Protein AF-0000000080138639 (afdb_homodimer)

Solvent-accessible surface area (backbone atoms only — not comparable to full-atom values): 71473 Å² total; per-residue (Å²): 138,84,79,77,78,77,78,75,84,76,71,66,63,47,59,53,81,50,90,61,84,82,64,56,48,60,51,66,54,68,81,83,66,81,61,46,74,46,64,49,88,37,49,46,82,72,47,60,50,40,78,54,94,81,24,36,28,26,38,25,37,40,54,46,75,50,102,84,46,82,44,76,43,71,27,27,33,40,36,36,64,83,63,53,74,92,48,45,62,59,43,50,53,50,45,39,56,50,51,63,67,49,60,88,50,80,27,42,58,56,72,65,30,39,31,57,56,59,83,21,52,25,43,34,24,61,58,58,90,46,23,51,34,53,54,24,69,70,32,57,66,23,36,47,60,65,70,56,49,37,53,38,47,38,37,40,35,50,22,51,45,56,35,46,76,71,73,44,58,41,50,49,46,40,44,71,34,26,29,27,46,98,82,70,42,43,22,34,58,53,85,14,63,44,60,60,48,57,93,55,78,66,94,48,88,73,37,62,88,65,50,44,52,75,67,26,47,32,58,27,52,80,43,20,35,67,54,10,35,43,51,74,39,40,38,33,22,7,48,36,38,31,50,39,17,40,57,58,31,45,58,46,73,61,55,39,46,72,67,51,46,45,43,37,39,56,73,65,56,52,61,78,77,76,63,83,88,59,54,64,56,43,47,45,49,42,56,18,21,51,38,80,57,51,66,29,21,42,52,55,70,56,46,37,51,27,33,53,61,44,48,52,48,55,71,40,86,72,61,69,63,74,79,78,70,67,68,71,65,61,74,62,75,66,68,82,62,67,53,32,48,54,62,69,68,81,82,52,82,65,38,36,32,23,46,54,85,52,92,77,46,84,71,62,80,65,81,80,40,81,52,28,33,27,75,43,72,51,83,52,62,84,83,79,26,44,30,27,31,41,32,87,94,44,90,65,62,41,79,40,52,60,71,51,41,40,57,45,51,95,88,40,39,62,67,39,34,30,26,46,71,75,72,56,95,73,35,51,48,38,21,19,28,68,40,66,42,94,87,34,42,30,32,30,16,27,32,52,29,48,45,60,46,74,52,44,54,86,49,45,42,85,39,83,77,84,55,74,65,42,35,34,32,68,35,87,87,56,88,74,64,96,43,76,71,66,62,40,97,86,69,43,73,44,55,28,32,31,71,41,72,43,68,7,39,30,29,33,27,40,51,56,28,51,77,62,56,85,88,60,76,64,73,35,54,39,54,67,76,48,42,41,77,59,54,78,87,69,48,75,58,74,64,49,47,49,52,49,47,29,36,64,31,46,58,40,51,57,46,48,47,46,47,44,47,48,46,44,50,54,48,47,57,54,58,62,60,61,66,65,68,70,67,87,71,74,94,75,79,84,89,80,88,80,87,79,92,78,88,87,85,91,83,85,86,80,81,84,65,85,76,77,86,86,83,74,93,75,87,84,87,82,79,88,82,83,134,138,83,79,76,79,75,79,74,84,78,68,66,65,49,60,54,84,53,90,59,85,84,61,58,49,61,52,65,53,67,80,84,62,82,57,45,74,46,62,49,86,37,50,45,81,74,46,59,50,39,77,54,95,80,23,36,29,26,39,26,38,39,53,46,76,50,101,84,46,82,45,77,42,70,26,28,33,40,37,36,64,83,63,53,74,92,46,45,60,58,43,50,53,51,46,38,56,51,50,63,68,51,60,88,51,80,27,41,59,54,72,64,31,39,31,57,55,59,84,21,52,25,44,34,25,61,58,58,90,48,22,51,34,54,55,24,70,71,32,58,67,23,36,47,57,65,69,56,51,36,53,38,47,38,37,40,35,50,22,50,46,55,36,46,76,71,71,45,57,42,50,50,46,38,44,70,34,25,27,26,48,98,83,70,43,43,21,36,58,53,86,15,64,43,59,60,47,58,93,54,76,66,93,47,88,73,38,60,88,64,52,44,52,76,66,28,46,33,57,26,53,80,43,19,35,66,54,10,34,44,51,72,38,40,39,32,24,7,49,35,36,31,50,39,17,40,58,57,30,46,59,45,72,61,55,39,46,72,67,52,45,46,43,38,39,55,71,66,56,51,62,77,78,78,62,84,89,57,54,66,57,44,47,50,48,42,57,19,22,51,38,80,57,49,67,27,19,42,53,53,69,55,46,36,51,27,32,53,58,45,49,53,48,58,73,41,87,70,63,71,64,74,82,77,71,63,69,72,62,59,76,59,74,65,62,78,64,64,50,33,47,53,62,69,67,79,84,52,81,67,38,36,30,23,46,54,83,53,92,78,45,84,70,63,81,64,82,81,39,81,53,28,33,28,76,42,70,52,83,51,60,84,83,79,25,42,30,26,30,40,32,86,94,43,89,66,62,41,80,41,52,60,71,52,41,39,58,45,52,97,87,38,39,64,67,38,34,30,24,46,71,74,71,56,93,74,35,50,46,38,21,20,29,67,39,68,43,94,87,35,41,30,32,30,15,27,32,52,28,48,44,59,46,73,51,44,54,87,49,46,40,84,39,86,76,84,58,73,66,43,35,33,31,67,34,87,87,57,88,74,65,95,43,76,73,65,61,39,97,85,71,43,74,44,54,30,30,30,70,42,72,43,68,7,39,31,29,32,28,39,51,56,28,51,77,61,56,86,86,60,76,66,73,34,54,40,53,64,77,48,41,41,77,59,53,79,86,69,48,74,58,74,64,50,47,49,54,48,47,28,36,62,31,46,56,41,50,58,46,48,48,46,48,46,48,50,47,46,49,54,51,51,55,54,62,66,63,64,70,69,68,67,74,86,69,73,93,82,82,79,91,77,90,82,90,84,87,90,82,85,88,86,89,85,83,85,75,84,62,80,74,75,86,68,85,68,91,62,86,80,82,89,71,89,60,87,124

Radius of gyration: 42.16 Å; Cα contacts (8 Å, |Δi|>4): 2071; chains: 2; bounding box: 138×128×152 Å

InterPro domains:
  IPR000719 Protein kinase domain [PS50011] (43-314)
  IPR001245 Serine-threonine/tyrosine-protein kinase, catalytic domain [PF07714] (43-305)
  IPR011009 Protein kinase-like domain superfamily [SSF56112] (43-305)
  IPR053293 Outer Chloroplast Membrane Kinase [PTHR47209] (6-623)

Nearest PDB structures (foldseek):
  8vb5-assembly1_A  TM=8.206E-01  e=5.921E-14  Homo sapiens
  4rwl-assembly2_B  TM=7.709E-01  e=2.929E-14  Homo sapiens
  4f65-assembly1_B  TM=7.169E-01  e=2.116E-14  Homo sapiens
  6c1o-assembly2_B  TM=7.723E-01  e=9.371E-13  Homo sapiens
  7jxu-assembly2_B  TM=6.831E-01  e=1.102E-12  Homo sapiens

Structure (mmCIF, N/CA/C/O backbone):
data_AF-0000000080138639-model_v1
#
loop_
_entity.id
_entity.type
_entity.pdbx_description
1 polymer 'Protein kinase domain-containing protein'
#
loop_
_atom_site.group_PDB
_atom_site.id
_atom_site.type_symbol
_atom_site.label_atom_id
_atom_site.label_alt_id
_atom_site.label_comp_id
_atom_site.label_asym_id
_atom_site.label_entity_id
_atom_site.label_seq_id
_atom_site.pdbx_PDB_ins_code
_atom_site.Cartn_x
_atom_site.Cartn_y
_atom_site.Cartn_z
_atom_site.occupancy
_atom_site.B_iso_or_equiv
_atom_site.auth_seq_id
_atom_site.auth_comp_id
_atom_site.auth_asym_id
_atom_site.auth_atom_id
_atom_site.pdbx_PDB_model_num
ATOM 1 N N . MET A 1 1 ? -28.016 -59.75 22.438 1 24.59 1 MET A N 1
ATOM 2 C CA . MET A 1 1 ? -27.531 -58.562 23.125 1 24.59 1 MET A CA 1
ATOM 3 C C . MET A 1 1 ? -27.547 -57.344 22.188 1 24.59 1 MET A C 1
ATOM 5 O O . MET A 1 1 ? -26.859 -57.375 21.156 1 24.59 1 MET A O 1
ATOM 9 N N . THR A 1 2 ? -28.641 -56.531 22.031 1 24.92 2 THR A N 1
ATOM 10 C CA . THR A 1 2 ? -29.328 -55.656 21.109 1 24.92 2 THR A CA 1
ATOM 11 C C . THR A 1 2 ? -28.641 -54.281 21.047 1 24.92 2 THR A C 1
ATOM 13 O O . THR A 1 2 ? -28.578 -53.562 22.047 1 24.92 2 THR A O 1
ATOM 16 N N . GLY A 1 3 ? -27.422 -54.188 20.453 1 25.19 3 GLY A N 1
ATOM 17 C CA . GLY A 1 3 ? -26.469 -53.094 20.406 1 25.19 3 GLY A CA 1
ATOM 18 C C . GLY A 1 3 ? -27.078 -51.781 19.984 1 25.19 3 GLY A C 1
ATOM 19 O O . GLY A 1 3 ? -27.547 -51.656 18.844 1 25.19 3 GLY A O 1
ATOM 20 N N . ARG A 1 4 ? -27.734 -51 20.938 1 26.47 4 ARG A N 1
ATOM 21 C CA . ARG A 1 4 ? -28.578 -49.812 20.734 1 26.47 4 ARG A CA 1
ATOM 22 C C . ARG A 1 4 ? -27.812 -48.719 20.031 1 26.47 4 ARG A C 1
ATOM 24 O O . ARG A 1 4 ? -26.703 -48.344 20.438 1 26.47 4 ARG A O 1
ATOM 31 N N . VAL A 1 5 ? -28.047 -48.438 18.734 1 27.09 5 VAL A N 1
ATOM 32 C CA . VAL A 1 5 ? -27.609 -47.469 17.734 1 27.09 5 VAL A CA 1
ATOM 33 C C . VAL A 1 5 ? -27.812 -46.062 18.281 1 27.09 5 VAL A C 1
ATOM 35 O O . VAL A 1 5 ? -28.938 -45.656 18.609 1 27.09 5 VAL A O 1
ATOM 38 N N . SER A 1 6 ? -26.875 -45.562 19.172 1 27.84 6 SER A N 1
ATOM 39 C CA . SER A 1 6 ? -27.016 -44.281 19.812 1 27.84 6 SER A CA 1
ATOM 40 C C . SER A 1 6 ? -27.453 -43.219 18.812 1 27.84 6 SER A C 1
ATOM 42 O O . SER A 1 6 ? -27.031 -43.219 17.656 1 27.84 6 SER A O 1
ATOM 44 N N . PRO A 1 7 ? -28.578 -42.438 19.109 1 27.72 7 PRO A N 1
ATOM 45 C CA . PRO A 1 7 ? -29.281 -41.438 18.266 1 27.72 7 PRO A CA 1
ATOM 46 C C . PRO A 1 7 ? -28.344 -40.375 17.734 1 27.72 7 PRO A C 1
ATOM 48 O O . PRO A 1 7 ? -27.297 -40.094 18.312 1 27.72 7 PRO A O 1
ATOM 51 N N . SER A 1 8 ? -28.391 -40.094 16.406 1 29.53 8 SER A N 1
ATOM 52 C CA . SER A 1 8 ? -27.719 -39.156 15.523 1 29.53 8 SER A CA 1
ATOM 53 C C . SER A 1 8 ? -27.812 -37.75 16.047 1 29.53 8 SER A C 1
ATOM 55 O O . SER A 1 8 ? -28.891 -37.281 16.469 1 29.53 8 SER A O 1
ATOM 57 N N . PRO A 1 9 ? -26.734 -37.219 16.672 1 30.34 9 PRO A N 1
ATOM 58 C CA . PRO A 1 9 ? -26.828 -35.875 17.297 1 30.34 9 PRO A CA 1
ATOM 59 C C . PRO A 1 9 ? -27.641 -34.906 16.453 1 30.34 9 PRO A C 1
ATOM 61 O O . PRO A 1 9 ? -27.703 -35.031 15.234 1 30.34 9 PRO A O 1
ATOM 64 N N . SER A 1 10 ? -28.719 -34.281 17 1 29.09 10 SER A N 1
ATOM 65 C CA . SER A 1 10 ? -29.781 -33.406 16.516 1 29.09 10 SER A CA 1
ATOM 66 C C . SER A 1 10 ? -29.219 -32.188 15.781 1 29.09 10 SER A C 1
ATOM 68 O O . SER A 1 10 ? -28.156 -31.672 16.141 1 29.09 10 SER A O 1
ATOM 70 N N . ALA A 1 11 ? -29.703 -31.891 14.562 1 31.09 11 ALA A N 1
ATOM 71 C CA . ALA A 1 11 ? -29.594 -30.75 13.656 1 31.09 11 ALA A CA 1
ATOM 72 C C . ALA A 1 11 ? -29.859 -29.438 14.398 1 31.09 11 ALA A C 1
ATOM 74 O O . ALA A 1 11 ? -30.875 -29.297 15.07 1 31.09 11 ALA A O 1
ATOM 75 N N . PHE A 1 12 ? -28.859 -28.812 15.055 1 27.84 12 PHE A N 1
ATOM 76 C CA . PHE A 1 12 ? -29.172 -27.547 15.703 1 27.84 12 PHE A CA 1
ATOM 77 C C . PHE A 1 12 ? -29.641 -26.516 14.68 1 27.84 12 PHE A C 1
ATOM 79 O O . PHE A 1 12 ? -29 -26.344 13.633 1 27.84 12 PHE A O 1
ATOM 86 N N . GLU A 1 13 ? -30.922 -26.172 14.523 1 28.83 13 GLU A N 1
ATOM 87 C CA . GLU A 1 13 ? -31.641 -25.156 13.742 1 28.83 13 GLU A CA 1
ATOM 88 C C . GLU A 1 13 ? -31.281 -23.75 14.195 1 28.83 13 GLU A C 1
ATOM 90 O O . GLU A 1 13 ? -31.328 -23.453 15.383 1 28.83 13 GLU A O 1
ATOM 95 N N . PHE A 1 14 ? -30.188 -23.203 13.625 1 30.97 14 PHE A N 1
ATOM 96 C CA . PHE A 1 14 ? -30.016 -21.828 14.078 1 30.97 14 PHE A CA 1
ATOM 97 C C . PHE A 1 14 ? -30.891 -20.875 13.281 1 30.97 14 PHE A C 1
ATOM 99 O O . PHE A 1 14 ? -31.188 -21.125 12.109 1 30.97 14 PHE A O 1
ATOM 106 N N . GLU A 1 15 ? -31.812 -20.156 13.922 1 33.03 15 GLU A N 1
ATOM 107 C CA . GLU A 1 15 ? -32.688 -19.094 13.422 1 33.03 15 GLU A CA 1
ATOM 108 C C . GLU A 1 15 ? -31.906 -17.781 13.266 1 33.03 15 GLU A C 1
ATOM 110 O O . GLU A 1 15 ? -31.266 -17.312 14.211 1 33.03 15 GLU A O 1
ATOM 115 N N . LEU A 1 16 ? -31.438 -17.453 12.094 1 31.02 16 LEU A N 1
ATOM 116 C CA . LEU A 1 16 ? -30.844 -16.141 11.82 1 31.02 16 LEU A CA 1
ATOM 117 C C . LEU A 1 16 ? -31.906 -15.047 11.891 1 31.02 16 LEU A C 1
ATOM 119 O O . LEU A 1 16 ? -32.938 -15.125 11.203 1 31.02 16 LEU A O 1
ATOM 123 N N . PHE A 1 17 ? -32 -14.359 12.961 1 33.31 17 PHE A N 1
ATOM 124 C CA . PHE A 1 17 ? -32.875 -13.219 13.219 1 33.31 17 PHE A CA 1
ATOM 125 C C . PHE A 1 17 ? -32.531 -12.062 12.297 1 33.31 17 PHE A C 1
ATOM 127 O O . PHE A 1 17 ? -31.453 -11.469 12.398 1 33.31 17 PHE A O 1
ATOM 134 N N . GLU A 1 18 ? -33 -12.164 11.008 1 30 18 GLU A N 1
ATOM 135 C CA . GLU A 1 18 ? -33.031 -10.898 10.281 1 30 18 GLU A CA 1
ATOM 136 C C . GLU A 1 18 ? -34.125 -9.969 10.828 1 30 18 GLU A C 1
ATOM 138 O O . GLU A 1 18 ? -35.156 -10.43 11.312 1 30 18 GLU A O 1
ATOM 143 N N . GLY A 1 19 ? -34.094 -8.664 10.922 1 33.56 19 GLY A N 1
ATOM 144 C CA . GLY A 1 19 ? -34.906 -7.566 11.43 1 33.56 19 GLY A CA 1
ATOM 145 C C . GLY A 1 19 ? -36.344 -7.965 11.688 1 33.56 19 GLY A C 1
ATOM 146 O O . GLY A 1 19 ? -36.969 -7.438 12.602 1 33.56 19 GLY A O 1
ATOM 147 N N . ASP A 1 20 ? -37.062 -8.43 10.586 1 34.5 20 ASP A N 1
ATOM 148 C CA . ASP A 1 20 ? -38.469 -8.695 10.844 1 34.5 20 ASP A CA 1
ATOM 149 C C . ASP A 1 20 ? -38.625 -9.945 11.711 1 34.5 20 ASP A C 1
ATOM 151 O O . ASP A 1 20 ? -38.062 -10.992 11.406 1 34.5 20 ASP A O 1
ATOM 155 N N . PRO A 1 21 ? -39.062 -9.82 13.102 1 35.31 21 PRO A N 1
ATOM 156 C CA . PRO A 1 21 ? -39.281 -10.898 14.07 1 35.31 21 PRO A CA 1
ATOM 157 C C . PRO A 1 21 ? -39.844 -12.164 13.438 1 35.31 21 PRO A C 1
ATOM 159 O O . PRO A 1 21 ? -39.688 -13.258 13.977 1 35.31 21 PRO A O 1
ATOM 162 N N . ASP A 1 22 ? -40.906 -12.125 12.578 1 37.03 22 ASP A N 1
ATOM 163 C CA . ASP A 1 22 ? -41.75 -13.211 12.148 1 37.03 22 ASP A CA 1
ATOM 164 C C . ASP A 1 22 ? -41.031 -14.148 11.172 1 37.03 22 ASP A C 1
ATOM 166 O O . ASP A 1 22 ? -41.562 -15.211 10.828 1 37.03 22 ASP A O 1
ATOM 170 N N . HIS A 1 23 ? -40.312 -13.719 10.312 1 35.38 23 HIS A N 1
ATOM 171 C CA . HIS A 1 23 ? -39.781 -14.656 9.336 1 35.38 23 HIS A CA 1
ATOM 172 C C . HIS A 1 23 ? -38.406 -15.195 9.766 1 35.38 23 HIS A C 1
ATOM 174 O O . HIS A 1 23 ? -37.375 -14.586 9.477 1 35.38 23 HIS A O 1
ATOM 180 N N . LEU A 1 24 ? -38.406 -15.969 10.859 1 33.31 24 LEU A N 1
ATOM 181 C CA . LEU A 1 24 ? -37.281 -16.734 11.367 1 33.31 24 LEU A CA 1
ATOM 182 C C . LEU A 1 24 ? -36.75 -17.703 10.312 1 33.31 24 LEU A C 1
ATOM 184 O O . LEU A 1 24 ? -37.5 -18.516 9.797 1 33.31 24 LEU A O 1
ATOM 188 N N . ARG A 1 25 ? -36.031 -17.281 9.336 1 33.34 25 ARG A N 1
ATOM 189 C CA . ARG A 1 25 ? -35.562 -18.359 8.477 1 33.34 25 ARG A CA 1
ATOM 190 C C . ARG A 1 25 ? -34.625 -19.312 9.234 1 33.34 25 ARG A C 1
ATOM 192 O O . ARG A 1 25 ? -33.688 -18.859 9.883 1 33.34 25 ARG A O 1
ATOM 199 N N . THR A 1 26 ? -35.062 -20.469 9.57 1 30.56 26 THR A N 1
ATOM 200 C CA . THR A 1 26 ? -34.312 -21.609 10.102 1 30.56 26 THR A CA 1
ATOM 201 C C . THR A 1 26 ? -33.219 -22.047 9.133 1 30.56 26 THR A C 1
ATOM 203 O O . THR A 1 26 ? -33.531 -22.422 7.988 1 30.56 26 THR A O 1
ATOM 206 N N . VAL A 1 27 ? -32.125 -21.406 9.047 1 31.97 27 VAL A N 1
ATOM 207 C CA . VAL A 1 27 ? -31.078 -22.016 8.227 1 31.97 27 VAL A CA 1
ATOM 208 C C . VAL A 1 27 ? -30.672 -23.375 8.82 1 31.97 27 VAL A C 1
ATOM 210 O O . VAL A 1 27 ? -30.281 -23.453 9.992 1 31.97 27 VAL A O 1
ATOM 213 N N . VAL A 1 28 ? -31.281 -24.406 8.438 1 29.27 28 VAL A N 1
ATOM 214 C CA . VAL A 1 28 ? -30.984 -25.797 8.75 1 29.27 28 VAL A CA 1
ATOM 215 C C . VAL A 1 28 ? -29.547 -26.125 8.352 1 29.27 28 VAL A C 1
ATOM 217 O O . VAL A 1 28 ? -29.188 -26.031 7.172 1 29.27 28 VAL A O 1
ATOM 220 N N . ALA A 1 29 ? -28.547 -25.875 9.164 1 32.81 29 ALA A N 1
ATOM 221 C CA . ALA A 1 29 ? -27.25 -26.5 8.906 1 32.81 29 ALA A CA 1
ATOM 222 C C . ALA A 1 29 ? -27.406 -28.016 8.781 1 32.81 29 ALA A C 1
ATOM 224 O O . ALA A 1 29 ? -27.797 -28.688 9.734 1 32.81 29 ALA A O 1
ATOM 225 N N . THR A 1 30 ? -27.734 -28.5 7.723 1 31.73 30 THR A N 1
ATOM 226 C CA . THR A 1 30 ? -27.625 -29.938 7.48 1 31.73 30 THR A CA 1
ATOM 227 C C . THR A 1 30 ? -26.312 -30.484 8.055 1 31.73 30 THR A C 1
ATOM 229 O O . THR A 1 30 ? -25.328 -29.75 8.141 1 31.73 30 THR A O 1
ATOM 232 N N . SER A 1 31 ? -26.219 -31.672 8.719 1 33.78 31 SER A N 1
ATOM 233 C CA . SER A 1 31 ? -25.266 -32.531 9.414 1 33.78 31 SER A CA 1
ATOM 234 C C . SER A 1 31 ? -23.969 -32.656 8.617 1 33.78 31 SER A C 1
ATOM 236 O O . SER A 1 31 ? -22.953 -33.094 9.148 1 33.78 31 SER A O 1
ATOM 238 N N . ASN A 1 32 ? -23.984 -32.875 7.297 1 36.97 32 ASN A N 1
ATOM 239 C CA . ASN A 1 32 ? -22.844 -33.5 6.648 1 36.97 32 ASN A CA 1
ATOM 240 C C . ASN A 1 32 ? -21.609 -32.594 6.645 1 36.97 32 ASN A C 1
ATOM 242 O O . ASN A 1 32 ? -20.656 -32.812 5.898 1 36.97 32 ASN A O 1
ATOM 246 N N . LYS A 1 33 ? -21.719 -31.328 6.77 1 44.72 33 LYS A N 1
ATOM 247 C CA . LYS A 1 33 ? -20.641 -30.391 6.445 1 44.72 33 LYS A CA 1
ATOM 248 C C . LYS A 1 33 ? -19.578 -30.375 7.531 1 44.72 33 LYS A C 1
ATOM 250 O O . LYS A 1 33 ? -19.875 -30.094 8.695 1 44.72 33 LYS A O 1
ATOM 255 N N . THR A 1 34 ? -18.406 -31.094 7.453 1 55.47 34 THR A N 1
ATOM 256 C CA . THR A 1 34 ? -17.203 -31.328 8.234 1 55.47 34 THR A CA 1
ATOM 257 C C . THR A 1 34 ? -16.656 -30.016 8.797 1 55.47 34 THR A C 1
ATOM 259 O O . THR A 1 34 ? -15.633 -30 9.492 1 55.47 34 THR A O 1
ATOM 262 N N . ILE A 1 35 ? -16.984 -28.859 8.438 1 62.44 35 ILE A N 1
ATOM 263 C CA . ILE A 1 35 ? -16.25 -27.766 9.055 1 62.44 35 ILE A CA 1
ATOM 264 C C . ILE A 1 35 ? -16.656 -27.625 10.516 1 62.44 35 ILE A C 1
ATOM 266 O O . ILE A 1 35 ? -17.844 -27.453 10.82 1 62.44 35 ILE A O 1
ATOM 270 N N . PRO A 1 36 ? -15.727 -27.844 11.492 1 79.94 36 PRO A N 1
ATOM 271 C CA . PRO A 1 36 ? -16.109 -27.641 12.891 1 79.94 36 PRO A CA 1
ATOM 272 C C . PRO A 1 36 ? -16.484 -26.188 13.188 1 79.94 36 PRO A C 1
ATOM 274 O O . PRO A 1 36 ? -15.711 -25.266 12.898 1 79.94 36 PRO A O 1
ATOM 277 N N . TRP A 1 37 ? -17.719 -25.891 13.297 1 88.88 37 TRP A N 1
ATOM 278 C CA . TRP A 1 37 ? -18.219 -24.609 13.773 1 88.88 37 TRP A CA 1
ATOM 279 C C . TRP A 1 37 ? -17.875 -24.406 15.25 1 88.88 37 TRP A C 1
ATOM 281 O O . TRP A 1 37 ? -18.094 -25.297 16.062 1 88.88 37 TRP A O 1
ATOM 291 N N . ILE A 1 38 ? -17.297 -23.219 15.516 1 92.69 38 ILE A N 1
ATOM 292 C CA . ILE A 1 38 ? -16.938 -22.875 16.891 1 92.69 38 ILE A CA 1
ATOM 293 C C . ILE A 1 38 ? -17.844 -21.75 17.391 1 92.69 38 ILE A C 1
ATOM 295 O O . ILE A 1 38 ? -17.969 -20.719 16.75 1 92.69 38 ILE A O 1
ATOM 299 N N . ASP A 1 39 ? -18.469 -21.938 18.5 1 92.88 39 ASP A N 1
ATOM 300 C CA . ASP A 1 39 ? -19.328 -20.938 19.109 1 92.88 39 ASP A CA 1
ATOM 301 C C . ASP A 1 39 ? -18.531 -19.688 19.516 1 92.88 39 ASP A C 1
ATOM 303 O O . ASP A 1 39 ? -17.578 -19.781 20.281 1 92.88 39 ASP A O 1
ATOM 307 N N . PRO A 1 40 ? -18.969 -18.578 18.953 1 92.38 40 PRO A N 1
ATOM 308 C CA . PRO A 1 40 ? -18.25 -17.344 19.297 1 92.38 40 PRO A CA 1
ATOM 309 C C . PRO A 1 40 ? -18.234 -17.078 20.797 1 92.38 40 PRO A C 1
ATOM 311 O O . PRO A 1 40 ? -17.281 -16.453 21.297 1 92.38 40 PRO A O 1
ATOM 314 N N . ALA A 1 41 ? -19.172 -17.516 21.531 1 91 41 ALA A N 1
ATOM 315 C CA . ALA A 1 41 ? -19.266 -17.281 22.969 1 91 41 ALA A CA 1
ATOM 316 C C . ALA A 1 41 ? -18.141 -18.016 23.703 1 91 41 ALA A C 1
ATOM 318 O O . ALA A 1 41 ? -17.781 -17.641 24.828 1 91 41 ALA A O 1
ATOM 319 N N . SER A 1 42 ? -17.625 -19.031 23.062 1 92.5 42 SER A N 1
ATOM 320 C CA . SER A 1 42 ? -16.547 -19.812 23.672 1 92.5 42 SER A CA 1
ATOM 321 C C . SER A 1 42 ? -15.188 -19.188 23.391 1 92.5 42 SER A C 1
ATOM 323 O O . SER A 1 42 ? -14.164 -19.688 23.859 1 92.5 42 SER A O 1
ATOM 325 N N . LEU A 1 43 ? -15.172 -18.078 22.625 1 93.69 43 LEU A N 1
ATOM 326 C CA . LEU A 1 43 ? -13.938 -17.422 22.234 1 93.69 43 LEU A CA 1
ATOM 327 C C . LEU A 1 43 ? -13.812 -16.062 22.906 1 93.69 43 LEU A C 1
ATOM 329 O O . LEU A 1 43 ? -14.773 -15.297 22.969 1 93.69 43 LEU A O 1
ATOM 333 N N . LYS A 1 44 ? -12.617 -15.836 23.5 1 91.44 44 LYS A N 1
ATOM 334 C CA . LYS A 1 44 ? -12.328 -14.523 24.078 1 91.44 44 LYS A CA 1
ATOM 335 C C . LYS A 1 44 ? -11.102 -13.891 23.422 1 91.44 44 LYS A C 1
ATOM 337 O O . LYS A 1 44 ? -9.984 -14.391 23.578 1 91.44 44 LYS A O 1
ATOM 342 N N . LEU A 1 45 ? -11.312 -12.789 22.766 1 88.94 45 LEU A N 1
ATOM 343 C CA . LEU A 1 45 ? -10.211 -12.086 22.109 1 88.94 45 LEU A CA 1
ATOM 344 C C . LEU A 1 45 ? -9.336 -11.367 23.141 1 88.94 45 LEU A C 1
ATOM 346 O O . LEU A 1 45 ? -9.844 -10.766 24.078 1 88.94 45 LEU A O 1
ATOM 350 N N . LYS A 1 46 ? -8.031 -11.492 22.969 1 83.94 46 LYS A N 1
ATOM 351 C CA . LYS A 1 46 ? -7.078 -10.828 23.859 1 83.94 46 LYS A CA 1
ATOM 352 C C . LYS A 1 46 ? -6.355 -9.695 23.141 1 83.94 46 LYS A C 1
ATOM 354 O O . LYS A 1 46 ? -6.855 -8.57 23.078 1 83.94 46 LYS A O 1
ATOM 359 N N . HIS A 1 47 ? -5.195 -10.07 22.406 1 79.44 47 HIS A N 1
ATOM 360 C CA . HIS A 1 47 ? -4.391 -9.07 21.719 1 79.44 47 HIS A CA 1
ATOM 361 C C . HIS A 1 47 ? -4.375 -9.305 20.219 1 79.44 47 HIS A C 1
ATOM 363 O O . HIS A 1 47 ? -4.352 -10.453 19.766 1 79.44 47 HIS A O 1
ATOM 369 N N . ARG A 1 48 ? -4.422 -8.156 19.578 1 85.5 48 ARG A N 1
ATOM 370 C CA . ARG A 1 48 ? -4.203 -8.266 18.141 1 85.5 48 ARG A CA 1
ATOM 371 C C . ARG A 1 48 ? -2.727 -8.484 17.812 1 85.5 48 ARG A C 1
ATOM 373 O O . ARG A 1 48 ? -1.87 -7.723 18.281 1 85.5 48 ARG A O 1
ATOM 380 N N . ILE A 1 49 ? -2.359 -9.445 17.109 1 84.75 49 ILE A N 1
ATOM 381 C CA . ILE A 1 49 ? -0.959 -9.789 16.875 1 84.75 49 ILE A CA 1
ATOM 382 C C . ILE A 1 49 ? -0.619 -9.625 15.398 1 84.75 49 ILE A C 1
ATOM 384 O O . ILE A 1 49 ? 0.521 -9.859 14.992 1 84.75 49 ILE A O 1
ATOM 388 N N . GLY A 1 50 ? -1.547 -9.32 14.633 1 84.56 50 GLY A N 1
ATOM 389 C CA . GLY A 1 50 ? -1.296 -9.086 13.219 1 84.56 50 GLY A CA 1
ATOM 390 C C . GLY A 1 50 ? -2.387 -8.273 12.547 1 84.56 50 GLY A C 1
ATOM 391 O O . GLY A 1 50 ? -3.553 -8.344 12.945 1 84.56 50 GLY A O 1
ATOM 392 N N . ARG A 1 51 ? -1.901 -7.5 11.617 1 81.94 51 ARG A N 1
ATOM 393 C CA . ARG A 1 51 ? -2.828 -6.727 10.805 1 81.94 51 ARG A CA 1
ATOM 394 C C . ARG A 1 51 ? -2.422 -6.758 9.336 1 81.94 51 ARG A C 1
ATOM 396 O O . ARG A 1 51 ? -1.232 -6.707 9.008 1 81.94 51 ARG A O 1
ATOM 403 N N . GLY A 1 52 ? -3.486 -6.875 8.484 1 80.19 52 GLY A N 1
ATOM 404 C CA . GLY A 1 52 ? -3.199 -6.875 7.059 1 80.19 52 GLY A CA 1
ATOM 405 C C . GLY A 1 52 ? -4.449 -6.859 6.199 1 80.19 52 GLY A C 1
ATOM 406 O O . GLY A 1 52 ? -5.566 -6.898 6.719 1 80.19 52 GLY A O 1
ATOM 407 N N . PRO A 1 53 ? -4.242 -6.809 4.945 1 81.12 53 PRO A N 1
ATOM 408 C CA . PRO A 1 53 ? -5.375 -6.727 4.016 1 81.12 53 PRO A CA 1
ATOM 409 C C . PRO A 1 53 ? -6.238 -7.984 4.031 1 81.12 53 PRO A C 1
ATOM 411 O O . PRO A 1 53 ? -7.395 -7.945 3.594 1 81.12 53 PRO A O 1
ATOM 414 N N . PHE A 1 54 ? -5.707 -9.062 4.5 1 89.25 54 PHE A N 1
ATOM 415 C CA . PHE A 1 54 ? -6.473 -10.305 4.492 1 89.25 54 PHE A CA 1
ATOM 416 C C . PHE A 1 54 ? -7.09 -10.57 5.859 1 89.25 54 PHE A C 1
ATOM 418 O O . PHE A 1 54 ? -7.578 -11.672 6.121 1 89.25 54 PHE A O 1
ATOM 425 N N . GLY A 1 55 ? -6.969 -9.594 6.695 1 88.12 55 GLY A N 1
ATOM 426 C CA . GLY A 1 55 ? -7.625 -9.688 7.988 1 88.12 55 GLY A CA 1
ATOM 427 C C . GLY A 1 55 ? -6.688 -9.438 9.156 1 88.12 55 GLY A C 1
ATOM 428 O O . GLY A 1 55 ? -5.473 -9.367 8.977 1 88.12 55 GLY A O 1
ATOM 429 N N . ASP A 1 56 ? -7.297 -9.312 10.312 1 88.44 56 ASP A N 1
ATOM 430 C CA . ASP A 1 56 ? -6.547 -9.133 11.555 1 88.44 56 ASP A CA 1
ATOM 431 C C . ASP A 1 56 ? -6.402 -10.453 12.305 1 88.44 56 ASP A C 1
ATOM 433 O O . ASP A 1 56 ? -7.312 -11.281 12.297 1 88.44 56 ASP A O 1
ATOM 437 N N . VAL A 1 57 ? -5.281 -10.648 12.852 1 92.25 57 VAL A N 1
ATOM 438 C CA . VAL A 1 57 ? -5.043 -11.867 13.625 1 92.25 57 VAL A CA 1
ATOM 439 C C . VAL A 1 57 ? -4.988 -11.523 15.109 1 92.25 57 VAL A C 1
ATOM 441 O O . VAL A 1 57 ? -4.266 -10.617 15.523 1 92.25 57 VAL A O 1
ATOM 444 N N . TRP A 1 58 ? -5.781 -12.258 15.898 1 90.94 58 TRP A N 1
ATOM 445 C CA . TRP A 1 58 ? -5.887 -12.023 17.328 1 90.94 58 TRP A CA 1
ATOM 446 C C . TRP A 1 58 ? -5.422 -13.25 18.125 1 90.94 58 TRP A C 1
ATOM 448 O O . TRP A 1 58 ? -5.715 -14.383 17.75 1 90.94 58 TRP A O 1
ATOM 458 N N . LEU A 1 59 ? -4.625 -12.945 19.141 1 90.44 59 LEU A N 1
ATOM 459 C CA . LEU A 1 59 ? -4.488 -13.945 20.203 1 90.44 59 LEU A CA 1
ATOM 460 C C . LEU A 1 59 ? -5.773 -14.055 21.016 1 90.44 59 LEU A C 1
ATOM 462 O O . LEU A 1 59 ? -6.371 -13.047 21.391 1 90.44 59 LEU A O 1
ATOM 466 N N . ALA A 1 60 ? -6.262 -15.273 21.141 1 93.25 60 ALA A N 1
ATOM 467 C CA . ALA A 1 60 ? -7.52 -15.5 21.844 1 93.25 60 ALA A CA 1
ATOM 468 C C . ALA A 1 60 ? -7.453 -16.781 22.688 1 93.25 60 ALA A C 1
ATOM 470 O O . ALA A 1 60 ? -6.48 -17.531 22.609 1 93.25 60 ALA A O 1
ATOM 471 N N . THR A 1 61 ? -8.453 -16.922 23.562 1 93.62 61 THR A N 1
ATOM 472 C CA . THR A 1 61 ? -8.625 -18.156 24.328 1 93.62 61 THR A CA 1
ATOM 473 C C . THR A 1 61 ? -9.914 -18.859 23.938 1 93.62 61 THR A C 1
ATOM 475 O O . THR A 1 61 ? -10.938 -18.219 23.719 1 93.62 61 THR A O 1
ATOM 478 N N . HIS A 1 62 ? -9.781 -20.094 23.703 1 92.81 62 HIS A N 1
ATOM 479 C CA . HIS A 1 62 ? -10.93 -20.953 23.422 1 92.81 62 HIS A CA 1
ATOM 480 C C . HIS A 1 62 ? -11.289 -21.797 24.641 1 92.81 62 HIS A C 1
ATOM 482 O O . HIS A 1 62 ? -10.477 -22.594 25.109 1 92.81 62 HIS A O 1
ATOM 488 N N . HIS A 1 63 ? -12.508 -21.531 25.156 1 89.81 63 HIS A N 1
ATOM 489 C CA . HIS A 1 63 ? -13.008 -22.281 26.297 1 89.81 63 HIS A CA 1
ATOM 490 C C . HIS A 1 63 ? -13.727 -23.547 25.844 1 89.81 63 HIS A C 1
ATOM 492 O O . HIS A 1 63 ? -14.688 -23.484 25.094 1 89.81 63 HIS A O 1
ATOM 498 N N . ARG A 1 64 ? -13.242 -24.766 26.219 1 79.94 64 ARG A N 1
ATOM 499 C CA . ARG A 1 64 ? -13.898 -26.031 25.938 1 79.94 64 ARG A CA 1
ATOM 500 C C . ARG A 1 64 ? -14.398 -26.703 27.219 1 79.94 64 ARG A C 1
ATOM 502 O O . ARG A 1 64 ? -13.609 -26.969 28.125 1 79.94 64 ARG A O 1
ATOM 509 N N . SER A 1 65 ? -15.727 -26.547 27.375 1 71.5 65 SER A N 1
ATOM 510 C CA . SER A 1 65 ? -16.312 -27.172 28.547 1 71.5 65 SER A CA 1
ATOM 511 C C . SER A 1 65 ? -16.781 -28.594 28.25 1 71.5 65 SER A C 1
ATOM 513 O O . SER A 1 65 ? -17.547 -28.812 27.312 1 71.5 65 SER A O 1
ATOM 51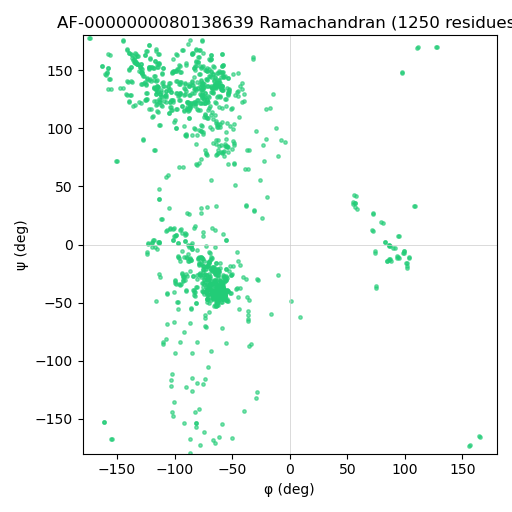5 N N . THR A 1 66 ? -15.992 -29.453 28.516 1 62.91 66 THR A N 1
ATOM 516 C CA . THR A 1 66 ? -16.5 -30.828 28.516 1 62.91 66 THR A CA 1
ATOM 517 C C . THR A 1 66 ? -17.016 -31.203 29.906 1 62.91 66 THR A C 1
ATOM 519 O O . THR A 1 66 ? -16.828 -30.453 30.859 1 62.91 66 THR A O 1
ATOM 522 N N . ASP A 1 67 ? -17.953 -32.156 30.062 1 59.34 67 ASP A N 1
ATOM 523 C CA . ASP A 1 67 ? -18.531 -32.625 31.328 1 59.34 67 ASP A CA 1
ATOM 524 C C . ASP A 1 67 ? -17.469 -32.688 32.406 1 59.34 67 ASP A C 1
ATOM 526 O O . ASP A 1 67 ? -17.766 -32.5 33.594 1 59.34 67 ASP A O 1
ATOM 530 N N . ASP A 1 68 ? -16.312 -32.906 32.125 1 56.78 68 ASP A N 1
ATOM 531 C CA . ASP A 1 68 ? -15.336 -33.25 33.156 1 56.78 68 ASP A CA 1
ATOM 532 C C . ASP A 1 68 ? -14.289 -32.125 33.312 1 56.78 68 ASP A C 1
ATOM 534 O O . ASP A 1 68 ? -13.555 -32.094 34.281 1 56.78 68 ASP A O 1
ATOM 538 N N . TYR A 1 69 ? -14.016 -31.359 32.281 1 61.5 69 TYR A N 1
ATOM 539 C CA . TYR A 1 69 ? -12.938 -30.391 32.469 1 61.5 69 TYR A CA 1
ATOM 540 C C . TYR A 1 69 ? -13.211 -29.109 31.719 1 61.5 69 TYR A C 1
ATOM 542 O O . TYR A 1 69 ? -13.875 -29.125 30.672 1 61.5 69 TYR A O 1
ATOM 550 N N . ASP A 1 70 ? -12.977 -27.922 32.438 1 68.62 70 ASP A N 1
ATOM 551 C CA . ASP A 1 70 ? -12.922 -26.594 31.844 1 68.62 70 ASP A CA 1
ATOM 552 C C . ASP A 1 70 ? -11.5 -26.234 31.406 1 68.62 70 ASP A C 1
ATOM 554 O O . ASP A 1 70 ? -10.602 -26.125 32.25 1 68.62 70 ASP A O 1
ATOM 558 N N . GLN A 1 71 ? -11.227 -26.5 30.109 1 77.44 71 GLN A N 1
ATOM 559 C CA . GLN A 1 71 ? -9.875 -26.188 29.672 1 77.44 71 GLN A CA 1
ATOM 560 C C . GLN A 1 71 ? -9.867 -24.953 28.766 1 77.44 71 GLN A C 1
ATOM 562 O O . GLN A 1 71 ? -10.766 -24.781 27.938 1 77.44 71 GLN A O 1
ATOM 567 N N . TYR A 1 72 ? -8.953 -24.094 29.109 1 81 72 TYR A N 1
ATOM 568 C CA . TYR A 1 72 ? -8.688 -22.922 28.281 1 81 72 TYR A CA 1
ATOM 569 C C . TYR A 1 72 ? -7.406 -23.109 27.469 1 81 72 TYR A C 1
ATOM 571 O O . TYR A 1 72 ? -6.371 -23.5 28.016 1 81 72 TYR A O 1
ATOM 579 N N . HIS A 1 73 ? -7.59 -23.094 26.156 1 89.19 73 HIS A N 1
ATOM 580 C CA . HIS A 1 73 ? -6.41 -23.172 25.297 1 89.19 73 HIS A CA 1
ATOM 581 C C . HIS A 1 73 ? -6.262 -21.906 24.438 1 89.19 73 HIS A C 1
ATOM 583 O O . HIS A 1 73 ? -7.258 -21.312 24.031 1 89.19 73 HIS A O 1
ATOM 589 N N . GLU A 1 74 ? -4.941 -21.5 24.203 1 90.88 74 GLU A N 1
ATOM 590 C CA . GLU A 1 74 ? -4.668 -20.328 23.359 1 90.88 74 GLU A CA 1
ATOM 591 C C . GLU A 1 74 ? -4.836 -20.672 21.875 1 90.88 74 GLU A C 1
ATOM 593 O O . GLU A 1 74 ? -4.438 -21.75 21.438 1 90.88 74 GLU A O 1
ATOM 598 N N . VAL A 1 75 ? -5.535 -19.812 21.188 1 95.06 75 VAL A N 1
ATOM 599 C CA . VAL A 1 75 ? -5.742 -19.969 19.766 1 95.06 75 VAL A CA 1
ATOM 600 C C . VAL A 1 75 ? -5.461 -18.656 19.047 1 95.06 75 VAL A C 1
ATOM 602 O O . VAL A 1 75 ? -5.363 -17.609 19.688 1 95.06 75 VAL A O 1
ATOM 605 N N . ALA A 1 76 ? -5.117 -18.688 17.797 1 95.19 76 ALA A N 1
ATOM 606 C CA . ALA A 1 76 ? -5.059 -17.516 16.922 1 95.19 76 ALA A CA 1
ATOM 607 C C . ALA A 1 76 ? -6.324 -17.406 16.078 1 95.19 76 ALA A C 1
ATOM 609 O O . ALA A 1 76 ? -6.805 -18.406 15.531 1 95.19 76 ALA A O 1
ATOM 610 N N . ILE A 1 77 ? -6.902 -16.234 16.078 1 95.56 77 ILE A N 1
ATOM 611 C CA . ILE A 1 77 ? -8.117 -16 15.305 1 95.56 77 ILE A CA 1
ATOM 612 C C . ILE A 1 77 ? -7.844 -15 14.195 1 95.56 77 ILE A C 1
ATOM 614 O O . ILE A 1 77 ? -7.488 -13.844 14.461 1 95.56 77 ILE A O 1
ATOM 618 N N . LYS A 1 78 ? -7.926 -15.414 12.93 1 94.25 78 LYS A N 1
ATOM 619 C CA . LYS A 1 78 ? -7.875 -14.492 11.797 1 94.25 78 LYS A CA 1
ATOM 620 C C . LYS A 1 78 ? -9.266 -13.969 11.453 1 94.25 78 LYS A C 1
ATOM 622 O O . LYS A 1 78 ? -10.117 -14.711 10.969 1 94.25 78 LYS A O 1
ATOM 627 N N . MET A 1 79 ? -9.469 -12.734 11.75 1 92.75 79 MET A N 1
ATOM 628 C CA . MET A 1 79 ? -10.734 -12.07 11.445 1 92.75 79 MET A CA 1
ATOM 629 C C . MET A 1 79 ? -10.703 -11.453 10.055 1 92.75 79 MET A C 1
ATOM 631 O O . MET A 1 79 ? -9.961 -10.508 9.805 1 92.75 79 MET A O 1
ATOM 635 N N . LEU A 1 80 ? -11.57 -11.93 9.156 1 90.62 80 LEU A N 1
ATOM 636 C CA . LEU A 1 80 ? -11.555 -11.492 7.762 1 90.62 80 LEU A CA 1
ATOM 637 C C . LEU A 1 80 ? -12.297 -10.172 7.602 1 90.62 80 LEU A C 1
ATOM 639 O O . LEU A 1 80 ? -13.125 -9.812 8.438 1 90.62 80 LEU A O 1
ATOM 643 N N . PRO A 1 81 ? -11.898 -9.43 6.566 1 83.94 81 PRO A N 1
ATOM 644 C CA . PRO A 1 81 ? -12.688 -8.227 6.266 1 83.94 81 PRO A CA 1
ATOM 645 C C . PRO A 1 81 ? -14.156 -8.547 5.977 1 83.94 81 PRO A C 1
ATOM 647 O O . PRO A 1 81 ? -14.5 -9.695 5.688 1 83.94 81 PRO A O 1
ATOM 650 N N . PRO A 1 82 ? -14.945 -7.539 6.023 1 80.81 82 PRO A N 1
ATOM 651 C CA . PRO A 1 82 ? -16.375 -7.762 5.82 1 80.81 82 PRO A CA 1
ATOM 652 C C . PRO A 1 82 ? -16.703 -8.289 4.426 1 80.81 82 PRO A C 1
ATOM 654 O O . PRO A 1 82 ? -16.109 -7.84 3.438 1 80.81 82 PRO A O 1
ATOM 657 N N . ILE A 1 83 ? -17.516 -9.234 4.426 1 83.56 83 ILE A N 1
ATOM 658 C CA . ILE A 1 83 ? -18.062 -9.812 3.203 1 83.56 83 ILE A CA 1
ATOM 659 C C . ILE A 1 83 ? -19.562 -9.555 3.131 1 83.56 83 ILE A C 1
ATOM 661 O O . ILE A 1 83 ? -20.266 -9.641 4.145 1 83.56 83 ILE A O 1
ATOM 665 N N . LYS A 1 84 ? -19.984 -9.156 1.932 1 82.69 84 LYS A N 1
ATOM 666 C CA . LYS A 1 84 ? -21.422 -8.938 1.765 1 82.69 84 LYS A CA 1
ATOM 667 C C . LYS A 1 84 ? -22.219 -10.172 2.178 1 82.69 84 LYS A C 1
ATOM 669 O O . LYS A 1 84 ? -21.812 -11.297 1.903 1 82.69 84 LYS A O 1
ATOM 674 N N . GLU A 1 85 ? -23.297 -9.938 2.75 1 81 85 GLU A N 1
ATOM 675 C CA . GLU A 1 85 ? -24.125 -11 3.328 1 81 85 GLU A CA 1
ATOM 676 C C . GLU A 1 85 ? -24.5 -12.039 2.279 1 81 85 GLU A C 1
ATOM 678 O O . GLU A 1 85 ? -24.484 -13.242 2.559 1 81 85 GLU A O 1
ATOM 683 N N . ASP A 1 86 ? -24.781 -11.547 1.03 1 84.75 86 ASP A N 1
ATOM 684 C CA . ASP A 1 86 ? -25.234 -12.438 -0.032 1 84.75 86 ASP A CA 1
ATOM 685 C C . ASP A 1 86 ? -24.109 -13.391 -0.464 1 84.75 86 ASP A C 1
ATOM 687 O O . ASP A 1 86 ? -24.375 -14.414 -1.099 1 84.75 86 ASP A O 1
ATOM 691 N N . HIS A 1 87 ? -22.938 -13.078 0.022 1 88.31 87 HIS A N 1
ATOM 692 C CA . HIS A 1 87 ? -21.812 -13.875 -0.461 1 88.31 87 HIS A CA 1
ATOM 693 C C . HIS A 1 87 ? -21.125 -14.609 0.686 1 88.31 87 HIS A C 1
ATOM 695 O O . HIS A 1 87 ? -20.109 -15.273 0.48 1 88.31 87 HIS A O 1
ATOM 701 N N . THR A 1 88 ? -21.609 -14.469 1.841 1 87.44 88 THR A N 1
ATOM 702 C CA . THR A 1 88 ? -21.047 -15.117 3.016 1 87.44 88 THR A CA 1
ATOM 703 C C . THR A 1 88 ? -21.094 -16.641 2.871 1 87.44 88 THR A C 1
ATOM 705 O O . THR A 1 88 ? -20.109 -17.328 3.17 1 87.44 88 THR A O 1
ATOM 708 N N . GLN A 1 89 ? -22.188 -17.125 2.338 1 87.62 89 GLN A N 1
ATOM 709 C CA . GLN A 1 89 ? -22.359 -18.578 2.193 1 87.62 89 GLN A CA 1
ATOM 710 C C . GLN A 1 89 ? -21.391 -19.125 1.146 1 87.62 89 GLN A C 1
ATOM 712 O O . GLN A 1 89 ? -20.859 -20.234 1.31 1 87.62 89 GLN A O 1
ATOM 717 N N . VAL A 1 90 ? -21.25 -18.375 0.142 1 89.19 90 VAL A N 1
ATOM 718 C CA . VAL A 1 90 ? -20.328 -18.797 -0.903 1 89.19 90 VAL A CA 1
ATOM 719 C C . VAL A 1 90 ? -18.922 -18.953 -0.323 1 89.19 90 VAL A C 1
ATOM 721 O O . VAL A 1 90 ? -18.234 -19.938 -0.611 1 89.19 90 VAL A O 1
ATOM 724 N N . PHE A 1 91 ? -18.531 -18.047 0.466 1 89.56 91 PHE A N 1
ATOM 725 C CA . PHE A 1 91 ? -17.219 -18.109 1.101 1 89.56 91 PHE A CA 1
ATOM 726 C C . PHE A 1 91 ? -17.109 -19.312 2.031 1 89.56 91 PHE A C 1
ATOM 728 O O . PHE A 1 91 ? -16.094 -20 2.041 1 89.56 91 PHE A O 1
ATOM 735 N N . LEU A 1 92 ? -18.125 -19.531 2.789 1 89.25 92 LEU A N 1
ATOM 736 C CA . LEU A 1 92 ? -18.125 -20.625 3.752 1 89.25 92 LEU A CA 1
ATOM 737 C C . LEU A 1 92 ? -18.031 -21.969 3.041 1 89.25 92 LEU A C 1
ATOM 739 O O . LEU A 1 92 ? -17.344 -22.875 3.514 1 89.25 92 LEU A O 1
ATOM 743 N N . ASP A 1 93 ? -18.703 -22.062 1.938 1 90.38 93 ASP A N 1
ATOM 744 C CA . ASP A 1 93 ? -18.625 -23.297 1.148 1 90.38 93 ASP A CA 1
ATOM 745 C C . ASP A 1 93 ? -17.219 -23.531 0.618 1 90.38 93 ASP A C 1
ATOM 747 O O . ASP A 1 93 ? -16.703 -24.656 0.661 1 90.38 93 ASP A O 1
ATOM 751 N N . LYS A 1 94 ? -16.656 -22.484 0.128 1 89.62 94 LYS A N 1
ATOM 752 C CA . LYS A 1 94 ? -15.289 -22.578 -0.362 1 89.62 94 LYS A CA 1
ATOM 753 C C . LYS A 1 94 ? -14.328 -22.953 0.762 1 89.62 94 LYS A C 1
ATOM 755 O O . LYS A 1 94 ? -13.43 -23.781 0.566 1 89.62 94 LYS A O 1
ATOM 760 N N . PHE A 1 95 ? -14.547 -22.328 1.844 1 88.56 95 PHE A N 1
ATOM 761 C CA . PHE A 1 95 ? -13.68 -22.609 2.984 1 88.56 95 PHE A CA 1
ATOM 762 C C . PHE A 1 95 ? -13.836 -24.062 3.439 1 88.56 95 PHE A C 1
ATOM 764 O O . PHE A 1 95 ? -12.859 -24.719 3.816 1 88.56 95 PHE A O 1
ATOM 771 N N . ASP A 1 96 ? -14.992 -24.516 3.441 1 89.69 96 ASP A N 1
ATOM 772 C CA . ASP A 1 96 ? -15.258 -25.891 3.84 1 89.69 96 ASP A CA 1
ATOM 773 C C . ASP A 1 96 ? -14.469 -26.875 2.975 1 89.69 96 ASP A C 1
ATOM 775 O O . ASP A 1 96 ? -13.867 -27.812 3.486 1 89.69 96 ASP A O 1
ATOM 779 N N . LYS A 1 97 ? -14.523 -26.609 1.758 1 89.19 97 LYS A N 1
ATOM 780 C CA . LYS A 1 97 ? -13.773 -27.469 0.833 1 89.19 97 LYS A CA 1
ATOM 781 C C . LYS A 1 97 ? -12.273 -27.375 1.098 1 89.19 97 LYS A C 1
ATOM 783 O O . LYS A 1 97 ? -11.586 -28.391 1.123 1 89.19 97 LYS A O 1
ATOM 788 N N . LEU A 1 98 ? -11.836 -26.203 1.293 1 88.62 98 LEU A N 1
ATOM 789 C CA . LEU A 1 98 ? -10.414 -25.984 1.568 1 88.62 98 LEU A CA 1
ATOM 790 C C . LEU A 1 98 ? -10.016 -26.656 2.877 1 88.62 98 LEU A C 1
ATOM 792 O O . LEU A 1 98 ? -8.992 -27.359 2.936 1 88.62 98 LEU A O 1
ATOM 796 N N . PHE A 1 99 ? -10.805 -26.469 3.906 1 87.38 99 PHE A N 1
ATOM 797 C CA . PHE A 1 99 ? -10.531 -27.016 5.23 1 87.38 99 PHE A CA 1
ATOM 798 C C . PHE A 1 99 ? -10.438 -28.547 5.184 1 87.38 99 PHE A C 1
ATOM 800 O O . PHE A 1 99 ? -9.523 -29.125 5.762 1 87.38 99 PHE A O 1
ATOM 807 N N . SER A 1 100 ? -11.312 -29.094 4.535 1 88.62 100 SER A N 1
ATOM 808 C CA . SER A 1 100 ? -11.344 -30.547 4.438 1 88.62 100 SER A CA 1
ATOM 809 C C . SER A 1 100 ? -10.078 -31.078 3.768 1 88.62 100 SER A C 1
ATOM 811 O O . SER A 1 100 ? -9.562 -32.125 4.156 1 88.62 100 SER A O 1
ATOM 813 N N . LYS A 1 101 ? -9.641 -30.328 2.875 1 89.69 101 LYS A N 1
ATOM 814 C CA . LYS A 1 101 ? -8.461 -30.766 2.129 1 89.69 101 LYS A CA 1
ATOM 815 C C . LYS A 1 101 ? -7.188 -30.547 2.945 1 89.69 101 LYS A C 1
ATOM 817 O O . LYS A 1 101 ? -6.184 -31.219 2.725 1 89.69 101 LYS A O 1
ATOM 822 N N . CYS A 1 102 ? -7.27 -29.625 3.855 1 89.31 102 CYS A N 1
ATOM 823 C CA . CYS A 1 102 ? -6.086 -29.266 4.633 1 89.31 102 CYS A CA 1
ATOM 824 C C . CYS A 1 102 ? -5.949 -30.172 5.855 1 89.31 102 CYS A C 1
ATOM 826 O O . CYS A 1 102 ? -4.883 -30.234 6.469 1 89.31 102 CYS A O 1
ATOM 828 N N . LEU A 1 103 ? -6.969 -30.906 6.156 1 86.44 103 LEU A N 1
ATOM 829 C CA . LEU A 1 103 ? -6.945 -31.766 7.34 1 86.44 103 LEU A CA 1
ATOM 830 C C . LEU A 1 103 ? -5.859 -32.812 7.223 1 86.44 103 LEU A C 1
ATOM 832 O O . LEU A 1 103 ? -5.762 -33.5 6.199 1 86.44 103 LEU A O 1
ATOM 836 N N . GLY A 1 104 ? -5.035 -32.906 8.195 1 85 104 GLY A N 1
ATOM 837 C CA . GLY A 1 104 ? -4.035 -33.938 8.25 1 85 104 GLY A CA 1
ATOM 838 C C . GLY A 1 104 ? -2.723 -33.562 7.594 1 85 104 GLY A C 1
ATOM 839 O O . GLY A 1 104 ? -1.746 -34.312 7.656 1 85 104 GLY A O 1
ATOM 840 N N . LEU A 1 105 ? -2.682 -32.406 7.02 1 91.5 105 LEU A N 1
ATOM 841 C CA . LEU A 1 105 ? -1.429 -31.984 6.414 1 91.5 105 LEU A CA 1
ATOM 842 C C . LEU A 1 105 ? -0.443 -31.516 7.48 1 91.5 105 LEU A C 1
ATOM 844 O O . LEU A 1 105 ? -0.838 -30.875 8.461 1 91.5 105 LEU A O 1
ATOM 848 N N . ASN A 1 106 ? 0.795 -31.844 7.285 1 90.75 106 ASN A N 1
ATOM 849 C CA . ASN A 1 106 ? 1.812 -31.547 8.289 1 90.75 106 ASN A CA 1
ATOM 850 C C . ASN A 1 106 ? 2.498 -30.219 8 1 90.75 106 ASN A C 1
ATOM 852 O O . ASN A 1 106 ? 3.061 -29.594 8.906 1 90.75 106 ASN A O 1
ATOM 856 N N . GLY A 1 107 ? 2.488 -29.828 6.793 1 94.12 107 GLY A N 1
ATOM 857 C CA . GLY A 1 107 ? 3.234 -28.641 6.422 1 94.12 107 GLY A CA 1
ATOM 858 C C . GLY A 1 107 ? 2.41 -27.359 6.512 1 94.12 107 GLY A C 1
ATOM 859 O O . GLY A 1 107 ? 2.877 -26.281 6.133 1 94.12 107 GLY A O 1
ATOM 860 N N . VAL A 1 108 ? 1.188 -27.438 7.078 1 94.62 108 VAL A N 1
ATOM 861 C CA . VAL A 1 108 ? 0.266 -26.312 7.18 1 94.62 108 VAL A CA 1
ATOM 862 C C . VAL A 1 108 ? -0.186 -26.156 8.633 1 94.62 108 VAL A C 1
ATOM 864 O O . VAL A 1 108 ? -0.257 -27.125 9.383 1 94.62 108 VAL A O 1
ATOM 867 N N . CYS A 1 109 ? -0.381 -24.891 9.016 1 94.19 109 CYS A N 1
ATOM 868 C CA . CYS A 1 109 ? -0.831 -24.641 10.375 1 94.19 109 CYS A CA 1
ATOM 869 C C . CYS A 1 109 ? -2.158 -25.344 10.648 1 94.19 109 CYS A C 1
ATOM 871 O O . CYS A 1 109 ? -2.957 -25.547 9.734 1 94.19 109 CYS A O 1
ATOM 873 N N . TRP A 1 110 ? -2.41 -25.656 11.867 1 91.75 110 TRP A N 1
ATOM 874 C CA . TRP A 1 110 ? -3.596 -26.422 12.258 1 91.75 110 TRP A CA 1
ATOM 875 C C . TRP A 1 110 ? -4.812 -25.5 12.375 1 91.75 110 TRP A C 1
ATOM 877 O O . TRP A 1 110 ? -4.793 -24.531 13.125 1 91.75 110 TRP A O 1
ATOM 887 N N . HIS A 1 111 ? -5.816 -25.844 11.602 1 91.31 111 HIS A N 1
ATOM 888 C CA . HIS A 1 111 ? -7.082 -25.125 11.672 1 91.31 111 HIS A CA 1
ATOM 889 C C . HIS A 1 111 ? -8.062 -25.844 12.609 1 91.31 111 HIS A C 1
ATOM 891 O O . HIS A 1 111 ? -8.266 -27.047 12.5 1 91.31 111 HIS A O 1
ATOM 897 N N . HIS A 1 112 ? -8.633 -25.062 13.508 1 91.06 112 HIS A N 1
ATOM 898 C CA . HIS A 1 112 ? -9.625 -25.625 14.422 1 91.06 112 HIS A CA 1
ATOM 899 C C . HIS A 1 112 ? -11.031 -25.516 13.852 1 91.06 112 HIS A C 1
ATOM 901 O O . HIS A 1 112 ? -11.867 -26.391 14.078 1 91.06 112 HIS A O 1
ATOM 907 N N . GLY A 1 113 ? -11.305 -24.438 13.234 1 91.31 113 GLY A N 1
ATOM 908 C CA . GLY A 1 113 ? -12.641 -24.25 12.695 1 91.31 113 GLY A CA 1
ATOM 909 C C . GLY A 1 113 ? -12.938 -22.812 12.328 1 91.31 113 GLY A C 1
ATOM 910 O O . GLY A 1 113 ? -12.016 -22.031 12.086 1 91.31 113 GLY A O 1
ATOM 911 N N . ILE A 1 114 ? -14.227 -22.516 12.125 1 93 114 ILE A N 1
ATOM 912 C CA . ILE A 1 114 ? -14.68 -21.203 11.711 1 93 114 ILE A CA 1
ATOM 913 C C . ILE A 1 114 ? -15.711 -20.672 12.703 1 93 114 ILE A C 1
ATOM 915 O O . ILE A 1 114 ? -16.406 -21.453 13.352 1 93 114 ILE A O 1
ATOM 919 N N . SER A 1 115 ? -15.641 -19.422 12.938 1 93.56 115 SER A N 1
ATOM 920 C CA . SER A 1 115 ? -16.625 -18.734 13.766 1 93.56 115 SER A CA 1
ATOM 921 C C . SER A 1 115 ? -17.031 -17.406 13.141 1 93.56 115 SER A C 1
ATOM 923 O O . SER A 1 115 ? -16.453 -16.984 12.141 1 93.56 115 SER A O 1
ATOM 925 N N . ILE A 1 116 ? -18.109 -16.859 13.562 1 90.88 116 ILE A N 1
ATOM 926 C CA . ILE A 1 116 ? -18.516 -15.508 13.18 1 90.88 116 ILE A CA 1
ATOM 927 C C . ILE A 1 116 ? -18.609 -14.625 14.422 1 90.88 116 ILE A C 1
ATOM 929 O O . ILE A 1 116 ? -19.406 -14.883 15.32 1 90.88 116 ILE A O 1
ATOM 933 N N . ILE A 1 117 ? -17.734 -13.727 14.516 1 90.44 117 ILE A N 1
ATOM 934 C CA . ILE A 1 117 ? -17.703 -12.781 15.625 1 90.44 117 ILE A CA 1
ATOM 935 C C . ILE A 1 117 ? -18.062 -11.391 15.133 1 90.44 117 ILE A C 1
ATOM 937 O O . ILE A 1 117 ? -17.406 -10.844 14.25 1 90.44 117 ILE A O 1
ATOM 941 N N . ASN A 1 118 ? -19.156 -10.797 15.664 1 83.38 118 ASN A N 1
ATOM 942 C CA . ASN A 1 118 ? -19.594 -9.453 15.297 1 83.38 118 ASN A CA 1
ATOM 943 C C . ASN A 1 118 ? -19.781 -9.32 13.789 1 83.38 118 ASN A C 1
ATOM 945 O O . ASN A 1 118 ? -19.344 -8.344 13.188 1 83.38 118 ASN A O 1
ATOM 949 N N . GLY A 1 119 ? -20.266 -10.383 13.148 1 83.31 119 GLY A N 1
ATOM 950 C CA . GLY A 1 119 ? -20.609 -10.352 11.734 1 83.31 119 GLY A CA 1
ATOM 951 C C . GLY A 1 119 ? -19.438 -10.641 10.828 1 83.31 119 GLY A C 1
ATOM 952 O O . GLY A 1 119 ? -19.578 -10.672 9.602 1 83.31 119 GLY A O 1
ATOM 953 N N . LYS A 1 120 ? -18.328 -10.852 11.43 1 89.69 120 LYS A N 1
ATOM 954 C CA . LYS A 1 120 ? -17.141 -11.125 10.625 1 89.69 120 LYS A CA 1
ATOM 955 C C . LYS A 1 120 ? -16.766 -12.602 10.688 1 89.69 120 LYS A C 1
ATOM 957 O O . LYS A 1 120 ? -16.844 -13.227 11.742 1 89.69 120 LYS A O 1
ATOM 962 N N . ILE A 1 121 ? -16.469 -13.109 9.547 1 91.69 121 ILE A N 1
ATOM 963 C CA . ILE A 1 121 ? -16 -14.492 9.492 1 91.69 121 ILE A CA 1
ATOM 964 C C . ILE A 1 121 ? -14.633 -14.609 10.148 1 91.69 121 ILE A C 1
ATOM 966 O O . ILE A 1 121 ? -13.734 -13.797 9.883 1 91.69 121 ILE A O 1
ATOM 970 N N . CYS A 1 122 ? -14.492 -15.578 11.016 1 94.56 122 CYS A N 1
ATOM 971 C CA . CYS A 1 122 ? -13.258 -15.789 11.773 1 94.56 122 CYS A CA 1
ATOM 972 C C . CYS A 1 122 ? -12.742 -17.203 11.594 1 94.56 122 CYS A C 1
ATOM 974 O O . CYS A 1 122 ? -13.477 -18.172 11.797 1 94.56 122 CYS A O 1
ATOM 976 N N . ILE A 1 123 ? -11.531 -17.312 11.172 1 94.31 123 ILE A N 1
ATOM 977 C CA . ILE A 1 123 ? -10.867 -18.594 11.102 1 94.31 123 ILE A CA 1
ATOM 978 C C . ILE A 1 123 ? -10.07 -18.844 12.391 1 94.31 123 ILE A C 1
ATOM 980 O O . ILE A 1 123 ? -9.172 -18.062 12.727 1 94.31 123 ILE A O 1
ATOM 984 N N . VAL A 1 124 ? -10.406 -19.891 13.117 1 95.31 124 VAL A N 1
ATOM 985 C CA . VAL A 1 124 ? -9.75 -20.219 14.375 1 95.31 124 VAL A CA 1
ATOM 986 C C . VAL A 1 124 ? -8.648 -21.25 14.117 1 95.31 124 VAL A C 1
ATOM 988 O O . VAL A 1 124 ? -8.906 -22.312 13.555 1 95.31 124 VAL A O 1
ATOM 991 N N . MET A 1 125 ? -7.426 -20.938 14.523 1 94.44 125 MET A N 1
ATOM 992 C CA . MET A 1 125 ? -6.285 -21.812 14.273 1 94.44 125 MET A CA 1
ATOM 993 C C . MET A 1 125 ? -5.434 -21.984 15.531 1 94.44 125 MET A C 1
ATOM 995 O O . MET A 1 125 ? -5.586 -21.234 16.484 1 94.44 125 MET A O 1
ATOM 999 N N . LYS A 1 126 ? -4.625 -22.953 15.508 1 93.81 126 LYS A N 1
ATOM 1000 C CA . LYS A 1 126 ? -3.65 -23.125 16.578 1 93.81 126 LYS A CA 1
ATOM 1001 C C . LYS A 1 126 ? -2.715 -21.922 16.656 1 93.81 126 LYS A C 1
ATOM 1003 O O . LYS A 1 126 ? -2.291 -21.391 15.641 1 93.81 126 LYS A O 1
ATOM 1008 N N . PHE A 1 127 ? -2.461 -21.562 17.922 1 92.94 127 PHE A N 1
ATOM 1009 C CA . PHE A 1 127 ? -1.519 -20.469 18.109 1 92.94 127 PHE A CA 1
ATOM 1010 C C . PHE A 1 127 ? -0.082 -20.984 18.062 1 92.94 127 PHE A C 1
ATOM 1012 O O . PHE A 1 127 ? 0.272 -21.922 18.781 1 92.94 127 PHE A O 1
ATOM 1019 N N . TYR A 1 128 ? 0.729 -20.438 17.156 1 92.06 128 TYR A N 1
ATOM 1020 C CA . TYR A 1 128 ? 2.168 -20.672 17.094 1 92.06 128 TYR A CA 1
ATOM 1021 C C . TYR A 1 128 ? 2.939 -19.453 17.609 1 92.06 128 TYR A C 1
ATOM 1023 O O . TYR A 1 128 ? 2.59 -18.312 17.297 1 92.06 128 TYR A O 1
ATOM 1031 N N . GLU A 1 129 ? 3.984 -19.688 18.359 1 86.5 129 GLU A N 1
ATOM 1032 C CA . GLU A 1 129 ? 4.73 -18.578 18.969 1 86.5 129 GLU A CA 1
ATOM 1033 C C . GLU A 1 129 ? 5.707 -17.969 17.969 1 86.5 129 GLU A C 1
ATOM 1035 O O . GLU A 1 129 ? 6.902 -18.266 17.984 1 86.5 129 GLU A O 1
ATOM 1040 N N . GLY A 1 130 ? 5.238 -17.328 17 1 87.56 130 GLY A N 1
ATOM 1041 C CA . GLY A 1 130 ? 6.066 -16.531 16.109 1 87.56 130 GLY A CA 1
ATOM 1042 C C . GLY A 1 130 ? 6.18 -17.109 14.711 1 87.56 130 GLY A C 1
ATOM 1043 O O . GLY A 1 130 ? 5.793 -18.266 14.484 1 87.56 130 GLY A O 1
ATOM 1044 N N . SER A 1 131 ? 6.711 -16.359 13.812 1 94.25 131 SER A N 1
ATOM 1045 C CA . SER A 1 131 ? 6.953 -16.703 12.414 1 94.25 131 SER A CA 1
ATOM 1046 C C . SER A 1 131 ? 8.422 -16.531 12.047 1 94.25 131 SER A C 1
ATOM 1048 O O . SER A 1 131 ? 9.211 -16.016 12.844 1 94.25 131 SER A O 1
ATOM 1050 N N . ILE A 1 132 ? 8.82 -17.078 10.883 1 96.81 132 ILE A N 1
ATOM 1051 C CA . ILE A 1 132 ? 10.164 -16.859 10.367 1 96.81 132 ILE A CA 1
ATOM 1052 C C . ILE A 1 132 ? 10.438 -15.367 10.258 1 96.81 132 ILE A C 1
ATOM 1054 O O . ILE A 1 132 ? 11.531 -14.898 10.578 1 96.81 132 ILE A O 1
ATOM 1058 N N . GLY A 1 133 ? 9.414 -14.617 9.812 1 93.5 133 GLY A N 1
ATOM 1059 C CA . GLY A 1 133 ? 9.562 -13.172 9.758 1 93.5 133 GLY A CA 1
ATOM 1060 C C . GLY A 1 133 ? 9.867 -12.547 11.102 1 93.5 133 GLY A C 1
ATOM 1061 O O . GLY A 1 133 ? 10.648 -11.602 11.195 1 93.5 133 GLY A O 1
ATOM 1062 N N . ASP A 1 134 ? 9.25 -13.031 12.148 1 89.94 134 ASP A N 1
ATOM 1063 C CA . ASP A 1 134 ? 9.523 -12.555 13.492 1 89.94 134 ASP A CA 1
ATOM 1064 C C . ASP A 1 134 ? 10.969 -12.844 13.898 1 89.94 134 ASP A C 1
ATOM 1066 O O . ASP A 1 134 ? 11.633 -12 14.508 1 89.94 134 ASP A O 1
ATOM 1070 N N . ARG A 1 135 ? 11.391 -14.023 13.602 1 91.25 135 ARG A N 1
ATOM 1071 C CA . ARG A 1 135 ? 12.773 -14.398 13.883 1 91.25 135 ARG A CA 1
ATOM 1072 C C . ARG A 1 135 ? 13.75 -13.477 13.156 1 91.25 135 ARG A C 1
ATOM 1074 O O . ARG A 1 135 ? 14.734 -13.016 13.734 1 91.25 135 ARG A O 1
ATOM 1081 N N . MET A 1 136 ? 13.508 -13.242 11.938 1 92.19 136 MET A N 1
ATOM 1082 C CA . MET A 1 136 ? 14.352 -12.367 11.125 1 92.19 136 MET A CA 1
ATOM 1083 C C . MET A 1 136 ? 14.43 -10.977 11.734 1 92.19 136 MET A C 1
ATOM 1085 O O . MET A 1 136 ? 15.508 -10.383 11.789 1 92.19 136 MET A O 1
ATOM 1089 N N . ALA A 1 137 ? 13.305 -10.484 12.172 1 83.56 137 ALA A N 1
ATOM 1090 C CA . ALA A 1 137 ? 13.219 -9.133 12.719 1 83.56 137 ALA A CA 1
ATOM 1091 C C . ALA A 1 137 ? 14.109 -8.984 13.953 1 83.56 137 ALA A C 1
ATOM 1093 O O . ALA A 1 137 ? 14.547 -7.883 14.281 1 83.56 137 ALA A O 1
ATOM 1094 N N . ARG A 1 138 ? 14.422 -10.086 14.625 1 82.06 138 ARG A N 1
ATOM 1095 C CA . ARG A 1 138 ? 15.203 -10.07 15.852 1 82.06 138 ARG A CA 1
ATOM 1096 C C . ARG A 1 138 ? 16.703 -10.18 15.555 1 82.06 138 ARG A C 1
ATOM 1098 O O . ARG A 1 138 ? 17.531 -9.93 16.422 1 82.06 138 ARG A O 1
ATOM 1105 N N . LEU A 1 139 ? 17 -10.492 14.359 1 84.44 139 LEU A N 1
ATOM 1106 C CA . LEU A 1 139 ? 18.391 -10.727 14.008 1 84.44 139 LEU A CA 1
ATOM 1107 C C . LEU A 1 139 ? 19.016 -9.477 13.391 1 84.44 139 LEU A C 1
ATOM 1109 O O . LEU A 1 139 ? 18.328 -8.664 12.789 1 84.44 139 LEU A O 1
ATOM 1113 N N . GLN A 1 140 ? 20.297 -9.398 13.602 1 80.12 140 GLN A N 1
ATOM 1114 C CA . GLN A 1 140 ? 21.031 -8.305 12.961 1 80.12 140 GLN A CA 1
ATOM 1115 C C . GLN A 1 140 ? 20.922 -8.391 11.445 1 80.12 140 GLN A C 1
ATOM 1117 O O . GLN A 1 140 ? 21.188 -9.438 10.852 1 80.12 140 GLN A O 1
ATOM 1122 N N . GLY A 1 141 ? 20.531 -7.324 10.859 1 81.75 141 GLY A N 1
ATOM 1123 C CA . GLY A 1 141 ? 20.406 -7.27 9.414 1 81.75 141 GLY A CA 1
ATOM 1124 C C . GLY A 1 141 ? 19.203 -8.031 8.891 1 81.75 141 GLY A C 1
ATOM 1125 O O . GLY A 1 141 ? 18.922 -8.031 7.688 1 81.75 141 GLY A O 1
ATOM 1126 N N . GLY A 1 142 ? 18.531 -8.75 9.781 1 87.06 142 GLY A N 1
ATOM 1127 C CA . GLY A 1 142 ? 17.312 -9.461 9.422 1 87.06 142 GLY A CA 1
ATOM 1128 C C . GLY A 1 142 ? 17.578 -10.68 8.562 1 87.06 142 GLY A C 1
ATOM 1129 O O . GLY A 1 142 ? 16.656 -11.18 7.898 1 87.06 142 GLY A O 1
ATOM 1130 N N . LYS A 1 143 ? 18.781 -11.133 8.391 1 91.44 143 LYS A N 1
ATOM 1131 C CA . LYS A 1 143 ? 19.094 -12.258 7.516 1 91.44 143 LYS A CA 1
ATOM 1132 C C . LYS A 1 143 ? 19.281 -13.547 8.312 1 91.44 143 LYS A C 1
ATOM 1134 O O . LYS A 1 143 ? 19.719 -13.508 9.469 1 91.44 143 LYS A O 1
ATOM 1139 N N . LEU A 1 144 ? 18.969 -14.648 7.723 1 95.5 144 LEU A N 1
ATOM 1140 C CA . LEU A 1 144 ? 19.125 -15.977 8.312 1 95.5 144 LEU A CA 1
ATOM 1141 C C . LEU A 1 144 ? 20.359 -16.672 7.75 1 95.5 144 LEU A C 1
ATOM 1143 O O . LEU A 1 144 ? 20.75 -16.422 6.609 1 95.5 144 LEU A O 1
ATOM 1147 N N . PRO A 1 145 ? 21 -17.516 8.609 1 93.88 145 PRO A N 1
ATOM 1148 C CA . PRO A 1 145 ? 22.047 -18.375 8.047 1 93.88 145 PRO A CA 1
ATOM 1149 C C . PRO A 1 145 ? 21.531 -19.266 6.93 1 93.88 145 PRO A C 1
ATOM 1151 O O . PRO A 1 145 ? 20.406 -19.766 7.004 1 93.88 145 PRO A O 1
ATOM 1154 N N . VAL A 1 146 ? 22.359 -19.516 5.949 1 94.31 146 VAL A N 1
ATOM 1155 C CA . VAL A 1 146 ? 21.984 -20.281 4.766 1 94.31 146 VAL A CA 1
ATOM 1156 C C . VAL A 1 146 ? 21.516 -21.672 5.176 1 94.31 146 VAL A C 1
ATOM 1158 O O . VAL A 1 146 ? 20.578 -22.219 4.582 1 94.31 146 VAL A O 1
ATOM 1161 N N . ALA A 1 147 ? 22.109 -22.219 6.184 1 94.31 147 ALA A N 1
ATOM 1162 C CA . ALA A 1 147 ? 21.719 -23.547 6.648 1 94.31 147 ALA A CA 1
ATOM 1163 C C . ALA A 1 147 ? 20.266 -23.562 7.102 1 94.31 147 ALA A C 1
ATOM 1165 O O . ALA A 1 147 ? 19.531 -24.5 6.793 1 94.31 147 ALA A O 1
ATOM 1166 N N . ASP A 1 148 ? 19.875 -22.547 7.836 1 95.94 148 ASP A N 1
ATOM 1167 C CA . ASP A 1 148 ? 18.5 -22.438 8.281 1 95.94 148 ASP A CA 1
ATOM 1168 C C . ASP A 1 148 ? 17.547 -22.219 7.098 1 95.94 148 ASP A C 1
ATOM 1170 O O . ASP A 1 148 ? 16.453 -22.781 7.062 1 95.94 148 ASP A O 1
ATOM 1174 N N . VAL A 1 149 ? 18 -21.406 6.141 1 97.31 149 VAL A N 1
ATOM 1175 C CA . VAL A 1 149 ? 17.188 -21.109 4.969 1 97.31 149 VAL A CA 1
ATOM 1176 C C . VAL A 1 149 ? 16.922 -22.391 4.184 1 97.31 149 VAL A C 1
ATOM 1178 O O . VAL A 1 149 ? 15.82 -22.625 3.695 1 97.31 149 VAL A O 1
ATOM 1181 N N . LEU A 1 150 ? 17.984 -23.25 4.043 1 97.06 150 LEU A N 1
ATOM 1182 C CA . LEU A 1 150 ? 17.828 -24.516 3.332 1 97.06 150 LEU A CA 1
ATOM 1183 C C . LEU A 1 150 ? 16.859 -25.422 4.055 1 97.06 150 LEU A C 1
ATOM 1185 O O . LEU A 1 150 ? 15.969 -26.016 3.428 1 97.06 150 LEU A O 1
ATOM 1189 N N . ARG A 1 151 ? 16.953 -25.5 5.355 1 97.31 151 ARG A N 1
ATOM 1190 C CA . ARG A 1 151 ? 16.047 -26.344 6.137 1 97.31 151 ARG A CA 1
ATOM 1191 C C . ARG A 1 151 ? 14.617 -25.859 6.031 1 97.31 151 ARG A C 1
ATOM 1193 O O . ARG A 1 151 ? 13.711 -26.625 5.703 1 97.31 151 ARG A O 1
ATOM 1200 N N . TYR A 1 152 ? 14.398 -24.562 6.309 1 98.25 152 TYR A N 1
ATOM 1201 C CA . TYR A 1 152 ? 13.062 -23.969 6.195 1 98.25 152 TYR A CA 1
ATOM 1202 C C . TYR A 1 152 ? 12.523 -24.109 4.781 1 98.25 152 TYR A C 1
ATOM 1204 O O . TYR A 1 152 ? 11.336 -24.391 4.586 1 98.25 152 TYR A O 1
ATOM 1212 N N . GLY A 1 153 ? 13.438 -23.859 3.777 1 98.19 153 GLY A N 1
ATOM 1213 C CA . GLY A 1 153 ? 13.023 -23.969 2.387 1 98.19 153 GLY A CA 1
ATOM 1214 C C . GLY A 1 153 ? 12.461 -25.328 2.043 1 98.19 153 GLY A C 1
ATOM 1215 O O . GLY A 1 153 ? 11.453 -25.438 1.343 1 98.19 153 GLY A O 1
ATOM 1216 N N . ILE A 1 154 ? 13.109 -26.375 2.492 1 98.06 154 ILE A N 1
ATOM 1217 C CA . ILE A 1 154 ? 12.656 -27.734 2.258 1 98.06 154 ILE A CA 1
ATOM 1218 C C . ILE A 1 154 ? 11.289 -27.953 2.906 1 98.06 154 ILE A C 1
ATOM 1220 O O . ILE A 1 154 ? 10.375 -28.469 2.273 1 98.06 154 ILE A O 1
ATOM 1224 N N . GLU A 1 155 ? 11.172 -27.547 4.121 1 98.19 155 GLU A N 1
ATOM 1225 C CA . GLU A 1 155 ? 9.922 -27.734 4.867 1 98.19 155 GLU A CA 1
ATOM 1226 C C . GLU A 1 155 ? 8.773 -26.969 4.207 1 98.19 155 GLU A C 1
ATOM 1228 O O . GLU A 1 155 ? 7.68 -27.516 4.051 1 98.19 155 GLU A O 1
ATOM 1233 N N . LEU A 1 156 ? 8.992 -25.766 3.801 1 98.25 156 LEU A N 1
ATOM 1234 C CA . LEU A 1 156 ? 7.977 -24.938 3.158 1 98.25 156 LEU A CA 1
ATOM 1235 C C . LEU A 1 156 ? 7.598 -25.5 1.795 1 98.25 156 LEU A C 1
ATOM 1237 O O . LEU A 1 156 ? 6.414 -25.547 1.443 1 98.25 156 LEU A O 1
ATOM 1241 N N . ALA A 1 157 ? 8.617 -25.875 0.993 1 98 157 ALA A N 1
ATOM 1242 C CA . ALA A 1 157 ? 8.344 -26.484 -0.311 1 98 157 ALA A CA 1
ATOM 1243 C C . ALA A 1 157 ? 7.496 -27.734 -0.17 1 98 157 ALA A C 1
ATOM 1245 O O . ALA A 1 157 ? 6.598 -27.984 -0.982 1 98 157 ALA A O 1
ATOM 1246 N N . HIS A 1 158 ? 7.777 -28.5 0.845 1 97.06 158 HIS A N 1
ATOM 1247 C CA . HIS A 1 158 ? 6.973 -29.688 1.112 1 97.06 158 HIS A CA 1
ATOM 1248 C C . HIS A 1 158 ? 5.523 -29.312 1.417 1 97.06 158 HIS A C 1
ATOM 1250 O O . HIS A 1 158 ? 4.594 -29.953 0.921 1 97.06 158 HIS A O 1
ATOM 1256 N N . GLY A 1 159 ? 5.371 -28.344 2.285 1 96.81 159 GLY A N 1
ATOM 1257 C CA . GLY A 1 159 ? 4.031 -27.859 2.576 1 96.81 159 GLY A CA 1
ATOM 1258 C C . GLY A 1 159 ? 3.287 -27.391 1.346 1 96.81 159 GLY A C 1
ATOM 1259 O O . GLY A 1 159 ? 2.107 -27.703 1.164 1 96.81 159 GLY A O 1
ATOM 1260 N N . ILE A 1 160 ? 3.941 -26.641 0.481 1 97.69 160 ILE A N 1
ATOM 1261 C CA . ILE A 1 160 ? 3.344 -26.125 -0.749 1 97.69 160 ILE A CA 1
ATOM 1262 C C . ILE A 1 160 ? 2.969 -27.297 -1.661 1 97.69 160 ILE A C 1
ATOM 1264 O O . ILE A 1 160 ? 1.883 -27.312 -2.248 1 97.69 160 ILE A O 1
ATOM 1268 N N . GLN A 1 161 ? 3.877 -28.234 -1.76 1 96.44 161 GLN A N 1
ATOM 1269 C CA . GLN A 1 161 ? 3.619 -29.422 -2.578 1 96.44 161 GLN A CA 1
ATOM 1270 C C . GLN A 1 161 ? 2.367 -30.156 -2.105 1 96.44 161 GLN A C 1
ATOM 1272 O O . GLN A 1 161 ? 1.566 -30.609 -2.92 1 96.44 161 GLN A O 1
ATOM 1277 N N . GLU A 1 162 ? 2.201 -30.281 -0.81 1 95.31 162 GLU A N 1
ATOM 1278 C CA . GLU A 1 162 ? 1.021 -30.938 -0.247 1 95.31 162 GLU A CA 1
ATOM 1279 C C . GLU A 1 162 ? -0.255 -30.203 -0.649 1 95.31 162 GLU A C 1
ATOM 1281 O O . GLU A 1 162 ? -1.241 -30.828 -1.043 1 95.31 162 GLU A O 1
ATOM 1286 N N . LEU A 1 163 ? -0.225 -28.953 -0.566 1 95.5 163 LEU A N 1
ATOM 1287 C CA . LEU A 1 163 ? -1.392 -28.156 -0.938 1 95.5 163 LEU A CA 1
ATOM 1288 C C . LEU A 1 163 ? -1.665 -28.266 -2.436 1 95.5 163 LEU A C 1
ATOM 1290 O O . LEU A 1 163 ? -2.814 -28.438 -2.852 1 95.5 163 LEU A O 1
ATOM 1294 N N . HIS A 1 164 ? -0.598 -28.141 -3.219 1 94.44 164 HIS A N 1
ATOM 1295 C CA . HIS A 1 164 ? -0.738 -28.266 -4.664 1 94.44 164 HIS A CA 1
ATOM 1296 C C . HIS A 1 164 ? -1.356 -29.609 -5.043 1 94.44 164 HIS A C 1
ATOM 1298 O O . HIS A 1 164 ? -2.168 -29.688 -5.969 1 94.44 164 HIS A O 1
ATOM 1304 N N . SER A 1 165 ? -0.949 -30.641 -4.34 1 92.81 165 SER A N 1
ATOM 1305 C CA . SER A 1 165 ? -1.468 -31.969 -4.625 1 92.81 165 SER A CA 1
ATOM 1306 C C . SER A 1 165 ? -2.973 -32.031 -4.387 1 92.81 165 SER A C 1
ATOM 1308 O O . SER A 1 165 ? -3.65 -32.938 -4.918 1 92.81 165 SER A O 1
ATOM 1310 N N . LYS A 1 166 ? -3.459 -31.109 -3.596 1 91.62 166 LYS A N 1
ATOM 1311 C CA . LYS A 1 166 ? -4.891 -31.031 -3.318 1 91.62 166 LYS A CA 1
ATOM 1312 C C . LYS A 1 166 ? -5.562 -29.953 -4.16 1 91.62 166 LYS A C 1
ATOM 1314 O O . LYS A 1 166 ? -6.727 -29.625 -3.936 1 91.62 166 LYS A O 1
ATOM 1319 N N . GLY A 1 167 ? -4.797 -29.391 -5.078 1 90.88 167 GLY A N 1
ATOM 1320 C CA . GLY A 1 167 ? -5.336 -28.375 -5.977 1 90.88 167 GLY A CA 1
ATOM 1321 C C . GLY A 1 167 ? -5.441 -27.016 -5.344 1 90.88 167 GLY A C 1
ATOM 1322 O O . GLY A 1 167 ? -6.188 -26.156 -5.824 1 90.88 167 GLY A O 1
ATOM 1323 N N . ILE A 1 168 ? -4.742 -26.75 -4.273 1 93.69 168 ILE A N 1
ATOM 1324 C CA . ILE A 1 168 ? -4.844 -25.484 -3.551 1 93.69 168 ILE A CA 1
ATOM 1325 C C . ILE A 1 168 ? -3.631 -24.609 -3.859 1 93.69 168 ILE A C 1
ATOM 1327 O O . ILE A 1 168 ? -2.488 -25.031 -3.682 1 93.69 168 ILE A O 1
ATOM 1331 N N . LEU A 1 169 ? -3.885 -23.391 -4.375 1 95.12 169 LEU A N 1
ATOM 1332 C CA . LEU A 1 169 ? -2.855 -22.375 -4.516 1 95.12 169 LEU A CA 1
ATOM 1333 C C . LEU A 1 169 ? -2.693 -21.578 -3.223 1 95.12 169 LEU A C 1
ATOM 1335 O O . LEU A 1 169 ? -3.682 -21.172 -2.613 1 95.12 169 LEU A O 1
ATOM 1339 N N . VAL A 1 170 ? -1.501 -21.297 -2.809 1 96.19 170 VAL A N 1
ATOM 1340 C CA . VAL A 1 170 ? -1.247 -20.594 -1.557 1 96.19 170 VAL A CA 1
ATOM 1341 C C . VAL A 1 170 ? -1.322 -19.078 -1.787 1 96.19 170 VAL A C 1
ATOM 1343 O O . VAL A 1 170 ? -2.053 -18.375 -1.089 1 96.19 170 VAL A O 1
ATOM 1346 N N . LEU A 1 171 ? -0.544 -18.422 -2.768 1 96.06 171 LEU A N 1
ATOM 1347 C CA . LEU A 1 171 ? -0.555 -17.078 -3.326 1 96.06 171 LEU A CA 1
ATO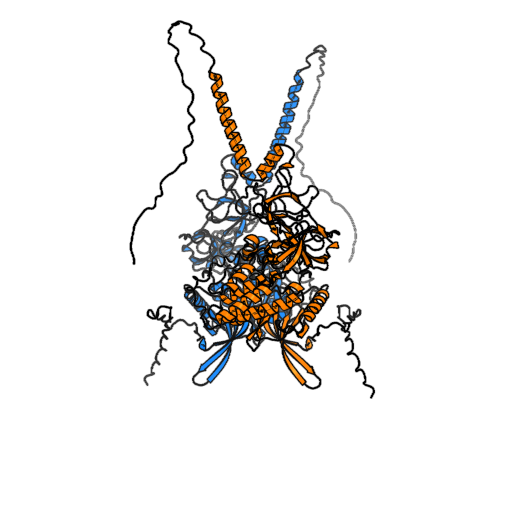M 1348 C C . LEU A 1 171 ? 0.028 -16.078 -2.336 1 96.06 171 LEU A C 1
ATOM 1350 O O . LEU A 1 171 ? 0.555 -15.031 -2.736 1 96.06 171 LEU A O 1
ATOM 1354 N N . ASN A 1 172 ? -0.138 -16.109 -1.073 1 96.38 172 ASN A N 1
ATOM 1355 C CA . ASN A 1 172 ? 0.355 -15.133 -0.102 1 96.38 172 ASN A CA 1
ATOM 1356 C C . ASN A 1 172 ? 1.54 -15.688 0.687 1 96.38 172 ASN A C 1
ATOM 1358 O O . ASN A 1 172 ? 1.535 -15.664 1.919 1 96.38 172 ASN A O 1
ATOM 1362 N N . LEU A 1 173 ? 2.547 -16.016 -0.088 1 97.62 173 LEU A N 1
ATOM 1363 C CA . LEU A 1 173 ? 3.77 -16.547 0.509 1 97.62 173 LEU A CA 1
ATOM 1364 C C . LEU A 1 173 ? 4.707 -15.414 0.915 1 97.62 173 LEU A C 1
ATOM 1366 O O . LEU A 1 173 ? 5.094 -14.594 0.08 1 97.62 173 LEU A O 1
ATOM 1370 N N . LYS A 1 174 ? 5.047 -15.359 2.188 1 96.75 174 LYS A N 1
ATOM 1371 C CA . LYS A 1 174 ? 5.992 -14.414 2.762 1 96.75 174 LYS A CA 1
ATOM 1372 C C . LYS A 1 174 ? 6.473 -14.875 4.133 1 96.75 174 LYS A C 1
ATOM 1374 O O . LYS A 1 174 ? 5.773 -15.617 4.824 1 96.75 174 LYS A O 1
ATOM 1379 N N . PRO A 1 175 ? 7.656 -14.461 4.535 1 97 175 PRO A N 1
ATOM 1380 C CA . PRO A 1 175 ? 8.25 -14.961 5.777 1 97 175 PRO A CA 1
ATOM 1381 C C . PRO A 1 175 ? 7.336 -14.773 6.988 1 97 175 PRO A C 1
ATOM 1383 O O . PRO A 1 175 ? 7.301 -15.625 7.879 1 97 175 PRO A O 1
ATOM 1386 N N . TYR A 1 176 ? 6.473 -13.75 6.98 1 93.5 176 TYR A N 1
ATOM 1387 C CA . TYR A 1 176 ? 5.605 -13.492 8.125 1 93.5 176 TYR A CA 1
ATOM 1388 C C . TYR A 1 176 ? 4.414 -14.438 8.133 1 93.5 176 TYR A C 1
ATOM 1390 O O . TYR A 1 176 ? 3.688 -14.523 9.125 1 93.5 176 TYR A O 1
ATOM 1398 N N . ASN A 1 177 ? 4.215 -15.148 7.066 1 95.94 177 ASN A N 1
ATOM 1399 C CA . ASN A 1 177 ? 3.172 -16.172 6.996 1 95.94 177 ASN A CA 1
ATOM 1400 C C . ASN A 1 177 ? 3.746 -17.562 7.172 1 95.94 177 ASN A C 1
ATOM 1402 O O . ASN A 1 177 ? 3.037 -18.562 6.996 1 95.94 177 ASN A O 1
ATOM 1406 N N . PHE A 1 178 ? 5.023 -17.641 7.438 1 98 178 PHE A N 1
ATOM 1407 C CA . PHE A 1 178 ? 5.672 -18.906 7.746 1 98 178 PHE A CA 1
ATOM 1408 C C . PHE A 1 178 ? 5.84 -19.078 9.25 1 98 178 PHE A C 1
ATOM 1410 O O . PHE A 1 178 ? 6.797 -18.562 9.836 1 98 178 PHE A O 1
ATOM 1417 N N . LEU A 1 179 ? 4.969 -19.828 9.836 1 97 179 LEU A N 1
ATOM 1418 C CA . LEU A 1 179 ? 4.945 -20 11.289 1 97 179 LEU A CA 1
ATOM 1419 C C . LEU A 1 179 ? 6.008 -21 11.734 1 97 179 LEU A C 1
ATOM 1421 O O . LEU A 1 179 ? 6.5 -21.797 10.93 1 97 179 LEU A O 1
ATOM 1425 N N . LEU A 1 180 ? 6.375 -20.875 12.977 1 96.31 180 LEU A N 1
ATOM 1426 C CA . LEU A 1 180 ? 7.375 -21.781 13.547 1 96.31 180 LEU A CA 1
ATOM 1427 C C . LEU A 1 180 ? 6.766 -22.625 14.656 1 96.31 180 LEU A C 1
ATOM 1429 O O . LEU A 1 180 ? 6.105 -22.109 15.555 1 96.31 180 LEU A O 1
ATOM 1433 N N . SER A 1 181 ? 6.996 -23.922 14.539 1 94.75 181 SER A N 1
ATOM 1434 C CA . SER A 1 181 ? 6.578 -24.828 15.609 1 94.75 181 SER A CA 1
ATOM 1435 C C . SER A 1 181 ? 7.527 -24.75 16.797 1 94.75 181 SER A C 1
ATOM 1437 O O . SER A 1 181 ? 8.547 -24.062 16.734 1 94.75 181 SER A O 1
ATOM 1439 N N . GLU A 1 182 ? 7.172 -25.469 17.875 1 91.81 182 GLU A N 1
ATOM 1440 C CA . GLU A 1 182 ? 7.996 -25.516 19.078 1 91.81 182 GLU A CA 1
ATOM 1441 C C . GLU A 1 182 ? 9.352 -26.156 18.781 1 91.81 182 GLU A C 1
ATOM 1443 O O . GLU A 1 182 ? 10.336 -25.891 19.469 1 91.81 182 GLU A O 1
ATOM 1448 N N . HIS A 1 183 ? 9.438 -26.938 17.781 1 93.38 183 HIS A N 1
ATOM 1449 C CA . HIS A 1 183 ? 10.672 -27.609 17.422 1 93.38 183 HIS A CA 1
ATOM 1450 C C . HIS A 1 183 ? 11.375 -26.906 16.266 1 93.38 183 HIS A C 1
ATOM 1452 O O . HIS A 1 183 ? 12.148 -27.516 15.531 1 93.38 183 HIS A O 1
ATOM 1458 N N . ASP A 1 184 ? 10.992 -25.703 15.93 1 95.19 184 ASP A N 1
ATOM 1459 C CA . ASP A 1 184 ? 11.625 -24.828 14.945 1 95.19 184 ASP A CA 1
ATOM 1460 C C . ASP A 1 184 ? 11.375 -25.328 13.523 1 95.19 184 ASP A C 1
ATOM 1462 O O . ASP A 1 184 ? 12.234 -25.188 12.648 1 95.19 184 ASP A O 1
ATOM 1466 N N . GLN A 1 185 ? 10.289 -26.016 13.391 1 96.5 185 GLN A N 1
ATOM 1467 C CA . GLN A 1 185 ? 9.852 -26.406 12.062 1 96.5 185 GLN A CA 1
ATOM 1468 C C . GLN A 1 185 ? 8.992 -25.328 11.414 1 96.5 185 GLN A C 1
ATOM 1470 O O . GLN A 1 185 ? 8.125 -24.75 12.07 1 96.5 185 GLN A O 1
ATOM 1475 N N . ALA A 1 186 ? 9.258 -25.062 10.109 1 97.94 186 ALA A N 1
ATOM 1476 C CA . ALA A 1 186 ? 8.484 -24.047 9.383 1 97.94 186 ALA A CA 1
ATOM 1477 C C . ALA A 1 186 ? 7.176 -24.641 8.867 1 97.94 186 ALA A C 1
ATOM 1479 O O . ALA A 1 186 ? 7.148 -25.75 8.344 1 97.94 186 ALA A O 1
ATOM 1480 N N . LEU A 1 187 ? 6.105 -23.922 9.062 1 97.44 187 LEU A N 1
ATOM 1481 C CA . LEU A 1 187 ? 4.773 -24.281 8.594 1 97.44 187 LEU A CA 1
ATOM 1482 C C . LEU A 1 187 ? 4.141 -23.125 7.82 1 97.44 187 LEU A C 1
ATOM 1484 O O . LEU A 1 187 ? 4.387 -21.953 8.125 1 97.44 187 LEU A O 1
ATOM 1488 N N . LEU A 1 188 ? 3.309 -23.516 6.828 1 97.56 188 LEU A N 1
ATOM 1489 C CA . LEU A 1 188 ? 2.547 -22.484 6.129 1 97.56 188 LEU A CA 1
ATOM 1490 C C . LEU A 1 188 ? 1.417 -21.953 7.004 1 97.56 188 LEU A C 1
ATOM 1492 O O . LEU A 1 188 ? 0.553 -22.719 7.441 1 97.56 188 LEU A O 1
ATOM 1496 N N . GLY A 1 189 ? 1.432 -20.641 7.262 1 95.31 189 GLY A N 1
ATOM 1497 C CA . GLY A 1 189 ? 0.418 -20.031 8.109 1 95.31 189 GLY A CA 1
ATOM 1498 C C . GLY A 1 189 ? -0.799 -19.547 7.336 1 95.31 189 GLY A C 1
ATOM 1499 O O . GLY A 1 189 ? -1.887 -19.422 7.898 1 95.31 189 GLY A O 1
ATOM 1500 N N . ASP A 1 190 ? -0.668 -19.25 6.125 1 91 190 ASP A N 1
ATOM 1501 C CA . ASP A 1 190 ? -1.748 -18.906 5.207 1 91 190 ASP A CA 1
ATOM 1502 C C . ASP A 1 190 ? -1.91 -19.969 4.121 1 91 190 ASP A C 1
ATOM 1504 O O . ASP A 1 190 ? -0.969 -20.25 3.379 1 91 190 ASP A O 1
ATOM 1508 N N . CYS A 1 191 ? -3.109 -20.547 4.02 1 89.25 191 CYS A N 1
ATOM 1509 C CA . CYS A 1 191 ? -3.283 -21.672 3.115 1 89.25 191 CYS A CA 1
ATOM 1510 C C . CYS A 1 191 ? -4.211 -21.312 1.963 1 89.25 191 CYS A C 1
ATOM 1512 O O . CYS A 1 191 ? -5.074 -22.109 1.582 1 89.25 191 CYS A O 1
ATOM 1514 N N . GLY A 1 192 ? -4.078 -20.109 1.46 1 90.19 192 GLY A N 1
ATOM 1515 C CA . GLY A 1 192 ? -4.812 -19.828 0.242 1 90.19 192 GLY A CA 1
ATOM 1516 C C . GLY A 1 192 ? -5.98 -18.875 0.465 1 90.19 192 GLY A C 1
ATOM 1517 O O . GLY A 1 192 ? -7.012 -18.984 -0.205 1 90.19 192 GLY A O 1
ATOM 1518 N N . ILE A 1 193 ? -5.879 -17.969 1.352 1 88.62 193 ILE A N 1
ATOM 1519 C CA . ILE A 1 193 ? -6.957 -17.047 1.664 1 88.62 193 ILE A CA 1
ATOM 1520 C C . ILE A 1 193 ? -7.25 -16.172 0.447 1 88.62 193 ILE A C 1
ATOM 1522 O O . ILE A 1 193 ? -8.414 -15.938 0.108 1 88.62 193 ILE A O 1
ATOM 1526 N N . PRO A 1 194 ? -6.223 -15.719 -0.233 1 90.62 194 PRO A N 1
ATOM 1527 C CA . PRO A 1 194 ? -6.523 -14.922 -1.427 1 90.62 194 PRO A CA 1
ATOM 1528 C C . PRO A 1 194 ? -7.348 -15.695 -2.455 1 90.62 194 PRO A C 1
ATOM 1530 O O . PRO A 1 194 ? -8.203 -15.109 -3.123 1 90.62 194 PRO A O 1
ATOM 1533 N N . LEU A 1 195 ? -7.047 -16.984 -2.582 1 89.81 195 LEU A N 1
ATOM 1534 C CA . LEU A 1 195 ? -7.785 -17.828 -3.523 1 89.81 195 LEU A CA 1
ATOM 1535 C C . LEU A 1 195 ? -9.258 -17.922 -3.131 1 89.81 195 LEU A C 1
ATOM 1537 O O . LEU A 1 195 ? -10.141 -17.906 -3.994 1 89.81 195 LEU A O 1
ATOM 1541 N N . LEU A 1 196 ? -9.555 -17.969 -1.837 1 88.5 196 LEU A N 1
ATOM 1542 C CA . LEU A 1 196 ? -10.922 -18.047 -1.328 1 88.5 196 LEU A CA 1
ATOM 1543 C C . LEU A 1 196 ? -11.711 -16.797 -1.678 1 88.5 196 LEU A C 1
ATOM 1545 O O . LEU A 1 196 ? -12.93 -16.844 -1.84 1 88.5 196 LEU A O 1
ATOM 1549 N N . GLN A 1 197 ? -11 -15.773 -1.847 1 86.69 197 GLN A N 1
ATOM 1550 C CA . GLN A 1 197 ? -11.664 -14.492 -2.074 1 86.69 197 GLN A CA 1
ATOM 1551 C C . GLN A 1 197 ? -11.945 -14.273 -3.559 1 86.69 197 GLN A C 1
ATOM 1553 O O . GLN A 1 197 ? -12.727 -13.398 -3.928 1 86.69 197 GLN A O 1
ATOM 1558 N N . LEU A 1 198 ? -11.32 -15.078 -4.367 1 86.38 198 LEU A N 1
ATOM 1559 C CA . LEU A 1 198 ? -11.555 -14.961 -5.801 1 86.38 198 LEU A CA 1
ATOM 1560 C C . LEU A 1 198 ? -13.023 -15.211 -6.129 1 86.38 198 LEU A C 1
ATOM 1562 O O . LEU A 1 198 ? -13.633 -16.156 -5.613 1 86.38 198 LEU A O 1
ATOM 1566 N N . GLY A 1 199 ? -13.578 -14.414 -6.969 1 81.5 199 GLY A N 1
ATOM 1567 C CA . GLY A 1 199 ? -14.961 -14.57 -7.395 1 81.5 199 GLY A CA 1
ATOM 1568 C C . GLY A 1 199 ? -15.945 -13.922 -6.445 1 81.5 199 GLY A C 1
ATOM 1569 O O . GLY A 1 199 ? -17.141 -13.852 -6.738 1 81.5 199 GLY A O 1
ATOM 1570 N N . ILE A 1 200 ? -15.5 -13.57 -5.277 1 85.69 200 ILE A N 1
ATOM 1571 C CA . ILE A 1 200 ? -16.359 -12.844 -4.344 1 85.69 200 ILE A CA 1
ATOM 1572 C C . ILE A 1 200 ? -16.281 -11.352 -4.633 1 85.69 200 ILE A C 1
ATOM 1574 O O . ILE A 1 200 ? -15.195 -10.758 -4.578 1 85.69 200 ILE A O 1
ATOM 1578 N N . PRO A 1 201 ? -17.391 -10.82 -4.961 1 81.81 201 PRO A N 1
ATOM 1579 C CA . PRO A 1 201 ? -17.375 -9.391 -5.277 1 81.81 201 PRO A CA 1
ATOM 1580 C C . PRO A 1 201 ? -16.938 -8.531 -4.09 1 81.81 201 PRO A C 1
ATOM 1582 O O . PRO A 1 201 ? -17.266 -8.836 -2.945 1 81.81 201 PRO A O 1
ATOM 1585 N N . LEU A 1 202 ? -16.219 -7.578 -4.426 1 80.31 202 LEU A N 1
ATOM 1586 C CA . LEU A 1 202 ? -15.828 -6.602 -3.412 1 80.31 202 LEU A CA 1
ATOM 1587 C C . LEU A 1 202 ? -17.016 -5.734 -3.008 1 80.31 202 LEU A C 1
ATOM 1589 O O . LEU A 1 202 ? -17.953 -5.543 -3.795 1 80.31 202 LEU A O 1
ATOM 1593 N N . PRO A 1 203 ? -17.016 -5.277 -1.75 1 74.94 203 PRO A N 1
ATOM 1594 C CA . PRO A 1 203 ? -18.141 -4.453 -1.295 1 74.94 203 PRO A CA 1
ATOM 1595 C C . PRO A 1 203 ? -18.359 -3.215 -2.16 1 74.94 203 PRO A C 1
ATOM 1597 O O . PRO A 1 203 ? -19.484 -2.754 -2.318 1 74.94 203 PRO A O 1
ATOM 1600 N N . ARG A 1 204 ? -17.188 -2.648 -2.766 1 77.69 204 ARG A N 1
ATOM 1601 C CA . ARG A 1 204 ? -17.266 -1.487 -3.645 1 77.69 204 ARG A CA 1
ATOM 1602 C C . ARG A 1 204 ? -16.438 -1.689 -4.902 1 77.69 204 ARG A C 1
ATOM 1604 O O . ARG A 1 204 ? -15.43 -2.4 -4.871 1 77.69 204 ARG A O 1
ATOM 1611 N N . SER A 1 205 ? -16.844 -0.944 -5.945 1 71.69 205 SER A N 1
ATOM 1612 C CA . SER A 1 205 ? -16.203 -1.116 -7.246 1 71.69 205 SER A CA 1
ATOM 1613 C C . SER A 1 205 ? -14.82 -0.48 -7.27 1 71.69 205 SER A C 1
ATOM 1615 O O . SER A 1 205 ? -13.984 -0.838 -8.102 1 71.69 205 SER A O 1
ATOM 1617 N N . ASP A 1 206 ? -14.578 0.43 -6.41 1 72.69 206 ASP A N 1
ATOM 1618 C CA . ASP A 1 206 ? -13.305 1.145 -6.445 1 72.69 206 ASP A CA 1
ATOM 1619 C C . ASP A 1 206 ? -12.266 0.459 -5.562 1 72.69 206 ASP A C 1
ATOM 1621 O O . ASP A 1 206 ? -11.125 0.917 -5.469 1 72.69 206 ASP A O 1
ATOM 1625 N N . MET A 1 207 ? -12.711 -0.667 -5.004 1 78.69 207 MET A N 1
ATOM 1626 C CA . MET A 1 207 ? -11.773 -1.437 -4.188 1 78.69 207 MET A CA 1
ATOM 1627 C C . MET A 1 207 ? -10.898 -2.332 -5.059 1 78.69 207 MET A C 1
ATOM 1629 O O . MET A 1 207 ? -11.305 -2.721 -6.156 1 78.69 207 MET A O 1
ATOM 1633 N N . VAL A 1 208 ? -9.742 -2.59 -4.559 1 76.31 208 VAL A N 1
ATOM 1634 C CA . VAL A 1 208 ? -8.797 -3.396 -5.324 1 76.31 208 VAL A CA 1
ATOM 1635 C C . VAL A 1 208 ? -8.75 -4.812 -4.758 1 76.31 208 VAL A C 1
ATOM 1637 O O . VAL A 1 208 ? -8.727 -5.004 -3.541 1 76.31 208 VAL A O 1
ATOM 1640 N N . LEU A 1 209 ? -8.867 -5.73 -5.715 1 78.19 209 LEU A N 1
ATOM 1641 C CA . LEU A 1 209 ? -8.672 -7.125 -5.344 1 78.19 209 LEU A CA 1
ATOM 1642 C C . LEU A 1 209 ? -7.191 -7.422 -5.121 1 78.19 209 LEU A C 1
ATOM 1644 O O . LEU A 1 209 ? -6.355 -7.105 -5.969 1 78.19 209 LEU A O 1
ATOM 1648 N N . ARG A 1 210 ? -6.895 -7.934 -3.986 1 83.12 210 ARG A N 1
ATOM 1649 C CA . ARG A 1 210 ? -5.52 -8.297 -3.654 1 83.12 210 ARG A CA 1
ATOM 1650 C C . ARG A 1 210 ? -5.348 -9.812 -3.633 1 83.12 210 ARG A C 1
ATOM 1652 O O . ARG A 1 210 ? -6.152 -10.531 -3.033 1 83.12 210 ARG A O 1
ATOM 1659 N N . LEU A 1 211 ? -4.348 -10.266 -4.383 1 91.94 211 LEU A N 1
ATOM 1660 C CA . LEU A 1 211 ? -4.117 -11.711 -4.434 1 91.94 211 LEU A CA 1
ATOM 1661 C C . LEU A 1 211 ? -2.807 -12.07 -3.744 1 91.94 211 LEU A C 1
ATOM 1663 O O . LEU A 1 211 ? -2.193 -13.094 -4.07 1 91.94 211 LEU A O 1
ATOM 1667 N N . GLY A 1 212 ? -2.328 -11.281 -2.91 1 94.44 212 GLY A N 1
ATOM 1668 C CA . GLY A 1 212 ? -1.113 -11.469 -2.133 1 94.44 212 GLY A CA 1
ATOM 1669 C C . GLY A 1 212 ? -0.497 -10.164 -1.663 1 94.44 212 GLY A C 1
ATOM 1670 O O . GLY A 1 212 ? -1.145 -9.117 -1.705 1 94.44 212 GLY A O 1
ATOM 1671 N N . THR A 1 213 ? 0.647 -10.266 -1.102 1 94.38 213 THR A N 1
ATOM 1672 C CA . THR A 1 213 ? 1.425 -9.086 -0.732 1 94.38 213 THR A CA 1
ATOM 1673 C C . THR A 1 213 ? 2.293 -8.625 -1.899 1 94.38 213 THR A C 1
ATOM 1675 O O . THR A 1 213 ? 3.076 -9.406 -2.445 1 94.38 213 THR A O 1
ATOM 1678 N N . PRO A 1 214 ? 2.27 -7.426 -2.281 1 93.75 214 PRO A N 1
ATOM 1679 C CA . PRO A 1 214 ? 2.852 -6.934 -3.531 1 93.75 214 PRO A CA 1
ATOM 1680 C C . PRO A 1 214 ? 4.32 -7.32 -3.691 1 93.75 214 PRO A C 1
ATOM 1682 O O . PRO A 1 214 ? 4.734 -7.754 -4.77 1 93.75 214 PRO A O 1
ATOM 1685 N N . ASN A 1 215 ? 5.098 -7.281 -2.678 1 96.19 215 ASN A N 1
ATOM 1686 C CA . ASN A 1 215 ? 6.531 -7.559 -2.754 1 96.19 215 ASN A CA 1
ATOM 1687 C C . ASN A 1 215 ? 6.801 -9 -3.178 1 96.19 215 ASN A C 1
ATOM 1689 O O . ASN A 1 215 ? 7.906 -9.32 -3.619 1 96.19 215 ASN A O 1
ATOM 1693 N N . TYR A 1 216 ? 5.773 -9.82 -3.088 1 97.69 216 TYR A N 1
ATOM 1694 C CA . TYR A 1 216 ? 5.988 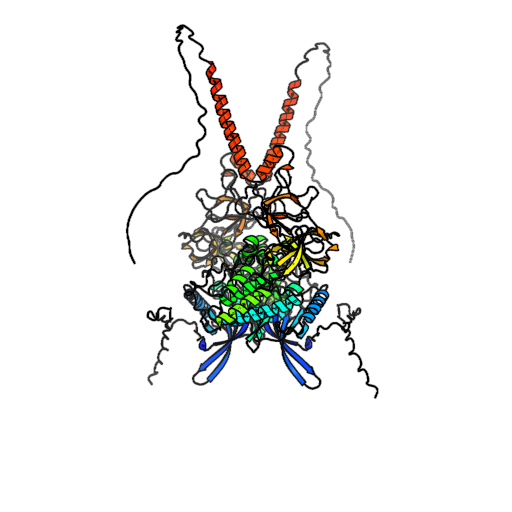-11.25 -3.301 1 97.69 216 TYR A CA 1
ATOM 1695 C C . TYR A 1 216 ? 5.102 -11.773 -4.426 1 97.69 216 TYR A C 1
ATOM 1697 O O . TYR A 1 216 ? 5.129 -12.961 -4.742 1 97.69 216 TYR A O 1
ATOM 1705 N N . MET A 1 217 ? 4.332 -10.906 -5.012 1 97.06 217 MET A N 1
ATOM 1706 C CA . MET A 1 217 ? 3.357 -11.336 -6.012 1 97.06 217 MET A CA 1
ATOM 1707 C C . MET A 1 217 ? 4.027 -11.562 -7.363 1 97.06 217 MET A C 1
ATOM 1709 O O . MET A 1 217 ? 4.844 -10.75 -7.801 1 97.06 217 MET A O 1
ATOM 1713 N N . ALA A 1 218 ? 3.662 -12.656 -7.938 1 97.56 218 ALA A N 1
ATOM 1714 C CA . ALA A 1 218 ? 4.09 -12.945 -9.305 1 97.56 218 ALA A CA 1
ATOM 1715 C C . ALA A 1 218 ? 3.414 -12.008 -10.305 1 97.56 218 ALA A C 1
ATOM 1717 O O . ALA A 1 218 ? 2.346 -11.461 -10.023 1 97.56 218 ALA A O 1
ATOM 1718 N N . PRO A 1 219 ? 4.031 -11.859 -11.523 1 96.44 219 PRO A N 1
ATOM 1719 C CA . PRO A 1 219 ? 3.463 -10.961 -12.523 1 96.44 219 PRO A CA 1
ATOM 1720 C C . PRO A 1 219 ? 2 -11.273 -12.836 1 96.44 219 PRO A C 1
ATOM 1722 O O . PRO A 1 219 ? 1.182 -10.352 -12.945 1 96.44 219 PRO A O 1
ATOM 1725 N N . GLU A 1 220 ? 1.619 -12.492 -12.906 1 96.56 220 GLU A N 1
ATOM 1726 C CA . GLU A 1 220 ? 0.269 -12.867 -13.312 1 96.56 220 GLU A CA 1
ATOM 1727 C C . GLU A 1 220 ? -0.732 -12.648 -12.188 1 96.56 220 GLU A C 1
ATOM 1729 O O . GLU A 1 220 ? -1.944 -12.672 -12.406 1 96.56 220 GLU A O 1
ATOM 1734 N N . GLN A 1 221 ? -0.282 -12.375 -10.961 1 95.88 221 GLN A N 1
ATOM 1735 C CA . GLN A 1 221 ? -1.175 -12.125 -9.836 1 95.88 221 GLN A CA 1
ATOM 1736 C C . GLN A 1 221 ? -1.739 -10.703 -9.883 1 95.88 221 GLN A C 1
ATOM 1738 O O . GLN A 1 221 ? -2.736 -10.406 -9.227 1 95.88 221 GLN A O 1
ATOM 1743 N N . TRP A 1 222 ? -1.172 -9.68 -10.461 1 92.81 222 TRP A N 1
ATOM 1744 C CA . TRP A 1 222 ? -1.57 -8.273 -10.469 1 92.81 222 TRP A CA 1
ATOM 1745 C C . TRP A 1 222 ? -2.834 -8.062 -11.297 1 92.81 222 TRP A C 1
ATOM 1747 O O . TRP A 1 222 ? -3.725 -7.309 -10.898 1 92.81 222 TRP A O 1
ATOM 1757 N N . GLN A 1 223 ? -3.152 -8.672 -12.336 1 89 223 GLN A N 1
ATOM 1758 C CA . GLN A 1 223 ? -4.301 -8.68 -13.227 1 89 223 GLN A CA 1
ATOM 1759 C C . GLN A 1 223 ? -4.484 -10.047 -13.883 1 89 223 GLN A C 1
ATOM 1761 O O . GLN A 1 223 ? -4.359 -10.18 -15.102 1 89 223 GLN A O 1
ATOM 1766 N N . PRO A 1 224 ? -4.91 -10.852 -13 1 92.75 224 PRO A N 1
ATOM 1767 C CA . PRO A 1 224 ? -4.891 -12.234 -13.492 1 92.75 224 PRO A CA 1
ATOM 1768 C C . PRO A 1 224 ? -5.855 -12.453 -14.656 1 92.75 224 PRO A C 1
ATOM 1770 O O . PRO A 1 224 ? -5.637 -13.352 -15.477 1 92.75 224 PRO A O 1
ATOM 1773 N N . GLU A 1 225 ? -6.906 -11.672 -14.812 1 91.44 225 GLU A N 1
ATOM 1774 C CA . GLU A 1 225 ? -7.855 -11.844 -15.906 1 91.44 225 GLU A CA 1
ATOM 1775 C C . GLU A 1 225 ? -7.254 -11.391 -17.234 1 91.44 225 GLU A C 1
ATOM 1777 O O . GLU A 1 225 ? -7.73 -11.781 -18.297 1 91.44 225 GLU A O 1
ATOM 1782 N N . VAL A 1 226 ? -6.266 -10.594 -17.125 1 92.06 226 VAL A N 1
ATOM 1783 C CA . VAL A 1 226 ? -5.652 -10.039 -18.328 1 92.06 226 VAL A CA 1
ATOM 1784 C C . VAL A 1 226 ? -4.301 -10.703 -18.578 1 92.06 226 VAL A C 1
ATOM 1786 O O . VAL A 1 226 ? -3.982 -11.086 -19.703 1 92.06 226 VAL A O 1
ATOM 1789 N N . ARG A 1 227 ? -3.578 -10.867 -17.469 1 89.88 227 ARG A N 1
ATOM 1790 C CA . ARG A 1 227 ? -2.195 -11.305 -17.625 1 89.88 227 ARG A CA 1
ATOM 1791 C C . ARG A 1 227 ? -1.994 -12.703 -17.062 1 89.88 227 ARG A C 1
ATOM 1793 O O . ARG A 1 227 ? -0.881 -13.234 -17.094 1 89.88 227 ARG A O 1
ATOM 1800 N N . GLY A 1 228 ? -3.014 -13.18 -16.641 1 90.5 228 GLY A N 1
ATOM 1801 C CA . GLY A 1 228 ? -2.922 -14.5 -16.031 1 90.5 228 GLY A CA 1
ATOM 1802 C C . GLY A 1 228 ? -2.916 -15.625 -17.047 1 90.5 228 GLY A C 1
ATOM 1803 O O . GLY A 1 228 ? -2.418 -15.461 -18.156 1 90.5 228 GLY A O 1
ATOM 1804 N N . PRO A 1 229 ? -3.404 -16.75 -16.5 1 95.19 229 PRO A N 1
ATOM 1805 C CA . PRO A 1 229 ? -4.043 -17.031 -15.203 1 95.19 229 PRO A CA 1
ATOM 1806 C C . PRO A 1 229 ? -3.033 -17.266 -14.086 1 95.19 229 PRO A C 1
ATOM 1808 O O . PRO A 1 229 ? -1.854 -17.5 -14.352 1 95.19 229 PRO A O 1
ATOM 1811 N N . ILE A 1 230 ? -3.535 -17.203 -12.836 1 96.12 230 ILE A N 1
ATOM 1812 C CA . ILE A 1 230 ? -2.703 -17.672 -11.734 1 96.12 230 ILE A CA 1
ATOM 1813 C C . ILE A 1 230 ? -2.613 -19.188 -11.766 1 96.12 230 ILE A C 1
ATOM 1815 O O . ILE A 1 230 ? -3.568 -19.875 -12.156 1 96.12 230 ILE A O 1
ATOM 1819 N N . SER A 1 231 ? -1.462 -19.719 -11.445 1 94.31 231 SER A N 1
ATOM 1820 C CA . SER A 1 231 ? -1.176 -21.141 -11.492 1 94.31 231 SER A CA 1
ATOM 1821 C C . SER A 1 231 ? -0.231 -21.547 -10.367 1 94.31 231 SER A C 1
ATOM 1823 O O . SER A 1 231 ? 0.2 -20.703 -9.57 1 94.31 231 SER A O 1
ATOM 1825 N N . PHE A 1 232 ? 0.02 -22.844 -10.266 1 95 232 PHE A N 1
ATOM 1826 C CA . PHE A 1 232 ? 0.885 -23.359 -9.219 1 95 232 PHE A CA 1
ATOM 1827 C C . PHE A 1 232 ? 2.248 -22.688 -9.25 1 95 232 PHE A C 1
ATOM 1829 O O . PHE A 1 232 ? 2.863 -22.469 -8.203 1 95 232 PHE A O 1
ATOM 1836 N N . GLU A 1 233 ? 2.631 -22.312 -10.422 1 95.25 233 GLU A N 1
ATOM 1837 C CA . GLU A 1 233 ? 3.938 -21.688 -10.594 1 95.25 233 GLU A CA 1
ATOM 1838 C C . GLU A 1 233 ? 3.955 -20.281 -10.008 1 95.25 233 GLU A C 1
ATOM 1840 O O . GLU A 1 233 ? 5.023 -19.703 -9.797 1 95.25 233 GLU A O 1
ATOM 1845 N N . SER A 1 234 ? 2.744 -19.688 -9.789 1 96.81 234 SER A N 1
ATOM 1846 C CA . SER A 1 234 ? 2.686 -18.406 -9.086 1 96.81 234 SER A CA 1
ATOM 1847 C C . SER A 1 234 ? 3.281 -18.531 -7.684 1 96.81 234 SER A C 1
ATOM 1849 O O . SER A 1 234 ? 3.936 -17.594 -7.207 1 96.81 234 SER A O 1
ATOM 1851 N N . ASP A 1 235 ? 3.064 -19.672 -7.066 1 97.75 235 ASP A N 1
ATOM 1852 C CA . ASP A 1 235 ? 3.609 -19.922 -5.738 1 97.75 235 ASP A CA 1
ATOM 1853 C C . ASP A 1 235 ? 5.129 -20.062 -5.781 1 97.75 235 ASP A C 1
ATOM 1855 O O . ASP A 1 235 ? 5.816 -19.734 -4.812 1 97.75 235 ASP A O 1
ATOM 1859 N N . SER A 1 236 ? 5.652 -20.547 -6.949 1 97.62 236 SER A N 1
ATOM 1860 C CA . SER A 1 236 ? 7.102 -20.656 -7.082 1 97.62 236 SER A CA 1
ATOM 1861 C C . SER A 1 236 ? 7.77 -19.281 -7 1 97.62 236 SER A C 1
ATOM 1863 O O . SER A 1 236 ? 8.836 -19.141 -6.402 1 97.62 236 SER A O 1
ATOM 1865 N N . TRP A 1 237 ? 7.133 -18.359 -7.605 1 97.75 237 TRP A N 1
ATOM 1866 C CA . TRP A 1 237 ? 7.637 -16.984 -7.539 1 97.75 237 TRP A CA 1
ATOM 1867 C C . TRP A 1 237 ? 7.637 -16.469 -6.102 1 97.75 237 TRP A C 1
ATOM 1869 O O . TRP A 1 237 ? 8.648 -15.969 -5.617 1 97.75 237 TRP A O 1
ATOM 1879 N N . GLY A 1 238 ? 6.496 -16.578 -5.414 1 98 238 GLY A N 1
ATOM 1880 C CA . GLY A 1 238 ? 6.398 -16.156 -4.027 1 98 238 GLY A CA 1
ATOM 1881 C C . GLY A 1 238 ? 7.398 -16.844 -3.119 1 98 238 GLY A C 1
ATOM 1882 O O . GLY A 1 238 ? 7.98 -16.203 -2.234 1 98 238 GLY A O 1
ATOM 1883 N N . PHE A 1 239 ? 7.582 -18.156 -3.344 1 98.38 239 PHE A N 1
ATOM 1884 C CA . PHE A 1 239 ? 8.586 -18.922 -2.613 1 98.38 239 PHE A CA 1
ATOM 1885 C C . PHE A 1 239 ? 9.977 -18.328 -2.83 1 98.38 239 PHE A C 1
ATOM 1887 O O . PHE A 1 239 ? 10.711 -18.094 -1.871 1 98.38 239 PHE A O 1
ATOM 1894 N N . GLY A 1 240 ? 10.273 -18.109 -4.078 1 98.5 240 GLY A N 1
ATOM 1895 C CA . GLY A 1 240 ? 11.562 -17.531 -4.402 1 98.5 240 GLY A CA 1
ATOM 1896 C C . GLY A 1 240 ? 11.797 -16.188 -3.732 1 98.5 240 GLY A C 1
ATOM 1897 O O . GLY A 1 240 ? 12.867 -15.945 -3.168 1 98.5 240 GLY A O 1
ATOM 1898 N N . CYS A 1 241 ? 10.805 -15.312 -3.799 1 98.5 241 CYS A N 1
ATOM 1899 C CA . CYS A 1 241 ? 10.898 -14.008 -3.164 1 98.5 241 CYS A CA 1
ATOM 1900 C C . CYS A 1 241 ? 11.141 -14.141 -1.665 1 98.5 241 CYS A C 1
ATOM 1902 O O . CYS A 1 241 ? 11.906 -13.375 -1.084 1 98.5 241 CYS A O 1
ATOM 1904 N N . SER A 1 242 ? 10.492 -15.062 -1.054 1 98.44 242 SER A N 1
ATOM 1905 C CA . SER A 1 242 ? 10.648 -15.297 0.377 1 98.44 242 SER A CA 1
ATOM 1906 C C . SER A 1 242 ? 12.07 -15.734 0.711 1 98.44 242 SER A C 1
ATOM 1908 O O . SER A 1 242 ? 12.648 -15.281 1.7 1 98.44 242 SER A O 1
ATOM 1910 N N . ILE A 1 243 ? 12.602 -16.609 -0.123 1 98.31 243 ILE A N 1
ATOM 1911 C CA . ILE A 1 243 ? 13.961 -17.094 0.094 1 98.31 243 ILE A CA 1
ATOM 1912 C C . ILE A 1 243 ? 14.953 -15.938 -0.048 1 98.31 243 ILE A C 1
ATOM 1914 O O . ILE A 1 243 ? 15.875 -15.805 0.756 1 98.31 243 ILE A O 1
ATOM 1918 N N . VAL A 1 244 ? 14.75 -15.133 -1.037 1 97.81 244 VAL A N 1
ATOM 1919 C CA . VAL A 1 244 ? 15.602 -13.961 -1.243 1 97.81 244 VAL A CA 1
ATOM 1920 C C . VAL A 1 244 ? 15.609 -13.102 0.016 1 97.81 244 VAL A C 1
ATOM 1922 O O . VAL A 1 244 ? 16.672 -12.672 0.472 1 97.81 244 VAL A O 1
ATOM 1925 N N . GLU A 1 245 ? 14.461 -12.836 0.551 1 97.38 245 GLU A N 1
ATOM 1926 C CA . GLU A 1 245 ? 14.367 -12.023 1.758 1 97.38 245 GLU A CA 1
ATOM 1927 C C . GLU A 1 245 ? 15.047 -12.703 2.941 1 97.38 245 GLU A C 1
ATOM 1929 O O . GLU A 1 245 ? 15.75 -12.062 3.719 1 97.38 245 GLU A O 1
ATOM 1934 N N . MET A 1 246 ? 14.867 -14.008 3.098 1 97.62 246 MET A N 1
ATOM 1935 C CA . MET A 1 246 ? 15.422 -14.75 4.227 1 97.62 246 MET A CA 1
ATOM 1936 C C . MET A 1 246 ? 16.953 -14.719 4.195 1 97.62 246 MET A C 1
ATOM 1938 O O . MET A 1 246 ? 17.594 -14.656 5.246 1 97.62 246 MET A O 1
ATOM 1942 N N . VAL A 1 247 ? 17.547 -14.766 3.021 1 96.5 247 VAL A N 1
ATOM 1943 C CA . VAL A 1 247 ? 19 -14.828 2.883 1 96.5 247 VAL A CA 1
ATOM 1944 C C . VAL A 1 247 ? 19.578 -13.414 2.965 1 96.5 247 VAL A C 1
ATOM 1946 O O . VAL A 1 247 ? 20.625 -13.203 3.576 1 96.5 247 VAL A O 1
ATOM 1949 N N . SER A 1 248 ? 18.922 -12.445 2.393 1 94.62 248 SER A N 1
ATOM 1950 C CA . SER A 1 248 ? 19.484 -11.102 2.289 1 94.62 248 SER A CA 1
ATOM 1951 C C . SER A 1 248 ? 19.062 -10.234 3.473 1 94.62 248 SER A C 1
ATOM 1953 O O . SER A 1 248 ? 19.703 -9.234 3.775 1 94.62 248 SER A O 1
ATOM 1955 N N . GLY A 1 249 ? 17.859 -10.609 4.023 1 92.19 249 GLY A N 1
ATOM 1956 C CA . GLY A 1 249 ? 17.281 -9.789 5.082 1 92.19 249 GLY A CA 1
ATOM 1957 C C . GLY A 1 249 ? 16.438 -8.641 4.559 1 92.19 249 GLY A C 1
ATOM 1958 O O . GLY A 1 249 ? 15.859 -7.883 5.34 1 92.19 249 GLY A O 1
ATOM 1959 N N . VAL A 1 250 ? 16.391 -8.547 3.262 1 89.88 250 VAL A N 1
ATOM 1960 C CA . VAL A 1 250 ? 15.703 -7.418 2.65 1 89.88 250 VAL A CA 1
ATOM 1961 C C . VAL A 1 250 ? 14.625 -7.926 1.694 1 89.88 250 VAL A C 1
ATOM 1963 O O . VAL A 1 250 ? 14.883 -8.805 0.867 1 89.88 250 VAL A O 1
ATOM 1966 N N . GLN A 1 251 ? 13.406 -7.379 1.838 1 92.5 251 GLN A N 1
ATOM 1967 C CA . GLN A 1 251 ? 12.32 -7.734 0.933 1 92.5 251 GLN A CA 1
ATOM 1968 C C . GLN A 1 251 ? 12.641 -7.324 -0.502 1 92.5 251 GLN A C 1
ATOM 1970 O O . GLN A 1 251 ? 13.273 -6.289 -0.731 1 92.5 251 GLN A O 1
ATOM 1975 N N . PRO A 1 252 ? 12.133 -8.133 -1.478 1 95.38 252 PRO A N 1
ATOM 1976 C CA . PRO A 1 252 ? 12.219 -7.645 -2.855 1 95.38 252 PRO A CA 1
ATOM 1977 C C . PRO A 1 252 ? 11.484 -6.32 -3.057 1 95.38 252 PRO A C 1
ATOM 1979 O O . PRO A 1 252 ? 10.406 -6.113 -2.486 1 95.38 252 PRO A O 1
ATOM 1982 N N . TRP A 1 253 ? 12.141 -5.375 -3.797 1 94.31 253 TRP A N 1
ATOM 1983 C CA . TRP A 1 253 ? 11.594 -4.059 -4.113 1 94.31 253 TRP A CA 1
ATOM 1984 C C . TRP A 1 253 ? 11.219 -3.307 -2.84 1 94.31 253 TRP A C 1
ATOM 1986 O O . TRP A 1 253 ? 10.188 -2.633 -2.791 1 94.31 253 TRP A O 1
ATOM 1996 N N . TYR A 1 254 ? 12.016 -3.5 -1.81 1 89.19 254 TYR A N 1
ATOM 1997 C CA . TYR A 1 254 ? 11.797 -2.854 -0.521 1 89.19 254 TYR A CA 1
ATOM 1998 C C . TYR A 1 254 ? 11.68 -1.342 -0.682 1 89.19 254 TYR A C 1
ATOM 2000 O O . TYR A 1 254 ? 12.5 -0.72 -1.36 1 89.19 254 TYR A O 1
ATOM 2008 N N . GLY A 1 255 ? 10.641 -0.821 -0.064 1 84.31 255 GLY A N 1
ATOM 2009 C CA . GLY A 1 255 ? 10.5 0.626 -0.013 1 84.31 255 GLY A CA 1
ATOM 2010 C C . GLY A 1 255 ? 9.789 1.2 -1.222 1 84.31 255 GLY A C 1
ATOM 2011 O O . GLY A 1 255 ? 9.422 2.377 -1.231 1 84.31 255 GLY A O 1
ATOM 2012 N N . LYS A 1 256 ? 9.586 0.448 -2.314 1 88.75 256 LYS A N 1
ATOM 2013 C CA . LYS A 1 256 ? 8.875 0.921 -3.496 1 88.75 256 LYS A CA 1
ATOM 2014 C C . LYS A 1 256 ? 7.375 1 -3.236 1 88.75 256 LYS A C 1
ATOM 2016 O O . LYS A 1 256 ? 6.848 0.28 -2.387 1 88.75 256 LYS A O 1
ATOM 2021 N N . SER A 1 257 ? 6.766 1.94 -3.936 1 86 257 SER A N 1
ATOM 2022 C CA . SER A 1 257 ? 5.309 1.98 -3.902 1 86 257 SER A CA 1
ATOM 2023 C C . SER A 1 257 ? 4.703 0.773 -4.613 1 86 257 SER A C 1
ATOM 2025 O O . SER A 1 257 ? 5.387 0.093 -5.379 1 86 257 SER A O 1
ATOM 2027 N N . VAL A 1 258 ? 3.461 0.47 -4.316 1 89 258 VAL A N 1
ATOM 2028 C CA . VAL A 1 258 ? 2.771 -0.635 -4.973 1 89 258 VAL A CA 1
ATOM 2029 C C . VAL A 1 258 ? 2.799 -0.434 -6.484 1 89 258 VAL A C 1
ATOM 2031 O O . VAL A 1 258 ? 3.064 -1.374 -7.238 1 89 258 VAL A O 1
ATOM 2034 N N . GLU A 1 259 ? 2.562 0.758 -6.969 1 87.62 259 GLU A N 1
ATOM 2035 C CA . GLU A 1 259 ? 2.633 1.067 -8.391 1 87.62 259 GLU A CA 1
ATOM 2036 C C . GLU A 1 259 ? 4.047 0.878 -8.93 1 87.62 259 GLU A C 1
ATOM 2038 O O . GLU A 1 259 ? 4.23 0.441 -10.07 1 87.62 259 GLU A O 1
ATOM 2043 N N . GLY A 1 260 ? 4.945 1.299 -8.109 1 90.12 260 GLY A N 1
ATOM 2044 C CA . GLY A 1 260 ? 6.332 1.101 -8.508 1 90.12 260 GLY A CA 1
ATOM 2045 C C . GLY A 1 260 ? 6.699 -0.36 -8.688 1 90.12 260 GLY A C 1
ATOM 2046 O O . GLY A 1 260 ? 7.414 -0.712 -9.625 1 90.12 260 GLY A O 1
ATOM 2047 N N . ILE A 1 261 ? 6.23 -1.185 -7.773 1 95 261 ILE A N 1
ATOM 2048 C CA . ILE A 1 261 ? 6.488 -2.617 -7.879 1 95 261 ILE A CA 1
ATOM 2049 C C . ILE A 1 261 ? 5.801 -3.172 -9.125 1 95 261 ILE A C 1
ATOM 2051 O O . ILE A 1 261 ? 6.398 -3.949 -9.875 1 95 261 ILE A O 1
ATOM 2055 N N . PHE A 1 262 ? 4.566 -2.773 -9.367 1 94 262 PHE A N 1
ATOM 2056 C CA . PHE A 1 262 ? 3.846 -3.168 -10.57 1 94 262 PHE A CA 1
ATOM 2057 C C . PHE A 1 262 ? 4.652 -2.824 -11.82 1 94 262 PHE A C 1
ATOM 2059 O O . PHE A 1 262 ? 4.812 -3.66 -12.711 1 94 262 PHE A O 1
ATOM 2066 N N . HIS A 1 263 ? 5.141 -1.615 -11.875 1 92.69 263 HIS A N 1
ATOM 2067 C CA . HIS A 1 263 ? 5.922 -1.176 -13.031 1 92.69 263 HIS A CA 1
ATOM 2068 C C . HIS A 1 263 ? 7.188 -2.014 -13.188 1 92.69 263 HIS A C 1
ATOM 2070 O O . HIS A 1 263 ? 7.531 -2.418 -14.305 1 92.69 263 HIS A O 1
ATOM 2076 N N . SER A 1 264 ? 7.809 -2.332 -12.102 1 95.19 264 SER A N 1
ATOM 2077 C CA . SER A 1 264 ? 9.062 -3.086 -12.141 1 95.19 264 SER A CA 1
ATOM 2078 C C . SER A 1 264 ? 8.812 -4.539 -12.531 1 95.19 264 SER A C 1
ATOM 2080 O O . SER A 1 264 ? 9.469 -5.062 -13.43 1 95.19 264 SER A O 1
ATOM 2082 N N . VAL A 1 265 ? 7.848 -5.145 -11.914 1 96.56 265 VAL A N 1
ATOM 2083 C CA . VAL A 1 265 ? 7.641 -6.586 -12.039 1 96.56 265 VAL A CA 1
ATOM 2084 C C . VAL A 1 265 ? 6.855 -6.883 -13.312 1 96.56 265 VAL A C 1
ATOM 2086 O O . VAL A 1 265 ? 7.188 -7.816 -14.047 1 96.56 265 VAL A O 1
ATOM 2089 N N . VAL A 1 266 ? 5.859 -6.121 -13.648 1 94.38 266 VAL A N 1
ATOM 2090 C CA . VAL A 1 266 ? 4.918 -6.457 -14.711 1 94.38 266 VAL A CA 1
ATOM 2091 C C . VAL A 1 266 ? 5.328 -5.758 -16 1 94.38 266 VAL A C 1
ATOM 2093 O O . VAL A 1 266 ? 5.426 -6.398 -17.062 1 94.38 266 VAL A O 1
ATOM 2096 N N . ILE A 1 267 ? 5.57 -4.5 -15.867 1 91.38 267 ILE A N 1
ATOM 2097 C CA . ILE A 1 267 ? 5.812 -3.727 -17.078 1 91.38 267 ILE A CA 1
ATOM 2098 C C . ILE A 1 267 ? 7.262 -3.916 -17.531 1 91.38 267 ILE A C 1
ATOM 2100 O O . ILE A 1 267 ? 7.516 -4.344 -18.656 1 91.38 267 ILE A O 1
ATOM 2104 N N . LYS A 1 268 ? 8.211 -3.748 -16.641 1 93.62 268 LYS A N 1
ATOM 2105 C CA . LYS A 1 268 ? 9.625 -3.857 -16.984 1 93.62 268 LYS A CA 1
ATOM 2106 C C . LYS A 1 268 ? 10.102 -5.305 -16.906 1 93.62 268 LYS A C 1
ATOM 2108 O O . LYS A 1 268 ? 11.188 -5.633 -17.375 1 93.62 268 LYS A O 1
ATOM 2113 N N . GLN A 1 269 ? 9.312 -6.152 -16.312 1 95.56 269 GLN A N 1
ATOM 2114 C CA . GLN A 1 269 ? 9.617 -7.57 -16.141 1 95.56 269 GLN A CA 1
ATOM 2115 C C . GLN A 1 269 ? 10.953 -7.77 -15.43 1 95.56 269 GLN A C 1
ATOM 2117 O O . GLN A 1 269 ? 11.773 -8.586 -15.852 1 95.56 269 GLN A O 1
ATOM 2122 N N . GLU A 1 270 ? 11.094 -6.934 -14.414 1 96.06 270 GLU A N 1
ATOM 2123 C CA . GLU A 1 270 ? 12.297 -7.008 -13.586 1 96.06 270 GLU A CA 1
ATOM 2124 C C . GLU A 1 270 ? 12.242 -8.219 -12.656 1 96.06 270 GLU A C 1
ATOM 2126 O O . GLU A 1 270 ? 11.195 -8.531 -12.094 1 96.06 270 GLU A O 1
ATOM 2131 N N . LYS A 1 271 ? 13.406 -8.906 -12.516 1 96.25 271 LYS A N 1
ATOM 2132 C CA . LYS A 1 271 ? 13.539 -10.023 -11.594 1 96.25 271 LYS A CA 1
ATOM 2133 C C . LYS A 1 271 ? 14.203 -9.586 -10.289 1 96.25 271 LYS A C 1
ATOM 2135 O O . LYS A 1 271 ? 14.984 -8.633 -10.281 1 96.25 271 LYS A O 1
ATOM 2140 N N . PRO A 1 272 ? 13.859 -10.227 -9.18 1 95.62 272 PRO A N 1
ATOM 2141 C CA . PRO A 1 272 ? 14.578 -9.93 -7.941 1 95.62 272 PRO A CA 1
ATOM 2142 C C . PRO A 1 272 ? 16.078 -10.234 -8.031 1 95.62 272 PRO A C 1
ATOM 2144 O O . PRO A 1 272 ? 16.469 -11.18 -8.719 1 95.62 272 PRO A O 1
ATOM 2147 N N . HIS A 1 273 ? 16.828 -9.469 -7.312 1 92.5 273 HIS A N 1
ATOM 2148 C CA . HIS A 1 273 ? 18.25 -9.727 -7.23 1 92.5 273 HIS A CA 1
ATOM 2149 C C . HIS A 1 273 ? 18.547 -10.906 -6.316 1 92.5 273 HIS A C 1
ATOM 2151 O O . HIS A 1 273 ? 18.062 -10.961 -5.184 1 92.5 273 HIS A O 1
ATOM 2157 N N . LEU A 1 274 ? 19.312 -11.82 -6.793 1 94.81 274 LEU A N 1
ATOM 2158 C CA . LEU A 1 274 ? 19.672 -12.969 -5.973 1 94.81 274 LEU A CA 1
ATOM 2159 C C . LEU A 1 274 ? 20.875 -12.641 -5.086 1 94.81 274 LEU A C 1
ATOM 2161 O O . LEU A 1 274 ? 21.844 -12.047 -5.547 1 94.81 274 LEU A O 1
ATOM 2165 N N . PRO A 1 275 ? 20.719 -12.945 -3.83 1 93.06 275 PRO A N 1
ATOM 2166 C CA . PRO A 1 275 ? 21.859 -12.711 -2.93 1 93.06 275 PRO A CA 1
ATOM 2167 C C . PRO A 1 275 ? 23.031 -13.641 -3.209 1 93.06 275 PRO A C 1
ATOM 2169 O O . PRO A 1 275 ? 22.859 -14.703 -3.811 1 93.06 275 PRO A O 1
ATOM 2172 N N . ASP A 1 276 ? 24.172 -13.258 -2.682 1 87.25 276 ASP A N 1
ATOM 2173 C CA . ASP A 1 276 ? 25.375 -14.07 -2.828 1 87.25 276 ASP A CA 1
ATOM 2174 C C . ASP A 1 276 ? 25.391 -15.203 -1.804 1 87.25 276 ASP A C 1
ATOM 2176 O O . ASP A 1 276 ? 24.672 -15.156 -0.805 1 87.25 276 ASP A O 1
ATOM 2180 N N . GLY A 1 277 ? 26.125 -16.25 -2.1 1 84.38 277 GLY A N 1
ATOM 2181 C CA . GLY A 1 277 ? 26.391 -17.281 -1.105 1 84.38 277 GLY A CA 1
ATOM 2182 C C . GLY A 1 277 ? 25.422 -18.438 -1.188 1 84.38 277 GLY A C 1
ATOM 2183 O O . GLY A 1 277 ? 25.469 -19.344 -0.353 1 84.38 277 GLY A O 1
ATOM 2184 N N . LEU A 1 278 ? 24.625 -18.453 -2.166 1 92.38 278 LEU A N 1
ATOM 2185 C CA . LEU A 1 278 ? 23.688 -19.578 -2.332 1 92.38 278 LEU A CA 1
ATOM 2186 C C . LEU A 1 278 ? 24.359 -20.734 -3.068 1 92.38 278 LEU A C 1
ATOM 2188 O O . LEU A 1 278 ? 25.141 -20.516 -4 1 92.38 278 LEU A O 1
ATOM 2192 N N . PRO A 1 279 ? 24.062 -21.953 -2.611 1 92.75 279 PRO A N 1
ATOM 2193 C CA . PRO A 1 279 ? 24.516 -23.078 -3.41 1 92.75 279 PRO A CA 1
ATOM 2194 C C . PRO A 1 279 ? 24.016 -23.031 -4.852 1 92.75 279 PRO A C 1
ATOM 2196 O O . PRO A 1 279 ? 22.891 -22.625 -5.105 1 92.75 279 PRO A O 1
ATOM 2199 N N . PRO A 1 280 ? 24.766 -23.453 -5.77 1 90.94 280 PRO A N 1
ATOM 2200 C CA . PRO A 1 280 ? 24.453 -23.312 -7.195 1 90.94 280 PRO A CA 1
ATOM 2201 C C . PRO A 1 280 ? 23.109 -23.922 -7.566 1 90.94 280 PRO A C 1
ATOM 2203 O O . PRO A 1 280 ? 22.328 -23.312 -8.305 1 90.94 280 PRO A O 1
ATOM 2206 N N . PRO A 1 281 ? 22.781 -25.188 -7.09 1 91.94 281 PRO A N 1
ATOM 2207 C CA . PRO A 1 281 ? 21.453 -25.719 -7.441 1 91.94 281 PRO A CA 1
ATOM 2208 C C . PRO A 1 281 ? 20.328 -24.812 -6.98 1 91.94 281 PRO A C 1
ATOM 2210 O O . PRO A 1 281 ? 19.312 -24.656 -7.684 1 91.94 281 PRO A O 1
ATOM 2213 N N . VAL A 1 282 ? 20.516 -24.188 -5.801 1 95.31 282 VAL A N 1
ATOM 2214 C CA . VAL A 1 282 ? 19.5 -23.297 -5.246 1 95.31 282 VAL A CA 1
ATOM 2215 C C . VAL A 1 282 ? 19.438 -22.016 -6.051 1 95.31 282 VAL A C 1
ATOM 2217 O O . VAL A 1 282 ? 18.359 -21.5 -6.363 1 95.31 282 VAL A O 1
ATOM 2220 N N . GLU A 1 283 ? 20.531 -21.5 -6.34 1 94.75 283 GLU A N 1
ATOM 2221 C CA . GLU A 1 283 ? 20.594 -20.281 -7.16 1 94.75 283 GLU A CA 1
ATOM 2222 C C . GLU A 1 283 ? 19.906 -20.5 -8.508 1 94.75 283 GLU A C 1
ATOM 2224 O O . GLU A 1 283 ? 19.156 -19.641 -8.961 1 94.75 283 GLU A O 1
ATOM 2229 N N . ASN A 1 284 ? 20.172 -21.625 -9.102 1 92.25 284 ASN A N 1
ATOM 2230 C CA . ASN A 1 284 ? 19.609 -21.938 -10.406 1 92.25 284 ASN A CA 1
ATOM 2231 C C . ASN A 1 284 ? 18.094 -22.047 -10.352 1 92.25 284 ASN A C 1
ATOM 2233 O O . ASN A 1 284 ? 17.406 -21.516 -11.219 1 92.25 284 ASN A O 1
ATOM 2237 N N . VAL A 1 285 ? 17.656 -22.75 -9.414 1 94.88 285 VAL A N 1
ATOM 2238 C CA . VAL A 1 285 ? 16.203 -22.938 -9.336 1 94.88 285 VAL A CA 1
ATOM 2239 C C . VAL A 1 285 ? 15.539 -21.609 -9.016 1 94.88 285 VAL A C 1
ATOM 2241 O O . VAL A 1 285 ? 14.445 -21.328 -9.508 1 94.88 285 VAL A O 1
ATOM 2244 N N . LEU A 1 286 ? 16.156 -20.75 -8.188 1 96.75 286 LEU A N 1
ATOM 2245 C CA . LEU A 1 286 ? 15.602 -19.438 -7.871 1 96.75 286 LEU A CA 1
ATOM 2246 C C . LEU A 1 286 ? 15.547 -18.547 -9.109 1 96.75 286 LEU A C 1
ATOM 2248 O O . LEU A 1 286 ? 14.57 -17.812 -9.312 1 96.75 286 LEU A O 1
ATOM 2252 N N . ARG A 1 287 ? 16.531 -18.609 -9.875 1 95.06 287 ARG A N 1
ATOM 2253 C CA . ARG A 1 287 ? 16.484 -17.891 -11.141 1 95.06 287 ARG A CA 1
ATOM 2254 C C . ARG A 1 287 ? 15.305 -18.328 -11.992 1 95.06 287 ARG A C 1
ATOM 2256 O O . ARG A 1 287 ? 14.641 -17.5 -12.617 1 95.06 287 ARG A O 1
ATOM 2263 N N . GLY A 1 288 ? 15.086 -19.625 -12.016 1 95.19 288 GLY A N 1
ATOM 2264 C CA . GLY A 1 288 ? 13.938 -20.172 -12.727 1 95.19 288 GLY A CA 1
ATOM 2265 C C . GLY A 1 288 ? 12.609 -19.688 -12.172 1 95.19 288 GLY A C 1
ATOM 2266 O O . GLY A 1 288 ? 11.68 -19.406 -12.93 1 95.19 288 GLY A O 1
ATOM 2267 N N . CYS A 1 289 ? 12.531 -19.531 -10.867 1 97.25 289 CYS A N 1
ATOM 2268 C CA . CYS A 1 289 ? 11.305 -19.109 -10.203 1 97.25 289 CYS A CA 1
ATOM 2269 C C . CYS A 1 289 ? 10.898 -17.719 -10.664 1 97.25 289 CYS A C 1
ATOM 2271 O O . CYS A 1 289 ? 9.719 -17.359 -10.602 1 97.25 289 CYS A O 1
ATOM 2273 N N . PHE A 1 290 ? 11.859 -16.969 -11.164 1 97.31 290 PHE A N 1
ATOM 2274 C CA . PHE A 1 290 ? 11.594 -15.547 -11.414 1 97.31 290 PHE A CA 1
ATOM 2275 C C . PHE A 1 290 ? 11.398 -15.297 -12.906 1 97.31 290 PHE A C 1
ATOM 2277 O O . PHE A 1 290 ? 11.422 -14.148 -13.352 1 97.31 290 PHE A O 1
ATOM 2284 N N . GLU A 1 291 ? 11.211 -16.375 -13.648 1 95.19 291 GLU A N 1
ATOM 2285 C CA . GLU A 1 291 ? 10.844 -16.172 -15.047 1 95.19 291 GLU A CA 1
ATOM 2286 C C . GLU A 1 291 ? 9.484 -15.492 -15.172 1 95.19 291 GLU A C 1
ATOM 2288 O O . GLU A 1 291 ? 8.555 -15.812 -14.43 1 95.19 291 GLU A O 1
ATOM 2293 N N . TYR A 1 292 ? 9.398 -14.523 -16.062 1 94.88 292 TYR A N 1
ATOM 2294 C CA . TYR A 1 292 ? 8.148 -13.797 -16.234 1 94.88 292 TYR A CA 1
ATOM 2295 C C . TYR A 1 292 ? 7.039 -14.734 -16.719 1 94.88 292 TYR A C 1
ATOM 2297 O O . TYR A 1 292 ? 5.922 -14.695 -16.188 1 94.88 292 TYR A O 1
ATOM 2305 N N . ASP A 1 293 ? 7.328 -15.484 -17.766 1 93 293 ASP A N 1
ATOM 2306 C CA . ASP A 1 293 ? 6.398 -16.516 -18.219 1 93 293 ASP A CA 1
ATOM 2307 C C . ASP A 1 293 ? 6.398 -17.719 -17.281 1 93 293 ASP A C 1
ATOM 2309 O O . ASP A 1 293 ? 7.355 -18.484 -17.266 1 93 293 ASP A O 1
ATOM 2313 N N . PHE A 1 294 ? 5.316 -17.938 -16.562 1 94.31 294 PHE A N 1
ATOM 2314 C CA . PHE A 1 294 ? 5.328 -18.922 -15.5 1 94.31 294 PHE A CA 1
ATOM 2315 C C . PHE A 1 294 ? 5.418 -20.328 -16.062 1 94.31 294 PHE A C 1
ATOM 2317 O O . PHE A 1 294 ? 5.719 -21.281 -15.336 1 94.31 294 PHE A O 1
ATOM 2324 N N . ARG A 1 295 ? 5.184 -20.516 -17.328 1 90 295 ARG A N 1
ATOM 2325 C CA . ARG A 1 295 ? 5.383 -21.828 -17.953 1 90 295 ARG A CA 1
ATOM 2326 C C . ARG A 1 295 ? 6.844 -22.25 -17.875 1 90 295 ARG A C 1
ATOM 2328 O O . ARG A 1 295 ? 7.145 -23.453 -17.875 1 90 295 ARG A O 1
ATOM 2335 N N . ASN A 1 296 ? 7.652 -21.266 -17.812 1 92.44 296 ASN A N 1
ATOM 2336 C CA . ASN A 1 296 ? 9.086 -21.531 -17.781 1 92.44 296 ASN A CA 1
ATOM 2337 C C . ASN A 1 296 ? 9.617 -21.578 -16.359 1 92.44 296 ASN A C 1
ATOM 2339 O O . ASN A 1 296 ? 10.836 -21.562 -16.141 1 92.44 296 ASN A O 1
ATOM 2343 N N . ARG A 1 297 ? 8.797 -21.656 -15.398 1 95.25 297 ARG A N 1
ATOM 2344 C CA . ARG A 1 297 ? 9.227 -21.734 -14 1 95.25 297 ARG A CA 1
ATOM 2345 C C . ARG A 1 297 ? 9.266 -23.188 -13.531 1 95.25 297 ARG A C 1
ATOM 2347 O O . ARG A 1 297 ? 8.523 -24.031 -14.039 1 95.25 297 ARG A O 1
ATOM 2354 N N . PRO A 1 298 ? 10.078 -23.453 -12.555 1 93.25 298 PRO A N 1
ATOM 2355 C CA . PRO A 1 298 ? 10.102 -24.812 -11.984 1 93.25 298 PRO A CA 1
ATOM 2356 C C . PRO A 1 298 ? 8.852 -25.109 -11.164 1 93.25 298 PRO A C 1
ATOM 2358 O O . PRO A 1 298 ? 8.211 -24.203 -10.633 1 93.25 298 PRO A O 1
ATOM 2361 N N . LEU A 1 299 ? 8.547 -26.375 -11.141 1 88.94 299 LEU A N 1
ATOM 2362 C CA . LEU A 1 299 ? 7.539 -26.828 -10.188 1 88.94 299 LEU A CA 1
ATOM 2363 C C . LEU A 1 299 ? 8.133 -26.969 -8.797 1 88.94 299 LEU A C 1
ATOM 2365 O O . LEU A 1 299 ? 9.359 -26.938 -8.625 1 88.94 299 LEU A O 1
ATOM 2369 N N . VAL A 1 300 ? 7.285 -27.109 -7.848 1 94.12 300 VAL A N 1
ATOM 2370 C CA . VAL A 1 300 ? 7.738 -27.172 -6.465 1 94.12 300 VAL A CA 1
ATOM 2371 C C . VAL A 1 300 ? 8.609 -28.406 -6.254 1 94.12 300 VAL A C 1
ATOM 2373 O O . VAL A 1 300 ? 9.555 -28.375 -5.461 1 94.12 300 VAL A O 1
ATOM 2376 N N . ALA A 1 301 ? 8.344 -29.484 -7 1 89.81 301 ALA A N 1
ATOM 2377 C CA . ALA A 1 301 ? 9.164 -30.688 -6.914 1 89.81 301 ALA A CA 1
ATOM 2378 C C . ALA A 1 301 ? 10.609 -30.391 -7.301 1 89.81 301 ALA A C 1
ATOM 2380 O O . ALA A 1 301 ? 11.547 -30.938 -6.707 1 89.81 301 ALA A O 1
ATOM 2381 N N . ASP A 1 302 ? 10.781 -29.594 -8.312 1 90.5 302 ASP A N 1
ATOM 2382 C CA . ASP A 1 302 ? 12.109 -29.172 -8.742 1 90.5 302 ASP A CA 1
ATOM 2383 C C . ASP A 1 302 ? 12.805 -28.359 -7.648 1 90.5 302 ASP A C 1
ATOM 2385 O O . ASP A 1 302 ? 14.008 -28.516 -7.426 1 90.5 302 ASP A O 1
ATOM 2389 N N . ILE A 1 303 ? 12.062 -27.547 -7.035 1 95.81 303 ILE A N 1
ATOM 2390 C CA . ILE A 1 303 ? 12.578 -26.719 -5.957 1 95.81 303 ILE A CA 1
ATOM 2391 C C . ILE A 1 303 ? 13.039 -27.609 -4.797 1 95.81 303 ILE A C 1
ATOM 2393 O O . ILE A 1 303 ? 14.156 -27.438 -4.289 1 95.81 303 ILE A O 1
ATOM 2397 N N . LEU A 1 304 ? 12.195 -28.516 -4.406 1 95 304 LEU A N 1
ATOM 2398 C CA . LEU A 1 304 ? 12.5 -29.438 -3.314 1 95 304 LEU A CA 1
ATOM 2399 C C . LEU A 1 304 ? 13.781 -30.203 -3.596 1 95 304 LEU A C 1
ATOM 2401 O O . LEU A 1 304 ? 14.633 -30.344 -2.713 1 95 304 LEU A O 1
ATOM 2405 N N . ASN A 1 305 ? 13.953 -30.672 -4.812 1 91.94 305 ASN A N 1
ATOM 2406 C CA . ASN A 1 305 ? 15.141 -31.422 -5.195 1 91.94 305 ASN A CA 1
ATOM 2407 C C . ASN A 1 305 ? 16.406 -30.562 -5.094 1 91.94 305 ASN A C 1
ATOM 2409 O O . ASN A 1 305 ? 17.438 -31.031 -4.598 1 91.94 305 ASN A O 1
ATOM 2413 N N . ALA A 1 306 ? 16.312 -29.359 -5.594 1 93.38 306 ALA A N 1
ATOM 2414 C CA . ALA A 1 306 ? 17.453 -28.453 -5.539 1 93.38 306 ALA A CA 1
ATOM 2415 C C . ALA A 1 306 ? 17.859 -28.156 -4.094 1 93.38 306 ALA A C 1
ATOM 2417 O O . ALA A 1 306 ? 19.031 -28.172 -3.754 1 93.38 306 ALA A O 1
ATOM 2418 N N . PHE A 1 307 ? 16.891 -27.953 -3.248 1 96.5 307 PHE A N 1
ATOM 2419 C CA . PHE A 1 307 ? 17.156 -27.609 -1.856 1 96.5 307 PHE A CA 1
ATOM 2420 C C . PHE A 1 307 ? 17.688 -28.828 -1.096 1 96.5 307 PHE A C 1
ATOM 2422 O O . PHE A 1 307 ? 18.641 -28.703 -0.315 1 96.5 307 PHE A O 1
ATOM 2429 N N . ARG A 1 308 ? 17.188 -29.984 -1.321 1 94 308 ARG A N 1
ATOM 2430 C CA . ARG A 1 308 ? 17.641 -31.203 -0.65 1 94 308 ARG A CA 1
ATOM 2431 C C . ARG A 1 308 ? 19.062 -31.547 -1.049 1 94 308 ARG A C 1
ATOM 2433 O O . ARG A 1 308 ? 19.875 -31.922 -0.199 1 94 308 ARG A O 1
ATOM 2440 N N . SER A 1 309 ? 19.344 -31.422 -2.32 1 91.25 309 SER A N 1
ATOM 2441 C CA . SER A 1 309 ? 20.688 -31.734 -2.803 1 91.25 309 SER A CA 1
ATOM 2442 C C . SER A 1 309 ? 21.719 -30.781 -2.215 1 91.25 309 SER A C 1
ATOM 2444 O O . SER A 1 309 ? 22.859 -31.188 -1.952 1 91.25 309 SER A O 1
ATOM 2446 N N . SER A 1 310 ? 21.312 -29.594 -1.961 1 91.94 310 SER A N 1
ATOM 2447 C CA . SER A 1 310 ? 22.203 -28.578 -1.437 1 91.94 310 SER A CA 1
ATOM 2448 C C . SER A 1 310 ? 22.391 -28.719 0.07 1 91.94 310 SER A C 1
ATOM 2450 O O . SER A 1 310 ? 23.453 -28.391 0.606 1 91.94 310 SER A O 1
ATOM 2452 N N . GLN A 1 311 ? 21.359 -29.094 0.762 1 89 311 GLN A N 1
ATOM 2453 C CA . GLN A 1 311 ? 21.469 -29.297 2.201 1 89 311 GLN A CA 1
ATOM 2454 C C . GLN A 1 311 ? 22.5 -30.375 2.523 1 89 311 GLN A C 1
ATOM 2456 O O . GLN A 1 311 ? 23.281 -30.234 3.465 1 89 311 GLN A O 1
ATOM 2461 N N . SER A 1 312 ? 22.625 -31.406 1.792 1 77.38 312 SER A N 1
ATOM 2462 C CA . SER A 1 312 ? 23.578 -32.5 1.96 1 77.38 312 SER A CA 1
ATOM 2463 C C . SER A 1 312 ? 25 -32.031 1.705 1 77.38 312 SER A C 1
ATOM 2465 O O . SER A 1 312 ? 25.938 -32.469 2.377 1 77.38 312 SER A O 1
ATOM 2467 N N . ALA A 1 313 ? 25.141 -31.125 0.802 1 69.88 313 ALA A N 1
ATOM 2468 C CA . ALA A 1 313 ? 26.453 -30.609 0.448 1 69.88 313 ALA A CA 1
ATOM 2469 C C . ALA A 1 313 ? 27 -29.703 1.548 1 69.88 313 ALA A C 1
ATOM 2471 O O . ALA A 1 313 ? 28.203 -29.703 1.82 1 69.88 313 ALA A O 1
ATOM 2472 N N . VAL A 1 314 ? 26.188 -28.906 2.125 1 67.69 314 VAL A N 1
ATOM 2473 C CA . VAL A 1 314 ? 26.594 -27.953 3.15 1 67.69 314 VAL A CA 1
ATOM 2474 C C . VAL A 1 314 ? 26.938 -28.703 4.441 1 67.69 314 VAL A C 1
ATOM 2476 O O . VAL A 1 314 ? 27.891 -28.359 5.133 1 67.69 314 VAL A O 1
ATOM 2479 N N . TYR A 1 315 ? 26.156 -29.625 4.914 1 57.47 315 TYR A N 1
ATOM 2480 C CA . TYR A 1 315 ? 26.422 -30.375 6.137 1 57.47 315 TYR A CA 1
ATOM 2481 C C . TYR A 1 315 ? 27.5 -31.422 5.914 1 57.47 315 TYR A C 1
ATOM 2483 O O . TYR A 1 315 ? 28.141 -31.891 6.867 1 57.47 315 TYR A O 1
ATOM 2491 N N . GLY A 1 316 ? 27.609 -32.031 4.738 1 50.16 316 GLY A N 1
ATOM 2492 C CA . GLY A 1 316 ? 28.703 -32.969 4.535 1 50.16 316 GLY A CA 1
ATOM 2493 C C . GLY A 1 316 ? 30.062 -32.344 4.738 1 50.16 316 GLY A C 1
ATOM 2494 O O . GLY A 1 316 ? 30.203 -31.125 4.762 1 50.16 316 GLY A O 1
ATOM 2495 N N . ASP A 1 317 ? 31.109 -33.094 5.23 1 43.28 317 ASP A N 1
ATOM 2496 C CA . ASP A 1 317 ? 32.469 -32.844 5.723 1 43.28 317 ASP A CA 1
ATOM 2497 C C . ASP A 1 317 ? 33.125 -31.719 4.914 1 43.28 317 ASP A C 1
ATOM 2499 O O . ASP A 1 317 ? 34.188 -31.203 5.305 1 43.28 317 ASP A O 1
ATOM 2503 N N . GLY A 1 318 ? 33.375 -31.719 3.535 1 37.31 318 GLY A N 1
ATOM 2504 C CA . GLY A 1 318 ? 34.219 -30.719 2.912 1 37.31 318 GLY A CA 1
ATOM 2505 C C . GLY A 1 318 ? 33.531 -29.344 2.83 1 37.31 318 GLY A C 1
ATOM 2506 O O . GLY A 1 318 ? 32.438 -29.219 2.271 1 37.31 318 GLY A O 1
ATOM 2507 N N . GLY A 1 319 ? 33.5 -28.516 3.846 1 38.28 319 GLY A N 1
ATOM 2508 C CA . GLY A 1 319 ? 33.094 -27.125 4.059 1 38.28 319 GLY A CA 1
ATOM 2509 C C . GLY A 1 319 ? 32.75 -26.406 2.773 1 38.28 319 GLY A C 1
ATOM 2510 O O . GLY A 1 319 ? 33.531 -26.406 1.821 1 38.28 319 GLY A O 1
ATOM 2511 N N . TRP A 1 320 ? 31.609 -26.391 2.289 1 39.56 320 TRP A N 1
ATOM 2512 C CA . TRP A 1 320 ? 31.391 -25.406 1.23 1 39.56 320 TRP A CA 1
ATOM 2513 C C . TRP A 1 320 ? 32.094 -24.109 1.542 1 39.56 320 TRP A C 1
ATOM 2515 O O . TRP A 1 320 ? 31.797 -23.438 2.529 1 39.56 320 TRP A O 1
ATOM 2525 N N . ILE A 1 321 ? 33.5 -24.078 1.596 1 34.91 321 ILE A N 1
ATOM 2526 C CA . ILE A 1 321 ? 34.25 -22.828 1.636 1 34.91 321 ILE A CA 1
ATOM 2527 C C . ILE A 1 321 ? 33.594 -21.812 0.685 1 34.91 321 ILE A C 1
ATOM 2529 O O . ILE A 1 321 ? 33.219 -22.156 -0.432 1 34.91 321 ILE A O 1
ATOM 2533 N N . GLY A 1 322 ? 33.312 -20.641 1.085 1 36.38 322 GLY A N 1
ATOM 2534 C CA . GLY A 1 322 ? 32.844 -19.484 0.332 1 36.38 322 GLY A CA 1
ATOM 2535 C C . GLY A 1 322 ? 33.312 -19.484 -1.11 1 36.38 322 GLY A C 1
ATOM 2536 O O . GLY A 1 322 ? 33.75 -20.516 -1.619 1 36.38 322 GLY A O 1
ATOM 2537 N N . LEU A 1 323 ? 33.969 -18.344 -1.575 1 36.06 323 LEU A N 1
ATOM 2538 C CA . LEU A 1 323 ? 34.375 -17.875 -2.896 1 36.06 323 LEU A CA 1
ATOM 2539 C C . LEU A 1 323 ? 35.406 -18.797 -3.512 1 36.06 323 LEU A C 1
ATOM 2541 O O . LEU A 1 323 ? 35.594 -18.828 -4.73 1 36.06 323 LEU A O 1
ATOM 2545 N N . ASP A 1 324 ? 36.438 -19.391 -2.76 1 31.84 324 ASP A N 1
ATOM 2546 C CA . ASP A 1 324 ? 37.688 -19.734 -3.432 1 31.84 324 ASP A CA 1
ATOM 2547 C C . ASP A 1 324 ? 37.531 -20.984 -4.285 1 31.84 324 ASP A C 1
ATOM 2549 O O . ASP A 1 324 ? 38.469 -21.375 -4.992 1 31.84 324 ASP A O 1
ATOM 2553 N N . ASP A 1 325 ? 36.906 -21.953 -3.928 1 31.91 325 ASP A N 1
ATOM 2554 C CA . ASP A 1 325 ? 36.906 -23.156 -4.75 1 31.91 325 ASP A CA 1
ATOM 2555 C C . ASP A 1 325 ? 35.969 -23 -5.953 1 31.91 325 ASP A C 1
ATOM 2557 O O . ASP A 1 325 ? 35.281 -23.938 -6.332 1 31.91 325 ASP A O 1
ATOM 2561 N N . ARG A 1 326 ? 35.781 -21.938 -6.461 1 32.59 326 ARG A N 1
ATOM 2562 C CA . ARG A 1 326 ? 35.125 -21.594 -7.734 1 32.59 326 ARG A CA 1
ATOM 2563 C C . ARG A 1 326 ? 35.875 -22.25 -8.898 1 32.59 326 ARG A C 1
ATOM 2565 O O . ARG A 1 326 ? 35.469 -22.109 -10.055 1 32.59 326 ARG A O 1
ATOM 2572 N N . ARG A 1 327 ? 37.156 -22.734 -8.68 1 29.11 327 ARG A N 1
ATOM 2573 C CA . ARG A 1 327 ? 37.875 -23.125 -9.883 1 29.11 327 ARG A CA 1
ATOM 2574 C C . ARG A 1 327 ? 37.312 -24.422 -10.453 1 29.11 327 ARG A C 1
ATOM 2576 O O . ARG A 1 327 ? 37.375 -24.641 -11.664 1 29.11 327 ARG A O 1
ATOM 2583 N N . LEU A 1 328 ? 37.594 -25.5 -9.695 1 27.5 328 LEU A N 1
ATOM 2584 C CA . LEU A 1 328 ? 37.469 -26.781 -10.398 1 27.5 328 LEU A CA 1
ATOM 2585 C C . LEU A 1 328 ? 36.031 -27.078 -10.758 1 27.5 328 LEU A C 1
ATOM 2587 O O . LEU A 1 328 ? 35.719 -28.125 -11.352 1 27.5 328 LEU A O 1
ATOM 2591 N N . THR A 1 329 ? 35.094 -26.656 -9.883 1 29.34 329 THR A N 1
ATOM 2592 C CA . THR A 1 329 ? 33.875 -27.266 -10.43 1 29.34 329 THR A CA 1
ATOM 2593 C C . THR A 1 329 ? 33.688 -26.859 -11.883 1 29.34 329 THR A C 1
ATOM 2595 O O . THR A 1 329 ? 33.688 -25.656 -12.203 1 29.34 329 THR A O 1
ATOM 2598 N N . GLU A 1 330 ? 34.25 -27.688 -12.812 1 27.94 330 GLU A N 1
ATOM 2599 C CA . GLU A 1 330 ? 33.938 -27.656 -14.234 1 27.94 330 GLU A CA 1
ATOM 2600 C C . GLU A 1 330 ? 32.594 -26.984 -14.484 1 27.94 330 GLU A C 1
ATOM 2602 O O . GLU A 1 330 ? 31.641 -27.156 -13.695 1 27.94 330 GLU A O 1
ATOM 2607 N N . LYS A 1 331 ? 32.719 -25.938 -15.156 1 31.03 331 LYS A N 1
ATOM 2608 C CA . LYS A 1 331 ? 31.531 -25.391 -15.836 1 31.03 331 LYS A CA 1
ATOM 2609 C C . LYS A 1 331 ? 30.562 -26.5 -16.25 1 31.03 331 LYS A C 1
ATOM 2611 O O . LYS A 1 331 ? 30.75 -27.141 -17.281 1 31.03 331 LYS A O 1
ATOM 2616 N N . THR A 1 332 ? 30.578 -27.656 -15.398 1 28.44 332 THR A N 1
ATOM 2617 C CA . THR A 1 332 ? 29.484 -28.422 -15.969 1 28.44 332 THR A CA 1
ATOM 2618 C C . THR A 1 332 ? 28.547 -27.531 -16.781 1 28.44 332 THR A C 1
ATOM 2620 O O . THR A 1 332 ? 28.062 -26.516 -16.266 1 28.44 332 THR A O 1
ATOM 2623 N N . ASN A 1 333 ? 28.781 -27.391 -17.969 1 28.23 333 ASN A N 1
ATOM 2624 C CA . ASN A 1 333 ? 27.781 -26.938 -18.938 1 28.23 333 ASN A CA 1
ATOM 2625 C C . ASN A 1 333 ? 26.359 -27.234 -18.469 1 28.23 333 ASN A C 1
ATOM 2627 O O . ASN A 1 333 ? 25.812 -28.297 -18.766 1 28.23 333 ASN A O 1
ATOM 2631 N N . ALA A 1 334 ? 26.266 -27.375 -17.203 1 33.09 334 ALA A N 1
ATOM 2632 C CA . ALA A 1 334 ? 24.891 -27.328 -16.703 1 33.09 334 ALA A CA 1
ATOM 2633 C C . ALA A 1 334 ? 23.969 -26.594 -17.688 1 33.09 334 ALA A C 1
ATOM 2635 O O . ALA A 1 334 ? 24.125 -25.391 -17.906 1 33.09 334 ALA A O 1
ATOM 2636 N N . SER A 1 335 ? 23.719 -27.188 -18.703 1 31.88 335 SER A N 1
ATOM 2637 C CA . SER A 1 335 ? 22.672 -26.859 -19.656 1 31.88 335 SER A CA 1
ATOM 2638 C C . SER A 1 335 ? 21.672 -25.875 -19.078 1 31.88 335 SER A C 1
ATOM 2640 O O . SER A 1 335 ? 21.438 -25.859 -17.859 1 31.88 335 SER A O 1
ATOM 2642 N N . SER A 1 336 ? 21.328 -24.812 -19.672 1 34.84 336 SER A N 1
ATOM 2643 C CA . SER A 1 336 ? 20.453 -23.641 -19.578 1 34.84 336 SER A CA 1
ATOM 2644 C C . SER A 1 336 ? 19.188 -23.969 -18.797 1 34.84 336 SER A C 1
ATOM 2646 O O . SER A 1 336 ? 18.516 -24.969 -19.062 1 34.84 336 SER A O 1
ATOM 2648 N N . TRP A 1 337 ? 18.938 -23.719 -17.453 1 41.53 337 TRP A N 1
ATOM 2649 C CA . TRP A 1 337 ? 17.969 -23.344 -16.422 1 41.53 337 TRP A CA 1
ATOM 2650 C C . TRP A 1 337 ? 16.594 -23.125 -17.031 1 41.53 337 TRP A C 1
ATOM 2652 O O . TRP A 1 337 ? 15.57 -23.359 -16.375 1 41.53 337 TRP A O 1
ATOM 2662 N N . THR A 1 338 ? 16.516 -22.328 -18.141 1 51.75 338 THR A N 1
ATOM 2663 C CA . THR A 1 338 ? 15.383 -21.609 -18.688 1 51.75 338 THR A CA 1
ATOM 2664 C C . THR A 1 338 ? 14.359 -22.578 -19.281 1 51.75 338 THR A C 1
ATOM 2666 O O . THR A 1 338 ? 13.234 -22.172 -19.594 1 51.75 338 THR A O 1
ATOM 2669 N N . ASP A 1 339 ? 14.758 -23.953 -19.328 1 67.81 339 ASP A N 1
ATOM 2670 C CA . ASP A 1 339 ? 13.648 -24.547 -20.078 1 67.81 339 ASP A CA 1
ATOM 2671 C C . ASP A 1 339 ? 12.844 -25.5 -19.203 1 67.81 339 ASP A C 1
ATOM 2673 O O . ASP A 1 339 ? 12.742 -26.688 -19.484 1 67.81 339 ASP A O 1
ATOM 2677 N N . TRP A 1 340 ? 12.477 -25.109 -18 1 82.75 340 TRP A N 1
ATOM 2678 C CA . TRP A 1 340 ? 11.664 -25.906 -17.078 1 82.75 340 TRP A CA 1
ATOM 2679 C C . TRP A 1 340 ? 10.398 -26.406 -17.766 1 82.75 340 TRP A C 1
ATOM 2681 O O . TRP A 1 340 ? 9.859 -27.453 -17.391 1 82.75 340 TRP A O 1
ATOM 2691 N N . LEU A 1 341 ? 10.008 -25.688 -18.719 1 83.12 341 LEU A N 1
ATOM 2692 C CA . LEU A 1 341 ? 8.812 -26.047 -19.469 1 83.12 341 LEU A CA 1
ATOM 2693 C C . LEU A 1 341 ? 8.945 -27.422 -20.094 1 83.12 341 LEU A C 1
ATOM 2695 O O . LEU A 1 341 ? 7.977 -28.188 -20.141 1 83.12 341 LEU A O 1
ATOM 2699 N N . LEU A 1 342 ? 10.141 -27.781 -20.469 1 77.44 342 LEU A N 1
ATOM 2700 C CA . LEU A 1 342 ? 10.391 -28.984 -21.266 1 77.44 342 LEU A CA 1
ATOM 2701 C C . LEU A 1 342 ? 10.266 -30.234 -20.406 1 77.44 342 LEU A C 1
ATOM 2703 O O . LEU A 1 342 ? 10.117 -31.344 -20.938 1 77.44 342 LEU A O 1
ATOM 2707 N N . TYR A 1 343 ? 10.227 -30.031 -19.125 1 77.56 343 TYR A N 1
ATOM 2708 C CA . TYR A 1 343 ? 10.273 -31.203 -18.266 1 77.56 343 TYR A CA 1
ATOM 2709 C C . TYR A 1 343 ? 9 -31.328 -17.438 1 77.56 343 TYR A C 1
ATOM 2711 O O . TYR A 1 343 ? 8.891 -32.219 -16.594 1 77.56 343 TYR A O 1
ATOM 2719 N N . LYS A 1 344 ? 8.141 -30.531 -17.656 1 84.56 344 LYS A N 1
ATOM 2720 C CA . LYS A 1 344 ? 6.926 -30.516 -16.844 1 84.56 344 LYS A CA 1
ATOM 2721 C C . LYS A 1 344 ? 6.039 -31.719 -17.156 1 84.56 344 LYS A C 1
ATOM 2723 O O . LYS A 1 344 ? 5.379 -32.25 -16.281 1 84.56 344 LYS A O 1
ATOM 2728 N N . ASP A 1 345 ? 6.062 -32.094 -18.453 1 84.94 345 ASP A N 1
ATOM 2729 C CA . ASP A 1 345 ? 5.262 -33.25 -18.844 1 84.94 345 ASP A CA 1
ATOM 2730 C C . ASP A 1 345 ? 6.078 -34.531 -18.766 1 84.94 345 ASP A C 1
ATOM 2732 O O . ASP A 1 345 ? 7.02 -34.719 -19.547 1 84.94 345 ASP A O 1
ATOM 2736 N N . GLN A 1 346 ? 5.707 -35.406 -17.922 1 84 346 GLN A N 1
ATOM 2737 C CA . GLN A 1 346 ? 6.426 -36.656 -17.766 1 84 346 GLN A CA 1
ATOM 2738 C C . GLN A 1 346 ? 6.02 -37.656 -18.844 1 84 346 GLN A C 1
ATOM 2740 O O . GLN A 1 346 ? 4.895 -38.156 -18.828 1 84 346 GLN A O 1
ATOM 2745 N N . LEU A 1 347 ? 6.973 -38 -19.656 1 90.25 347 LEU A N 1
ATOM 2746 C CA . LEU A 1 347 ? 6.727 -38.938 -20.734 1 90.25 347 LEU A CA 1
ATOM 2747 C C . LEU A 1 347 ? 6.715 -40.375 -20.219 1 90.25 347 LEU A C 1
ATOM 2749 O O . LEU A 1 347 ? 7.434 -40.719 -19.266 1 90.25 347 LEU A O 1
ATOM 2753 N N . GLN A 1 348 ? 5.906 -41.219 -20.812 1 91.31 348 GLN A N 1
ATOM 2754 C CA . GLN A 1 348 ? 5.785 -42.625 -20.453 1 91.31 348 GLN A CA 1
ATOM 2755 C C . GLN A 1 348 ? 5.824 -43.5 -21.703 1 91.31 348 GLN A C 1
ATOM 2757 O O . GLN A 1 348 ? 5.629 -43.031 -22.812 1 91.31 348 GLN A O 1
ATOM 2762 N N . MET A 1 349 ? 6.082 -44.719 -21.391 1 92.06 349 MET A N 1
ATOM 2763 C CA . MET A 1 349 ? 6.004 -45.719 -22.453 1 92.06 349 MET A CA 1
ATOM 2764 C C . MET A 1 349 ? 4.609 -45.75 -23.078 1 92.06 349 MET A C 1
ATOM 2766 O O . MET A 1 349 ? 3.607 -45.719 -22.359 1 92.06 349 MET A O 1
ATOM 2770 N N . GLY A 1 350 ? 4.648 -45.75 -24.391 1 93.25 350 GLY A N 1
ATOM 2771 C CA . GLY A 1 350 ? 3.367 -45.812 -25.078 1 93.25 350 GLY A CA 1
ATOM 2772 C C . GLY A 1 350 ? 2.818 -44.438 -25.453 1 93.25 350 GLY A C 1
ATOM 2773 O O . GLY A 1 350 ? 1.862 -44.344 -26.234 1 93.25 350 GLY A O 1
ATOM 2774 N N . ASP A 1 351 ? 3.418 -43.375 -24.953 1 95.06 351 ASP A N 1
ATOM 2775 C CA . ASP A 1 351 ? 2.973 -42.031 -25.297 1 95.06 351 ASP A CA 1
ATOM 2776 C C . ASP A 1 351 ? 3.221 -41.75 -26.766 1 95.06 351 ASP A C 1
ATOM 2778 O O . ASP A 1 351 ? 4.234 -42.156 -27.328 1 95.06 351 ASP A O 1
ATOM 2782 N N . MET A 1 352 ? 2.258 -41.062 -27.391 1 95.38 352 MET A N 1
ATOM 2783 C CA . MET A 1 352 ? 2.498 -40.469 -28.703 1 95.38 352 MET A CA 1
ATOM 2784 C C . MET A 1 352 ? 3.238 -39.125 -28.578 1 95.38 352 MET A C 1
ATOM 2786 O O . MET A 1 352 ? 2.916 -38.312 -27.719 1 95.38 352 MET A O 1
ATOM 2790 N N . VAL A 1 353 ? 4.258 -39 -29.406 1 94.5 353 VAL A N 1
ATOM 2791 C CA . VAL A 1 353 ? 5.055 -37.75 -29.312 1 94.5 353 VAL A CA 1
ATOM 2792 C C . VAL A 1 353 ? 5.281 -37.188 -30.719 1 94.5 353 VAL A C 1
ATOM 2794 O O . VAL A 1 353 ? 5.113 -37.906 -31.719 1 94.5 353 VAL A O 1
ATOM 2797 N N . ARG A 1 354 ? 5.527 -35.938 -30.781 1 92.56 354 ARG A N 1
ATOM 2798 C CA . ARG A 1 354 ? 5.98 -35.25 -31.984 1 92.56 354 ARG A CA 1
ATOM 2799 C C . ARG A 1 354 ? 7.102 -34.25 -31.656 1 92.56 354 ARG A C 1
ATOM 2801 O O . ARG A 1 354 ? 7.316 -33.938 -30.484 1 92.56 354 ARG A O 1
ATOM 2808 N N . SER A 1 355 ? 7.816 -33.906 -32.656 1 88.81 355 SER A N 1
ATOM 2809 C CA . SER A 1 355 ? 8.898 -32.969 -32.438 1 88.81 355 SER A CA 1
ATOM 2810 C C . SER A 1 355 ? 8.352 -31.594 -32.031 1 88.81 355 SER A C 1
ATOM 2812 O O . SER A 1 355 ? 7.332 -31.141 -32.562 1 88.81 355 SER A O 1
ATOM 2814 N N . ARG A 1 356 ? 8.992 -30.938 -31.031 1 85.06 356 ARG A N 1
ATOM 2815 C CA . ARG A 1 356 ? 8.602 -29.609 -30.609 1 85.06 356 ARG A CA 1
ATOM 2816 C C . ARG A 1 356 ? 8.883 -28.578 -31.703 1 85.06 356 ARG A C 1
ATOM 2818 O O . ARG A 1 356 ? 9.906 -28.641 -32.375 1 85.06 356 ARG A O 1
ATOM 2825 N N . LYS A 1 357 ? 7.875 -27.719 -31.922 1 65.44 357 LYS A N 1
ATOM 2826 C CA . LYS A 1 357 ? 8.055 -26.656 -32.906 1 65.44 357 LYS A CA 1
ATOM 2827 C C . LYS A 1 357 ? 9 -25.578 -32.406 1 65.44 357 LYS A C 1
ATOM 2829 O O . LYS A 1 357 ? 8.789 -25.031 -31.312 1 65.44 357 LYS A O 1
ATOM 2834 N N . THR A 1 358 ? 10.297 -25.75 -32.406 1 53.03 358 THR A N 1
ATOM 2835 C CA . THR A 1 358 ? 11.211 -24.734 -31.922 1 53.03 358 THR A CA 1
ATOM 2836 C C . THR A 1 358 ? 10.992 -23.406 -32.656 1 53.03 358 THR A C 1
ATOM 2838 O O . THR A 1 358 ? 10.602 -23.391 -33.812 1 53.03 358 THR A O 1
ATOM 2841 N N . GLN A 1 359 ? 10.75 -22.312 -31.953 1 47.81 359 GLN A N 1
ATOM 2842 C CA . GLN A 1 359 ? 10.695 -20.984 -32.531 1 47.81 359 GLN A CA 1
ATOM 2843 C C . GLN A 1 359 ? 11.734 -20.812 -33.656 1 47.81 359 GLN A C 1
ATOM 2845 O O . GLN A 1 359 ? 11.461 -20.219 -34.688 1 47.81 359 GLN A O 1
ATOM 2850 N N . ASN A 1 360 ? 13.07 -20.891 -33.281 1 39.41 360 ASN A N 1
ATOM 2851 C CA . ASN A 1 360 ? 14.188 -20.719 -34.188 1 39.41 360 ASN A CA 1
ATOM 2852 C C . ASN A 1 360 ? 14.5 -22 -34.938 1 39.41 360 ASN A C 1
ATOM 2854 O O . ASN A 1 360 ? 15.648 -22.234 -35.312 1 39.41 360 ASN A O 1
ATOM 2858 N N . SER A 1 361 ? 13.773 -22.875 -34.969 1 38.22 361 SER A N 1
ATOM 2859 C CA . SER A 1 361 ? 14.078 -24.203 -35.469 1 38.22 361 SER A CA 1
ATOM 2860 C C . SER A 1 361 ? 14.383 -24.172 -36.969 1 38.22 361 SER A C 1
ATOM 2862 O O . SER A 1 361 ? 14.398 -25.219 -37.625 1 38.22 361 SER A O 1
ATOM 2864 N N . TRP A 1 362 ? 14.57 -23.188 -37.531 1 36.03 362 TRP A N 1
ATOM 2865 C CA . TRP A 1 362 ? 15.031 -23.438 -38.906 1 36.03 362 TRP A CA 1
ATOM 2866 C C . TRP A 1 362 ? 16.219 -24.391 -38.906 1 36.03 362 TRP A C 1
ATOM 2868 O O . TRP A 1 362 ? 16.562 -24.953 -39.938 1 36.03 362 TRP A O 1
ATOM 2878 N N . LYS A 1 363 ? 17.188 -24.25 -37.969 1 37.09 363 LYS A N 1
ATOM 2879 C CA . LYS A 1 363 ? 18.469 -24.922 -38.219 1 37.09 363 LYS A CA 1
ATOM 2880 C C . LYS A 1 363 ? 18.484 -26.312 -37.562 1 37.09 363 LYS A C 1
ATOM 2882 O O . LYS A 1 363 ? 19.547 -26.938 -37.469 1 37.09 363 LYS A O 1
ATOM 2887 N N . SER A 1 364 ? 17.5 -26.688 -36.812 1 40.22 364 SER A N 1
ATOM 2888 C CA . SER A 1 364 ? 17.891 -27.922 -36.156 1 40.22 364 SER A CA 1
ATOM 2889 C C . SER A 1 364 ? 17.969 -29.078 -37.156 1 40.22 364 SER A C 1
ATOM 2891 O O . SER A 1 364 ? 17.094 -29.25 -38 1 40.22 364 SER A O 1
ATOM 2893 N N . GLU A 1 365 ? 19.016 -29.562 -37.281 1 42.19 365 GLU A N 1
ATOM 2894 C CA . GLU A 1 365 ? 19.5 -30.766 -37.938 1 42.19 365 GLU A CA 1
ATOM 2895 C C . GLU A 1 365 ? 18.703 -32 -37.5 1 42.19 365 GLU A C 1
ATOM 2897 O O . GLU A 1 365 ? 18.922 -33.094 -38 1 42.19 365 GLU A O 1
ATOM 2902 N N . ASN A 1 366 ? 18 -31.922 -36.375 1 50.34 366 ASN A N 1
ATOM 2903 C CA . ASN A 1 366 ? 17.406 -33.156 -35.938 1 50.34 366 ASN A CA 1
ATOM 2904 C C . ASN A 1 366 ? 16.156 -33.531 -36.75 1 50.34 366 ASN A C 1
ATOM 2906 O O . ASN A 1 366 ? 15.5 -32.625 -37.281 1 50.34 366 ASN A O 1
ATOM 2910 N N . MET A 1 367 ? 16.062 -34.781 -37.094 1 53.53 367 MET A N 1
ATOM 2911 C CA . MET A 1 367 ? 14.945 -35.344 -37.875 1 53.53 367 MET A CA 1
ATOM 2912 C C . MET A 1 367 ? 13.609 -34.938 -37.25 1 53.53 367 MET A C 1
ATOM 2914 O O . MET A 1 367 ? 13.406 -35.125 -36.031 1 53.53 367 MET A O 1
ATOM 2918 N N . ASP A 1 368 ? 12.766 -34.219 -37.875 1 70.69 368 ASP A N 1
ATOM 2919 C CA . ASP A 1 368 ? 11.414 -33.812 -37.5 1 70.69 368 ASP A CA 1
ATOM 2920 C C . ASP A 1 368 ? 10.5 -35.031 -37.344 1 70.69 368 ASP A C 1
ATOM 2922 O O . ASP A 1 368 ? 10.32 -35.781 -38.281 1 70.69 368 ASP A O 1
ATOM 2926 N N . ILE A 1 369 ? 10.234 -35.469 -36.125 1 83.31 369 ILE A N 1
ATOM 2927 C CA . ILE A 1 369 ? 9.258 -36.5 -35.844 1 83.31 369 ILE A CA 1
ATOM 2928 C C . ILE A 1 369 ? 7.848 -35.938 -35.938 1 83.31 369 ILE A C 1
ATOM 2930 O O . ILE A 1 369 ? 7.398 -35.25 -35 1 83.31 369 ILE A O 1
ATOM 2934 N N . PRO A 1 370 ? 7.156 -36.188 -37 1 84.19 370 PRO A N 1
ATOM 2935 C CA . PRO A 1 370 ? 5.781 -35.688 -37.031 1 84.19 370 PRO A CA 1
ATOM 2936 C C . PRO A 1 370 ? 4.871 -36.375 -36.031 1 84.19 370 PRO A C 1
ATOM 2938 O O . PRO A 1 370 ? 4.07 -35.688 -35.375 1 84.19 370 PRO A O 1
ATOM 2941 N N . GLU A 1 371 ? 5.098 -37.719 -35.969 1 90.5 371 GLU A N 1
ATOM 2942 C CA . GLU A 1 371 ? 4.355 -38.5 -35 1 90.5 371 GLU A CA 1
ATOM 2943 C C . GLU A 1 371 ? 5.09 -39.812 -34.688 1 90.5 371 GLU A C 1
ATOM 2945 O O . GLU A 1 371 ? 5.637 -40.469 -35.594 1 90.5 371 GLU A O 1
ATOM 2950 N N . GLY A 1 372 ? 5.188 -40.125 -33.438 1 93.69 372 GLY A N 1
ATOM 2951 C CA . GLY A 1 372 ? 5.832 -41.375 -33 1 93.69 372 GLY A CA 1
ATOM 2952 C C . GLY A 1 372 ? 5.371 -41.844 -31.656 1 93.69 372 GLY A C 1
ATOM 2953 O O . GLY A 1 372 ? 4.691 -41.125 -30.922 1 93.69 372 GLY A O 1
ATOM 2954 N N . THR A 1 373 ? 5.66 -43.094 -31.406 1 95.12 373 THR A N 1
ATOM 2955 C CA . THR A 1 373 ? 5.301 -43.688 -30.125 1 95.12 373 THR A CA 1
ATOM 2956 C C . THR A 1 373 ? 6.551 -44.062 -29.328 1 95.12 373 THR A C 1
ATOM 2958 O O . THR A 1 373 ? 7.492 -44.625 -29.891 1 95.12 373 THR A O 1
ATOM 2961 N N . ILE A 1 374 ? 6.504 -43.75 -28.125 1 94.12 374 ILE A N 1
ATOM 2962 C CA . ILE A 1 374 ? 7.641 -44.094 -27.266 1 94.12 374 ILE A CA 1
ATOM 2963 C C . ILE A 1 374 ? 7.645 -45.594 -27 1 94.12 374 ILE A C 1
ATOM 2965 O O . ILE A 1 374 ? 6.688 -46.125 -26.438 1 94.12 374 ILE A O 1
ATOM 2969 N N . VAL A 1 375 ? 8.797 -46.281 -27.266 1 94.19 375 VAL A N 1
ATOM 2970 C CA . VAL A 1 375 ? 8.859 -47.719 -27.125 1 94.19 375 VAL A CA 1
ATOM 2971 C C . VAL A 1 375 ? 9.992 -48.094 -26.172 1 94.19 375 VAL A C 1
ATOM 2973 O O . VAL A 1 375 ? 10.141 -49.25 -25.812 1 94.19 375 VAL A O 1
ATOM 2976 N N . GLY A 1 376 ? 10.773 -47.188 -25.797 1 91.31 376 GLY A N 1
ATOM 2977 C CA . GLY A 1 376 ? 11.852 -47.438 -24.844 1 91.31 376 GLY A CA 1
ATOM 2978 C C . GLY A 1 376 ? 12.281 -46.188 -24.109 1 91.31 376 GLY A C 1
ATOM 2979 O O . GLY A 1 376 ? 12.188 -45.062 -24.641 1 91.31 376 GLY A O 1
ATOM 2980 N N . MET A 1 377 ? 12.578 -46.344 -22.891 1 87.75 377 MET A N 1
ATOM 2981 C CA . MET A 1 377 ? 13.047 -45.219 -22.078 1 87.75 377 MET A CA 1
ATOM 2982 C C . MET A 1 377 ? 14.266 -45.625 -21.25 1 87.75 377 MET A C 1
ATOM 2984 O O . MET A 1 377 ? 14.297 -46.719 -20.672 1 87.75 377 MET A O 1
ATOM 2988 N N . ASP A 1 378 ? 15.391 -44.938 -21.469 1 76.38 378 ASP A N 1
ATOM 2989 C CA . ASP A 1 378 ? 16.578 -45.156 -20.641 1 76.38 378 ASP A CA 1
ATOM 2990 C C . ASP A 1 378 ? 16.406 -44.531 -19.25 1 76.38 378 ASP A C 1
ATOM 2992 O O . ASP A 1 378 ? 15.977 -43.406 -19.125 1 76.38 378 ASP A O 1
ATOM 2996 N N . ARG A 1 379 ? 16.281 -45.344 -18.297 1 61.53 379 ARG A N 1
ATOM 2997 C CA . ARG A 1 379 ? 16.016 -45.031 -16.891 1 61.53 379 ARG A CA 1
ATOM 2998 C C . ARG A 1 379 ? 17.047 -44.062 -16.328 1 61.53 379 ARG A C 1
ATOM 3000 O O . ARG A 1 379 ? 17.078 -43.812 -15.117 1 61.53 379 ARG A O 1
ATOM 3007 N N . GLY A 1 380 ? 17.984 -43.562 -17.125 1 53.34 380 GLY A N 1
ATOM 3008 C CA . GLY A 1 380 ? 18.875 -42.656 -16.406 1 53.34 380 GLY A CA 1
ATOM 3009 C C . GLY A 1 380 ? 18.156 -41.406 -15.891 1 53.34 380 GLY A C 1
ATOM 3010 O O . GLY A 1 380 ? 16.938 -41.375 -15.82 1 53.34 380 GLY A O 1
ATOM 3011 N N . THR A 1 381 ? 19 -40.5 -15.422 1 53.16 381 THR A N 1
ATOM 3012 C CA . THR A 1 381 ? 18.422 -39.281 -14.852 1 53.16 381 THR A CA 1
ATOM 3013 C C . THR A 1 381 ? 17.578 -38.562 -15.891 1 53.16 381 THR A C 1
ATOM 3015 O O . THR A 1 381 ? 17.906 -38.531 -17.078 1 53.16 381 THR A O 1
ATOM 3018 N N . GLU A 1 382 ? 16.344 -38.438 -15.648 1 53.81 382 GLU A N 1
ATOM 3019 C CA . GLU A 1 382 ? 15.273 -37.875 -16.453 1 53.81 382 GLU A CA 1
ATOM 3020 C C . GLU A 1 382 ? 15.797 -36.812 -17.406 1 53.81 382 GLU A C 1
ATOM 3022 O O . GLU A 1 382 ? 15.336 -36.688 -18.547 1 53.81 382 GLU A O 1
ATOM 3027 N N . ARG A 1 383 ? 16.875 -36.094 -17.016 1 59.09 383 ARG A N 1
ATOM 3028 C CA . ARG A 1 383 ? 17.281 -34.969 -17.844 1 59.09 383 ARG A CA 1
ATOM 3029 C C . ARG A 1 383 ? 18.328 -35.406 -18.875 1 59.09 383 ARG A C 1
ATOM 3031 O O . ARG A 1 383 ? 18.391 -34.812 -19.969 1 59.09 383 ARG A O 1
ATOM 3038 N N . ASP A 1 384 ? 19.109 -36.375 -18.547 1 61.97 384 ASP A N 1
ATOM 3039 C CA . ASP A 1 384 ? 20.188 -36.75 -19.469 1 61.97 384 ASP A CA 1
ATOM 3040 C C . ASP A 1 384 ? 19.859 -38.062 -20.172 1 61.97 384 ASP A C 1
ATOM 3042 O O . ASP A 1 384 ? 20.688 -38.594 -20.922 1 61.97 384 ASP A O 1
ATOM 3046 N N . GLY A 1 385 ? 18.688 -38.438 -20.047 1 75.69 385 GLY A N 1
ATOM 3047 C CA . GLY A 1 385 ? 18.344 -39.688 -20.656 1 75.69 385 GLY A CA 1
ATOM 3048 C C . GLY A 1 385 ? 17.781 -39.562 -22.062 1 75.69 385 GLY A C 1
ATOM 3049 O O . GLY A 1 385 ? 17.766 -38.469 -22.609 1 75.69 385 GLY A O 1
ATOM 3050 N N . PHE A 1 386 ? 17.719 -40.688 -22.703 1 86 386 PHE A N 1
ATOM 3051 C CA . PHE A 1 386 ? 17.141 -40.719 -24.047 1 86 386 PHE A CA 1
ATOM 3052 C C . PHE A 1 386 ? 15.891 -41.594 -24.062 1 86 386 PHE A C 1
ATOM 3054 O O . PHE A 1 386 ? 15.68 -42.438 -23.172 1 86 386 PHE A O 1
ATOM 3061 N N . ILE A 1 387 ? 15.102 -41.312 -25.047 1 89.38 387 ILE A N 1
ATOM 3062 C CA . ILE A 1 387 ? 13.922 -42.156 -25.297 1 89.38 387 ILE A CA 1
ATOM 3063 C C . ILE A 1 387 ? 13.977 -42.719 -26.703 1 89.38 387 ILE A C 1
ATOM 3065 O O . ILE A 1 387 ? 14.625 -42.156 -27.594 1 89.38 387 ILE A O 1
ATOM 3069 N N . LEU A 1 388 ? 13.383 -43.844 -26.844 1 92.06 388 LEU A N 1
ATOM 3070 C CA . LEU A 1 388 ? 13.25 -44.469 -28.156 1 92.06 388 LEU A CA 1
ATOM 3071 C C . LEU A 1 388 ? 11.852 -44.25 -28.719 1 92.06 388 LEU A C 1
ATOM 3073 O O . LEU A 1 388 ? 10.859 -44.594 -28.062 1 92.06 388 LEU A O 1
ATOM 3077 N N . VAL A 1 389 ? 11.844 -43.688 -29.891 1 93.56 389 VAL A N 1
ATOM 3078 C CA . VAL A 1 389 ? 10.562 -43.344 -30.516 1 93.56 389 VAL A CA 1
ATOM 3079 C C . VAL A 1 389 ? 10.406 -44.125 -31.828 1 93.56 389 VAL A C 1
ATOM 3081 O O . VAL A 1 389 ? 11.258 -44.062 -32.719 1 93.56 389 VAL A O 1
ATOM 3084 N N . ARG A 1 390 ? 9.336 -44.844 -31.891 1 95 390 ARG A N 1
ATOM 3085 C CA . ARG A 1 390 ? 9 -45.562 -33.125 1 95 390 ARG A CA 1
ATOM 3086 C C . ARG A 1 390 ? 8.195 -44.656 -34.062 1 95 390 ARG A C 1
ATOM 3088 O O . ARG A 1 390 ? 7.16 -44.094 -33.688 1 95 390 ARG A O 1
ATOM 3095 N N . VAL A 1 391 ? 8.789 -44.438 -35.156 1 92.06 391 VAL A N 1
ATOM 3096 C CA . VAL A 1 391 ? 8.141 -43.625 -36.156 1 92.06 391 VAL A CA 1
ATOM 3097 C C . VAL A 1 391 ? 7.691 -44.469 -37.344 1 92.06 391 VAL A C 1
ATOM 3099 O O . VAL A 1 391 ? 8.414 -45.375 -37.781 1 92.06 391 VAL A O 1
ATOM 3102 N N . HIS A 1 392 ? 6.531 -44.25 -37.812 1 87.25 392 HIS A N 1
ATOM 3103 C CA . HIS A 1 392 ? 6.043 -45 -38.969 1 87.25 392 HIS A CA 1
ATOM 3104 C C . HIS A 1 392 ? 6.953 -44.812 -40.156 1 87.25 392 HIS A C 1
ATOM 3106 O O . HIS A 1 392 ? 7.305 -43.688 -40.531 1 87.25 392 HIS A O 1
ATOM 3112 N N . GLY A 1 393 ? 7.316 -45.812 -40.812 1 81.69 393 GLY A N 1
ATOM 3113 C CA . GLY A 1 393 ? 8.133 -45.781 -42 1 81.69 393 GLY A CA 1
ATOM 3114 C C . GLY A 1 393 ? 9.617 -45.938 -41.719 1 81.69 393 GLY A C 1
ATOM 3115 O O . GLY A 1 393 ? 10.422 -46.062 -42.656 1 81.69 393 GLY A O 1
ATOM 3116 N N . ILE A 1 394 ? 9.898 -45.844 -40.5 1 83.56 394 ILE A N 1
ATOM 3117 C CA . ILE A 1 394 ? 11.289 -46.031 -40.094 1 83.56 394 ILE A CA 1
ATOM 3118 C C . ILE A 1 394 ? 11.438 -47.375 -39.375 1 83.56 394 ILE A C 1
ATOM 3120 O O . ILE A 1 394 ? 10.734 -47.625 -38.406 1 83.56 394 ILE A O 1
ATOM 3124 N N . HIS A 1 395 ? 12.258 -48.188 -39.844 1 85.5 395 HIS A N 1
ATOM 3125 C CA . HIS A 1 395 ? 12.383 -49.562 -39.344 1 85.5 395 HIS A CA 1
ATOM 3126 C C . HIS A 1 395 ? 12.859 -49.562 -37.906 1 85.5 395 HIS A C 1
ATOM 3128 O O . HIS A 1 395 ? 12.242 -50.219 -37.062 1 85.5 395 HIS A O 1
ATOM 3134 N N . ASP A 1 396 ? 13.992 -48.844 -37.625 1 89.88 396 ASP A N 1
ATOM 3135 C CA . ASP A 1 396 ? 14.523 -48.844 -36.25 1 89.88 396 ASP A CA 1
ATOM 3136 C C . ASP A 1 396 ? 14.031 -47.625 -35.469 1 89.88 396 ASP A C 1
ATOM 3138 O O . ASP A 1 396 ? 13.875 -46.562 -36.031 1 89.88 396 ASP A O 1
ATOM 3142 N N . PRO A 1 397 ? 13.719 -47.906 -34.25 1 91.44 397 PRO A N 1
ATOM 3143 C CA . PRO A 1 397 ? 13.312 -46.75 -33.438 1 91.44 397 PRO A CA 1
ATOM 3144 C C . PRO A 1 397 ? 14.398 -45.656 -33.344 1 91.44 397 PRO A C 1
ATOM 3146 O O . PRO A 1 397 ? 15.586 -46 -33.375 1 91.44 397 PRO A O 1
ATOM 3149 N N . LEU A 1 398 ? 13.914 -44.469 -33.25 1 90.88 398 LEU A N 1
ATOM 3150 C CA . LEU A 1 398 ? 14.812 -43.344 -33.188 1 90.88 398 LEU A CA 1
ATOM 3151 C C . LEU A 1 398 ? 15.148 -43 -31.734 1 90.88 398 LEU A C 1
ATOM 3153 O O . LEU A 1 398 ? 14.273 -42.969 -30.875 1 90.88 398 LEU A O 1
ATOM 3157 N N . ARG A 1 399 ? 16.375 -42.781 -31.469 1 89.12 399 ARG A N 1
ATOM 3158 C CA . ARG A 1 399 ? 16.828 -42.312 -30.172 1 89.12 399 ARG A CA 1
ATOM 3159 C C . ARG A 1 399 ? 16.812 -40.781 -30.109 1 89.12 399 ARG A C 1
ATOM 3161 O O . ARG A 1 399 ? 17.5 -40.125 -30.875 1 89.12 399 ARG A O 1
ATOM 3168 N N . VAL A 1 400 ? 15.953 -40.312 -29.25 1 87.56 400 VAL A N 1
ATOM 3169 C CA . VAL A 1 400 ? 15.812 -38.875 -29.172 1 87.56 400 VAL A CA 1
ATOM 3170 C C . VAL A 1 400 ? 15.852 -38.406 -27.703 1 87.56 400 VAL A C 1
ATOM 3172 O O . VAL A 1 400 ? 15.578 -39.219 -26.797 1 87.56 400 VAL A O 1
ATOM 3175 N N . LYS A 1 401 ? 16.234 -37.156 -27.516 1 83.62 401 LYS A N 1
ATOM 3176 C CA . LYS A 1 401 ? 16.156 -36.531 -26.188 1 83.62 401 LYS A CA 1
ATOM 3177 C C . LYS A 1 401 ? 14.711 -36.156 -25.859 1 83.62 401 LYS A C 1
ATOM 3179 O O . LYS A 1 401 ? 13.992 -35.625 -26.703 1 83.62 401 LYS A O 1
ATOM 3184 N N . PRO A 1 402 ? 14.344 -36.406 -24.656 1 84.94 402 PRO A N 1
ATOM 3185 C CA . PRO A 1 402 ? 12.977 -36.062 -24.25 1 84.94 402 PRO A CA 1
ATOM 3186 C C . PRO A 1 402 ? 12.648 -34.594 -24.438 1 84.94 402 PRO A C 1
ATOM 3188 O O . PRO A 1 402 ? 11.5 -34.219 -24.703 1 84.94 402 PRO A O 1
ATOM 3191 N N . SER A 1 403 ? 13.602 -33.656 -24.328 1 82.62 403 SER A N 1
ATOM 3192 C CA . SER A 1 403 ? 13.383 -32.219 -24.422 1 82.62 403 SER A CA 1
ATOM 3193 C C . SER A 1 403 ? 13.023 -31.812 -25.844 1 82.62 403 SER A C 1
ATOM 3195 O O . SER A 1 403 ? 12.508 -30.719 -26.078 1 82.62 403 SER A O 1
ATOM 3197 N N . THR A 1 404 ? 13.188 -32.625 -26.781 1 84.06 404 THR A N 1
ATOM 3198 C CA . THR A 1 404 ? 12.992 -32.25 -28.188 1 84.06 404 THR A CA 1
ATOM 3199 C C . THR A 1 404 ? 11.602 -32.656 -28.656 1 84.06 404 THR A C 1
ATOM 3201 O O . THR A 1 404 ? 11.188 -32.281 -29.766 1 84.06 404 THR A O 1
ATOM 3204 N N . VAL A 1 405 ? 10.953 -33.406 -27.844 1 88.56 405 VAL A N 1
ATOM 3205 C CA . VAL A 1 405 ? 9.633 -33.875 -28.266 1 88.56 405 VAL A CA 1
ATOM 3206 C C . VAL A 1 405 ? 8.578 -33.406 -27.25 1 88.56 405 VAL A C 1
ATOM 3208 O O . VAL A 1 405 ? 8.914 -33 -26.141 1 88.56 405 VAL A O 1
ATOM 3211 N N . GLU A 1 406 ? 7.359 -33.406 -27.734 1 92 406 GLU A N 1
ATOM 3212 C CA . GLU A 1 406 ? 6.211 -33.125 -26.875 1 92 406 GLU A CA 1
ATOM 3213 C C . GLU A 1 406 ? 5.145 -34.188 -27 1 92 406 GLU A C 1
ATOM 3215 O O . GLU A 1 406 ? 4.98 -34.812 -28.078 1 92 406 GLU A O 1
ATOM 3220 N N . ARG A 1 407 ? 4.465 -34.469 -25.984 1 94.38 407 ARG A N 1
ATOM 3221 C CA . ARG A 1 407 ? 3.434 -35.5 -25.953 1 94.38 407 ARG A CA 1
ATOM 3222 C C . ARG A 1 407 ? 2.158 -35 -26.641 1 94.38 407 ARG A C 1
ATOM 3224 O O . ARG A 1 407 ? 1.734 -33.875 -26.438 1 94.38 407 ARG A O 1
ATOM 3231 N N . VAL A 1 408 ? 1.603 -35.844 -27.422 1 94.31 408 VAL A N 1
ATOM 3232 C CA . VAL A 1 408 ? 0.348 -35.562 -28.094 1 94.31 408 VAL A CA 1
ATOM 3233 C C . VAL A 1 408 ? -0.759 -36.469 -27.562 1 94.31 408 VAL A C 1
ATOM 3235 O O . VAL A 1 408 ? -0.606 -37.688 -27.531 1 94.31 408 VAL A O 1
ATOM 3238 N N . THR A 1 409 ? -1.771 -35.906 -27.125 1 94.75 409 THR A N 1
ATOM 3239 C CA . THR A 1 409 ? -2.961 -36.594 -26.672 1 94.75 409 THR A CA 1
ATOM 3240 C C . THR A 1 409 ? -4.215 -36.031 -27.312 1 94.75 409 THR A C 1
ATOM 3242 O O . THR A 1 409 ? -4.496 -34.844 -27.188 1 94.75 409 THR A O 1
ATOM 3245 N N . CYS A 1 410 ? -4.996 -36.844 -28.016 1 94.25 410 CYS A N 1
ATOM 3246 C CA . CYS A 1 410 ? -6.211 -36.406 -28.703 1 94.25 410 CYS A CA 1
ATOM 3247 C C . CYS A 1 410 ? -5.906 -35.312 -29.703 1 94.25 410 CYS A C 1
ATOM 3249 O O . CYS A 1 410 ? -6.66 -34.344 -29.812 1 94.25 410 CYS A O 1
ATOM 3251 N N . GLY A 1 411 ? -4.691 -35.406 -30.234 1 91.69 411 GLY A N 1
ATOM 3252 C CA . GLY A 1 411 ? -4.305 -34.469 -31.266 1 91.69 411 GLY A CA 1
ATOM 3253 C C . GLY A 1 411 ? -3.818 -33.156 -30.719 1 91.69 411 GLY A C 1
ATOM 3254 O O . GLY A 1 411 ? -3.525 -32.219 -31.484 1 91.69 411 GLY A O 1
ATOM 3255 N N . LEU A 1 412 ? -3.766 -33.031 -29.422 1 94.5 412 LEU A N 1
ATOM 3256 C CA . LEU A 1 412 ? -3.373 -31.797 -28.781 1 94.5 412 LEU A CA 1
ATOM 3257 C C . LEU A 1 412 ? -2.111 -31.969 -27.953 1 94.5 412 LEU A C 1
ATOM 3259 O O . LEU A 1 412 ? -1.808 -33.094 -27.516 1 94.5 412 LEU A O 1
ATOM 3263 N N . ALA A 1 413 ? -1.355 -30.922 -27.797 1 92.88 413 ALA A N 1
ATOM 3264 C CA . ALA A 1 413 ? -0.174 -30.859 -26.938 1 92.88 413 ALA A CA 1
ATOM 3265 C C . ALA A 1 413 ? -0.116 -29.547 -26.156 1 92.88 413 ALA A C 1
ATOM 3267 O O . ALA A 1 413 ? -0.694 -28.547 -26.594 1 92.88 413 ALA A O 1
ATOM 3268 N N . ALA A 1 414 ? 0.519 -29.609 -25.031 1 92.94 414 ALA A N 1
ATOM 3269 C CA . ALA A 1 414 ? 0.704 -28.375 -24.25 1 92.94 414 ALA A CA 1
ATOM 3270 C C . ALA A 1 414 ? 1.318 -27.281 -25.109 1 92.94 414 ALA A C 1
ATOM 3272 O O . ALA A 1 414 ? 2.277 -27.516 -25.844 1 92.94 414 ALA A O 1
ATOM 3273 N N . GLY A 1 415 ? 0.737 -26.062 -25.031 1 91.88 415 GLY A N 1
ATOM 3274 C CA . GLY A 1 415 ? 1.224 -24.938 -25.812 1 91.88 415 GLY A CA 1
ATOM 3275 C C . GLY A 1 415 ? 0.372 -24.656 -27.031 1 91.88 415 GLY A C 1
ATOM 3276 O O . GLY A 1 415 ? 0.476 -23.578 -27.641 1 91.88 415 GLY A O 1
ATOM 3277 N N . ASP A 1 416 ? -0.446 -25.609 -27.391 1 93.88 416 ASP A N 1
ATOM 3278 C CA . ASP A 1 416 ? -1.302 -25.422 -28.562 1 93.88 416 ASP A CA 1
ATOM 3279 C C . ASP A 1 416 ? -2.311 -24.312 -28.344 1 93.88 416 ASP A C 1
ATOM 3281 O O . ASP A 1 416 ? -2.795 -24.109 -27.219 1 93.88 416 ASP A O 1
ATOM 3285 N N . TRP A 1 417 ? -2.58 -23.578 -29.422 1 96.56 417 TRP A N 1
ATOM 3286 C CA . TRP A 1 417 ? -3.699 -22.641 -29.422 1 96.56 417 TRP A CA 1
ATOM 3287 C C . TRP A 1 417 ? -5.023 -23.375 -29.625 1 96.56 417 TRP A C 1
ATOM 3289 O O . TRP A 1 417 ? -5.16 -24.172 -30.531 1 96.56 417 TRP A O 1
ATOM 3299 N N . VAL A 1 418 ? -5.941 -23.094 -28.766 1 97.5 418 VAL A N 1
ATOM 3300 C CA . VAL A 1 418 ? -7.203 -23.828 -28.828 1 97.5 418 VAL A CA 1
ATOM 3301 C C . VAL A 1 418 ? -8.367 -22.859 -28.703 1 97.5 418 VAL A C 1
ATOM 3303 O O . VAL A 1 418 ? -8.195 -21.719 -28.266 1 97.5 418 VAL A O 1
ATOM 3306 N N . ARG A 1 419 ? -9.516 -23.219 -29.172 1 97.38 419 ARG A N 1
ATOM 3307 C CA . ARG A 1 419 ? -10.766 -22.484 -29.109 1 97.38 419 ARG A CA 1
ATOM 3308 C C . ARG A 1 419 ? -11.883 -23.328 -28.5 1 97.38 419 ARG A C 1
ATOM 3310 O O . ARG A 1 419 ? -11.992 -24.531 -28.812 1 97.38 419 ARG A O 1
ATOM 3317 N N . LEU A 1 420 ? -12.633 -22.719 -27.703 1 96.56 420 LEU A N 1
ATOM 3318 C CA . LEU A 1 420 ? -13.789 -23.406 -27.141 1 96.56 420 LEU A CA 1
ATOM 3319 C C . LEU A 1 420 ? -14.867 -23.625 -28.203 1 96.56 420 LEU A C 1
ATOM 3321 O O . LEU A 1 420 ? -15.18 -22.703 -28.969 1 96.56 420 LEU A O 1
ATOM 3325 N N . LYS A 1 421 ? -15.43 -24.812 -28.203 1 94.94 421 LYS A N 1
ATOM 3326 C CA . LYS A 1 421 ? -16.5 -25.094 -29.141 1 94.94 421 LYS A CA 1
ATOM 3327 C C . LYS A 1 421 ? -17.781 -24.344 -28.781 1 94.94 421 LYS A C 1
ATOM 3329 O O . LYS A 1 421 ? -18.469 -23.828 -29.656 1 94.94 421 LYS A O 1
ATOM 3334 N N . VAL A 1 422 ? -18.016 -24.375 -27.516 1 91.81 422 VAL A N 1
ATOM 3335 C CA . VAL A 1 422 ? -19.156 -23.609 -27.016 1 91.81 422 VAL A CA 1
ATOM 3336 C C . VAL A 1 422 ? -18.656 -22.344 -26.328 1 91.81 422 VAL A C 1
ATOM 3338 O O . VAL A 1 422 ? -18.031 -22.406 -25.266 1 91.81 422 VAL A O 1
ATOM 3341 N N . GLU A 1 423 ? -19 -21.266 -26.984 1 86.38 423 GLU A N 1
ATOM 3342 C CA . GLU A 1 423 ? -18.438 -20 -26.5 1 86.38 423 GLU A CA 1
ATOM 3343 C C . GLU A 1 423 ? -19.344 -19.344 -25.469 1 86.38 423 GLU A C 1
ATOM 3345 O O . GLU A 1 423 ? -20.562 -19.469 -25.547 1 86.38 423 GLU A O 1
ATOM 3350 N N . ASP A 1 424 ? -18.609 -18.828 -24.422 1 80.94 424 ASP A N 1
ATOM 3351 C CA . ASP A 1 424 ? -19.297 -17.969 -23.453 1 80.94 424 ASP A CA 1
ATOM 3352 C C . ASP A 1 424 ? -18.75 -16.547 -23.484 1 80.94 424 ASP A C 1
ATOM 3354 O O . ASP A 1 424 ? -17.594 -16.328 -23.891 1 80.94 424 ASP A O 1
ATOM 3358 N N . LYS A 1 425 ? -19.547 -15.516 -23.359 1 79.94 425 LYS A N 1
ATOM 3359 C CA . LYS A 1 425 ? -19.172 -14.109 -23.531 1 79.94 425 LYS A CA 1
ATOM 3360 C C . LYS A 1 425 ? -18.391 -13.602 -22.328 1 79.94 425 LYS A C 1
ATOM 3362 O O . LYS A 1 425 ? -17.922 -12.461 -22.312 1 79.94 425 LYS A O 1
ATOM 3367 N N . LYS A 1 426 ? -18 -14.414 -21.5 1 85.56 426 LYS A N 1
ATOM 3368 C CA . LYS A 1 426 ? -17.375 -13.945 -20.266 1 85.56 426 LYS A CA 1
ATOM 3369 C C . LYS A 1 426 ? -15.852 -13.867 -20.438 1 85.56 426 LYS A C 1
ATOM 3371 O O . LYS A 1 426 ? -15.195 -13.062 -19.766 1 85.56 426 LYS A O 1
ATOM 3376 N N . HIS A 1 427 ? -15.352 -14.734 -21.25 1 92.19 427 HIS A N 1
ATOM 3377 C CA . HIS A 1 427 ? -13.914 -14.75 -21.5 1 92.19 427 HIS A CA 1
ATOM 3378 C C . HIS A 1 427 ? -13.625 -14.992 -22.984 1 92.19 427 HIS A C 1
ATOM 3380 O O . HIS A 1 427 ? -14.523 -15.328 -23.75 1 92.19 427 HIS A O 1
ATOM 3386 N N . SER A 1 428 ? -12.422 -14.734 -23.406 1 95.62 428 SER A N 1
ATOM 3387 C CA . SER A 1 428 ? -12.016 -15 -24.781 1 95.62 428 SER A CA 1
ATOM 3388 C C . SER A 1 428 ? -12.18 -16.484 -25.125 1 95.62 428 SER A C 1
ATOM 3390 O O . SER A 1 428 ? -11.891 -17.344 -24.297 1 95.62 428 SER A O 1
ATOM 3392 N N . PRO A 1 429 ? -12.68 -16.797 -26.234 1 96.25 429 PRO A N 1
ATOM 3393 C CA . PRO A 1 429 ? -12.844 -18.188 -26.641 1 96.25 429 PRO A CA 1
ATOM 3394 C C . PRO A 1 429 ? -11.531 -18.844 -27.062 1 96.25 429 PRO A C 1
ATOM 3396 O O . PRO A 1 429 ? -11.453 -20.078 -27.172 1 96.25 429 PRO A O 1
ATOM 3399 N N . VAL A 1 430 ? -10.594 -18.062 -27.359 1 97.12 430 VAL A N 1
ATOM 3400 C CA . VAL A 1 430 ? -9.305 -18.562 -27.812 1 97.12 430 VAL A CA 1
ATOM 3401 C C . VAL A 1 430 ? -8.273 -18.438 -26.703 1 97.12 430 VAL A C 1
ATOM 3403 O O . VAL A 1 430 ? -8.227 -17.438 -26 1 97.12 430 VAL A O 1
ATOM 3406 N N . GLY A 1 431 ? -7.516 -19.516 -26.484 1 97.19 431 GLY A N 1
ATOM 3407 C CA . GLY A 1 431 ? -6.492 -19.516 -25.438 1 97.19 431 GLY A CA 1
ATOM 3408 C C . GLY A 1 431 ? -5.371 -20.516 -25.719 1 97.19 431 GLY A C 1
ATOM 3409 O O . GLY A 1 431 ? -5.188 -20.953 -26.859 1 97.19 431 GLY A O 1
ATOM 3410 N N . ILE A 1 432 ? -4.586 -20.734 -24.703 1 96.81 432 ILE A N 1
ATOM 3411 C CA . ILE A 1 432 ? -3.428 -21.609 -24.828 1 96.81 432 ILE A CA 1
ATOM 3412 C C . ILE A 1 432 ? -3.6 -22.828 -23.922 1 96.81 432 ILE A C 1
ATOM 3414 O O . ILE A 1 432 ? -3.951 -22.688 -22.75 1 96.81 432 ILE A O 1
ATOM 3418 N N . LEU A 1 433 ? -3.328 -24 -24.438 1 96.62 433 LEU A N 1
ATOM 3419 C CA . LEU A 1 433 ? -3.4 -25.25 -23.688 1 96.62 433 LEU A CA 1
ATOM 3420 C C . LEU A 1 433 ? -2.184 -25.406 -22.781 1 96.62 433 LEU A C 1
ATOM 3422 O O . LEU A 1 433 ? -1.047 -25.422 -23.25 1 96.62 433 LEU A O 1
ATOM 3426 N N . HIS A 1 434 ? -2.475 -25.547 -21.484 1 95.31 434 HIS A N 1
ATOM 3427 C CA . HIS A 1 434 ? -1.371 -25.641 -20.547 1 95.31 434 HIS A CA 1
ATOM 3428 C C . HIS A 1 434 ? -1.05 -27.109 -20.234 1 95.31 434 HIS A C 1
ATOM 3430 O O . HIS A 1 434 ? 0.105 -27.453 -19.969 1 95.31 434 HIS A O 1
ATOM 3436 N N . SER A 1 435 ? -2.098 -27.906 -20.219 1 94.38 435 SER A N 1
ATOM 3437 C CA . SER A 1 435 ? -1.866 -29.328 -19.953 1 94.38 435 SER A CA 1
ATOM 3438 C C . SER A 1 435 ? -3.008 -30.172 -20.484 1 94.38 435 SER A C 1
ATOM 3440 O O . SER A 1 435 ? -4.137 -29.703 -20.625 1 94.38 435 SER A O 1
ATOM 3442 N N . ILE A 1 436 ? -2.639 -31.391 -20.812 1 95.19 436 ILE A N 1
ATOM 3443 C CA . ILE A 1 436 ? -3.604 -32.406 -21.234 1 95.19 436 ILE A CA 1
ATOM 3444 C C . ILE A 1 436 ? -3.234 -33.75 -20.625 1 95.19 436 ILE A C 1
ATOM 3446 O O . ILE A 1 436 ? -2.113 -34.25 -20.797 1 95.19 436 ILE A O 1
ATOM 3450 N N . GLN A 1 437 ? -4.145 -34.281 -19.922 1 95.06 437 GLN A N 1
ATOM 3451 C CA . GLN A 1 437 ? -3.93 -35.594 -19.312 1 95.06 437 GLN A CA 1
ATOM 3452 C C . GLN A 1 437 ? -4.254 -36.719 -20.281 1 95.06 437 GLN A C 1
ATOM 3454 O O . GLN A 1 437 ? -4.906 -36.5 -21.312 1 95.06 437 GLN A O 1
ATOM 3459 N N . ARG A 1 438 ? -3.791 -37.875 -19.922 1 94.88 438 ARG A N 1
ATOM 3460 C CA . ARG A 1 438 ? -3.957 -39.031 -20.812 1 94.88 438 ARG A CA 1
ATOM 3461 C C . ARG A 1 438 ? -5.43 -39.406 -20.938 1 94.88 438 ARG A C 1
ATOM 3463 O O . ARG A 1 438 ? -5.824 -40.031 -21.922 1 94.88 438 ARG A O 1
ATOM 3470 N N . ASN A 1 439 ? -6.234 -39 -19.984 1 94.75 439 ASN A N 1
ATOM 3471 C CA . ASN A 1 439 ? -7.664 -39.281 -20.047 1 94.75 439 ASN A CA 1
ATOM 3472 C C . ASN A 1 439 ? -8.406 -38.188 -20.812 1 94.75 439 ASN A C 1
ATOM 3474 O O . ASN A 1 439 ? -9.641 -38.188 -20.891 1 94.75 439 ASN A O 1
ATOM 3478 N N . GLY A 1 440 ? -7.684 -37.219 -21.25 1 95.06 440 GLY A N 1
ATOM 3479 C CA . GLY A 1 440 ? -8.297 -36.188 -22.062 1 95.06 440 GLY A CA 1
ATOM 3480 C C . GLY A 1 440 ? -8.641 -34.938 -21.297 1 95.06 440 GLY A C 1
ATOM 3481 O O . GLY A 1 440 ? -9.062 -33.938 -21.875 1 95.06 440 GLY A O 1
ATOM 3482 N N . SER A 1 441 ? -8.469 -34.938 -20.016 1 96.88 441 SER A N 1
ATOM 3483 C CA . SER A 1 441 ? -8.688 -33.75 -19.219 1 96.88 441 SER A CA 1
ATOM 3484 C C . SER A 1 441 ? -7.676 -32.656 -19.578 1 96.88 441 SER A C 1
ATOM 3486 O O . SER A 1 441 ? -6.492 -32.938 -19.766 1 96.88 441 SER A O 1
ATOM 3488 N N . VAL A 1 442 ? -8.219 -31.422 -19.672 1 97.25 442 VAL A N 1
ATOM 3489 C CA . VAL A 1 442 ? -7.34 -30.359 -20.141 1 97.25 442 VAL A CA 1
ATOM 3490 C C . VAL A 1 442 ? -7.414 -29.172 -19.188 1 97.25 442 VAL A C 1
ATOM 3492 O O . VAL A 1 442 ? -8.375 -29.047 -18.422 1 97.25 442 VAL A O 1
ATOM 3495 N N . ALA A 1 443 ? -6.395 -28.391 -19.156 1 96.44 443 ALA A N 1
ATOM 3496 C CA . ALA A 1 443 ? -6.336 -27.078 -18.531 1 96.44 443 ALA A CA 1
ATOM 3497 C C . ALA A 1 443 ? -5.906 -26.016 -19.531 1 96.44 443 ALA A C 1
ATOM 3499 O O . ALA A 1 443 ? -4.895 -26.172 -20.219 1 96.44 443 ALA A O 1
ATOM 3500 N N . VAL A 1 444 ? -6.711 -24.953 -19.672 1 97.38 444 VAL A N 1
ATOM 3501 C CA . VAL A 1 444 ? -6.473 -23.953 -20.703 1 97.38 444 VAL A CA 1
ATOM 3502 C C . VAL A 1 444 ? -6.477 -22.562 -20.078 1 97.38 444 VAL A C 1
ATOM 3504 O O . VAL A 1 444 ? -7.262 -22.281 -19.172 1 97.38 444 VAL A O 1
ATOM 3507 N N . GLY A 1 445 ? -5.523 -21.719 -20.516 1 97.19 445 GLY A N 1
ATOM 3508 C CA . GLY A 1 445 ? -5.551 -20.312 -20.141 1 97.19 445 GLY A CA 1
ATOM 3509 C C . GLY A 1 445 ? -6.348 -19.453 -21.109 1 97.19 445 GLY A C 1
ATOM 3510 O O . GLY A 1 445 ? -6.082 -19.453 -22.312 1 97.19 445 GLY A O 1
ATOM 3511 N N . PHE A 1 446 ? -7.371 -18.734 -20.609 1 97.19 446 PHE A N 1
ATOM 3512 C CA . PHE A 1 446 ? -8.18 -17.828 -21.406 1 97.19 446 PHE A CA 1
ATOM 3513 C C . PHE A 1 446 ? -8.141 -16.422 -20.828 1 97.19 446 PHE A C 1
ATOM 3515 O O . PHE A 1 446 ? -8.133 -16.25 -19.609 1 97.19 446 PHE A O 1
ATOM 3522 N N . ILE A 1 447 ? -8.109 -15.438 -21.75 1 96.88 447 ILE A N 1
ATOM 3523 C CA . ILE A 1 447 ? -8.289 -14.062 -21.297 1 96.88 447 ILE A CA 1
ATOM 3524 C C . ILE A 1 447 ? -9.641 -13.914 -20.609 1 96.88 447 ILE A C 1
ATOM 3526 O O . ILE A 1 447 ? -10.656 -14.391 -21.125 1 96.88 447 ILE A O 1
ATOM 3530 N N . GLY A 1 448 ? -9.633 -13.273 -19.469 1 94.19 448 GLY A N 1
ATOM 3531 C CA . GLY A 1 448 ? -10.875 -13.062 -18.75 1 94.19 448 GLY A CA 1
ATOM 3532 C C . GLY A 1 448 ? -11.047 -14 -17.562 1 94.19 448 GLY A C 1
ATOM 3533 O O . GLY A 1 448 ? -11.953 -13.82 -16.75 1 94.19 448 GLY A O 1
ATOM 3534 N N . MET A 1 449 ? -10.219 -14.984 -17.484 1 94 449 MET A N 1
ATOM 3535 C CA . MET A 1 449 ? -10.273 -15.922 -16.375 1 94 449 MET A CA 1
ATOM 3536 C C . MET A 1 449 ? -9.062 -15.758 -15.461 1 94 449 MET A C 1
ATOM 3538 O O . MET A 1 449 ? -7.93 -15.633 -15.945 1 94 449 MET A O 1
ATOM 3542 N N . GLU A 1 450 ? -9.32 -15.844 -14.188 1 93.62 450 GLU A N 1
ATOM 3543 C CA . GLU A 1 450 ? -8.242 -15.633 -13.227 1 93.62 450 GLU A CA 1
ATOM 3544 C C . GLU A 1 450 ? -7.441 -16.922 -13 1 93.62 450 GLU A C 1
ATOM 3546 O O . GLU A 1 450 ? -6.281 -16.859 -12.578 1 93.62 450 GLU A O 1
ATOM 3551 N N . THR A 1 451 ? -8.109 -18.047 -13.203 1 94.19 451 THR A N 1
ATOM 3552 C CA . THR A 1 451 ? -7.469 -19.344 -13.07 1 94.19 451 THR A CA 1
ATOM 3553 C C . THR A 1 451 ? -7.59 -20.141 -14.367 1 94.19 451 THR A C 1
ATOM 3555 O O . THR A 1 451 ? -8.273 -19.719 -15.305 1 94.19 451 THR A O 1
ATOM 3558 N N . LEU A 1 452 ? -6.91 -21.266 -14.445 1 95.69 452 LEU A N 1
ATOM 3559 C CA . LEU A 1 452 ? -6.977 -22.125 -15.625 1 95.69 452 LEU A CA 1
ATOM 3560 C C . LEU A 1 452 ? -8.367 -22.719 -15.789 1 95.69 452 LEU A C 1
ATOM 3562 O O . LEU A 1 452 ? -8.984 -23.141 -14.805 1 95.69 452 LEU A O 1
ATOM 3566 N N . TRP A 1 453 ? -8.875 -22.688 -17 1 95.56 453 TRP A N 1
ATOM 3567 C CA . TRP A 1 453 ? -10.117 -23.359 -17.344 1 95.56 453 TRP A CA 1
ATOM 3568 C C . TRP A 1 453 ? -9.906 -24.875 -17.406 1 95.56 453 TRP A C 1
ATOM 3570 O O . TRP A 1 453 ? -8.961 -25.344 -18.047 1 95.56 453 TRP A O 1
ATOM 3580 N N . ARG A 1 454 ? -10.719 -25.625 -16.766 1 95.38 454 ARG A N 1
ATOM 3581 C CA . ARG A 1 454 ? -10.609 -27.078 -16.781 1 95.38 454 ARG A CA 1
ATOM 3582 C C . ARG A 1 454 ? -11.781 -27.703 -17.516 1 95.38 454 ARG A C 1
ATOM 3584 O O . ARG A 1 454 ? -12.938 -27.312 -17.312 1 95.38 454 ARG A O 1
ATOM 3591 N N . GLY A 1 455 ? -11.453 -28.562 -18.422 1 96.31 455 GLY A N 1
ATOM 3592 C CA . GLY A 1 455 ? -12.453 -29.266 -19.219 1 96.31 455 GLY A CA 1
ATOM 3593 C C . GLY A 1 455 ? -11.906 -30.5 -19.875 1 96.31 455 GLY A C 1
ATOM 3594 O O . GLY A 1 455 ? -11.062 -31.203 -19.312 1 96.31 455 GLY A O 1
ATOM 3595 N N . HIS A 1 456 ? -12.516 -30.844 -20.984 1 97.56 456 HIS A N 1
ATOM 3596 C CA . HIS A 1 456 ? -12.109 -32.031 -21.734 1 97.56 456 HIS A CA 1
ATOM 3597 C C . HIS A 1 456 ? -11.688 -31.641 -23.156 1 97.56 456 HIS A C 1
ATOM 3599 O O . HIS A 1 456 ? -12.164 -30.656 -23.703 1 97.56 456 HIS A O 1
ATOM 3605 N N . SER A 1 457 ? -10.836 -32.469 -23.656 1 97.06 457 SER A N 1
ATOM 3606 C CA . SER A 1 457 ? -10.32 -32.188 -25 1 97.06 457 SER A CA 1
ATOM 3607 C C . SER A 1 457 ? -11.453 -32.094 -26.016 1 97.06 457 SER A C 1
ATOM 3609 O O . SER A 1 457 ? -11.344 -31.359 -27 1 97.06 457 SER A O 1
ATOM 3611 N N . SER A 1 458 ? -12.555 -32.75 -25.75 1 96.12 458 SER A N 1
ATOM 3612 C CA . SER A 1 458 ? -13.695 -32.719 -26.656 1 96.12 458 SER A CA 1
ATOM 3613 C C . SER A 1 458 ? -14.375 -31.359 -26.672 1 96.12 458 SER A C 1
ATOM 3615 O O . SER A 1 458 ? -15.148 -31.062 -27.578 1 96.12 458 SER A O 1
ATOM 3617 N N . ASP A 1 459 ? -14.094 -30.531 -25.703 1 96.81 459 ASP A N 1
ATOM 3618 C CA . ASP A 1 459 ? -14.695 -29.203 -25.609 1 96.81 459 ASP A CA 1
ATOM 3619 C C . ASP A 1 459 ? -13.922 -28.188 -26.453 1 96.81 459 ASP A C 1
ATOM 3621 O O . ASP A 1 459 ? -14.352 -27.047 -26.609 1 96.81 459 ASP A O 1
ATOM 3625 N N . LEU A 1 460 ? -12.828 -28.672 -27.031 1 97.12 460 LEU A N 1
ATOM 3626 C CA . LEU A 1 460 ? -11.891 -27.734 -27.641 1 97.12 460 LEU A CA 1
ATOM 3627 C C . LEU A 1 460 ? -11.688 -28.062 -29.109 1 97.12 460 LEU A C 1
ATOM 3629 O O . LEU A 1 460 ? -11.922 -29.203 -29.547 1 97.12 460 LEU A O 1
ATOM 3633 N N . GLN A 1 461 ? -11.367 -27.141 -29.891 1 95.62 461 GLN A N 1
ATOM 3634 C CA . GLN A 1 461 ? -10.852 -27.281 -31.25 1 95.62 461 GLN A CA 1
ATOM 3635 C C . GLN A 1 461 ? -9.57 -26.469 -31.438 1 95.62 461 GLN A C 1
ATOM 3637 O O . GLN A 1 461 ? -9.312 -25.516 -30.688 1 95.62 461 GLN A O 1
ATOM 3642 N N . MET A 1 462 ? -8.695 -26.906 -32.344 1 94.31 462 MET A N 1
ATOM 3643 C CA . MET A 1 462 ? -7.449 -26.203 -32.625 1 94.31 462 MET A CA 1
ATOM 3644 C C . MET A 1 462 ? -7.73 -24.812 -33.188 1 94.31 462 MET A C 1
ATOM 3646 O O . MET A 1 462 ? -8.633 -24.641 -34 1 94.31 462 MET A O 1
ATOM 3650 N N . ALA A 1 463 ? -7.008 -23.828 -32.75 1 94.81 463 ALA A N 1
ATOM 3651 C CA . ALA A 1 463 ? -7.133 -22.469 -33.219 1 94.81 463 ALA A CA 1
ATOM 3652 C C . ALA A 1 463 ? -5.879 -22.031 -33.969 1 94.81 463 ALA A C 1
ATOM 3654 O O . ALA A 1 463 ? -4.844 -22.688 -33.906 1 94.81 463 ALA A O 1
ATOM 3655 N N . GLU A 1 464 ? -6.059 -20.969 -34.688 1 91.06 464 GLU A N 1
ATOM 3656 C CA . GLU A 1 464 ? -4.898 -20.375 -35.344 1 91.06 464 GLU A CA 1
ATOM 3657 C C . GLU A 1 464 ? -3.863 -19.891 -34.344 1 91.06 464 GLU A C 1
ATOM 3659 O O . GLU A 1 464 ? -4.219 -19.312 -33.312 1 91.06 464 GLU A O 1
ATOM 3664 N N . SER A 1 465 ? -2.619 -20.203 -34.719 1 91.56 465 SER A N 1
ATOM 3665 C CA . SER A 1 465 ? -1.55 -19.828 -33.781 1 91.56 465 SER A CA 1
ATOM 3666 C C . SER A 1 465 ? -0.951 -18.484 -34.156 1 91.56 465 SER A C 1
ATOM 3668 O O . SER A 1 465 ? -1.005 -18.047 -35.312 1 91.56 465 SER A O 1
ATOM 3670 N N . TYR A 1 466 ? -0.518 -17.781 -33.188 1 92.5 466 TYR A N 1
ATOM 3671 C CA . TYR A 1 466 ? 0.213 -16.531 -33.375 1 92.5 466 TYR A CA 1
ATOM 3672 C C . TYR A 1 466 ? 1.678 -16.703 -32.969 1 92.5 466 TYR A C 1
ATOM 3674 O O . TYR A 1 466 ? 2.016 -17.562 -32.156 1 92.5 466 TYR A O 1
ATOM 3682 N N . CYS A 1 467 ? 2.529 -15.906 -33.594 1 88.25 467 CYS A N 1
ATOM 3683 C CA . CYS A 1 467 ? 3.951 -15.898 -33.281 1 88.25 467 CYS A CA 1
ATOM 3684 C C . CYS A 1 467 ? 4.449 -14.484 -33.031 1 88.25 467 CYS A C 1
ATOM 3686 O O . CYS A 1 467 ? 3.939 -13.531 -33.625 1 88.25 467 CYS A O 1
ATOM 3688 N N . VAL A 1 468 ? 5.395 -14.484 -32.188 1 89.94 468 VAL A N 1
ATOM 3689 C CA . VAL A 1 468 ? 6.016 -13.195 -31.922 1 89.94 468 VAL A CA 1
ATOM 3690 C C . VAL A 1 468 ? 6.613 -12.617 -33.188 1 89.94 468 VAL A C 1
ATOM 3692 O O . VAL A 1 468 ? 7.227 -13.344 -34 1 89.94 468 VAL A O 1
ATOM 3695 N N . GLY A 1 469 ? 6.398 -11.32 -33.406 1 87.06 469 GLY A N 1
ATOM 3696 C CA . GLY A 1 469 ? 6.938 -10.656 -34.594 1 87.06 469 GLY A CA 1
ATOM 3697 C C . GLY A 1 469 ? 5.902 -10.43 -35.688 1 87.06 469 GLY A C 1
ATOM 3698 O O . GLY A 1 469 ? 6.094 -9.594 -36.562 1 87.06 469 GLY A O 1
ATOM 3699 N N . GLN A 1 470 ? 4.848 -11.188 -35.594 1 88 470 GLN A N 1
ATOM 3700 C CA . GLN A 1 470 ? 3.781 -11.047 -36.594 1 88 470 GLN A CA 1
ATOM 3701 C C . GLN A 1 470 ? 3.068 -9.703 -36.438 1 88 470 GLN A C 1
ATOM 3703 O O . GLN A 1 470 ? 2.992 -9.148 -35.344 1 88 470 GLN A O 1
ATOM 3708 N N . PHE A 1 471 ? 2.584 -9.195 -37.562 1 89.56 471 PHE A N 1
ATOM 3709 C CA . PHE A 1 471 ? 1.8 -7.965 -37.562 1 89.56 471 PHE A CA 1
ATOM 3710 C C . PHE A 1 471 ? 0.308 -8.273 -37.531 1 89.56 471 PHE A C 1
ATOM 3712 O O . PHE A 1 471 ? -0.15 -9.219 -38.188 1 89.56 471 PHE A O 1
ATOM 3719 N N . LEU A 1 472 ? -0.354 -7.477 -36.719 1 91.88 472 LEU A N 1
ATOM 3720 C CA . LEU A 1 472 ? -1.769 -7.746 -36.5 1 91.88 472 LEU A CA 1
ATOM 3721 C C . LEU A 1 472 ? -2.602 -6.484 -36.688 1 91.88 472 LEU A C 1
ATOM 3723 O O . LEU A 1 472 ? -2.096 -5.371 -36.531 1 91.88 472 LEU A O 1
ATOM 3727 N N . ARG A 1 473 ? -3.809 -6.684 -37.062 1 89.75 473 ARG A N 1
ATOM 3728 C CA . ARG A 1 473 ? -4.844 -5.652 -37.031 1 89.75 473 ARG A CA 1
ATOM 3729 C C . ARG A 1 473 ? -6.145 -6.195 -36.438 1 89.75 473 ARG A C 1
ATOM 3731 O O . ARG A 1 473 ? -6.328 -7.41 -36.344 1 89.75 473 ARG A O 1
ATOM 3738 N N . ILE A 1 474 ? -6.945 -5.332 -36.031 1 93.81 474 ILE A N 1
ATOM 3739 C CA . ILE A 1 474 ? -8.258 -5.727 -35.531 1 93.81 474 ILE A CA 1
ATOM 3740 C C . ILE A 1 474 ? -9.117 -6.254 -36.656 1 93.81 474 ILE A C 1
ATOM 3742 O O . ILE A 1 474 ? -9.117 -5.688 -37.75 1 93.81 474 ILE A O 1
ATOM 3746 N N . LYS A 1 475 ? -9.766 -7.316 -36.406 1 91.19 475 LYS A N 1
ATOM 3747 C CA . LYS A 1 475 ? -10.672 -7.863 -37.406 1 91.19 475 LYS A CA 1
ATOM 3748 C C . LYS A 1 475 ? -11.742 -6.844 -37.781 1 91.19 475 LYS A C 1
ATOM 3750 O O . LYS A 1 475 ? -12.164 -6.035 -36.938 1 91.19 475 LYS A O 1
ATOM 3755 N N . GLU A 1 476 ? -12.289 -6.941 -38.938 1 85.44 476 GLU A N 1
ATOM 3756 C CA . GLU A 1 476 ? -13.258 -5.988 -39.469 1 85.44 476 GLU A CA 1
ATOM 3757 C C . GLU A 1 476 ? -14.594 -6.094 -38.75 1 85.44 476 GLU A C 1
ATOM 3759 O O . GLU A 1 476 ? -15.312 -5.102 -38.594 1 85.44 476 GLU A O 1
ATOM 3764 N N . ASN A 1 477 ? -14.836 -7.199 -38.312 1 88.56 477 ASN A N 1
ATOM 3765 C CA . ASN A 1 477 ? -16.141 -7.43 -37.688 1 88.56 477 ASN A CA 1
ATOM 3766 C C . ASN A 1 477 ? -16.125 -7.035 -36.219 1 88.56 477 ASN A C 1
ATOM 3768 O O . ASN A 1 477 ? -17.156 -7.145 -35.531 1 88.56 477 ASN A O 1
ATOM 3772 N N . VAL A 1 478 ? -14.992 -6.582 -35.781 1 90.56 478 VAL A N 1
ATOM 3773 C CA . VAL A 1 478 ? -14.891 -6.172 -34.375 1 90.56 478 VAL A CA 1
ATOM 3774 C C . VAL A 1 478 ? -15.055 -4.66 -34.25 1 90.56 478 VAL A C 1
ATOM 3776 O O . VAL A 1 478 ? -14.195 -3.9 -34.719 1 90.56 478 VAL A O 1
ATOM 3779 N N . PHE A 1 479 ? -16.125 -4.234 -33.562 1 86.31 479 PHE A N 1
ATOM 3780 C CA . PHE A 1 479 ? -16.406 -2.809 -33.438 1 86.31 479 PHE A CA 1
ATOM 3781 C C . PHE A 1 479 ? -15.914 -2.264 -32.094 1 86.31 479 PHE A C 1
ATOM 3783 O O . PHE A 1 479 ? -15.508 -1.103 -32 1 86.31 479 PHE A O 1
ATOM 3790 N N . SER A 1 480 ? -16 -3.119 -31.109 1 89.75 480 SER A N 1
ATOM 3791 C CA . SER A 1 480 ? -15.555 -2.73 -29.766 1 89.75 480 SER A CA 1
ATOM 3792 C C . SER A 1 480 ? -14.57 -3.752 -29.203 1 89.75 480 SER A C 1
ATOM 3794 O O . SER A 1 480 ? -14.969 -4.66 -28.469 1 89.75 480 SER A O 1
ATOM 3796 N N . PRO A 1 481 ? -13.383 -3.441 -29.516 1 91.31 481 PRO A N 1
ATOM 3797 C CA . PRO A 1 481 ? -12.383 -4.402 -29.031 1 91.31 481 PRO A CA 1
ATOM 3798 C C . PRO A 1 481 ? -12.281 -4.438 -27.516 1 91.31 481 PRO A C 1
ATOM 3800 O O . PRO A 1 481 ? -12.594 -3.443 -26.844 1 91.31 481 PRO A O 1
ATOM 3803 N N . ARG A 1 482 ? -11.852 -5.621 -26.984 1 92.81 482 ARG A N 1
ATOM 3804 C CA . ARG A 1 482 ? -11.688 -5.828 -25.547 1 92.81 482 ARG A CA 1
ATOM 3805 C C . ARG A 1 482 ? -10.672 -4.844 -24.969 1 92.81 482 ARG A C 1
ATOM 3807 O O . ARG A 1 482 ? -10.852 -4.355 -23.844 1 92.81 482 ARG A O 1
ATOM 3814 N N . PHE A 1 483 ? -9.641 -4.648 -25.734 1 93.81 483 PHE A N 1
ATOM 3815 C CA . PHE A 1 483 ? -8.586 -3.744 -25.297 1 93.81 483 PHE A CA 1
ATOM 3816 C C . PHE A 1 483 ? -8.516 -2.514 -26.203 1 93.81 483 PHE A C 1
ATOM 3818 O O . PHE A 1 483 ? -8.906 -2.57 -27.359 1 93.81 483 PHE A O 1
ATOM 3825 N N . GLU A 1 484 ? -7.953 -1.406 -25.594 1 89.19 484 GLU A N 1
ATOM 3826 C CA . GLU A 1 484 ? -7.762 -0.188 -26.375 1 89.19 484 GLU A CA 1
ATOM 3827 C C . GLU A 1 484 ? -6.785 -0.417 -27.531 1 89.19 484 GLU A C 1
ATOM 3829 O O . GLU A 1 484 ? -5.781 -1.113 -27.359 1 89.19 484 GLU A O 1
ATOM 3834 N N . TRP A 1 485 ? -7.168 0.191 -28.656 1 89.38 485 TRP A N 1
ATOM 3835 C CA . TRP A 1 485 ? -6.352 0.062 -29.859 1 89.38 485 TRP A CA 1
ATOM 3836 C C . TRP A 1 485 ? -6.246 1.396 -30.594 1 89.38 485 TRP A C 1
ATOM 3838 O O . TRP A 1 485 ? -7.254 2.08 -30.797 1 89.38 485 TRP A O 1
ATOM 3848 N N . PRO A 1 486 ? -5.102 1.764 -30.875 1 85.25 486 PRO A N 1
ATOM 3849 C CA . PRO A 1 486 ? -4.949 3.059 -31.547 1 85.25 486 PRO A CA 1
ATOM 3850 C C . PRO A 1 486 ? -5.547 3.074 -32.969 1 85.25 486 PRO A C 1
ATOM 3852 O O . PRO A 1 486 ? -5.57 2.043 -33.625 1 85.25 486 PRO A O 1
ATOM 3855 N N . LYS A 1 487 ? -6.043 4.301 -33.25 1 80.5 487 LYS A N 1
ATOM 3856 C CA . LYS A 1 487 ? -6.602 4.516 -34.594 1 80.5 487 LYS A CA 1
ATOM 3857 C C . LYS A 1 487 ? -5.723 5.461 -35.406 1 80.5 487 LYS A C 1
ATOM 3859 O O . LYS A 1 487 ? -5.074 6.352 -34.844 1 80.5 487 LYS A O 1
ATOM 3864 N N . LYS A 1 488 ? -5.727 5.176 -36.688 1 68.19 488 LYS A N 1
ATOM 3865 C CA . LYS A 1 488 ? -5.023 6.07 -37.594 1 68.19 488 LYS A CA 1
ATOM 3866 C C . LYS A 1 488 ? -5.852 7.32 -37.906 1 68.19 488 LYS A C 1
ATOM 3868 O O . LYS A 1 488 ? -7.023 7.395 -37.531 1 68.19 488 LYS A O 1
ATOM 3873 N N . THR A 1 489 ? -5.215 8.391 -38.406 1 57.94 489 THR A N 1
ATOM 3874 C CA . THR A 1 489 ? -5.852 9.664 -38.719 1 57.94 489 THR A CA 1
ATOM 3875 C C . THR A 1 489 ? -7.086 9.445 -39.594 1 57.94 489 THR A C 1
ATOM 3877 O O . THR A 1 489 ? -8.055 10.203 -39.531 1 57.94 489 THR A O 1
ATOM 3880 N N . GLY A 1 490 ? -7.254 8.438 -40.375 1 58.06 490 GLY A N 1
ATOM 3881 C CA . GLY A 1 490 ? -8.383 8.141 -41.219 1 58.06 490 GLY A CA 1
ATOM 3882 C C . GLY A 1 490 ? -9.438 7.285 -40.562 1 58.06 490 GLY A C 1
ATOM 3883 O O . GLY A 1 490 ? -10.422 6.895 -41.188 1 58.06 490 GLY A O 1
ATOM 3884 N N . GLY A 1 491 ? -9.305 7.074 -39.25 1 65.19 491 GLY A N 1
ATOM 3885 C CA . GLY A 1 491 ? -10.297 6.312 -38.531 1 65.19 491 GLY A CA 1
ATOM 3886 C C . GLY A 1 491 ? -10.031 4.82 -38.531 1 65.19 491 GLY A C 1
ATOM 3887 O O . GLY A 1 491 ? -10.727 4.059 -37.844 1 65.19 491 GLY A O 1
ATOM 3888 N N . GLU A 1 492 ? -9.156 4.441 -39.375 1 73.81 492 GLU A N 1
ATOM 3889 C CA . GLU A 1 492 ? -8.852 3.018 -39.469 1 73.81 492 GLU A CA 1
ATOM 3890 C C . GLU A 1 492 ? -7.957 2.582 -38.312 1 73.81 492 GLU A C 1
ATOM 3892 O O . GLU A 1 492 ? -7.191 3.387 -37.781 1 73.81 492 GLU A O 1
ATOM 3897 N N . TRP A 1 493 ? -8.133 1.268 -38 1 81.31 493 TRP A N 1
ATOM 3898 C CA . TRP A 1 493 ? -7.312 0.732 -36.906 1 81.31 493 TRP A CA 1
ATOM 3899 C C . TRP A 1 493 ? -5.844 0.672 -37.344 1 81.31 493 TRP A C 1
ATOM 3901 O O . TRP A 1 493 ? -5.523 0.324 -38.469 1 81.31 493 TRP A O 1
ATOM 3911 N N . ALA A 1 494 ? -4.926 0.916 -36.438 1 84.12 494 ALA A N 1
ATOM 3912 C CA . ALA A 1 494 ? -3.486 0.821 -36.656 1 84.12 494 ALA A CA 1
ATOM 3913 C C . ALA A 1 494 ? -3.029 -0.634 -36.688 1 84.12 494 ALA A C 1
ATOM 3915 O O . ALA A 1 494 ? -3.719 -1.517 -36.188 1 84.12 494 ALA A O 1
ATOM 3916 N N . THR A 1 495 ? -1.939 -0.865 -37.375 1 85.69 495 THR A N 1
ATOM 3917 C CA . THR A 1 495 ? -1.329 -2.189 -37.406 1 85.69 495 THR A CA 1
ATOM 3918 C C . THR A 1 495 ? -0.212 -2.279 -36.375 1 85.69 495 THR A C 1
ATOM 3920 O O . THR A 1 495 ? 0.654 -1.404 -36.312 1 85.69 495 THR A O 1
ATOM 3923 N N . GLY A 1 496 ? -0.337 -3.346 -35.594 1 88.81 496 GLY A N 1
ATOM 3924 C CA . GLY A 1 496 ? 0.654 -3.541 -34.531 1 88.81 496 GLY A CA 1
ATOM 3925 C C . GLY A 1 496 ? 1.48 -4.797 -34.719 1 88.81 496 GLY A C 1
ATOM 3926 O O . GLY A 1 496 ? 1.19 -5.613 -35.594 1 88.81 496 GLY A O 1
ATOM 3927 N N . ARG A 1 497 ? 2.557 -4.906 -33.969 1 90.12 497 ARG A N 1
ATOM 3928 C CA . ARG A 1 497 ? 3.445 -6.062 -33.969 1 90.12 497 ARG A CA 1
ATOM 3929 C C . ARG A 1 497 ? 3.459 -6.777 -32.625 1 90.12 497 ARG A C 1
ATOM 3931 O O . ARG A 1 497 ? 3.604 -6.145 -31.594 1 90.12 497 ARG A O 1
ATOM 3938 N N . ILE A 1 498 ? 3.359 -8.109 -32.75 1 92.38 498 ILE A N 1
ATOM 3939 C CA . ILE A 1 498 ? 3.336 -8.891 -31.516 1 92.38 498 ILE A CA 1
ATOM 3940 C C . ILE A 1 498 ? 4.719 -8.883 -30.875 1 92.38 498 ILE A C 1
ATOM 3942 O O . ILE A 1 498 ? 5.703 -9.297 -31.484 1 92.38 498 ILE A O 1
ATOM 3946 N N . GLY A 1 499 ? 4.785 -8.445 -29.672 1 91.19 499 GLY A N 1
ATOM 3947 C CA . GLY A 1 499 ? 6.035 -8.453 -28.922 1 91.19 499 GLY A CA 1
ATOM 3948 C C . GLY A 1 499 ? 6.148 -9.617 -27.969 1 91.19 499 GLY A C 1
ATOM 3949 O O . GLY A 1 499 ? 7.25 -10.086 -27.672 1 91.19 499 GLY A O 1
ATOM 3950 N N . GLN A 1 500 ? 5.059 -10.078 -27.453 1 93.81 500 GLN A N 1
ATOM 3951 C CA . GLN A 1 500 ? 5.023 -11.148 -26.469 1 93.81 500 GLN A CA 1
ATOM 3952 C C . GLN A 1 500 ? 3.654 -11.82 -26.422 1 93.81 500 GLN A C 1
ATOM 3954 O O . GLN A 1 500 ? 2.639 -11.195 -26.734 1 93.81 500 GLN A O 1
ATOM 3959 N N . ILE A 1 501 ? 3.672 -13.055 -26.141 1 94.19 501 ILE A N 1
ATOM 3960 C CA . ILE A 1 501 ? 2.436 -13.805 -25.953 1 94.19 501 ILE A CA 1
ATOM 3961 C C . ILE A 1 501 ? 2.33 -14.289 -24.516 1 94.19 501 ILE A C 1
ATOM 3963 O O . ILE A 1 501 ? 3.176 -15.055 -24.047 1 94.19 501 ILE A O 1
ATOM 3967 N N . LEU A 1 502 ? 1.333 -13.891 -23.891 1 95.38 502 LEU A N 1
ATOM 3968 C CA . LEU A 1 502 ? 1.142 -14.25 -22.484 1 95.38 502 LEU A CA 1
ATOM 3969 C C . LEU A 1 502 ? 0.541 -15.648 -22.359 1 95.38 502 LEU A C 1
ATOM 3971 O O . LEU A 1 502 ? 0.044 -16.203 -23.344 1 95.38 502 LEU A O 1
ATOM 3975 N N . PRO A 1 503 ? 0.536 -16.203 -21.172 1 95.5 503 PRO A N 1
ATOM 3976 C CA . PRO A 1 503 ? 0.148 -17.609 -20.984 1 95.5 503 PRO A CA 1
ATOM 3977 C C . PRO A 1 503 ? -1.328 -17.859 -21.281 1 95.5 503 PRO A C 1
ATOM 3979 O O . PRO A 1 503 ? -1.737 -19 -21.469 1 95.5 503 PRO A O 1
ATOM 3982 N N . ASN A 1 504 ? -2.117 -16.859 -21.281 1 96.69 504 ASN A N 1
ATOM 3983 C CA . ASN A 1 504 ? -3.527 -17.047 -21.594 1 96.69 504 ASN A CA 1
ATOM 3984 C C . ASN A 1 504 ? -3.82 -16.734 -23.062 1 96.69 504 ASN A C 1
ATOM 3986 O O . ASN A 1 504 ? -4.98 -16.688 -23.469 1 96.69 504 ASN A O 1
ATOM 3990 N N . GLY A 1 505 ? -2.789 -16.375 -23.812 1 96.06 505 GLY A N 1
ATOM 3991 C CA . GLY A 1 505 ? -2.947 -16.062 -25.219 1 96.06 505 GLY A CA 1
ATOM 3992 C C . GLY A 1 505 ? -3.02 -14.57 -25.484 1 96.06 505 GLY A C 1
ATOM 3993 O O . GLY A 1 505 ? -3.049 -14.148 -26.641 1 96.06 505 GLY A O 1
ATOM 3994 N N . CYS A 1 506 ? -3.086 -13.828 -24.484 1 96.5 506 CYS A N 1
ATOM 3995 C CA . CYS A 1 506 ? -3.094 -12.375 -24.672 1 96.5 506 CYS A CA 1
ATOM 3996 C C . CYS A 1 506 ? -1.838 -11.914 -25.391 1 96.5 506 CYS A C 1
ATOM 3998 O O . CYS A 1 506 ? -0.732 -12.359 -25.078 1 96.5 506 CYS A O 1
ATOM 4000 N N . LEU A 1 507 ? -2.008 -11.031 -26.344 1 95.44 507 LEU A N 1
ATOM 4001 C CA . LEU A 1 507 ? -0.896 -10.562 -27.156 1 95.44 507 LEU A CA 1
ATOM 4002 C C . LEU A 1 507 ? -0.446 -9.172 -26.719 1 95.44 507 LEU A C 1
ATOM 4004 O O . LEU A 1 507 ? -1.264 -8.258 -26.609 1 95.44 507 LEU A O 1
ATOM 4008 N N . VAL A 1 508 ? 0.786 -9.094 -26.422 1 94.19 508 VAL A N 1
ATOM 4009 C CA . VAL A 1 508 ? 1.375 -7.781 -26.156 1 94.19 508 VAL A CA 1
ATOM 4010 C C . VAL A 1 508 ? 1.881 -7.172 -27.453 1 94.19 508 VAL A C 1
ATOM 4012 O O . VAL A 1 508 ? 2.752 -7.738 -28.125 1 94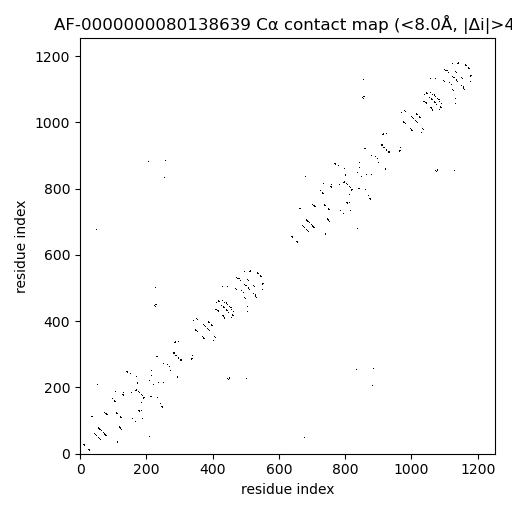.19 508 VAL A O 1
ATOM 4015 N N . VAL A 1 509 ? 1.366 -5.961 -27.797 1 92.88 509 VAL A N 1
ATOM 4016 C CA . VAL A 1 509 ? 1.559 -5.414 -29.125 1 92.88 509 VAL A CA 1
ATOM 4017 C C . VAL A 1 509 ? 2.186 -4.023 -29.031 1 92.88 509 VAL A C 1
ATOM 4019 O O . VAL A 1 509 ? 1.826 -3.232 -28.156 1 92.88 509 VAL A O 1
ATOM 4022 N N . SER A 1 510 ? 3.09 -3.805 -29.891 1 89.25 510 SER A N 1
ATOM 4023 C CA . SER A 1 510 ? 3.686 -2.482 -30.031 1 89.25 510 SER A CA 1
ATOM 4024 C C . SER A 1 510 ? 3.361 -1.883 -31.406 1 89.25 510 SER A C 1
ATOM 4026 O O . SER A 1 510 ? 2.977 -2.602 -32.312 1 89.25 510 SER A O 1
ATOM 4028 N N . PHE A 1 511 ? 3.398 -0.568 -31.453 1 85.94 511 PHE A N 1
ATOM 4029 C CA . PHE A 1 511 ? 3.125 0.145 -32.688 1 85.94 511 PHE A CA 1
ATOM 4030 C C . PHE A 1 511 ? 4.348 0.933 -33.156 1 85.94 511 PHE A C 1
ATOM 4032 O O . PHE A 1 511 ? 4.441 2.139 -32.906 1 85.94 511 PHE A O 1
ATOM 4039 N N . PRO A 1 512 ? 5.199 0.349 -33.75 1 67.94 512 PRO A N 1
ATOM 4040 C CA . PRO A 1 512 ? 6.477 0.972 -34.094 1 67.94 512 PRO A CA 1
ATOM 4041 C C . PRO A 1 512 ? 6.301 2.197 -35 1 67.94 512 PRO A C 1
ATOM 4043 O O . PRO A 1 512 ? 7.172 3.07 -35.031 1 67.94 512 PRO A O 1
ATOM 4046 N N . GLY A 1 513 ? 5.332 2.293 -35.844 1 60.5 513 GLY A N 1
ATOM 4047 C CA . GLY A 1 513 ? 5.121 3.43 -36.719 1 60.5 513 GLY A CA 1
ATOM 4048 C C . GLY A 1 513 ? 4.672 4.68 -36 1 60.5 513 GLY A C 1
ATOM 4049 O O . GLY A 1 513 ? 4.703 5.777 -36.562 1 60.5 513 GLY A O 1
ATOM 4050 N N . ARG A 1 514 ? 4.133 4.594 -35.031 1 57.84 514 ARG A N 1
ATOM 4051 C CA . ARG A 1 514 ? 3.652 5.754 -34.281 1 57.84 514 ARG A CA 1
ATOM 4052 C C . ARG A 1 514 ? 4.766 6.355 -33.438 1 57.84 514 ARG A C 1
ATOM 4054 O O . ARG A 1 514 ? 5.523 5.633 -32.781 1 57.84 514 ARG A O 1
ATOM 4061 N N . LEU A 1 515 ? 5.363 7.461 -33.969 1 44.69 515 LEU A N 1
ATOM 4062 C CA . LEU A 1 515 ? 6.375 8.164 -33.188 1 44.69 515 LEU A CA 1
ATOM 4063 C C . LEU A 1 515 ? 6.016 8.172 -31.703 1 44.69 515 LEU A C 1
ATOM 4065 O O . LEU A 1 515 ? 4.957 8.664 -31.312 1 44.69 515 LEU A O 1
ATOM 4069 N N . ALA A 1 516 ? 6.324 7.148 -31.188 1 44.84 516 ALA A N 1
ATOM 4070 C CA . ALA A 1 516 ? 6.133 7.039 -29.75 1 44.84 516 ALA A CA 1
ATOM 4071 C C . ALA A 1 516 ? 6.707 8.258 -29.031 1 44.84 516 ALA A C 1
ATOM 4073 O O . ALA A 1 516 ? 7.914 8.508 -29.078 1 44.84 516 ALA A O 1
ATOM 4074 N N . PHE A 1 517 ? 6.195 9.344 -29.109 1 34.78 517 PHE A N 1
ATOM 4075 C CA . PHE A 1 517 ? 6.73 10.297 -28.156 1 34.78 517 PHE A CA 1
ATOM 4076 C C . PHE A 1 517 ? 7.156 9.594 -26.859 1 34.78 517 PHE A C 1
ATOM 4078 O O . PHE A 1 517 ? 6.68 8.5 -26.562 1 34.78 517 PHE A O 1
ATOM 4085 N N . ARG A 1 518 ? 8.039 10.297 -26.109 1 38.88 518 ARG A N 1
ATOM 4086 C CA . ARG A 1 518 ? 8.875 9.836 -25 1 38.88 518 ARG A CA 1
ATOM 4087 C C . ARG A 1 518 ? 8.164 8.75 -24.203 1 38.88 518 ARG A C 1
ATOM 4089 O O . ARG A 1 518 ? 8.734 7.695 -23.938 1 38.88 518 ARG A O 1
ATOM 4096 N N . ASP A 1 519 ? 7.359 9.18 -23.266 1 39.91 519 ASP A N 1
ATOM 4097 C CA . ASP A 1 519 ? 7.043 8.438 -22.047 1 39.91 519 ASP A CA 1
ATOM 4098 C C . ASP A 1 519 ? 6.008 7.348 -22.312 1 39.91 519 ASP A C 1
ATOM 4100 O O . ASP A 1 519 ? 5.594 6.633 -21.406 1 39.91 519 ASP A O 1
ATOM 4104 N N . ALA A 1 520 ? 5.238 7.434 -23.531 1 41.91 520 ALA A N 1
ATOM 4105 C CA . ALA A 1 520 ? 4.133 6.48 -23.594 1 41.91 520 ALA A CA 1
ATOM 4106 C C . ALA A 1 520 ? 4.578 5.152 -24.203 1 41.91 520 ALA A C 1
ATOM 4108 O O . ALA A 1 520 ? 4.352 4.898 -25.375 1 41.91 520 ALA A O 1
ATOM 4109 N N . CYS A 1 521 ? 5.672 4.746 -24.156 1 47.41 521 CYS A N 1
ATOM 4110 C CA . CYS A 1 521 ? 6.055 3.396 -24.562 1 47.41 521 CYS A CA 1
ATOM 4111 C C . CYS A 1 521 ? 4.988 2.385 -24.156 1 47.41 521 CYS A C 1
ATOM 4113 O O . CYS A 1 521 ? 5.203 1.582 -23.25 1 47.41 521 CYS A O 1
ATOM 4115 N N . GLY A 1 522 ? 3.766 2.762 -24.172 1 59.91 522 GLY A N 1
ATOM 4116 C CA . GLY A 1 522 ? 2.766 1.896 -23.562 1 59.91 522 GLY A CA 1
ATOM 4117 C C . GLY A 1 522 ? 2.438 0.681 -24.406 1 59.91 522 GLY A C 1
ATOM 4118 O O . GLY A 1 522 ? 2.275 0.791 -25.625 1 59.91 522 GLY A O 1
ATOM 4119 N N . SER A 1 523 ? 3.014 -0.553 -24.203 1 79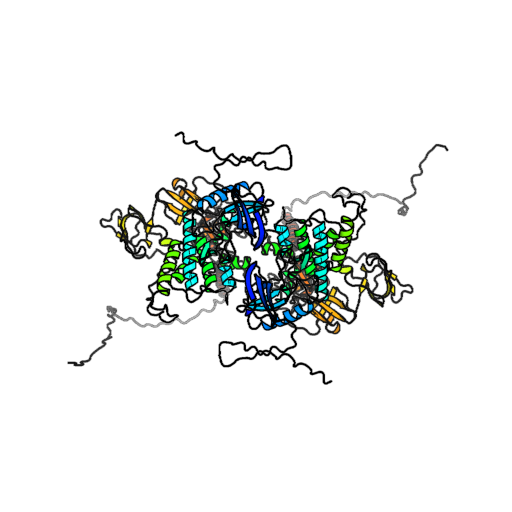.38 523 SER A N 1
ATOM 4120 C CA . SER A 1 523 ? 2.525 -1.8 -24.781 1 79.38 523 SER A CA 1
ATOM 4121 C C . SER A 1 523 ? 1.014 -1.925 -24.641 1 79.38 523 SER A C 1
ATOM 4123 O O . SER A 1 523 ? 0.438 -1.425 -23.672 1 79.38 523 SER A O 1
ATOM 4125 N N . PHE A 1 524 ? 0.468 -2.287 -25.859 1 89.31 524 PHE A N 1
ATOM 4126 C CA . PHE A 1 524 ? -0.966 -2.547 -25.906 1 89.31 524 PHE A CA 1
ATOM 4127 C C . PHE A 1 524 ? -1.247 -4.043 -25.828 1 89.31 524 PHE A C 1
ATOM 4129 O O . PHE A 1 524 ? -0.342 -4.859 -26 1 89.31 524 PHE A O 1
ATOM 4136 N N . LEU A 1 525 ? -2.441 -4.34 -25.531 1 94.56 525 LEU A N 1
ATOM 4137 C CA . LEU A 1 525 ? -2.865 -5.734 -25.438 1 94.56 525 LEU A CA 1
ATOM 4138 C C . LEU A 1 525 ? -3.895 -6.059 -26.516 1 94.56 525 LEU A C 1
ATOM 4140 O O . LEU A 1 525 ? -4.578 -5.164 -27.016 1 94.56 525 LEU A O 1
ATOM 4144 N N . ALA A 1 526 ? -3.922 -7.289 -26.891 1 95.38 526 ALA A N 1
ATOM 4145 C CA . ALA A 1 526 ? -4.895 -7.723 -27.891 1 95.38 526 ALA A CA 1
ATOM 4146 C C . ALA A 1 526 ? -5.457 -9.094 -27.547 1 95.38 526 ALA A C 1
ATOM 4148 O O . ALA A 1 526 ? -4.727 -9.977 -27.078 1 95.38 526 ALA A O 1
ATOM 4149 N N . ASP A 1 527 ? -6.691 -9.227 -27.75 1 96.25 527 ASP A N 1
ATOM 4150 C CA . ASP A 1 527 ? -7.359 -10.523 -27.703 1 96.25 527 ASP A CA 1
ATOM 4151 C C . ASP A 1 527 ? -7.141 -11.312 -29 1 96.25 527 ASP A C 1
ATOM 4153 O O . ASP A 1 527 ? -7.508 -10.852 -30.078 1 96.25 527 ASP A O 1
ATOM 4157 N N . PRO A 1 528 ? -6.637 -12.461 -28.891 1 96.25 528 PRO A N 1
ATOM 4158 C CA . PRO A 1 528 ? -6.355 -13.234 -30.109 1 96.25 528 PRO A CA 1
ATOM 4159 C C . PRO A 1 528 ? -7.617 -13.57 -30.906 1 96.25 528 PRO A C 1
ATOM 4161 O O . PRO A 1 528 ? -7.547 -13.844 -32.094 1 96.25 528 PRO A O 1
ATOM 4164 N N . ALA A 1 529 ? -8.727 -13.586 -30.266 1 95.44 529 ALA A N 1
ATOM 4165 C CA . ALA A 1 529 ? -9.984 -13.875 -30.938 1 95.44 529 ALA A CA 1
ATOM 4166 C C . ALA A 1 529 ? -10.438 -12.68 -31.781 1 95.44 529 ALA A C 1
ATOM 4168 O O . ALA A 1 529 ? -11.297 -12.812 -32.656 1 95.44 529 ALA A O 1
ATOM 4169 N N . GLU A 1 530 ? -9.828 -11.531 -31.562 1 95.5 530 GLU A N 1
ATOM 4170 C CA . GLU A 1 530 ? -10.344 -10.305 -32.156 1 95.5 530 GLU A CA 1
ATOM 4171 C C . GLU A 1 530 ? -9.367 -9.734 -33.188 1 95.5 530 GLU A C 1
ATOM 4173 O O . GLU A 1 530 ? -9.633 -8.688 -33.781 1 95.5 530 GLU A O 1
ATOM 4178 N N . VAL A 1 531 ? -8.336 -10.352 -33.406 1 95.06 531 VAL A N 1
ATOM 4179 C CA . VAL A 1 531 ? -7.316 -9.805 -34.281 1 95.06 531 VAL A CA 1
ATOM 4180 C C . VAL A 1 531 ? -6.996 -10.82 -35.375 1 95.06 531 VAL A C 1
ATOM 4182 O O . VAL A 1 531 ? -7.379 -11.984 -35.281 1 95.06 531 VAL A O 1
ATOM 4185 N N . GLU A 1 532 ? -6.355 -10.336 -36.438 1 92.5 532 GLU A N 1
ATOM 4186 C CA . GLU A 1 532 ? -5.906 -11.18 -37.531 1 92.5 532 GLU A CA 1
ATOM 4187 C C . GLU A 1 532 ? -4.523 -10.758 -38.031 1 92.5 532 GLU A C 1
ATOM 4189 O O . GLU A 1 532 ? -4.141 -9.594 -37.875 1 92.5 532 GLU A O 1
ATOM 4194 N N . VAL A 1 533 ? -3.805 -11.719 -38.531 1 90.31 533 VAL A N 1
ATOM 4195 C CA . VAL A 1 533 ? -2.449 -11.477 -39 1 90.31 533 VAL A CA 1
ATOM 4196 C C . VAL A 1 533 ? -2.502 -10.773 -40.344 1 90.31 533 VAL A C 1
ATOM 4198 O O . VAL A 1 533 ? -3.336 -11.094 -41.219 1 90.31 533 VAL A O 1
ATOM 4201 N N . VAL A 1 534 ? -1.67 -9.727 -40.438 1 84.75 534 VAL A N 1
ATOM 4202 C CA . VAL A 1 534 ? -1.569 -8.992 -41.719 1 84.75 534 VAL A CA 1
ATOM 4203 C C . VAL A 1 534 ? -0.338 -9.461 -42.469 1 84.75 534 VAL A C 1
ATOM 4205 O O . VAL A 1 534 ? 0.77 -9.484 -41.938 1 84.75 534 VAL A O 1
ATOM 4208 N N . SER A 1 535 ? -0.507 -10.203 -43.5 1 69.5 535 SER A N 1
ATOM 4209 C CA . SER A 1 535 ? 0.614 -10.609 -44.344 1 69.5 535 SER A CA 1
ATOM 4210 C C . SER A 1 535 ? 0.821 -9.633 -45.5 1 69.5 535 SER A C 1
ATOM 4212 O O . SER A 1 535 ? -0.137 -9.031 -46 1 69.5 535 SER A O 1
ATOM 4214 N N . PHE A 1 536 ? 2.064 -9.102 -45.719 1 56.09 536 PHE A N 1
ATOM 4215 C CA . PHE A 1 536 ? 2.406 -8.25 -46.844 1 56.09 536 PHE A CA 1
ATOM 4216 C C . PHE A 1 536 ? 1.865 -8.828 -48.156 1 56.09 536 PHE A C 1
ATOM 4218 O O . PHE A 1 536 ? 1.501 -8.086 -49.062 1 56.09 536 PHE A O 1
ATOM 4225 N N . ASN A 1 537 ? 1.92 -10.047 -48.219 1 49.09 537 ASN A N 1
ATOM 4226 C CA . ASN A 1 537 ? 1.54 -10.656 -49.5 1 49.09 537 ASN A CA 1
ATOM 4227 C C . ASN A 1 537 ? 0.044 -10.508 -49.75 1 49.09 537 ASN A C 1
ATOM 4229 O O . ASN A 1 537 ? -0.402 -10.625 -50.906 1 49.09 537 ASN A O 1
ATOM 4233 N N . THR A 1 538 ? -0.654 -10.289 -48.719 1 47.19 538 THR A N 1
ATOM 4234 C CA . THR A 1 538 ? -2.094 -10.258 -48.969 1 47.19 538 THR A CA 1
ATOM 4235 C C . THR A 1 538 ? -2.578 -8.82 -49.156 1 47.19 538 THR A C 1
ATOM 4237 O O . THR A 1 538 ? -3.779 -8.578 -49.312 1 47.19 538 THR A O 1
ATOM 4240 N N . CYS A 1 539 ? -1.812 -7.859 -48.875 1 46.75 539 CYS A N 1
ATOM 4241 C CA . CYS A 1 539 ? -2.27 -6.488 -49.062 1 46.75 539 CYS A CA 1
ATOM 4242 C C . CYS A 1 539 ? -2.43 -6.195 -50.562 1 46.75 539 CYS A C 1
ATOM 4244 O O . CYS A 1 539 ? -1.475 -6.324 -51.344 1 46.75 539 CYS A O 1
ATOM 4246 N N . PRO A 1 540 ? -3.596 -6.039 -50.906 1 45.06 540 PRO A N 1
ATOM 4247 C CA . PRO A 1 540 ? -3.787 -5.633 -52.312 1 45.06 540 PRO A CA 1
ATOM 4248 C C . PRO A 1 540 ? -3.367 -4.184 -52.562 1 45.06 540 PRO A C 1
ATOM 4250 O O . PRO A 1 540 ? -3.701 -3.295 -51.781 1 45.06 540 PRO A O 1
ATOM 4253 N N . GLY A 1 541 ? -2.469 -3.836 -53.5 1 50.66 541 GLY A N 1
ATOM 4254 C CA . GLY A 1 541 ? -2.117 -2.57 -54.125 1 50.66 541 GLY A CA 1
ATOM 4255 C C . GLY A 1 541 ? -0.912 -1.904 -53.5 1 50.66 541 GLY A C 1
ATOM 4256 O O . GLY A 1 541 ? -0.561 -2.207 -52.344 1 50.66 541 GLY A O 1
ATOM 4257 N N . VAL A 1 542 ? -0.056 -1.151 -54.219 1 48.44 542 VAL A N 1
ATOM 4258 C CA . VAL A 1 542 ? 1.219 -0.517 -53.875 1 48.44 542 VAL A CA 1
ATOM 4259 C C . VAL A 1 542 ? 1.034 0.467 -52.719 1 48.44 542 VAL A C 1
ATOM 4261 O O . VAL A 1 542 ? 1.902 0.586 -51.875 1 48.44 542 VAL A O 1
ATOM 4264 N N . VAL A 1 543 ? -0.004 1.005 -52.688 1 44.59 543 VAL A N 1
ATOM 4265 C CA . VAL A 1 543 ? -0.24 2.055 -51.688 1 44.59 543 VAL A CA 1
ATOM 4266 C C . VAL A 1 543 ? -0.448 1.433 -50.312 1 44.59 543 VAL A C 1
ATOM 4268 O O . VAL A 1 543 ? 0.097 1.916 -49.312 1 44.59 543 VAL A O 1
ATOM 4271 N N . LYS A 1 544 ? -1.09 0.453 -50.344 1 51 544 LYS A N 1
ATOM 4272 C CA . LYS A 1 544 ? -1.367 -0.197 -49.062 1 51 544 LYS A CA 1
ATOM 4273 C C . LYS A 1 544 ? -0.123 -0.894 -48.531 1 51 544 LYS A C 1
ATOM 4275 O O . LYS A 1 544 ? 0.1 -0.923 -47.312 1 51 544 LYS A O 1
ATOM 4280 N N . LYS A 1 545 ? 0.653 -1.261 -49.438 1 49.88 545 LYS A N 1
ATOM 4281 C CA . LYS A 1 545 ? 1.938 -1.833 -49.031 1 49.88 545 LYS A CA 1
ATOM 4282 C C . LYS A 1 545 ? 2.84 -0.776 -48.406 1 49.88 545 LYS A C 1
ATOM 4284 O O . LYS A 1 545 ? 3.539 -1.052 -47.438 1 49.88 545 LYS A O 1
ATOM 4289 N N . TYR A 1 546 ? 2.775 0.376 -49.031 1 47.31 546 TYR A N 1
ATOM 4290 C CA . TYR A 1 546 ? 3.537 1.485 -48.469 1 47.31 546 TYR A CA 1
ATOM 4291 C C . TYR A 1 546 ? 3.014 1.859 -47.094 1 47.31 546 TYR A C 1
ATOM 4293 O O . TYR A 1 546 ? 3.795 2.109 -46.156 1 47.31 546 TYR A O 1
ATOM 4301 N N . GLN A 1 547 ? 1.82 1.894 -47 1 49.81 547 GLN A N 1
ATOM 4302 C CA . GLN A 1 547 ? 1.235 2.223 -45.688 1 49.81 547 GLN A CA 1
ATOM 4303 C C . GLN A 1 547 ? 1.599 1.175 -44.656 1 49.81 547 GLN A C 1
ATOM 4305 O O . GLN A 1 547 ? 1.844 1.51 -43.5 1 49.81 547 GLN A O 1
ATOM 4310 N N . HIS A 1 548 ? 1.649 0.09 -45.156 1 53.38 548 HIS A N 1
ATOM 4311 C CA . HIS A 1 548 ? 2.086 -1.011 -44.312 1 53.38 548 HIS A CA 1
ATOM 4312 C C . HIS A 1 548 ? 3.547 -0.845 -43.906 1 53.38 548 HIS A C 1
ATOM 4314 O O . HIS A 1 548 ? 3.914 -1.138 -42.75 1 53.38 548 HIS A O 1
ATOM 4320 N N . LEU A 1 549 ? 4.316 -0.416 -44.812 1 52.84 549 LEU A N 1
ATOM 4321 C CA . LEU A 1 549 ? 5.723 -0.167 -44.531 1 52.84 549 LEU A CA 1
ATOM 4322 C C . LEU A 1 549 ? 5.875 0.938 -43.5 1 52.84 549 LEU A C 1
ATOM 4324 O O . LEU A 1 549 ? 6.762 0.876 -42.625 1 52.84 549 LEU A O 1
ATOM 4328 N N . GLU A 1 550 ? 5.004 1.776 -43.594 1 51.53 550 GLU A N 1
ATOM 4329 C CA . GLU A 1 550 ? 5.023 2.871 -42.625 1 51.53 550 GLU A CA 1
ATOM 4330 C C . GLU A 1 550 ? 4.66 2.379 -41.219 1 51.53 550 GLU A C 1
ATOM 4332 O O . GLU A 1 550 ? 5.16 2.904 -40.25 1 51.53 550 GLU A O 1
ATOM 4337 N N . ASP A 1 551 ? 3.824 1.439 -41.25 1 53.06 551 ASP A N 1
ATOM 4338 C CA . ASP A 1 551 ? 3.396 0.886 -39.969 1 53.06 551 ASP A CA 1
ATOM 4339 C C . ASP A 1 551 ? 4.523 0.091 -39.312 1 53.06 551 ASP A C 1
ATOM 4341 O O . ASP A 1 551 ? 4.504 -0.134 -38.094 1 53.06 551 ASP A O 1
ATOM 4345 N N . PHE A 1 552 ? 5.469 -0.258 -40.125 1 49.84 552 PHE A N 1
ATOM 4346 C CA . PHE A 1 552 ? 6.551 -1.111 -39.656 1 49.84 552 PHE A CA 1
ATOM 4347 C C . PHE A 1 552 ? 7.621 -0.288 -38.938 1 49.84 552 PHE A C 1
ATOM 4349 O O . PHE A 1 552 ? 8.312 -0.791 -38.062 1 49.84 552 PHE A O 1
ATOM 4356 N N . HIS A 1 553 ? 7.938 0.824 -39.562 1 49.53 553 HIS A N 1
ATOM 4357 C CA . HIS A 1 553 ? 8.953 1.683 -38.969 1 49.53 553 HIS A CA 1
ATOM 4358 C C . HIS A 1 553 ? 8.609 3.156 -39.125 1 49.53 553 HIS A C 1
ATOM 4360 O O . HIS A 1 553 ? 8.273 3.586 -40.25 1 49.53 553 HIS A O 1
ATOM 4366 N N . TRP A 1 554 ? 8.648 3.791 -38.125 1 53.94 554 TRP A N 1
ATOM 4367 C CA . TRP A 1 554 ? 8.312 5.211 -38.125 1 53.94 554 TRP A CA 1
ATOM 4368 C C . TRP A 1 554 ? 9.156 5.973 -39.125 1 53.94 554 TRP A C 1
ATOM 4370 O O . TRP A 1 554 ? 8.75 7.023 -39.625 1 53.94 554 TRP A O 1
ATOM 4380 N N . ALA A 1 555 ? 10.289 5.367 -39.469 1 46 555 ALA A N 1
ATOM 4381 C CA . ALA A 1 555 ? 11.234 6.078 -40.312 1 46 555 ALA A CA 1
ATOM 4382 C C . ALA A 1 555 ? 10.789 6.02 -41.781 1 46 555 ALA A C 1
ATOM 4384 O O . ALA A 1 555 ? 11.32 6.742 -42.625 1 46 555 ALA A O 1
ATOM 4385 N N . VAL A 1 556 ? 9.891 5.234 -42 1 51.5 556 VAL A N 1
ATOM 4386 C CA . VAL A 1 556 ? 9.555 5.043 -43.406 1 51.5 556 VAL A CA 1
ATOM 4387 C C . VAL A 1 556 ? 9.031 6.352 -44 1 51.5 556 VAL A C 1
ATOM 4389 O O . VAL A 1 556 ? 9.445 6.762 -45.094 1 51.5 556 VAL A O 1
ATOM 4392 N N . ARG A 1 557 ? 8.281 6.992 -43.25 1 50.97 557 ARG A N 1
ATOM 4393 C CA . ARG A 1 557 ? 7.707 8.219 -43.781 1 50.97 557 ARG A CA 1
ATOM 4394 C C . ARG A 1 557 ? 8.773 9.305 -43.938 1 50.97 557 ARG A C 1
ATOM 4396 O O . ARG A 1 557 ? 8.914 9.898 -45 1 50.97 557 ARG A O 1
ATOM 4403 N N . PRO A 1 558 ? 9.477 9.477 -42.906 1 49.97 558 PRO A N 1
ATOM 4404 C CA . PRO A 1 558 ? 10.531 10.469 -43.125 1 49.97 558 PRO A CA 1
ATOM 4405 C C . PRO A 1 558 ? 11.492 10.07 -44.25 1 49.97 558 PRO A C 1
ATOM 4407 O O . PRO A 1 558 ? 11.922 10.93 -45.031 1 49.97 558 PRO A O 1
ATOM 4410 N N . LEU A 1 559 ? 11.672 8.844 -44.312 1 51.78 559 LEU A N 1
ATOM 4411 C CA . LEU A 1 559 ? 12.602 8.398 -45.344 1 51.78 559 LEU A CA 1
ATOM 4412 C C . LEU A 1 559 ? 11.984 8.547 -46.75 1 51.78 559 LEU A C 1
ATOM 4414 O O . LEU A 1 559 ? 12.656 8.977 -47.688 1 51.78 559 LEU A O 1
ATOM 4418 N N . VAL A 1 560 ? 10.805 8.281 -46.781 1 53.66 560 VAL A N 1
ATOM 4419 C CA . VAL A 1 560 ? 10.141 8.414 -48.062 1 53.66 560 VAL A CA 1
ATOM 4420 C C . VAL A 1 560 ? 9.992 9.891 -48.438 1 53.66 560 VAL A C 1
ATOM 4422 O O . VAL A 1 560 ? 10.195 10.289 -49.562 1 53.66 560 VAL A O 1
ATOM 4425 N N . ILE A 1 561 ? 9.742 10.578 -47.406 1 52.25 561 ILE A N 1
ATOM 4426 C CA . ILE A 1 561 ? 9.68 12.016 -47.656 1 52.25 561 ILE A CA 1
ATOM 4427 C C . ILE A 1 561 ? 11.07 12.547 -48 1 52.25 561 ILE A C 1
ATOM 4429 O O . ILE A 1 561 ? 11.219 13.328 -48.938 1 52.25 561 ILE A O 1
ATOM 4433 N N . ALA A 1 562 ? 11.992 12.078 -47.281 1 53.16 562 ALA A N 1
ATOM 4434 C CA . ALA A 1 562 ? 13.367 12.492 -47.562 1 53.16 562 ALA A CA 1
ATOM 4435 C C . ALA A 1 562 ? 13.781 12.023 -48.969 1 53.16 562 ALA A C 1
ATOM 4437 O O . ALA A 1 562 ? 14.414 12.773 -49.719 1 53.16 562 ALA A O 1
ATOM 4438 N N . LEU A 1 563 ? 13.367 10.883 -49.219 1 55.59 563 LEU A N 1
ATOM 4439 C CA . LEU A 1 563 ? 13.688 10.367 -50.531 1 55.59 563 LEU A CA 1
ATOM 4440 C C . LEU A 1 563 ? 12.898 11.109 -51.625 1 55.59 563 LEU A C 1
ATOM 4442 O O . LEU A 1 563 ? 13.43 11.398 -52.688 1 55.59 563 LEU A O 1
ATOM 4446 N N . GLY A 1 564 ? 11.758 11.398 -51.219 1 52.19 564 GLY A N 1
ATOM 4447 C CA . GLY A 1 564 ? 10.961 12.219 -52.094 1 52.19 564 GLY A CA 1
ATOM 4448 C C . GLY A 1 564 ? 11.523 13.617 -52.281 1 52.19 564 GLY A C 1
ATOM 4449 O O . GLY A 1 564 ? 11.609 14.125 -53.406 1 52.19 564 GLY A O 1
ATOM 4450 N N . LEU A 1 565 ? 11.867 14.133 -51.188 1 52.06 565 LEU A N 1
ATOM 4451 C CA . LEU A 1 565 ? 12.492 15.445 -51.281 1 52.06 565 LEU A CA 1
ATOM 4452 C C . LEU A 1 565 ? 13.828 15.375 -52 1 52.06 565 LEU A C 1
ATOM 4454 O O . LEU A 1 565 ? 14.148 16.25 -52.812 1 52.06 565 LEU A O 1
ATOM 4458 N N . PHE A 1 566 ? 14.5 14.383 -51.719 1 53.25 566 PHE A N 1
ATOM 4459 C CA . PHE A 1 566 ? 15.766 14.18 -52.406 1 53.25 566 PHE A CA 1
ATOM 4460 C C . PHE A 1 566 ? 15.531 13.984 -53.906 1 53.25 566 PHE A C 1
ATOM 4462 O O . PHE A 1 566 ? 16.25 14.547 -54.75 1 53.25 566 PHE A O 1
ATOM 4469 N N . THR A 1 567 ? 14.555 13.32 -54.188 1 54.62 567 THR A N 1
ATOM 4470 C CA . THR A 1 567 ? 14.219 13.125 -55.562 1 54.62 567 THR A CA 1
ATOM 4471 C C . THR A 1 567 ? 13.688 14.422 -56.188 1 54.62 567 THR A C 1
ATOM 4473 O O . THR A 1 567 ? 14.016 14.75 -57.344 1 54.62 567 THR A O 1
ATOM 4476 N N . ALA A 1 568 ? 12.938 15.078 -55.375 1 53.81 568 ALA A N 1
ATOM 4477 C CA . ALA A 1 568 ? 12.438 16.359 -55.844 1 53.81 568 ALA A CA 1
ATOM 4478 C C . ALA A 1 568 ? 13.578 17.375 -56 1 53.81 568 ALA A C 1
ATOM 4480 O O . ALA A 1 568 ? 13.609 18.141 -56.969 1 53.81 568 ALA A O 1
ATOM 4481 N N . MET A 1 569 ? 14.422 17.344 -55.062 1 49.94 569 MET A N 1
ATOM 4482 C CA . MET A 1 569 ? 15.602 18.203 -55.156 1 49.94 569 MET A CA 1
ATOM 4483 C C . MET A 1 569 ? 16.453 17.797 -56.344 1 49.94 569 MET A C 1
ATOM 4485 O O . MET A 1 569 ? 16.969 18.641 -57.094 1 49.94 569 MET A O 1
ATOM 4489 N N . LYS A 1 570 ? 16.578 16.578 -56.531 1 44.53 570 LYS A N 1
ATOM 4490 C CA . LYS A 1 570 ? 17.344 16.094 -57.656 1 44.53 570 LYS A CA 1
ATOM 4491 C C . LYS A 1 570 ? 16.641 16.391 -58.969 1 44.53 570 LYS A C 1
ATOM 4493 O O . LYS A 1 570 ? 17.281 16.781 -59.938 1 44.53 570 LYS A O 1
ATOM 4498 N N . PHE A 1 571 ? 15.375 16.25 -58.875 1 48.69 571 PHE A N 1
ATOM 4499 C CA . PHE A 1 571 ? 14.648 16.562 -60.094 1 48.69 571 PHE A CA 1
ATOM 4500 C C . PHE A 1 571 ? 14.445 18.062 -60.25 1 48.69 571 PHE A C 1
ATOM 4502 O O . PHE A 1 571 ? 14.422 18.594 -61.344 1 48.69 571 PHE A O 1
ATOM 4509 N N . GLY A 1 572 ? 14.359 18.781 -59.156 1 44.09 572 GLY A N 1
ATOM 4510 C CA . GLY A 1 572 ? 14.336 20.234 -59.219 1 44.09 572 GLY A CA 1
ATOM 4511 C C . GLY A 1 572 ? 15.633 20.828 -59.75 1 44.09 572 GLY A C 1
ATOM 4512 O O . GLY A 1 572 ? 15.633 21.812 -60.469 1 44.09 572 GLY A O 1
ATOM 4513 N N . PHE A 1 573 ? 16.672 20.266 -59.312 1 42.72 573 PHE A N 1
ATOM 4514 C CA . PHE A 1 573 ? 17.938 20.719 -59.875 1 42.72 573 PHE A CA 1
ATOM 4515 C C . PHE A 1 573 ? 18 20.438 -61.375 1 42.72 573 PHE A C 1
ATOM 4517 O O . PHE A 1 573 ? 18.625 21.188 -62.125 1 42.72 573 PHE A O 1
ATOM 4524 N N . PHE A 1 574 ? 17.297 19.422 -61.812 1 39.19 574 PHE A N 1
ATOM 4525 C CA . PHE A 1 574 ? 17.344 19.141 -63.25 1 39.19 574 PHE A CA 1
ATOM 4526 C C . PHE A 1 574 ? 16.484 20.141 -64 1 39.19 574 PHE A C 1
ATOM 4528 O O . PHE A 1 574 ? 16.797 20.469 -65.188 1 39.19 574 PHE A O 1
ATOM 4535 N N . VAL A 1 575 ? 15.445 20.578 -63.438 1 40.53 575 VAL A N 1
ATOM 4536 C CA . VAL A 1 575 ? 14.594 21.453 -64.25 1 40.53 575 VAL A CA 1
ATOM 4537 C C . VAL A 1 575 ? 15.219 22.844 -64.312 1 40.53 575 VAL A C 1
ATOM 4539 O O . VAL A 1 575 ? 15 23.578 -65.25 1 40.53 575 VAL A O 1
ATOM 4542 N N . GLY A 1 576 ? 15.977 23.25 -63.312 1 35.28 576 GLY A N 1
ATOM 4543 C CA . GLY A 1 576 ? 16.531 24.594 -63.344 1 35.28 576 GLY A CA 1
ATOM 4544 C C . GLY A 1 576 ? 17.609 24.766 -64.375 1 35.28 576 GLY A C 1
ATOM 4545 O O . GLY A 1 576 ? 17.953 25.891 -64.75 1 35.28 576 GLY A O 1
ATOM 4546 N N . LYS A 1 577 ? 18.297 23.672 -64.625 1 34.94 577 LYS A N 1
ATOM 4547 C CA . LYS A 1 577 ? 19.391 23.875 -65.562 1 34.94 577 LYS A CA 1
ATOM 4548 C C . LYS A 1 577 ? 18.859 24.094 -66.938 1 34.94 577 LYS A C 1
ATOM 4550 O O . LYS A 1 577 ? 19.578 24.594 -67.812 1 34.94 577 LYS A O 1
ATOM 4555 N N . SER A 1 578 ? 17.734 23.516 -67.188 1 31.72 578 SER A N 1
ATOM 4556 C CA . SER A 1 578 ? 17.438 23.516 -68.625 1 31.72 578 SER A CA 1
ATOM 4557 C C . SER A 1 578 ? 17.016 24.906 -69.125 1 31.72 578 SER A C 1
ATOM 4559 O O . SER A 1 578 ? 16.922 25.141 -70.312 1 31.72 578 SER A O 1
ATOM 4561 N N . MET A 1 579 ? 16.5 25.656 -68.188 1 28.84 579 MET A N 1
ATOM 4562 C CA . MET A 1 579 ? 15.812 26.781 -68.875 1 28.84 579 MET A CA 1
ATOM 4563 C C . MET A 1 579 ? 16.828 27.812 -69.312 1 28.84 579 MET A C 1
ATOM 4565 O O . MET A 1 579 ? 16.438 28.812 -69.938 1 28.84 579 MET A O 1
ATOM 4569 N N . ARG A 1 580 ? 18.016 27.781 -68.75 1 25.8 580 ARG A N 1
ATOM 4570 C CA . ARG A 1 580 ? 18.719 29.031 -69.062 1 25.8 580 ARG A CA 1
ATOM 4571 C C . ARG A 1 580 ? 19.188 29.031 -70.5 1 25.8 580 ARG A C 1
ATOM 4573 O O . ARG A 1 580 ? 19.906 29.953 -70.938 1 25.8 580 ARG A O 1
ATOM 4580 N N . ARG A 1 581 ? 19.234 27.859 -71.062 1 25.23 581 ARG A N 1
ATOM 4581 C CA . ARG A 1 581 ? 20.125 27.797 -72.25 1 25.23 581 ARG A CA 1
ATOM 4582 C C . ARG A 1 581 ? 19.625 28.656 -73.375 1 25.23 581 ARG A C 1
ATOM 4584 O O . ARG A 1 581 ? 20.141 28.594 -74.5 1 25.23 581 ARG A O 1
ATOM 4591 N N . THR A 1 582 ? 18.5 29.25 -73.125 1 22.41 582 THR A N 1
ATOM 4592 C CA . THR A 1 582 ? 18.016 29.562 -74.5 1 22.41 582 THR A CA 1
ATOM 4593 C C . THR A 1 582 ? 18.922 30.578 -75.188 1 22.41 582 THR A C 1
ATOM 4595 O O . THR A 1 582 ? 18.812 30.781 -76.375 1 22.41 582 THR A O 1
ATOM 4598 N N . ARG A 1 583 ? 19.562 31.5 -74.438 1 22.06 583 ARG A N 1
ATOM 4599 C CA . ARG A 1 583 ? 19.562 32.719 -75.25 1 22.06 583 ARG A CA 1
ATOM 4600 C C . ARG A 1 583 ? 20.531 32.625 -76.375 1 22.06 583 ARG A C 1
ATOM 4602 O O . ARG A 1 583 ? 20.25 33.094 -77.5 1 22.06 583 ARG A O 1
ATOM 4609 N N . THR A 1 584 ? 21.922 32.5 -76.125 1 20.61 584 THR A N 1
ATOM 4610 C CA . THR A 1 584 ? 22.781 33.312 -76.938 1 20.61 584 THR A CA 1
ATOM 4611 C C . THR A 1 584 ? 23.078 32.625 -78.25 1 20.61 584 THR A C 1
ATOM 4613 O O . THR A 1 584 ? 23.672 31.547 -78.312 1 20.61 584 THR A O 1
ATOM 4616 N N . LYS A 1 585 ? 22.438 32.812 -79.312 1 21.08 585 LYS A N 1
ATOM 4617 C CA . LYS A 1 585 ? 22.484 32.219 -80.688 1 21.08 585 LYS A CA 1
ATOM 4618 C C . LYS A 1 585 ? 23.828 32.438 -81.312 1 21.08 585 LYS A C 1
ATOM 4620 O O . LYS A 1 585 ? 24.172 31.766 -82.312 1 21.08 585 LYS A O 1
ATOM 4625 N N . LYS A 1 586 ? 24.594 33.5 -81.062 1 20.09 586 LYS A N 1
ATOM 4626 C CA . LYS A 1 586 ? 24.859 34.031 -82.375 1 20.09 586 LYS A CA 1
ATOM 4627 C C . LYS A 1 586 ? 25.766 33.094 -83.188 1 20.09 586 LYS A C 1
ATOM 4629 O O . LYS A 1 586 ? 25.453 32.781 -84.312 1 20.09 586 LYS A O 1
ATOM 4634 N N . ASP A 1 587 ? 27.203 33.312 -83.125 1 18.77 587 ASP A N 1
ATOM 4635 C CA . ASP A 1 587 ? 28.062 33.594 -84.25 1 18.77 587 ASP A CA 1
ATOM 4636 C C . ASP A 1 587 ? 28.641 32.281 -84.812 1 18.77 587 ASP A C 1
ATOM 4638 O O . ASP A 1 587 ? 29.312 31.531 -84.125 1 18.77 587 ASP A O 1
ATOM 4642 N N . GLN A 1 588 ? 28.203 31.578 -86 1 18.03 588 GLN A N 1
ATOM 4643 C CA . GLN A 1 588 ? 28.078 30.312 -86.75 1 18.03 588 GLN A CA 1
ATOM 4644 C C . GLN A 1 588 ? 29.406 29.906 -87.375 1 18.03 588 GLN A C 1
ATOM 4646 O O . GLN A 1 588 ? 29.5 28.844 -88 1 18.03 588 GLN A O 1
ATOM 4651 N N . SER A 1 589 ? 30.5 30.734 -87.562 1 16.88 589 SER A N 1
ATOM 4652 C CA . SER A 1 589 ? 30.984 30.422 -88.938 1 16.88 589 SER A CA 1
ATOM 4653 C C . SER A 1 589 ? 31.625 29.047 -88.938 1 16.88 589 SER A C 1
ATOM 4655 O O . SER A 1 589 ? 31.266 28.219 -89.812 1 16.88 589 SER A O 1
ATOM 4657 N N . HIS A 1 590 ? 33.031 28.859 -89 1 16.17 590 HIS A N 1
ATOM 4658 C CA . HIS A 1 590 ? 33.719 28.375 -90.188 1 16.17 590 HIS A CA 1
ATOM 4659 C C . HIS A 1 590 ? 33.938 26.859 -90.125 1 16.17 590 HIS A C 1
ATOM 4661 O O . HIS A 1 590 ? 33.594 26.141 -91.062 1 16.17 590 HIS A O 1
ATOM 4667 N N . LEU A 1 591 ? 35.062 26.281 -89.438 1 16.55 591 LEU A N 1
ATOM 4668 C CA . LEU A 1 591 ? 36.156 25.656 -90.125 1 16.55 591 LEU A CA 1
ATOM 4669 C C . LEU A 1 591 ? 36 24.141 -90.188 1 16.55 591 LEU A C 1
ATOM 4671 O O . LEU A 1 591 ? 35.656 23.516 -89.188 1 16.55 591 LEU A O 1
ATOM 4675 N N . VAL A 1 592 ? 36.094 23.422 -91.375 1 16.61 592 VAL A N 1
ATOM 4676 C CA . VAL A 1 592 ? 35.719 22.172 -92 1 16.61 592 VAL A CA 1
ATOM 4677 C C . VAL A 1 592 ? 36.531 21.016 -91.438 1 16.61 592 VAL A C 1
ATOM 4679 O O . VAL A 1 592 ? 36 19.906 -91.25 1 16.61 592 VAL A O 1
ATOM 4682 N N . GLN A 1 593 ? 37.812 20.969 -90.938 1 16.17 593 GLN A N 1
ATOM 4683 C CA . GLN A 1 593 ? 38.719 20.141 -91.75 1 16.17 593 GLN A CA 1
ATOM 4684 C C . GLN A 1 593 ? 38.531 18.672 -91.375 1 16.17 593 GLN A C 1
ATOM 4686 O O . GLN A 1 593 ? 38.188 18.312 -90.25 1 16.17 593 GLN A O 1
ATOM 4691 N N . GLY A 1 594 ? 38.75 17.609 -92.375 1 15.61 594 GLY A N 1
ATOM 4692 C CA . GLY A 1 594 ? 38.438 16.312 -93 1 15.61 594 GLY A CA 1
ATOM 4693 C C . GLY A 1 594 ? 39.156 15.164 -92.312 1 15.61 594 GLY A C 1
ATOM 4694 O O . GLY A 1 594 ? 38.844 14 -92.562 1 15.61 594 GLY A O 1
ATOM 4695 N N . ASP A 1 595 ? 40.281 15.172 -91.562 1 15.5 595 ASP A N 1
ATOM 4696 C CA . ASP A 1 595 ? 41.312 14.234 -92 1 15.5 595 ASP A CA 1
ATOM 4697 C C . ASP A 1 595 ? 40.969 12.805 -91.625 1 15.5 595 ASP A C 1
ATOM 4699 O O . ASP A 1 595 ? 40.188 12.586 -90.688 1 15.5 595 ASP A O 1
ATOM 4703 N N . GLY A 1 596 ? 41.625 11.688 -92.188 1 15.52 596 GLY A N 1
ATOM 4704 C CA . GLY A 1 596 ? 41.625 10.398 -92.875 1 15.52 596 GLY A CA 1
ATOM 4705 C C . GLY A 1 596 ? 41.812 9.227 -91.938 1 15.52 596 GLY A C 1
ATOM 4706 O O . GLY A 1 596 ? 41.312 8.125 -92.188 1 15.52 596 GLY A O 1
ATOM 4707 N N . GLN A 1 597 ? 42.656 9.133 -90.875 1 15.59 597 GLN A N 1
ATOM 4708 C CA . GLN A 1 597 ? 43.656 8.055 -91 1 15.59 597 GLN A CA 1
ATOM 4709 C C . GLN A 1 597 ? 43.062 6.723 -90.562 1 15.59 597 GLN A C 1
ATOM 4711 O O . GLN A 1 597 ? 42.281 6.68 -89.562 1 15.59 597 GLN A O 1
ATOM 4716 N N . ARG A 1 598 ? 43.406 5.559 -91.188 1 15.66 598 ARG A N 1
ATOM 4717 C CA . ARG A 1 598 ? 43.031 4.242 -91.688 1 15.66 598 ARG A CA 1
ATOM 4718 C C . ARG A 1 598 ? 43.156 3.18 -90.562 1 15.66 598 ARG A C 1
ATOM 4720 O O . ARG A 1 598 ? 42.25 2.365 -90.438 1 15.66 598 ARG A O 1
ATOM 4727 N N . GLN A 1 599 ? 44.375 2.775 -90 1 14.29 599 GLN A N 1
ATOM 4728 C CA . GLN A 1 599 ? 44.969 1.498 -90.438 1 14.29 599 GLN A CA 1
ATOM 4729 C C . GLN A 1 599 ? 44.375 0.35 -89.625 1 14.29 599 GLN A C 1
ATOM 4731 O O . GLN A 1 599 ? 43.688 0.578 -88.625 1 14.29 599 GLN A O 1
ATOM 4736 N N . ASP A 1 600 ? 45.25 -0.542 -88.938 1 14.72 600 ASP A N 1
ATOM 4737 C CA . ASP A 1 600 ? 45.688 -1.906 -89.188 1 14.72 600 ASP A CA 1
ATOM 4738 C C . ASP A 1 600 ? 44.938 -2.912 -88.312 1 14.72 600 ASP A C 1
ATOM 4740 O O . ASP A 1 600 ? 44.344 -2.533 -87.312 1 14.72 600 ASP A O 1
ATOM 4744 N N . GLY A 1 601 ? 45.625 -4.086 -87.875 1 14.88 601 GLY A N 1
ATOM 4745 C CA . GLY A 1 601 ? 45.656 -5.516 -88.125 1 14.88 601 GLY A CA 1
ATOM 4746 C C . GLY A 1 601 ? 44.969 -6.34 -87.062 1 14.88 601 GLY A C 1
ATOM 4747 O O . GLY A 1 601 ? 44.219 -5.805 -86.25 1 14.88 601 GLY A O 1
ATOM 4748 N N . HIS A 1 602 ? 45.688 -7.23 -86.312 1 15.52 602 HIS A N 1
ATOM 4749 C CA . HIS A 1 602 ? 45.75 -8.688 -86.375 1 15.52 602 HIS A CA 1
ATOM 4750 C C . HIS A 1 602 ? 44.906 -9.312 -85.25 1 15.52 602 HIS A C 1
ATOM 4752 O O . HIS A 1 602 ? 44.5 -8.625 -84.312 1 15.52 602 HIS A O 1
ATOM 4758 N N . GLY A 1 603 ? 45.344 -10.508 -84.625 1 15.67 603 GLY A N 1
ATOM 4759 C CA . GLY A 1 603 ? 45.031 -11.922 -84.625 1 15.67 603 GLY A CA 1
ATOM 4760 C C . GLY A 1 603 ? 44.344 -12.383 -83.375 1 15.67 603 GLY A C 1
ATOM 4761 O O . GLY A 1 603 ? 43.25 -12.93 -83.375 1 15.67 603 GLY A O 1
ATOM 4762 N N . GLY A 1 604 ? 45.125 -12.633 -82.312 1 15.37 604 GLY A N 1
ATOM 4763 C CA . GLY A 1 604 ? 45.344 -13.969 -81.75 1 15.37 604 GLY A CA 1
ATOM 4764 C C . GLY A 1 604 ? 44.312 -14.367 -80.75 1 15.37 604 GLY A C 1
ATOM 4765 O O . GLY A 1 604 ? 43.5 -13.539 -80.312 1 15.37 604 GLY A O 1
ATOM 4766 N N . SER A 1 605 ? 44.5 -15.453 -79.938 1 16.5 605 SER A N 1
ATOM 4767 C CA . SER A 1 605 ? 44.031 -16.797 -79.625 1 16.5 605 SER A CA 1
ATOM 4768 C C . SER A 1 605 ? 43.188 -16.797 -78.375 1 16.5 605 SER A C 1
ATOM 4770 O O . SER A 1 605 ? 42.938 -15.734 -77.75 1 16.5 605 SER A O 1
ATOM 4772 N N . SER A 1 606 ? 43.594 -17.578 -77.375 1 16.69 606 SER A N 1
ATOM 4773 C CA . SER A 1 606 ? 43.219 -18.828 -76.688 1 16.69 606 SER A CA 1
ATOM 4774 C C . SER A 1 606 ? 42.5 -18.547 -75.375 1 16.69 606 SER A C 1
ATOM 4776 O O . SER A 1 606 ? 42.656 -17.469 -74.812 1 16.69 606 SER A O 1
ATOM 4778 N N . ALA A 1 607 ? 41.562 -19.391 -74.938 1 18.81 607 ALA A N 1
ATOM 4779 C CA . ALA A 1 607 ? 40.406 -19.609 -74.062 1 18.81 607 ALA A CA 1
ATOM 4780 C C . ALA A 1 607 ? 40.844 -19.594 -72.625 1 18.81 607 ALA A C 1
ATOM 4782 O O . ALA A 1 607 ? 41.062 -20.656 -72 1 18.81 607 ALA A O 1
ATOM 4783 N N . TRP A 1 608 ? 41.5 -18.578 -72.125 1 15.78 608 TRP A N 1
ATOM 4784 C CA . TRP A 1 608 ? 42.25 -18.734 -70.875 1 15.78 608 TRP A CA 1
ATOM 4785 C C . TRP A 1 608 ? 41.344 -19.25 -69.812 1 15.78 608 TRP A C 1
ATOM 4787 O O . TRP A 1 608 ? 40.312 -18.656 -69.5 1 15.78 608 TRP A O 1
ATOM 4797 N N . LEU A 1 609 ? 41.281 -20.625 -69.5 1 19.39 609 LEU A N 1
ATOM 4798 C CA . LEU A 1 609 ? 40.781 -21.641 -68.562 1 19.39 609 LEU A CA 1
ATOM 4799 C C . LEU A 1 609 ? 41 -21.188 -67.125 1 19.39 609 LEU A C 1
ATOM 4801 O O . LEU A 1 609 ? 42.031 -20.625 -66.812 1 19.39 609 LEU A O 1
ATOM 4805 N N . PRO A 1 610 ? 39.938 -20.859 -66.438 1 19.7 610 PRO A N 1
ATOM 4806 C CA . PRO A 1 610 ? 40.156 -20.281 -65.125 1 19.7 610 PRO A CA 1
ATOM 4807 C C . PRO A 1 610 ? 40.969 -21.172 -64.188 1 19.7 610 PRO A C 1
ATOM 4809 O O . PRO A 1 610 ? 40.625 -22.328 -63.969 1 19.7 610 PRO A O 1
ATOM 4812 N N . PRO A 1 611 ? 42.312 -21.234 -64.25 1 16.78 611 PRO A N 1
ATOM 4813 C CA . PRO A 1 611 ? 43.219 -22.266 -63.688 1 16.78 611 PRO A CA 1
ATOM 4814 C C . PRO A 1 611 ? 42.844 -22.641 -62.25 1 16.78 611 PRO A C 1
ATOM 4816 O O . PRO A 1 611 ? 42.156 -21.891 -61.594 1 16.78 611 PRO A O 1
ATOM 4819 N N . PRO A 1 612 ? 43.094 -24.078 -61.812 1 19.52 612 PRO A N 1
ATOM 4820 C CA . PRO A 1 612 ? 43.094 -25 -60.688 1 19.52 612 PRO A CA 1
ATOM 4821 C C . PRO A 1 612 ? 43.812 -24.438 -59.469 1 19.52 612 PRO A C 1
ATOM 4823 O O . PRO A 1 612 ? 45.031 -24.234 -59.5 1 19.52 612 PRO A O 1
ATOM 4826 N N . VAL A 1 613 ? 43.719 -23.422 -58.875 1 17.06 613 VAL A N 1
ATOM 4827 C CA . VAL A 1 613 ? 44.906 -22.891 -58.219 1 17.06 613 VAL A CA 1
ATOM 4828 C C . VAL A 1 613 ? 45.469 -23.969 -57.281 1 17.06 613 VAL A C 1
ATOM 4830 O O . VAL A 1 613 ? 44.75 -24.547 -56.5 1 17.06 613 VAL A O 1
ATOM 4833 N N . ALA A 1 614 ? 46.75 -24.484 -57.438 1 16.61 614 ALA A N 1
ATOM 4834 C CA . ALA A 1 614 ? 47.875 -25.391 -57.219 1 16.61 614 ALA A CA 1
ATOM 4835 C C . ALA A 1 614 ? 48.156 -25.578 -55.75 1 16.61 614 ALA A C 1
ATOM 4837 O O . ALA A 1 614 ? 47.656 -24.797 -54.906 1 16.61 614 ALA A O 1
ATOM 4838 N N . ASN A 1 615 ? 49.469 -26.219 -55.469 1 16.34 615 ASN A N 1
ATOM 4839 C CA . ASN A 1 615 ? 50.375 -27.203 -54.875 1 16.34 615 ASN A CA 1
ATOM 4840 C C . ASN A 1 615 ? 50.969 -26.688 -53.562 1 16.34 615 ASN A C 1
ATOM 4842 O O . ASN A 1 615 ? 51.625 -27.438 -52.844 1 16.34 615 ASN A O 1
ATOM 4846 N N . LEU A 1 616 ? 51.312 -25.469 -53.188 1 15.91 616 LEU A N 1
ATOM 4847 C CA . LEU A 1 616 ? 52.75 -25.203 -53.125 1 15.91 616 LEU A CA 1
ATOM 4848 C C . LEU A 1 616 ? 53.375 -25.891 -51.906 1 15.91 616 LEU A C 1
ATOM 4850 O O . LEU A 1 616 ? 54.406 -26.547 -52.031 1 15.91 616 LEU A O 1
ATOM 4854 N N . PHE A 1 617 ? 53.938 -25.25 -50.875 1 16.56 617 PHE A N 1
ATOM 4855 C CA . PHE A 1 617 ? 55.375 -25.203 -50.531 1 16.56 617 PHE A CA 1
ATOM 4856 C C . PHE A 1 617 ? 55.719 -26.375 -49.594 1 16.56 617 PHE A C 1
ATOM 4858 O O . PHE A 1 617 ? 54.938 -26.734 -48.719 1 16.56 617 PHE A O 1
ATOM 4865 N N . ARG A 1 618 ? 56.906 -27.219 -49.875 1 16.39 618 ARG A N 1
ATOM 4866 C CA . ARG A 1 618 ? 57.844 -28.297 -49.656 1 16.39 618 ARG A CA 1
ATOM 4867 C C . ARG A 1 618 ? 58.531 -28.156 -48.281 1 16.39 618 ARG A C 1
ATOM 4869 O O . ARG A 1 618 ? 59.062 -29.141 -47.75 1 16.39 618 ARG A O 1
ATOM 4876 N N . GLU A 1 619 ? 58.938 -27.078 -47.75 1 16.8 619 GLU A N 1
ATOM 4877 C CA . GLU A 1 619 ? 60.344 -27.109 -47.469 1 16.8 619 GLU A CA 1
ATOM 4878 C C . GLU A 1 619 ? 60.688 -28.219 -46.469 1 16.8 619 GLU A C 1
ATOM 4880 O O . GLU A 1 619 ? 59.812 -28.719 -45.781 1 16.8 619 GLU A O 1
ATOM 4885 N N . GLY A 1 620 ? 62.031 -28.078 -45.906 1 17.14 620 GLY A N 1
ATOM 4886 C CA . GLY A 1 620 ? 63.375 -28.609 -45.75 1 17.14 620 GLY A CA 1
ATOM 4887 C C . GLY A 1 620 ? 63.5 -29.516 -44.531 1 17.14 620 GLY A C 1
ATOM 4888 O O . GLY A 1 620 ? 63.281 -30.734 -44.625 1 17.14 620 GLY A O 1
ATOM 4889 N N . GLY A 1 621 ? 64.438 -29.078 -43.688 1 18 621 GLY A N 1
ATOM 4890 C CA . GLY A 1 621 ? 65.688 -29.672 -43.312 1 18 621 GLY A CA 1
ATOM 4891 C C . GLY A 1 621 ? 65.562 -30.734 -42.219 1 18 621 GLY A C 1
ATOM 4892 O O . GLY A 1 621 ? 64.5 -30.969 -41.719 1 18 621 GLY A O 1
ATOM 4893 N N . SER A 1 622 ? 66.625 -30.688 -41.406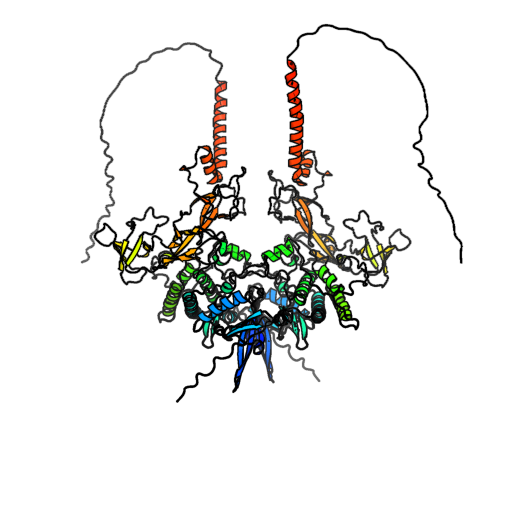 1 17.59 622 SER A N 1
ATOM 4894 C CA . SER A 1 622 ? 67.688 -31.609 -40.938 1 17.59 622 SER A CA 1
ATOM 4895 C C . SER A 1 622 ? 67.188 -32.5 -39.812 1 17.59 622 SER A C 1
ATOM 4897 O O . SER A 1 622 ? 67.25 -33.719 -39.875 1 17.59 622 SER A O 1
ATOM 4899 N N . THR A 1 623 ? 67.938 -32.281 -38.688 1 18.28 623 THR A N 1
ATOM 4900 C CA . THR A 1 623 ? 68.938 -33.188 -38.125 1 18.28 623 THR A CA 1
ATOM 4901 C C . THR A 1 623 ? 68.25 -34.219 -37.219 1 18.28 623 THR A C 1
ATOM 4903 O O . THR A 1 623 ? 68.5 -35.438 -37.375 1 18.28 623 THR A O 1
ATOM 4906 N N . SER A 1 624 ? 68.625 -34.062 -35.938 1 20.11 624 SER A N 1
ATOM 4907 C CA . SER A 1 624 ? 69.375 -35.062 -35.219 1 20.11 624 SER A CA 1
ATOM 4908 C C . SER A 1 624 ? 68.5 -36.219 -34.75 1 20.11 624 SER A C 1
ATOM 4910 O O . SER A 1 624 ? 67.312 -36.125 -34.688 1 20.11 624 SER A O 1
ATOM 4912 N N . SER A 1 625 ? 69.188 -37.031 -33.969 1 19.02 625 SER A N 1
ATOM 4913 C CA . SER A 1 625 ? 69.688 -38.375 -33.625 1 19.02 625 SER A CA 1
ATOM 4914 C C . SER A 1 625 ? 68.625 -39.125 -32.812 1 19.02 625 SER A C 1
ATOM 4916 O O . SER A 1 625 ? 68.312 -40.25 -33.125 1 19.02 625 SER A O 1
ATOM 4918 N N . ALA A 1 626 ? 68.938 -38.875 -31.531 1 21.28 626 ALA A N 1
ATOM 4919 C CA . ALA A 1 626 ? 69.438 -39.875 -30.578 1 21.28 626 ALA A CA 1
ATOM 4920 C C . ALA A 1 626 ? 68.25 -40.688 -30.016 1 21.28 626 ALA A C 1
ATOM 4922 O O . ALA A 1 626 ? 67.125 -40.312 -30.125 1 21.28 626 ALA A O 1
ATOM 4923 N N . ARG A 1 627 ? 68.625 -41.25 -28.75 1 21.28 627 ARG A N 1
ATOM 4924 C CA . ARG A 1 627 ? 68.312 -42.344 -27.797 1 21.28 627 ARG A CA 1
ATOM 4925 C C . ARG A 1 627 ? 67 -42.125 -27.109 1 21.28 627 ARG A C 1
ATOM 4927 O O . ARG A 1 627 ? 66.625 -41 -26.734 1 21.28 627 ARG A O 1
ATOM 4934 N N . MET B 1 1 ? 28.891 21.172 59.406 1 24.12 1 MET B N 1
ATOM 4935 C CA . MET B 1 1 ? 28.203 19.984 58.906 1 24.12 1 MET B CA 1
ATOM 4936 C C . MET B 1 1 ? 28.25 19.953 57.375 1 24.12 1 MET B C 1
ATOM 4938 O O . MET B 1 1 ? 27.625 20.781 56.719 1 24.12 1 MET B O 1
ATOM 4942 N N . THR B 1 2 ? 29.344 19.594 56.688 1 25.36 2 THR B N 1
ATOM 4943 C CA . THR B 1 2 ? 30.062 19.75 55.406 1 25.36 2 THR B CA 1
ATOM 4944 C C . THR B 1 2 ? 29.422 18.922 54.312 1 25.36 2 THR B C 1
ATOM 4946 O O . THR B 1 2 ? 29.391 17.703 54.375 1 25.36 2 THR B O 1
ATOM 4949 N N . GLY B 1 3 ? 28.234 19.344 53.781 1 24.78 3 GLY B N 1
ATOM 4950 C CA . GLY B 1 3 ? 27.297 18.672 52.906 1 24.78 3 GLY B CA 1
ATOM 4951 C C . GLY B 1 3 ? 27.953 18.172 51.625 1 24.78 3 GLY B C 1
ATOM 4952 O O . GLY B 1 3 ? 28.453 18.969 50.812 1 24.78 3 GLY B O 1
ATOM 4953 N N . ARG B 1 4 ? 28.609 16.938 51.594 1 26.52 4 ARG B N 1
ATOM 4954 C CA . ARG B 1 4 ? 29.453 16.344 50.594 1 26.52 4 ARG B CA 1
ATOM 4955 C C . ARG B 1 4 ? 28.703 16.172 49.281 1 26.52 4 ARG B C 1
ATOM 4957 O O . ARG B 1 4 ? 27.609 15.578 49.25 1 26.52 4 ARG B O 1
ATOM 4964 N N . VAL B 1 5 ? 28.891 17.047 48.281 1 27.66 5 VAL B N 1
ATOM 4965 C CA . VAL B 1 5 ? 28.391 17.172 46.906 1 27.66 5 VAL B CA 1
ATOM 4966 C C . VAL B 1 5 ? 28.672 15.875 46.156 1 27.66 5 VAL B C 1
ATOM 4968 O O . VAL B 1 5 ? 29.812 15.445 46.031 1 27.66 5 VAL B O 1
ATOM 4971 N N . SER B 1 6 ? 27.781 14.844 46.281 1 27.83 6 SER B N 1
ATOM 4972 C CA . SER B 1 6 ? 27.969 13.531 45.688 1 27.83 6 SER B CA 1
ATOM 4973 C C . SER B 1 6 ? 28.391 13.648 44.219 1 27.83 6 SER B C 1
ATOM 4975 O O . SER B 1 6 ? 27.953 14.547 43.5 1 27.83 6 SER B O 1
ATOM 4977 N N . PRO B 1 7 ? 29.516 12.945 43.812 1 27.95 7 PRO B N 1
ATOM 4978 C CA . PRO B 1 7 ? 30.219 13 42.5 1 27.95 7 PRO B CA 1
ATOM 4979 C C . PRO B 1 7 ? 29.281 12.727 41.344 1 27.95 7 PRO B C 1
ATOM 4981 O O . PRO B 1 7 ? 28.234 12.102 41.5 1 27.95 7 PRO B O 1
ATOM 4984 N N . SER B 1 8 ? 29.375 13.555 40.281 1 29.64 8 SER B N 1
ATOM 4985 C CA . SER B 1 8 ? 28.719 13.641 39 1 29.64 8 SER B CA 1
ATOM 4986 C C . SER B 1 8 ? 28.828 12.32 38.219 1 29.64 8 SER B C 1
ATOM 4988 O O . SER B 1 8 ? 29.891 11.711 38.188 1 29.64 8 SER B O 1
ATOM 4990 N N . PRO B 1 9 ? 27.719 11.531 38.156 1 30.48 9 PRO B N 1
ATOM 4991 C CA . PRO B 1 9 ? 27.812 10.219 37.531 1 30.48 9 PRO B CA 1
ATOM 4992 C C . PRO B 1 9 ? 28.656 10.227 36.25 1 30.48 9 PRO B C 1
ATOM 4994 O O . PRO B 1 9 ? 28.75 11.25 35.562 1 30.48 9 PRO B O 1
ATOM 4997 N N . SER B 1 10 ? 29.719 9.414 36.156 1 29.58 10 SER B N 1
ATOM 4998 C CA . SER B 1 10 ? 30.797 9.234 35.188 1 29.58 10 SER B CA 1
ATOM 4999 C C . SER B 1 10 ? 30.25 9.016 33.781 1 29.58 10 SER B C 1
ATOM 5001 O O . SER B 1 10 ? 29.219 8.375 33.594 1 29.58 10 SER B O 1
ATOM 5003 N N . ALA B 1 11 ? 30.734 9.773 32.781 1 31.12 11 ALA B N 1
ATOM 5004 C CA . ALA B 1 11 ? 30.641 9.75 31.328 1 31.12 11 ALA B CA 1
ATOM 5005 C C . ALA B 1 11 ? 30.938 8.352 30.781 1 31.12 11 ALA B C 1
ATOM 5007 O O . ALA B 1 11 ? 31.969 7.766 31.078 1 31.12 11 ALA B O 1
ATOM 5008 N N . PHE B 1 12 ? 29.984 7.418 30.656 1 28.12 12 PHE B N 1
ATOM 5009 C CA . PHE B 1 12 ? 30.297 6.117 30.094 1 28.12 12 PHE B CA 1
ATOM 5010 C C . PHE B 1 12 ? 30.734 6.262 28.641 1 28.12 12 PHE B C 1
ATOM 5012 O O . PHE B 1 12 ? 30.094 6.973 27.859 1 28.12 12 PHE B O 1
ATOM 5019 N N . GLU B 1 13 ? 32.031 6.156 28.25 1 28.95 13 GLU B N 1
ATOM 5020 C CA . GLU B 1 13 ? 32.719 6.133 26.969 1 28.95 13 GLU B CA 1
ATOM 5021 C C . GLU B 1 13 ? 32.375 4.883 26.172 1 28.95 13 GLU B C 1
ATOM 5023 O O . GLU B 1 13 ? 32.438 3.766 26.688 1 28.95 13 GLU B O 1
ATOM 5028 N N . PHE B 1 14 ? 31.281 4.953 25.391 1 31.03 14 PHE B N 1
ATOM 5029 C CA . PHE B 1 14 ? 31.094 3.729 24.609 1 31.03 14 PHE B CA 1
ATOM 5030 C C . PHE B 1 14 ? 31.953 3.752 23.359 1 31.03 14 PHE B C 1
ATOM 5032 O O . PHE B 1 14 ? 32.25 4.82 22.812 1 31.03 14 PHE B O 1
ATOM 5039 N N . GLU B 1 15 ? 32.875 2.781 23.156 1 33.66 15 GLU B N 1
ATOM 5040 C CA . GLU B 1 15 ? 33.719 2.523 22 1 33.66 15 GLU B CA 1
ATOM 5041 C C . GLU B 1 15 ? 32.938 1.809 20.891 1 33.66 15 GLU B C 1
ATOM 5043 O O . GLU B 1 15 ? 32.312 0.776 21.141 1 33.66 15 GLU B O 1
ATOM 5048 N N . LEU B 1 16 ? 32.469 2.49 19.906 1 31.69 16 LEU B N 1
ATOM 5049 C CA . LEU B 1 16 ? 31.844 1.871 18.734 1 31.69 16 LEU B CA 1
ATOM 5050 C C . LEU B 1 16 ? 32.875 1.132 17.906 1 31.69 16 LEU B C 1
ATOM 5052 O O . LEU B 1 16 ? 33.906 1.717 17.5 1 31.69 16 LEU B O 1
ATOM 5056 N N . PHE B 1 17 ? 32.969 -0.165 18 1 32.28 17 PHE B N 1
ATOM 5057 C CA . PHE B 1 17 ? 33.844 -1.067 17.25 1 32.28 17 PHE B CA 1
ATOM 5058 C C . PHE B 1 17 ? 33.5 -1.044 15.758 1 32.28 17 PHE B C 1
ATOM 5060 O O . PHE B 1 17 ? 32.406 -1.477 15.367 1 32.28 17 PHE B O 1
ATOM 5067 N N . GLU B 1 18 ? 33.938 0.02 15.047 1 31.08 18 GLU B N 1
ATOM 5068 C CA . GLU B 1 18 ? 33.938 -0.105 13.594 1 31.08 18 GLU B CA 1
ATOM 5069 C C . GLU B 1 18 ? 35.094 -0.985 13.109 1 31.08 18 GLU B C 1
ATOM 5071 O O . GLU B 1 18 ? 36.25 -0.799 13.523 1 31.08 18 GLU B O 1
ATOM 5076 N N . GLY B 1 19 ? 34.969 -2.111 12.375 1 34.59 19 GLY B N 1
ATOM 5077 C CA . GLY B 1 19 ? 35.75 -3.186 11.773 1 34.59 19 GLY B CA 1
ATOM 5078 C C . GLY B 1 19 ? 37.188 -3.182 12.18 1 34.59 19 GLY B C 1
ATOM 5079 O O . GLY B 1 19 ? 37.812 -4.242 12.344 1 34.59 19 GLY B O 1
ATOM 5080 N N . ASP B 1 20 ? 37.938 -2.039 11.812 1 34.78 20 ASP B N 1
ATOM 5081 C CA . ASP B 1 20 ? 39.344 -2.09 12.133 1 34.78 20 ASP B CA 1
ATOM 5082 C C . ASP B 1 20 ? 39.562 -1.976 13.641 1 34.78 20 ASP B C 1
ATOM 5084 O O . ASP B 1 20 ? 39.031 -1.075 14.281 1 34.78 20 ASP B O 1
ATOM 5088 N N . PRO B 1 21 ? 40 -3.092 14.406 1 36.31 21 PRO B N 1
ATOM 5089 C CA . PRO B 1 21 ? 40.25 -3.174 15.844 1 36.31 21 PRO B CA 1
ATOM 5090 C C . PRO B 1 21 ? 40.875 -1.892 16.406 1 36.31 21 PRO B C 1
ATOM 5092 O O . PRO B 1 21 ? 40.719 -1.609 17.594 1 36.31 21 PRO B O 1
ATOM 5095 N N . ASP B 1 22 ? 41.875 -1.252 15.805 1 38.47 22 ASP B N 1
ATOM 5096 C CA . ASP B 1 22 ? 42.781 -0.227 16.328 1 38.47 22 ASP B CA 1
ATOM 5097 C C . ASP B 1 22 ? 42.062 1.123 16.438 1 38.47 22 ASP B C 1
ATOM 5099 O O . ASP B 1 22 ? 42.625 2.078 16.984 1 38.47 22 ASP B O 1
ATOM 5103 N N . HIS B 1 23 ? 41.25 1.465 15.609 1 36.66 23 HIS B N 1
ATOM 5104 C CA . HIS B 1 23 ? 40.719 2.814 15.68 1 36.66 23 HIS B CA 1
ATOM 5105 C C . HIS B 1 23 ? 39.375 2.826 16.422 1 36.66 23 HIS B C 1
ATOM 5107 O O . HIS B 1 23 ? 38.312 2.676 15.797 1 36.66 23 HIS B O 1
ATOM 5113 N N . LEU B 1 24 ? 39.406 2.518 17.75 1 32.81 24 LEU B N 1
ATOM 5114 C CA . LEU B 1 24 ? 38.281 2.621 18.688 1 32.81 24 LEU B CA 1
ATOM 5115 C C . LEU B 1 24 ? 37.812 4.066 18.812 1 32.81 24 LEU B C 1
ATOM 5117 O O . LEU B 1 24 ? 38.625 4.961 19.094 1 32.81 24 LEU B O 1
ATOM 5121 N N . ARG B 1 25 ? 37 4.605 17.906 1 35.34 25 ARG B N 1
ATOM 5122 C CA . ARG B 1 25 ? 36.562 5.961 18.219 1 35.34 25 ARG B CA 1
ATOM 5123 C C . ARG B 1 25 ? 35.656 5.973 19.453 1 35.34 25 ARG B C 1
ATOM 5125 O O . ARG B 1 25 ? 34.719 5.188 19.531 1 35.34 25 ARG B O 1
ATOM 5132 N N . THR B 1 26 ? 36.125 6.445 20.516 1 31.3 26 THR B N 1
ATOM 5133 C CA . THR B 1 26 ? 35.406 6.758 21.75 1 31.3 26 THR B CA 1
ATOM 5134 C C . THR B 1 26 ? 34.281 7.754 21.484 1 31.3 26 THR B C 1
ATOM 5136 O O . THR B 1 26 ? 34.531 8.867 21.016 1 31.3 26 THR B O 1
ATOM 5139 N N . VAL B 1 27 ? 33.156 7.379 20.984 1 32.31 27 VAL B N 1
ATOM 5140 C CA . VAL B 1 27 ? 32.094 8.375 20.969 1 32.31 27 VAL B CA 1
ATOM 5141 C C . VAL B 1 27 ? 31.719 8.75 22.391 1 32.31 27 VAL B C 1
ATOM 5143 O O . VAL B 1 27 ? 31.359 7.883 23.188 1 32.31 27 VAL B O 1
ATOM 5146 N N . VAL B 1 28 ? 32.312 9.711 22.969 1 29.09 28 VAL B N 1
ATOM 5147 C CA . VAL B 1 28 ? 32.031 10.352 24.25 1 29.09 28 VAL B CA 1
ATOM 5148 C C . VAL B 1 28 ? 30.578 10.852 24.25 1 29.09 28 VAL B C 1
ATOM 5150 O O . VAL B 1 28 ? 30.219 11.703 23.438 1 29.09 28 VAL B O 1
ATOM 5153 N N . ALA B 1 29 ? 29.609 10.07 24.594 1 33.03 29 ALA B N 1
ATOM 5154 C CA . ALA B 1 29 ? 28.328 10.672 24.922 1 33.03 29 ALA B CA 1
ATOM 5155 C C . ALA B 1 29 ? 28.484 11.734 26.016 1 33.03 29 ALA B C 1
ATOM 5157 O O . ALA B 1 29 ? 28.906 11.43 27.125 1 33.03 29 ALA B O 1
ATOM 5158 N N . THR B 1 30 ? 28.797 12.852 25.719 1 31.73 30 THR B N 1
ATOM 5159 C CA . THR B 1 30 ? 28.688 13.945 26.672 1 31.73 30 THR B CA 1
ATOM 5160 C C . THR B 1 30 ? 27.391 13.844 27.469 1 31.73 30 THR B C 1
ATOM 5162 O O . THR B 1 30 ? 26.375 13.344 26.969 1 31.73 30 THR B O 1
ATOM 5165 N N . SER B 1 31 ? 27.328 13.984 28.797 1 33.97 31 SER B N 1
ATOM 5166 C CA . SER B 1 31 ? 26.375 13.984 29.906 1 33.97 31 SER B CA 1
ATOM 5167 C C . SER B 1 31 ? 25.125 14.773 29.547 1 33.97 31 SER B C 1
ATOM 5169 O O . SER B 1 31 ? 24.141 14.75 30.297 1 33.97 31 SER B O 1
ATOM 5171 N N . ASN B 1 32 ? 25.188 15.875 28.828 1 37.19 32 ASN B N 1
ATOM 5172 C CA . ASN B 1 32 ? 24.062 16.781 28.875 1 37.19 32 ASN B CA 1
ATOM 5173 C C . ASN B 1 32 ? 22.828 16.203 28.188 1 37.19 32 ASN B C 1
ATOM 5175 O O . ASN B 1 32 ? 21.906 16.922 27.828 1 37.19 32 ASN B O 1
ATOM 5179 N N . LYS B 1 33 ? 22.891 15.117 27.531 1 45.28 33 LYS B N 1
ATOM 5180 C CA . LYS B 1 33 ? 21.875 14.641 26.594 1 45.28 33 LYS B CA 1
ATOM 5181 C C . LYS B 1 33 ? 20.719 13.984 27.359 1 45.28 33 LYS B C 1
ATOM 5183 O O . LYS B 1 33 ? 20.906 12.992 28.047 1 45.28 33 LYS B O 1
ATOM 5188 N N . THR B 1 34 ? 19.625 14.633 27.703 1 56.5 34 THR B N 1
ATOM 5189 C CA . THR B 1 34 ? 18.359 14.32 28.359 1 56.5 34 THR B CA 1
ATOM 5190 C C . THR B 1 34 ? 17.781 13.016 27.844 1 56.5 34 THR B C 1
ATOM 5192 O O . THR B 1 34 ? 16.828 12.484 28.406 1 56.5 34 THR B O 1
ATOM 5195 N N . ILE B 1 35 ? 18.141 12.438 26.734 1 62.28 35 ILE B N 1
ATOM 5196 C CA . ILE B 1 35 ? 17.422 11.234 26.328 1 62.28 35 ILE B CA 1
ATOM 5197 C C . ILE B 1 35 ? 17.906 10.039 27.141 1 62.28 35 ILE B C 1
ATOM 5199 O O . ILE B 1 35 ? 19.094 9.727 27.141 1 62.28 35 ILE B O 1
ATOM 5203 N N . PRO B 1 36 ? 17.062 9.406 27.969 1 79.94 36 PRO B N 1
ATOM 5204 C CA . PRO B 1 36 ? 17.5 8.211 28.703 1 79.94 36 PRO B CA 1
ATOM 5205 C C . PRO B 1 36 ? 17.875 7.059 27.766 1 79.94 36 PRO B C 1
ATOM 5207 O O . PRO B 1 36 ? 17.062 6.676 26.906 1 79.94 36 PRO B O 1
ATOM 5210 N N . TRP B 1 37 ? 19.109 6.793 27.562 1 89 37 TRP B N 1
ATOM 5211 C CA . TRP B 1 37 ? 19.594 5.605 26.875 1 89 37 TRP B CA 1
ATOM 5212 C C . TRP B 1 37 ? 19.297 4.344 27.688 1 89 37 TRP B C 1
ATOM 5214 O O . TRP B 1 37 ? 19.562 4.301 28.891 1 89 37 TRP B O 1
ATOM 5224 N N . ILE B 1 38 ? 18.734 3.383 26.969 1 92.69 38 ILE B N 1
ATOM 5225 C CA . ILE B 1 38 ? 18.422 2.105 27.609 1 92.69 38 ILE B CA 1
ATOM 5226 C C . ILE B 1 38 ? 19.328 1.015 27.031 1 92.69 38 ILE B C 1
ATOM 5228 O O . ILE B 1 38 ? 19.391 0.837 25.812 1 92.69 38 ILE B O 1
ATOM 5232 N N . ASP B 1 39 ? 19.984 0.293 27.859 1 92.88 39 ASP B N 1
ATOM 5233 C CA . ASP B 1 39 ? 20.859 -0.809 27.438 1 92.88 39 ASP B CA 1
ATOM 5234 C C . ASP B 1 39 ? 20.047 -1.926 26.781 1 92.88 39 ASP B C 1
ATOM 5236 O O . ASP B 1 39 ? 19.141 -2.482 27.391 1 92.88 39 ASP B O 1
ATOM 5240 N N . PRO B 1 40 ? 20.438 -2.211 25.562 1 92.38 40 PRO B N 1
ATOM 5241 C CA . PRO B 1 40 ? 19.719 -3.275 24.875 1 92.38 40 PRO B CA 1
ATOM 5242 C C . PRO B 1 40 ? 19.75 -4.602 25.625 1 92.38 40 PRO B C 1
ATOM 5244 O O . PRO B 1 40 ? 18.812 -5.402 25.516 1 92.38 40 PRO B O 1
ATOM 5247 N N . ALA B 1 41 ? 20.734 -4.855 26.391 1 91 41 ALA B N 1
ATOM 5248 C CA . ALA B 1 41 ? 20.875 -6.102 27.141 1 91 41 ALA B CA 1
ATOM 5249 C C . ALA B 1 41 ? 19.797 -6.219 28.219 1 91 41 ALA B C 1
ATOM 5251 O O . ALA B 1 41 ? 19.484 -7.32 28.672 1 91 41 ALA B O 1
ATOM 5252 N N . SER B 1 42 ? 19.281 -5.086 28.609 1 92.56 42 SER B N 1
ATOM 5253 C CA . SER B 1 42 ? 18.25 -5.078 29.641 1 92.56 42 SER B CA 1
ATOM 5254 C C . SER B 1 42 ? 16.859 -5.285 29.047 1 92.56 42 SER B C 1
ATOM 5256 O O . SER B 1 42 ? 15.875 -5.336 29.781 1 92.56 42 SER B O 1
ATOM 5258 N N . LEU B 1 43 ? 16.797 -5.41 27.703 1 93.69 43 LEU B N 1
ATOM 5259 C CA . LEU B 1 43 ? 15.531 -5.566 27.016 1 93.69 43 LEU B CA 1
ATOM 5260 C C . LEU B 1 43 ? 15.406 -6.961 26.406 1 93.69 43 LEU B C 1
ATOM 5262 O O . LEU B 1 43 ? 16.359 -7.48 25.828 1 93.69 43 LEU B O 1
ATOM 5266 N N . LYS B 1 44 ? 14.227 -7.562 26.656 1 91.44 44 LYS B N 1
ATOM 5267 C CA . LYS B 1 44 ? 13.938 -8.859 26.047 1 91.44 44 LYS B CA 1
ATOM 5268 C C . LYS B 1 44 ? 12.672 -8.789 25.203 1 91.44 44 LYS B C 1
ATOM 5270 O O . LYS B 1 44 ? 11.57 -8.617 25.719 1 91.44 44 LYS B O 1
ATOM 5275 N N . LEU B 1 45 ? 12.828 -9.008 23.906 1 89 45 LEU B N 1
ATOM 5276 C CA . LEU B 1 45 ? 11.688 -8.977 23 1 89 45 LEU B CA 1
ATOM 5277 C C . LEU B 1 45 ? 10.844 -10.242 23.141 1 89 45 LEU B C 1
ATOM 5279 O O . LEU B 1 45 ? 11.383 -11.344 23.281 1 89 45 LEU B O 1
ATOM 5283 N N . LYS B 1 46 ? 9.539 -10.07 23.188 1 83.88 46 LYS B N 1
ATOM 5284 C CA . LYS B 1 46 ? 8.617 -11.195 23.312 1 83.88 46 LYS B CA 1
ATOM 5285 C C . LYS B 1 46 ? 7.836 -11.398 22.016 1 83.88 46 LYS B C 1
ATOM 5287 O O . LYS B 1 46 ? 8.273 -12.148 21.125 1 83.88 46 LYS B O 1
ATOM 5292 N N . HIS B 1 47 ? 6.68 -10.586 21.844 1 79.44 47 HIS B N 1
ATOM 5293 C CA . HIS B 1 47 ? 5.82 -10.727 20.672 1 79.44 47 HIS B CA 1
ATOM 5294 C C . HIS B 1 47 ? 5.746 -9.422 19.891 1 79.44 47 HIS B C 1
ATOM 5296 O O . HIS B 1 47 ? 5.723 -8.336 20.469 1 79.44 47 HIS B O 1
ATOM 5302 N N . ARG B 1 48 ? 5.75 -9.672 18.578 1 85.5 48 ARG B N 1
ATOM 5303 C CA . ARG B 1 48 ? 5.473 -8.5 17.75 1 85.5 48 ARG B CA 1
ATOM 5304 C C . ARG B 1 48 ? 3.986 -8.156 17.781 1 85.5 48 ARG B C 1
ATOM 5306 O O . ARG B 1 48 ? 3.137 -9.016 17.531 1 85.5 48 ARG B O 1
ATOM 5313 N N . ILE B 1 49 ? 3.604 -7 18.078 1 84.75 49 ILE B N 1
ATOM 5314 C CA . ILE B 1 49 ? 2.201 -6.637 18.25 1 84.75 49 ILE B CA 1
ATOM 5315 C C . ILE B 1 49 ? 1.796 -5.609 17.203 1 84.75 49 ILE B C 1
ATOM 5317 O O . ILE B 1 49 ? 0.648 -5.16 17.172 1 84.75 49 ILE B O 1
ATOM 5321 N N . GLY B 1 50 ? 2.68 -5.207 16.422 1 84.44 50 GLY B N 1
ATOM 5322 C CA . GLY B 1 50 ? 2.367 -4.285 15.352 1 84.44 50 GLY B CA 1
ATOM 5323 C C . GLY B 1 50 ? 3.412 -4.273 14.25 1 84.44 50 GLY B C 1
ATOM 5324 O O . GLY B 1 50 ? 4.594 -4.516 14.508 1 84.44 50 GLY B O 1
ATOM 5325 N N . ARG B 1 51 ? 2.881 -4.059 13.086 1 81.69 51 ARG B N 1
ATOM 5326 C CA . ARG B 1 51 ? 3.758 -3.912 11.93 1 81.69 51 ARG B CA 1
ATOM 5327 C C . ARG B 1 51 ? 3.291 -2.775 11.023 1 81.69 51 ARG B C 1
ATOM 5329 O O . ARG B 1 51 ? 2.09 -2.582 10.836 1 81.69 51 ARG B O 1
ATOM 5336 N N . GLY B 1 52 ? 4.32 -2.037 10.516 1 80.06 52 GLY B N 1
ATOM 5337 C CA . GLY B 1 52 ? 3.979 -0.954 9.617 1 80.06 52 GLY B CA 1
ATOM 5338 C C . GLY B 1 52 ? 5.191 -0.282 9 1 80.06 52 GLY B C 1
ATOM 5339 O O . GLY B 1 52 ? 6.332 -0.635 9.312 1 80.06 52 GLY B O 1
ATOM 5340 N N . PRO B 1 53 ? 4.938 0.639 8.164 1 80.88 53 PRO B N 1
ATOM 5341 C CA . PRO B 1 53 ? 6.031 1.315 7.461 1 80.88 53 PRO B CA 1
ATOM 5342 C C . PRO B 1 53 ? 6.922 2.131 8.391 1 80.88 53 PRO B C 1
ATOM 5344 O O . PRO B 1 53 ? 8.055 2.459 8.039 1 80.88 53 PRO B O 1
ATOM 5347 N N . PHE B 1 54 ? 6.422 2.455 9.539 1 89.19 54 PHE B N 1
ATOM 5348 C CA . PHE B 1 54 ? 7.207 3.275 10.453 1 89.19 54 PHE B CA 1
ATOM 5349 C C . PHE B 1 54 ? 7.883 2.412 11.516 1 89.19 54 PHE B C 1
ATOM 5351 O O . PHE B 1 54 ? 8.406 2.93 12.5 1 89.19 54 PHE B O 1
ATOM 5358 N N . GLY B 1 55 ? 7.781 1.143 11.305 1 87.88 55 GLY B N 1
ATOM 5359 C CA . GLY B 1 55 ? 8.492 0.226 12.18 1 87.88 55 GLY B CA 1
ATOM 5360 C C . GLY B 1 55 ? 7.602 -0.845 12.781 1 87.88 55 GLY B C 1
ATOM 5361 O O . GLY B 1 55 ? 6.375 -0.769 12.672 1 87.88 55 GLY B O 1
ATOM 5362 N N . ASP B 1 56 ? 8.258 -1.798 13.398 1 88.25 56 ASP B N 1
ATOM 5363 C CA . ASP B 1 56 ? 7.559 -2.875 14.094 1 88.25 56 ASP B CA 1
ATOM 5364 C C . ASP B 1 56 ? 7.469 -2.594 15.594 1 88.25 56 ASP B C 1
ATOM 5366 O O . ASP B 1 56 ? 8.398 -2.037 16.188 1 88.25 56 ASP B O 1
ATOM 5370 N N . VAL B 1 57 ? 6.367 -2.91 16.141 1 92.25 57 VAL B N 1
ATOM 5371 C CA . VAL B 1 57 ? 6.188 -2.723 17.578 1 92.25 57 VAL B CA 1
ATOM 5372 C C . VAL B 1 57 ? 6.188 -4.078 18.281 1 92.25 57 VAL B C 1
ATOM 5374 O O . VAL B 1 57 ? 5.465 -4.992 17.875 1 92.25 57 VAL B O 1
ATOM 5377 N N . TRP B 1 58 ? 7.016 -4.188 19.312 1 90.94 58 TRP B N 1
ATOM 5378 C CA . TRP B 1 58 ? 7.18 -5.438 20.062 1 90.94 58 TRP B CA 1
ATOM 5379 C C . TRP B 1 58 ? 6.77 -5.258 21.516 1 90.94 58 TRP B C 1
ATOM 5381 O O . TRP B 1 58 ? 7.066 -4.23 22.125 1 90.94 58 TRP B O 1
ATOM 5391 N N . LEU B 1 59 ? 6.012 -6.254 21.984 1 90.56 59 LEU B N 1
ATOM 5392 C CA . LEU B 1 59 ? 5.938 -6.422 23.438 1 90.56 59 LEU B CA 1
ATOM 5393 C C . LEU B 1 59 ? 7.254 -6.949 23.984 1 90.56 59 LEU B C 1
ATOM 5395 O O . LEU B 1 59 ? 7.844 -7.875 23.422 1 90.56 59 LEU B O 1
ATOM 5399 N N . ALA B 1 60 ? 7.762 -6.25 24.969 1 93.31 60 ALA B N 1
ATOM 5400 C CA . ALA B 1 60 ? 9.055 -6.629 25.547 1 93.31 60 ALA B CA 1
ATOM 5401 C C . ALA B 1 60 ? 9.047 -6.449 27.062 1 93.31 60 ALA B C 1
ATOM 5403 O O . ALA B 1 60 ? 8.086 -5.926 27.641 1 93.31 60 ALA B O 1
ATOM 5404 N N . THR B 1 61 ? 10.086 -6.996 27.703 1 93.62 61 THR B N 1
ATOM 5405 C CA . THR B 1 61 ? 10.312 -6.789 29.141 1 93.62 61 THR B CA 1
ATOM 5406 C C . THR B 1 61 ? 11.602 -6.008 29.375 1 93.62 61 THR B C 1
ATOM 5408 O O . THR B 1 61 ? 12.602 -6.23 28.688 1 93.62 61 THR B O 1
ATOM 5411 N N . HIS B 1 62 ? 11.484 -5.051 30.156 1 92.88 62 HIS B N 1
ATOM 5412 C CA . HIS B 1 62 ? 12.641 -4.262 30.594 1 92.88 62 HIS B CA 1
ATOM 5413 C C . HIS B 1 62 ? 13.07 -4.637 32 1 92.88 62 HIS B C 1
ATOM 5415 O O . HIS B 1 62 ? 12.289 -4.504 32.938 1 92.88 62 HIS B O 1
ATOM 5421 N N . HIS B 1 63 ? 14.289 -5.188 32.094 1 90 63 HIS B N 1
ATOM 5422 C CA . HIS B 1 63 ? 14.859 -5.559 33.375 1 90 63 HIS B CA 1
ATOM 5423 C C . HIS B 1 63 ? 15.578 -4.383 34.031 1 90 63 HIS B C 1
ATOM 5425 O O . HIS B 1 63 ? 16.516 -3.824 33.438 1 90 63 HIS B O 1
ATOM 5431 N N . ARG B 1 64 ? 15.148 -3.893 35.219 1 80.19 64 ARG B N 1
ATOM 5432 C CA . ARG B 1 64 ? 15.812 -2.836 35.969 1 80.19 64 ARG B CA 1
ATOM 5433 C C . ARG B 1 64 ? 16.375 -3.373 37.281 1 80.19 64 ARG B C 1
ATOM 5435 O O . ARG B 1 64 ? 15.641 -3.9 38.125 1 80.19 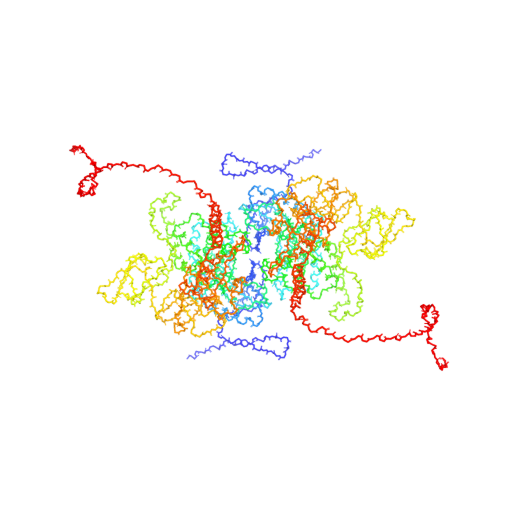64 ARG B O 1
ATOM 5442 N N . SER B 1 65 ? 17.703 -3.57 37.219 1 71.69 65 SER B N 1
ATOM 5443 C CA . SER B 1 65 ? 18.359 -4.055 38.438 1 71.69 65 SER B CA 1
ATOM 5444 C C . SER B 1 65 ? 18.828 -2.898 39.312 1 71.69 65 SER B C 1
ATOM 5446 O O . SER B 1 65 ? 19.578 -2.025 38.844 1 71.69 65 SER B O 1
ATOM 5448 N N . THR B 1 66 ? 18.062 -2.557 40.156 1 63.12 66 THR B N 1
ATOM 5449 C CA . THR B 1 66 ? 18.609 -1.666 41.188 1 63.12 66 THR B CA 1
ATOM 5450 C C . THR B 1 66 ? 19.172 -2.465 42.344 1 63.12 66 THR B C 1
ATOM 5452 O O . THR B 1 66 ? 19.016 -3.688 42.406 1 63.12 66 THR B O 1
ATOM 5455 N N . ASP B 1 67 ? 20.125 -1.959 43.156 1 59.47 67 ASP B N 1
ATOM 5456 C CA . ASP B 1 67 ? 20.75 -2.609 44.281 1 59.47 67 ASP B CA 1
ATOM 5457 C C . ASP B 1 67 ? 19.719 -3.4 45.094 1 59.47 67 ASP B C 1
ATOM 5459 O O . ASP B 1 67 ? 20.062 -4.422 45.719 1 59.47 67 ASP B O 1
ATOM 5463 N N . ASP B 1 68 ? 18.562 -3.066 45.125 1 56.84 68 ASP B N 1
ATOM 5464 C CA . ASP B 1 68 ? 17.641 -3.643 46.094 1 56.84 68 ASP B CA 1
ATOM 5465 C C . ASP B 1 68 ? 16.578 -4.488 45.375 1 56.84 68 ASP B C 1
ATOM 5467 O O . ASP B 1 68 ? 15.875 -5.273 46.031 1 56.84 68 ASP B O 1
ATOM 5471 N N . TYR B 1 69 ? 16.266 -4.23 44.125 1 61.75 69 TYR B N 1
ATOM 5472 C CA . TYR B 1 69 ? 15.18 -5.016 43.562 1 61.75 69 TYR B CA 1
ATOM 5473 C C . TYR B 1 69 ? 15.398 -5.262 42.094 1 61.75 69 TYR B C 1
ATOM 5475 O O . TYR B 1 69 ? 16.016 -4.449 41.406 1 61.75 69 TYR B O 1
ATOM 5483 N N . ASP B 1 70 ? 15.18 -6.586 41.656 1 68.62 70 ASP B N 1
ATOM 5484 C CA . ASP B 1 70 ? 15.086 -6.984 40.25 1 68.62 70 ASP B CA 1
ATOM 5485 C C . ASP B 1 70 ? 13.641 -6.922 39.75 1 68.62 70 ASP B C 1
ATOM 5487 O O . ASP B 1 70 ? 12.773 -7.645 40.25 1 68.62 70 ASP B O 1
ATOM 5491 N N . GLN B 1 71 ? 13.312 -5.777 39.125 1 77.56 71 GLN B N 1
ATOM 5492 C CA . GLN B 1 71 ? 11.938 -5.668 38.656 1 77.56 71 GLN B CA 1
ATOM 5493 C C . GLN B 1 71 ? 11.875 -5.773 37.125 1 77.56 71 GLN B C 1
ATOM 5495 O O . GLN B 1 71 ? 12.734 -5.238 36.438 1 77.56 71 GLN B O 1
ATOM 5500 N N . TYR B 1 72 ? 10.961 -6.602 36.719 1 81.12 72 TYR B N 1
ATOM 5501 C CA . TYR B 1 72 ? 10.641 -6.73 35.312 1 81.12 72 TYR B CA 1
ATOM 5502 C C . TYR B 1 72 ? 9.328 -6.016 35 1 81.12 72 TYR B C 1
ATOM 5504 O O . TYR B 1 72 ? 8.328 -6.195 35.688 1 81.12 72 TYR B O 1
ATOM 5512 N N . HIS B 1 73 ? 9.461 -5.02 34.125 1 89.31 73 HIS B N 1
ATOM 5513 C CA . HIS B 1 73 ? 8.25 -4.328 33.688 1 89.31 73 HIS B CA 1
ATOM 5514 C C . HIS B 1 73 ? 8.039 -4.5 32.188 1 89.31 73 HIS B C 1
ATOM 5516 O O . HIS B 1 73 ? 9 -4.551 31.406 1 89.31 73 HIS B O 1
ATOM 5522 N N . GLU B 1 74 ? 6.703 -4.609 31.766 1 91.06 74 GLU B N 1
ATOM 5523 C CA . GLU B 1 74 ? 6.367 -4.719 30.344 1 91.06 74 GLU B CA 1
ATOM 5524 C C . GLU B 1 74 ? 6.48 -3.369 29.641 1 91.06 74 GLU B C 1
ATOM 5526 O O . GLU B 1 74 ? 6.094 -2.34 30.203 1 91.06 74 GLU B O 1
ATOM 5531 N N . VAL B 1 75 ? 7.133 -3.383 28.516 1 95.12 75 VAL B N 1
ATOM 5532 C CA . VAL B 1 75 ? 7.285 -2.18 27.703 1 95.12 75 VAL B CA 1
ATOM 5533 C C . VAL B 1 75 ? 6.949 -2.492 26.25 1 95.12 75 VAL B C 1
ATOM 5535 O O . VAL B 1 75 ? 6.859 -3.66 25.875 1 95.12 75 VAL B O 1
ATOM 5538 N N . ALA B 1 76 ? 6.559 -1.526 25.484 1 95.25 76 ALA B N 1
ATOM 5539 C CA . ALA B 1 76 ? 6.445 -1.616 24.031 1 95.25 76 ALA B CA 1
ATOM 5540 C C . ALA B 1 76 ? 7.668 -1.016 23.344 1 95.25 76 ALA B C 1
ATOM 5542 O O . ALA B 1 76 ? 8.148 0.05 23.734 1 95.25 76 ALA B O 1
ATOM 5543 N N . ILE B 1 77 ? 8.219 -1.756 22.422 1 95.56 77 ILE B N 1
ATOM 5544 C CA . ILE B 1 77 ? 9.398 -1.289 21.703 1 95.56 77 ILE B CA 1
ATOM 5545 C C . ILE B 1 77 ? 9.055 -1.091 20.234 1 95.56 77 ILE B C 1
ATOM 5547 O O . ILE B 1 77 ? 8.688 -2.043 19.531 1 95.56 77 ILE B O 1
ATOM 5551 N N . LYS B 1 78 ? 9.102 0.146 19.734 1 94.25 78 LYS B N 1
ATOM 5552 C CA . LYS B 1 78 ? 8.992 0.419 18.297 1 94.25 78 LYS B CA 1
ATOM 5553 C C . LYS B 1 78 ? 10.352 0.366 17.625 1 94.25 78 LYS B C 1
ATOM 5555 O O . LYS B 1 78 ? 11.203 1.232 17.844 1 94.25 78 LYS B O 1
ATOM 5560 N N . MET B 1 79 ? 10.555 -0.64 16.859 1 92.69 79 MET B N 1
ATOM 5561 C CA . MET B 1 79 ? 11.789 -0.813 16.109 1 92.69 79 MET B CA 1
ATOM 5562 C C . MET B 1 79 ? 11.695 -0.145 14.734 1 92.69 79 MET B C 1
ATOM 5564 O O . MET B 1 79 ? 10.922 -0.58 13.883 1 92.69 79 MET B O 1
ATOM 5568 N N . LEU B 1 80 ? 12.523 0.86 14.484 1 90.44 80 LEU B N 1
ATOM 5569 C CA . LEU B 1 80 ? 12.445 1.643 13.258 1 90.44 80 LEU B CA 1
ATOM 5570 C C . LEU B 1 80 ? 13.156 0.927 12.109 1 90.44 80 LEU B C 1
ATOM 5572 O O . LEU B 1 80 ? 14.016 0.074 12.336 1 90.44 80 LEU B O 1
ATOM 5576 N N . PRO B 1 81 ? 12.703 1.238 10.898 1 83.69 81 PRO B N 1
ATOM 5577 C CA . PRO B 1 81 ? 13.453 0.713 9.75 1 83.69 81 PRO B CA 1
ATOM 5578 C C . PRO B 1 81 ? 14.914 1.164 9.75 1 83.69 81 PRO B C 1
ATOM 5580 O O . PRO B 1 81 ? 15.266 2.137 10.422 1 83.69 81 PRO B O 1
ATOM 5583 N N . PRO B 1 82 ? 15.68 0.504 8.977 1 80.69 82 PRO B N 1
ATOM 5584 C CA . PRO B 1 82 ? 17.109 0.833 8.961 1 80.69 82 PRO B CA 1
ATOM 5585 C C . PRO B 1 82 ? 17.391 2.246 8.445 1 80.69 82 PRO B C 1
ATOM 5587 O O . PRO B 1 82 ? 16.75 2.693 7.492 1 80.69 82 PRO B O 1
ATOM 5590 N N . ILE B 1 83 ? 18.219 2.861 9.125 1 83.31 83 ILE B N 1
ATOM 5591 C CA . ILE B 1 83 ? 18.719 4.18 8.758 1 83.31 83 ILE B CA 1
ATOM 5592 C C . ILE B 1 83 ? 20.203 4.102 8.453 1 83.31 83 ILE B C 1
ATOM 5594 O O . ILE B 1 83 ? 20.953 3.393 9.133 1 83.31 83 ILE B O 1
ATOM 5598 N N . LYS B 1 84 ? 20.578 4.777 7.355 1 82.75 84 LYS B N 1
ATOM 5599 C CA . LYS B 1 84 ? 22 4.797 7.02 1 82.75 84 LYS B CA 1
ATOM 5600 C C . LYS B 1 84 ? 22.828 5.285 8.195 1 82.75 84 LYS B C 1
ATOM 5602 O O . LYS B 1 84 ? 22.438 6.211 8.906 1 82.75 84 LYS B O 1
ATOM 5607 N N . GLU B 1 85 ? 23.938 4.715 8.344 1 81 85 GLU B N 1
ATOM 5608 C CA . GLU B 1 85 ? 24.797 4.965 9.492 1 81 85 GLU B CA 1
ATOM 5609 C C . GLU B 1 85 ? 25.156 6.445 9.609 1 81 85 GLU B C 1
ATOM 5611 O O . GLU B 1 85 ? 25.172 7 10.711 1 81 85 GLU B O 1
ATOM 5616 N N . ASP B 1 86 ? 25.375 7.086 8.414 1 84.81 86 ASP B N 1
ATOM 5617 C CA . ASP B 1 86 ? 25.797 8.484 8.398 1 84.81 86 ASP B CA 1
ATOM 5618 C C . ASP B 1 86 ? 24.688 9.398 8.898 1 84.81 86 ASP B C 1
ATOM 5620 O O . ASP B 1 86 ? 24.938 10.547 9.273 1 84.81 86 ASP B O 1
ATOM 5624 N N . HIS B 1 87 ? 23.516 8.812 9.016 1 88.31 87 HIS B N 1
ATOM 5625 C CA . HIS B 1 87 ? 22.391 9.68 9.367 1 88.31 87 HIS B CA 1
ATOM 5626 C C . HIS B 1 87 ? 21.766 9.25 10.688 1 88.31 87 HIS B C 1
ATOM 5628 O O . HIS B 1 87 ? 20.75 9.812 11.102 1 88.31 87 HIS B O 1
ATOM 5634 N N . THR B 1 88 ? 22.297 8.281 11.297 1 87.38 88 THR B N 1
ATOM 5635 C CA . THR B 1 88 ? 21.797 7.789 12.57 1 87.38 88 THR B CA 1
ATOM 5636 C C . THR B 1 88 ? 21.859 8.875 13.641 1 87.38 88 THR B C 1
ATOM 5638 O O . THR B 1 88 ? 20.922 9.07 14.398 1 87.38 88 THR B O 1
ATOM 5641 N N . GLN B 1 89 ? 22.938 9.625 13.625 1 87.62 89 GLN B N 1
ATOM 5642 C CA . GLN B 1 89 ? 23.125 10.664 14.633 1 87.62 89 GLN B CA 1
ATOM 5643 C C . GLN B 1 89 ? 22.141 11.805 14.43 1 87.62 89 GLN B C 1
ATOM 5645 O O . GLN B 1 89 ? 21.641 12.383 15.398 1 87.62 89 GLN B O 1
ATOM 5650 N N . VAL B 1 90 ? 21.938 12.086 13.203 1 89.12 90 VAL B N 1
ATOM 5651 C CA . VAL B 1 90 ? 20.984 13.148 12.898 1 89.12 90 VAL B CA 1
ATOM 5652 C C . VAL B 1 90 ? 19.609 12.773 13.445 1 89.12 90 VAL B C 1
ATOM 5654 O O . VAL B 1 90 ? 18.922 13.609 14.039 1 89.12 90 VAL B O 1
ATOM 5657 N N . PHE B 1 91 ? 19.234 11.578 13.281 1 89.56 91 PHE B N 1
ATOM 5658 C CA . PHE B 1 91 ? 17.953 11.109 13.781 1 89.56 91 PHE B CA 1
ATOM 5659 C C . PHE B 1 91 ? 17.906 11.164 15.305 1 89.56 91 PHE B C 1
ATOM 5661 O O . PHE B 1 91 ? 16.906 11.594 15.891 1 89.56 91 PHE B O 1
ATOM 5668 N N . LEU B 1 92 ? 18.938 10.742 15.922 1 89.12 92 LEU B N 1
ATOM 5669 C CA . LEU B 1 92 ? 19 10.711 17.375 1 89.12 92 LEU B CA 1
ATOM 5670 C C . LEU B 1 92 ? 18.906 12.125 17.953 1 89.12 92 LEU B C 1
ATOM 5672 O O . LEU B 1 92 ? 18.266 12.336 18.984 1 89.12 92 LEU B O 1
ATOM 5676 N N . ASP B 1 93 ? 19.531 13.039 17.297 1 90.31 93 ASP B N 1
ATOM 5677 C CA . ASP B 1 93 ? 19.453 14.43 17.734 1 90.31 93 ASP B CA 1
ATOM 5678 C C . ASP B 1 93 ? 18.016 14.961 17.625 1 90.31 93 ASP B C 1
ATOM 5680 O O . ASP B 1 93 ? 17.531 15.641 18.531 1 90.31 93 ASP B O 1
ATOM 5684 N N . LYS B 1 94 ? 17.422 14.656 16.531 1 89.56 94 LYS B N 1
ATOM 5685 C CA . LYS B 1 94 ? 16.047 15.07 16.344 1 89.56 94 LYS B CA 1
ATOM 5686 C C . LYS B 1 94 ? 15.133 14.438 17.391 1 89.56 94 LYS B C 1
ATOM 5688 O O . LYS B 1 94 ? 14.242 15.094 17.938 1 89.56 94 LYS B O 1
ATOM 5693 N N . PHE B 1 95 ? 15.383 13.211 17.609 1 88.5 95 PHE B N 1
ATOM 5694 C CA . PHE B 1 95 ? 14.562 12.508 18.578 1 88.5 95 PHE B CA 1
ATOM 5695 C C . PHE B 1 95 ? 14.766 13.086 19.984 1 88.5 95 PHE B C 1
ATOM 5697 O O . PHE B 1 95 ? 13.82 13.203 20.75 1 88.5 95 PHE B O 1
ATOM 5704 N N . ASP B 1 96 ? 15.93 13.383 20.281 1 89.56 96 ASP B N 1
ATOM 5705 C CA . ASP B 1 96 ? 16.234 13.969 21.578 1 89.56 96 ASP B CA 1
ATOM 5706 C C . ASP B 1 96 ? 15.438 15.25 21.812 1 89.56 96 ASP B C 1
ATOM 5708 O O . ASP B 1 96 ? 14.875 15.461 22.891 1 89.56 96 ASP B O 1
ATOM 5712 N N . LYS B 1 97 ? 15.43 16.016 20.828 1 89.12 97 LYS B N 1
ATOM 5713 C CA . LYS B 1 97 ? 14.664 17.266 20.906 1 89.12 97 LYS B CA 1
ATOM 5714 C C . LYS B 1 97 ? 13.18 16.984 21.062 1 89.12 97 LYS B C 1
ATOM 5716 O O . LYS B 1 97 ? 12.508 17.609 21.891 1 89.12 97 LYS B O 1
ATOM 5721 N N . LEU B 1 98 ? 12.719 16.062 20.312 1 88.62 98 LEU B N 1
ATOM 5722 C CA . LEU B 1 98 ? 11.312 15.695 20.391 1 88.62 98 LEU B CA 1
ATOM 5723 C C . LEU B 1 98 ? 10.977 15.117 21.766 1 88.62 98 LEU B C 1
ATOM 5725 O O . LEU B 1 98 ? 9.969 15.5 22.375 1 88.62 98 LEU B O 1
ATOM 5729 N N . PHE B 1 99 ? 11.812 14.227 22.25 1 87.31 99 PHE B N 1
ATOM 5730 C CA . PHE B 1 99 ? 11.602 13.555 23.531 1 87.31 99 PHE B CA 1
ATOM 5731 C C . PHE B 1 99 ? 11.539 14.57 24.656 1 87.31 99 PHE B C 1
ATOM 5733 O O . PHE B 1 99 ? 10.656 14.484 25.516 1 87.31 99 PHE B O 1
ATOM 5740 N N . SER B 1 100 ? 12.391 15.438 24.641 1 88.62 100 SER B N 1
ATOM 5741 C CA . SER B 1 100 ? 12.438 16.453 25.688 1 88.62 100 SER B CA 1
ATOM 5742 C C . SER B 1 100 ? 11.164 17.281 25.719 1 88.62 100 SER B C 1
ATOM 5744 O O . SER B 1 100 ? 10.68 17.641 26.797 1 88.62 100 SER B O 1
ATOM 5746 N N . LYS B 1 101 ? 10.68 17.484 24.594 1 89.62 101 LYS B N 1
ATOM 5747 C CA . LYS B 1 101 ? 9.477 18.312 24.484 1 89.62 101 LYS B CA 1
ATOM 5748 C C . LYS B 1 101 ? 8.234 17.516 24.906 1 89.62 101 LYS B C 1
ATOM 5750 O O . LYS B 1 101 ? 7.234 18.109 25.328 1 89.62 101 LYS B O 1
ATOM 5755 N N . CYS B 1 102 ? 8.336 16.219 24.766 1 89.19 102 CYS B N 1
ATOM 5756 C CA . CYS B 1 102 ? 7.18 15.383 25.047 1 89.19 102 CYS B CA 1
ATOM 5757 C C . CYS B 1 102 ? 7.109 15.023 26.531 1 89.19 102 CYS B C 1
ATOM 5759 O O . CYS B 1 102 ? 6.07 14.57 27.016 1 89.19 102 CYS B O 1
ATOM 5761 N N . LEU B 1 103 ? 8.156 15.289 27.25 1 86.44 103 LEU B N 1
ATOM 5762 C CA . LEU B 1 103 ? 8.195 14.93 28.672 1 86.44 103 LEU B CA 1
ATOM 5763 C C . LEU B 1 103 ? 7.121 15.688 29.453 1 86.44 103 LEU B C 1
ATOM 5765 O O . LEU B 1 103 ? 6.996 16.906 29.312 1 86.44 103 LEU B O 1
ATOM 5769 N N . GLY B 1 104 ? 6.344 14.961 30.156 1 84.94 104 GLY B N 1
ATOM 5770 C CA . GLY B 1 104 ? 5.367 15.578 31.047 1 84.94 104 GLY B CA 1
ATOM 5771 C C . GLY B 1 104 ? 4.02 15.805 30.375 1 84.94 104 GLY B C 1
ATOM 5772 O O . GLY B 1 104 ? 3.062 16.219 31.031 1 84.94 104 GLY B O 1
ATOM 5773 N N . LEU B 1 105 ? 3.932 15.5 29.141 1 91.44 105 LEU B N 1
ATOM 5774 C CA . LEU B 1 105 ? 2.646 15.656 28.469 1 91.44 105 LEU B CA 1
ATOM 5775 C C . LEU B 1 105 ? 1.696 14.523 28.844 1 91.44 105 LEU B C 1
ATOM 5777 O O . LEU B 1 105 ? 2.119 13.375 28.969 1 91.44 105 LEU B O 1
ATOM 5781 N N . ASN B 1 106 ? 0.467 14.875 29.016 1 90.81 106 ASN B N 1
ATOM 5782 C CA . ASN B 1 106 ? -0.514 13.891 29.469 1 90.81 106 ASN B CA 1
ATOM 5783 C C . ASN B 1 106 ? -1.238 13.242 28.297 1 90.81 106 ASN B C 1
ATOM 5785 O O . ASN B 1 106 ? -1.776 12.141 28.438 1 90.81 106 ASN B O 1
ATOM 5789 N N . GLY B 1 107 ? -1.291 13.914 27.234 1 94.12 107 GLY B N 1
ATOM 5790 C CA . GLY B 1 107 ? -2.072 13.414 26.109 1 94.12 107 GLY B CA 1
ATOM 5791 C C . GLY B 1 107 ? -1.271 12.547 25.156 1 94.12 107 GLY B C 1
ATOM 5792 O O . GLY B 1 107 ? -1.774 12.125 24.109 1 94.12 107 GLY B O 1
ATOM 5793 N N . VAL B 1 108 ? -0.022 12.188 25.531 1 94.62 108 VAL B N 1
ATOM 5794 C CA . VAL B 1 108 ? 0.882 11.406 24.703 1 94.62 108 VAL B CA 1
ATOM 5795 C C . VAL B 1 108 ? 1.393 10.195 25.484 1 94.62 108 VAL B C 1
ATOM 5797 O O . VAL B 1 108 ? 1.521 10.258 26.719 1 94.62 108 VAL B O 1
ATOM 5800 N N . CYS B 1 109 ? 1.58 9.102 24.766 1 94.12 109 CYS B N 1
ATOM 5801 C CA . CYS B 1 109 ? 2.082 7.906 25.438 1 94.12 109 CYS B CA 1
ATOM 5802 C C . CYS B 1 109 ? 3.432 8.172 26.094 1 94.12 109 CYS B C 1
ATOM 5804 O O . CYS B 1 109 ? 4.195 9.016 25.625 1 94.12 109 CYS B O 1
ATOM 5806 N N . TRP B 1 110 ? 3.74 7.457 27.109 1 91.69 110 TRP B N 1
ATOM 5807 C CA . TRP B 1 110 ? 4.953 7.672 27.891 1 91.69 110 TRP B CA 1
ATOM 5808 C C . TRP B 1 110 ? 6.156 7.016 27.219 1 91.69 110 TRP B C 1
ATOM 5810 O O . TRP B 1 110 ? 6.152 5.809 26.969 1 91.69 110 TRP B O 1
ATOM 5820 N N . HIS B 1 111 ? 7.141 7.844 26.938 1 91.31 111 HIS B N 1
ATOM 5821 C CA . HIS B 1 111 ? 8.398 7.348 26.391 1 91.31 111 HIS B CA 1
ATOM 5822 C C . HIS B 1 111 ? 9.43 7.113 27.484 1 91.31 111 HIS B C 1
ATOM 5824 O O . HIS B 1 111 ? 9.648 7.977 28.328 1 91.31 111 HIS B O 1
ATOM 5830 N N . HIS B 1 112 ? 10.016 5.949 27.453 1 90.94 112 HIS B N 1
ATOM 5831 C CA . HIS B 1 112 ? 11.055 5.629 28.438 1 90.94 112 HIS B CA 1
ATOM 5832 C C . HIS B 1 112 ? 12.43 6.027 27.922 1 90.94 112 HIS B C 1
ATOM 5834 O O . HIS B 1 112 ? 13.297 6.426 28.703 1 90.94 112 HIS B O 1
ATOM 5840 N N . GLY B 1 113 ? 12.656 5.793 26.688 1 91.31 113 GLY B N 1
ATOM 5841 C CA . GLY B 1 113 ? 13.969 6.105 26.141 1 91.31 113 GLY B CA 1
ATOM 5842 C C . GLY B 1 113 ? 14.219 5.469 24.797 1 91.31 113 GLY B C 1
ATOM 5843 O O . GLY B 1 113 ? 13.273 5.129 24.078 1 91.31 113 GLY B O 1
ATOM 5844 N N . ILE B 1 114 ? 15.492 5.465 24.391 1 93 114 ILE B N 1
ATOM 5845 C CA . ILE B 1 114 ? 15.906 4.941 23.094 1 93 114 ILE B CA 1
ATOM 5846 C C . ILE B 1 114 ? 16.969 3.859 23.297 1 93 114 ILE B C 1
ATOM 5848 O O . ILE B 1 114 ? 17.703 3.877 24.281 1 93 114 ILE B O 1
ATOM 5852 N N . SER B 1 115 ? 16.891 2.885 22.484 1 93.5 115 SER B N 1
ATOM 5853 C CA . SER B 1 115 ? 17.891 1.823 22.453 1 93.5 115 SER B CA 1
ATOM 5854 C C . SER B 1 115 ? 18.25 1.451 21.016 1 93.5 115 SER B C 1
ATOM 5856 O O . SER B 1 115 ? 17.625 1.937 20.078 1 93.5 115 SER B O 1
ATOM 5858 N N . ILE B 1 116 ? 19.312 0.774 20.812 1 90.88 116 ILE B N 1
ATOM 5859 C CA . ILE B 1 116 ? 19.703 0.207 19.531 1 90.88 116 ILE B CA 1
ATOM 5860 C C . ILE B 1 116 ? 19.812 -1.311 19.656 1 90.88 116 ILE B C 1
ATOM 5862 O O . ILE B 1 116 ? 20.656 -1.815 20.391 1 90.88 116 ILE B O 1
ATOM 5866 N N . ILE B 1 117 ? 18.938 -1.97 19.062 1 90.44 117 ILE B N 1
ATOM 5867 C CA . ILE B 1 117 ? 18.938 -3.428 19.062 1 90.44 117 ILE B CA 1
ATOM 5868 C C . ILE B 1 117 ? 19.25 -3.941 17.656 1 90.44 117 ILE B C 1
ATOM 5870 O O . ILE B 1 117 ? 18.547 -3.633 16.703 1 90.44 117 ILE B O 1
ATOM 5874 N N . ASN B 1 118 ? 20.344 -4.711 17.516 1 83.25 118 ASN B N 1
ATOM 5875 C CA . ASN B 1 118 ? 20.734 -5.293 16.234 1 83.25 118 ASN B CA 1
ATOM 5876 C C . ASN B 1 118 ? 20.875 -4.227 15.148 1 83.25 118 ASN B C 1
ATOM 5878 O O . ASN B 1 118 ? 20.391 -4.402 14.031 1 83.25 118 ASN B O 1
ATOM 5882 N N . GLY B 1 119 ? 21.344 -3.039 15.531 1 83.19 119 GLY B N 1
ATOM 5883 C CA . GLY B 1 119 ? 21.641 -1.971 14.586 1 83.19 119 GLY B CA 1
ATOM 5884 C C . GLY B 1 119 ? 20.422 -1.109 14.266 1 83.19 119 GLY B C 1
ATOM 5885 O O . GLY B 1 119 ? 20.531 -0.151 13.5 1 83.19 119 GLY B O 1
ATOM 5886 N N . LYS B 1 120 ? 19.344 -1.461 14.859 1 89.5 120 LYS B N 1
ATOM 5887 C CA . LYS B 1 120 ? 18.141 -0.694 14.594 1 89.5 120 LYS B CA 1
ATOM 5888 C C . LYS B 1 120 ? 17.797 0.208 15.781 1 89.5 120 LYS B C 1
ATOM 5890 O O . LYS B 1 120 ? 17.922 -0.197 16.938 1 89.5 120 LYS B O 1
ATOM 5895 N N . ILE B 1 121 ? 17.453 1.406 15.445 1 91.56 121 ILE B N 1
ATOM 5896 C CA . ILE B 1 121 ? 17.016 2.332 16.484 1 91.56 121 ILE B CA 1
ATOM 5897 C C . ILE B 1 121 ? 15.672 1.88 17.047 1 91.56 121 ILE B C 1
ATOM 5899 O O . ILE B 1 121 ? 14.758 1.546 16.297 1 91.56 121 ILE B O 1
ATOM 5903 N N . CYS B 1 122 ? 15.594 1.84 18.359 1 94.56 122 CYS B N 1
ATOM 5904 C CA . CYS B 1 122 ? 14.398 1.368 19.062 1 94.56 122 CYS B CA 1
ATOM 5905 C C . CYS B 1 122 ? 13.898 2.412 20.047 1 94.56 122 CYS B C 1
ATOM 5907 O O . CYS B 1 122 ? 14.656 2.896 20.891 1 94.56 122 CYS B O 1
ATOM 5909 N N . ILE B 1 123 ? 12.672 2.777 19.906 1 94.31 123 ILE B N 1
ATOM 5910 C CA . ILE B 1 123 ? 12.023 3.65 20.875 1 94.31 123 ILE B CA 1
ATOM 5911 C C . ILE B 1 123 ? 11.289 2.811 21.922 1 94.31 123 ILE B C 1
ATOM 5913 O O . ILE B 1 123 ? 10.398 2.031 21.578 1 94.31 123 ILE B O 1
ATOM 5917 N N . VAL B 1 124 ? 11.672 2.932 23.172 1 95.25 124 VAL B N 1
ATOM 5918 C CA . VAL B 1 124 ? 11.078 2.178 24.266 1 95.25 124 VAL B CA 1
ATOM 5919 C C . VAL B 1 124 ? 9.984 3.014 24.938 1 95.25 124 VAL B C 1
ATOM 5921 O O . VAL B 1 124 ? 10.242 4.141 25.375 1 95.25 124 VAL B O 1
ATOM 5924 N N . MET B 1 125 ? 8.773 2.475 25.016 1 94.38 125 MET B N 1
ATOM 5925 C CA . MET B 1 125 ? 7.641 3.211 25.578 1 94.38 125 MET B CA 1
ATOM 5926 C C . MET B 1 125 ? 6.848 2.342 26.547 1 94.38 125 MET B C 1
ATOM 5928 O O . MET B 1 125 ? 7.027 1.124 26.578 1 94.38 125 MET B O 1
ATOM 5932 N N . LYS B 1 126 ? 6.047 2.975 27.297 1 93.81 126 LYS B N 1
ATOM 5933 C CA . LYS B 1 126 ? 5.117 2.244 28.156 1 93.81 126 LYS B CA 1
ATOM 5934 C C . LYS B 1 126 ? 4.168 1.382 27.328 1 93.81 126 LYS B C 1
ATOM 5936 O O . LYS B 1 126 ? 3.697 1.808 26.281 1 93.81 126 LYS B O 1
ATOM 5941 N N . PHE B 1 127 ? 3.961 0.175 27.906 1 92.69 127 PHE B N 1
ATOM 5942 C CA . PHE B 1 127 ? 3.008 -0.696 27.219 1 92.69 127 PHE B CA 1
ATOM 5943 C C . PHE B 1 127 ? 1.58 -0.365 27.641 1 92.69 127 PHE B C 1
ATOM 5945 O O . PHE B 1 127 ? 1.268 -0.321 28.828 1 92.69 127 PHE B O 1
ATOM 5952 N N . TYR B 1 128 ? 0.726 -0.017 26.656 1 92.06 128 TYR B N 1
ATOM 5953 C CA . TYR B 1 128 ? -0.711 0.151 26.844 1 92.06 128 TYR B CA 1
ATOM 5954 C C . TYR B 1 128 ? -1.479 -1.038 26.281 1 92.06 128 TYR B C 1
ATOM 5956 O O . TYR B 1 128 ? -1.162 -1.53 25.203 1 92.06 128 TYR B O 1
ATOM 5964 N N . GLU B 1 129 ? -2.492 -1.49 26.984 1 86.38 129 GLU B N 1
ATOM 5965 C CA . GLU B 1 129 ? -3.234 -2.674 26.562 1 86.38 129 GLU B CA 1
ATOM 5966 C C . GLU B 1 129 ? -4.258 -2.324 25.484 1 86.38 129 GLU B C 1
ATOM 5968 O O . GLU B 1 129 ? -5.445 -2.168 25.781 1 86.38 129 GLU B O 1
ATOM 5973 N N . GLY B 1 130 ? -3.842 -1.981 24.375 1 87.44 130 GLY B N 1
ATOM 5974 C CA . GLY B 1 130 ? -4.719 -1.836 23.219 1 87.44 130 GLY B CA 1
ATOM 5975 C C . GLY B 1 130 ? -4.883 -0.396 22.766 1 87.44 130 GLY B C 1
ATOM 5976 O O . GLY B 1 130 ? -4.48 0.53 23.484 1 87.44 130 GLY B O 1
ATOM 5977 N N . SER B 1 131 ? -5.48 -0.203 21.641 1 94.25 131 SER B N 1
ATOM 5978 C CA . SER B 1 131 ? -5.773 1.082 21.016 1 94.25 131 SER B CA 1
ATOM 5979 C C . SER B 1 131 ? -7.262 1.223 20.703 1 94.25 131 SER B C 1
ATOM 5981 O O . SER B 1 131 ? -8.023 0.267 20.859 1 94.25 131 SER B O 1
ATOM 5983 N N . ILE B 1 132 ? -7.688 2.457 20.391 1 96.88 132 ILE B N 1
ATOM 5984 C CA . ILE B 1 132 ? -9.062 2.68 19.953 1 96.88 132 ILE B CA 1
ATOM 5985 C C . ILE B 1 132 ? -9.367 1.791 18.75 1 96.88 132 ILE B C 1
ATOM 5987 O O . ILE B 1 132 ? -10.461 1.224 18.656 1 96.88 132 ILE B O 1
ATOM 5991 N N . GLY B 1 133 ? -8.391 1.672 17.828 1 93.5 133 GLY B N 1
ATOM 5992 C CA . GLY B 1 133 ? -8.57 0.777 16.703 1 93.5 133 GLY B CA 1
ATOM 5993 C C . GLY B 1 133 ? -8.828 -0.66 17.109 1 93.5 133 GLY B C 1
ATOM 5994 O O . GLY B 1 133 ? -9.625 -1.355 16.484 1 93.5 133 GLY B O 1
ATOM 5995 N N . ASP B 1 134 ? -8.148 -1.126 18.125 1 89.94 134 ASP B N 1
ATOM 5996 C CA . ASP B 1 134 ? -8.383 -2.473 18.641 1 89.94 134 ASP B CA 1
ATOM 5997 C C . ASP B 1 134 ? -9.805 -2.619 19.188 1 89.94 134 ASP B C 1
ATOM 5999 O O . ASP B 1 134 ? -10.453 -3.641 18.969 1 89.94 134 ASP B O 1
ATOM 6003 N N . ARG B 1 135 ? -10.211 -1.635 19.922 1 91.31 135 ARG B N 1
ATOM 6004 C CA . ARG B 1 135 ? -11.578 -1.639 20.453 1 91.31 135 ARG B CA 1
ATOM 6005 C C . ARG B 1 135 ? -12.594 -1.691 19.312 1 91.31 135 ARG B C 1
ATOM 6007 O O . ARG B 1 135 ? -13.562 -2.453 19.375 1 91.31 135 ARG B O 1
ATOM 6014 N N . MET B 1 136 ? -12.414 -0.909 18.344 1 92.31 136 MET B N 1
ATOM 6015 C CA . MET B 1 136 ? -13.305 -0.873 17.188 1 92.31 136 MET B CA 1
ATOM 6016 C C . MET B 1 136 ? -13.391 -2.242 16.516 1 92.31 136 MET B C 1
ATOM 6018 O O . MET B 1 136 ? -14.469 -2.689 16.141 1 92.31 136 MET B O 1
ATOM 6022 N N . ALA B 1 137 ? -12.258 -2.863 16.375 1 83.62 137 ALA B N 1
ATOM 6023 C CA . ALA B 1 137 ? -12.18 -4.152 15.695 1 83.62 137 ALA B CA 1
ATOM 6024 C C . ALA B 1 137 ? -13.016 -5.203 16.422 1 83.62 137 ALA B C 1
ATOM 6026 O O . ALA B 1 137 ? -13.461 -6.18 15.805 1 83.62 137 ALA B O 1
ATOM 6027 N N . ARG B 1 138 ? -13.281 -5.012 17.703 1 82.25 138 ARG B N 1
ATOM 6028 C CA . ARG B 1 138 ? -14.016 -5.977 18.516 1 82.25 138 ARG B CA 1
ATOM 6029 C C . ARG B 1 138 ? -15.516 -5.707 18.469 1 82.25 138 ARG B C 1
ATOM 6031 O O . ARG B 1 138 ? -16.312 -6.547 18.891 1 82.25 138 ARG B O 1
ATOM 6038 N N . LEU B 1 139 ? -15.852 -4.605 17.938 1 84.75 139 LEU B N 1
ATOM 6039 C CA . LEU B 1 139 ? -17.266 -4.211 17.938 1 84.75 139 LEU B CA 1
ATOM 6040 C C . LEU B 1 139 ? -17.922 -4.559 16.609 1 84.75 139 LEU B C 1
ATOM 6042 O O . LEU B 1 139 ? -17.266 -4.609 15.578 1 84.75 139 LEU B O 1
ATOM 6046 N N . GLN B 1 140 ? -19.188 -4.793 16.734 1 80.12 140 GLN B N 1
ATOM 6047 C CA . GLN B 1 140 ? -19.969 -5.023 15.516 1 80.12 140 GLN B CA 1
ATOM 6048 C C . GLN B 1 140 ? -19.922 -3.805 14.602 1 80.12 140 GLN B C 1
ATOM 6050 O O . GLN B 1 140 ? -20.188 -2.682 15.031 1 80.12 140 GLN B O 1
ATOM 6055 N N . GLY B 1 141 ? -19.562 -4.039 13.391 1 82.06 141 GLY B N 1
ATOM 6056 C CA . GLY B 1 141 ? -19.484 -2.965 12.406 1 82.06 141 GLY B CA 1
ATOM 6057 C C . GLY B 1 141 ? -18.297 -2.055 12.609 1 82.06 141 GLY B C 1
ATOM 6058 O O . GLY B 1 141 ? -18.062 -1.132 11.828 1 82.06 141 GLY B O 1
ATOM 6059 N N . GLY B 1 142 ? -17.578 -2.268 13.688 1 87.25 142 GLY B N 1
ATOM 6060 C CA . GLY B 1 142 ? -16.359 -1.515 13.961 1 87.25 142 GLY B CA 1
ATOM 6061 C C . GLY B 1 142 ? -16.625 -0.072 14.344 1 87.25 142 GLY B C 1
ATOM 6062 O O . GLY B 1 142 ? -15.742 0.774 14.258 1 87.25 142 GLY B O 1
ATOM 6063 N N . LYS B 1 143 ? -17.844 0.327 14.648 1 91.56 143 LYS B N 1
ATOM 6064 C CA . LYS B 1 143 ? -18.172 1.719 14.961 1 91.56 143 LYS B CA 1
ATOM 6065 C C . LYS B 1 143 ? -18.312 1.934 16.469 1 91.56 143 LYS B C 1
ATOM 6067 O O . LYS B 1 143 ? -18.703 1.02 17.188 1 91.56 143 LYS B O 1
ATOM 6072 N N . LEU B 1 144 ? -18 3.1 16.922 1 95.56 144 LEU B N 1
ATOM 6073 C CA . LEU B 1 144 ? -18.125 3.496 18.312 1 95.56 144 LEU B CA 1
ATOM 6074 C C . LEU B 1 144 ? -19.359 4.355 18.531 1 95.56 144 LEU B C 1
ATOM 6076 O O . LEU B 1 144 ? -19.797 5.059 17.625 1 95.56 144 LEU B O 1
ATOM 6080 N N . PRO B 1 145 ? -19.953 4.23 19.75 1 94 145 PRO B N 1
ATOM 6081 C CA . PRO B 1 145 ? -21.016 5.191 20.094 1 94 145 PRO B CA 1
ATOM 6082 C C . PRO B 1 145 ? -20.531 6.641 20.031 1 94 145 PRO B C 1
ATOM 6084 O O . PRO B 1 145 ? -19.391 6.93 20.422 1 94 145 PRO B O 1
ATOM 6087 N N . VAL B 1 146 ? -21.375 7.52 19.609 1 94.25 146 VAL B N 1
ATOM 6088 C CA . VAL B 1 146 ? -21.031 8.93 19.422 1 94.25 146 VAL B CA 1
ATOM 6089 C C . VAL B 1 146 ? -20.531 9.523 20.719 1 94.25 146 VAL B C 1
ATOM 6091 O O . VAL B 1 146 ? -19.625 10.352 20.719 1 94.25 146 VAL B O 1
ATOM 6094 N N . ALA B 1 147 ? -21.078 9.094 21.828 1 94.38 147 ALA B N 1
ATOM 6095 C CA . ALA B 1 147 ? -20.641 9.609 23.125 1 94.38 147 ALA B CA 1
ATOM 6096 C C . ALA B 1 147 ? -19.172 9.297 23.375 1 94.38 147 ALA B C 1
ATOM 6098 O O . ALA B 1 147 ? -18.422 10.148 23.875 1 94.38 147 ALA B O 1
ATOM 6099 N N . ASP B 1 148 ? -18.766 8.094 23.047 1 95.88 148 ASP B N 1
ATOM 6100 C CA . ASP B 1 148 ? -17.359 7.707 23.188 1 95.88 148 ASP B CA 1
ATOM 6101 C C . ASP B 1 148 ? -16.469 8.484 22.219 1 95.88 148 ASP B C 1
ATOM 6103 O O . ASP B 1 148 ? -15.367 8.891 22.578 1 95.88 148 ASP B O 1
ATOM 6107 N N . VAL B 1 149 ? -16.984 8.672 21 1 97.31 149 VAL B N 1
ATOM 6108 C CA . VAL B 1 149 ? -16.219 9.398 19.984 1 97.31 149 VAL B CA 1
ATOM 6109 C C . VAL B 1 149 ? -15.977 10.828 20.453 1 97.31 149 VAL B C 1
ATOM 6111 O O . VAL B 1 149 ? -14.883 11.367 20.266 1 97.31 149 VAL B O 1
ATOM 6114 N N . LEU B 1 150 ? -17.016 11.469 21.062 1 97.12 150 LEU B N 1
ATOM 6115 C CA . LEU B 1 150 ? -16.875 12.828 21.562 1 97.12 150 LEU B CA 1
ATOM 6116 C C . LEU B 1 150 ? -15.844 12.891 22.688 1 97.12 150 LEU B C 1
ATOM 6118 O O . LEU B 1 150 ? -14.977 13.766 22.703 1 97.12 150 LEU B O 1
ATOM 6122 N N . ARG B 1 151 ? -15.891 11.945 23.594 1 97.31 151 ARG B N 1
ATOM 6123 C CA . ARG B 1 151 ? -14.945 11.906 24.703 1 97.31 151 ARG B CA 1
ATOM 6124 C C . ARG B 1 151 ? -13.516 11.703 24.203 1 97.31 151 ARG B C 1
ATOM 6126 O O . ARG B 1 151 ? -12.617 12.469 24.547 1 97.31 151 ARG B O 1
ATOM 6133 N N . TYR B 1 152 ? -13.312 10.656 23.375 1 98.19 152 TYR B N 1
ATOM 6134 C CA . TYR B 1 152 ? -12 10.391 22.812 1 98.19 152 TYR B CA 1
ATOM 6135 C C . TYR B 1 152 ? -11.508 11.578 21.984 1 98.19 152 TYR B C 1
ATOM 6137 O O . TYR B 1 152 ? -10.328 11.93 22.031 1 98.19 152 TYR B O 1
ATOM 6145 N N . GLY B 1 153 ? -12.469 12.164 21.172 1 98.19 153 GLY B N 1
ATOM 6146 C CA . GLY B 1 153 ? -12.109 13.305 20.344 1 98.19 153 GLY B CA 1
ATOM 6147 C C . GLY B 1 153 ? -11.531 14.461 21.141 1 98.19 153 GLY B C 1
ATOM 6148 O O . GLY B 1 153 ? -10.555 15.078 20.734 1 98.19 153 GLY B O 1
ATOM 6149 N N . ILE B 1 154 ? -12.141 14.766 22.25 1 98.06 154 ILE B N 1
ATOM 6150 C CA . ILE B 1 154 ? -11.68 15.836 23.125 1 98.06 154 ILE B CA 1
ATOM 6151 C C . ILE B 1 154 ? -10.281 15.508 23.656 1 98.06 154 ILE B C 1
ATOM 6153 O O . ILE B 1 154 ? -9.383 16.344 23.609 1 98.06 154 ILE B O 1
ATOM 6157 N N . GLU B 1 155 ? -10.117 14.32 24.141 1 98.19 155 GLU B N 1
ATOM 6158 C CA . GLU B 1 155 ? -8.836 13.898 24.703 1 98.19 155 GLU B CA 1
ATOM 6159 C C . GLU B 1 155 ? -7.73 13.938 23.656 1 98.19 155 GLU B C 1
ATOM 6161 O O . GLU B 1 155 ? -6.629 14.43 23.922 1 98.19 155 GLU B O 1
ATOM 6166 N N . LEU B 1 156 ? -7.988 13.461 22.484 1 98.25 156 LEU B N 1
ATOM 6167 C CA . LEU B 1 156 ? -7.016 13.438 21.391 1 98.25 156 LEU B CA 1
ATOM 6168 C C . LEU B 1 156 ? -6.684 14.852 20.938 1 98.25 156 LEU B C 1
ATOM 6170 O O . LEU B 1 156 ? -5.52 15.172 20.688 1 98.25 156 LEU B O 1
ATOM 6174 N N . ALA B 1 157 ? -7.73 15.695 20.734 1 98.06 157 ALA B N 1
ATOM 6175 C CA . ALA B 1 157 ? -7.504 17.078 20.344 1 98.06 157 ALA B CA 1
ATOM 6176 C C . ALA B 1 157 ? -6.621 17.797 21.359 1 98.06 157 ALA B C 1
ATOM 6178 O O . ALA B 1 157 ? -5.758 18.594 21 1 98.06 157 ALA B O 1
ATOM 6179 N N . HIS B 1 158 ? -6.844 17.516 22.625 1 97.06 158 HIS B N 1
ATOM 6180 C CA . HIS B 1 158 ? -6.004 18.094 23.656 1 97.06 158 HIS B CA 1
ATOM 6181 C C . HIS B 1 158 ? -4.555 17.641 23.516 1 97.06 158 HIS B C 1
ATOM 6183 O O . HIS B 1 158 ? -3.633 18.453 23.641 1 97.06 158 HIS B O 1
ATOM 6189 N N . GLY B 1 159 ? -4.387 16.359 23.312 1 96.81 159 GLY B N 1
ATOM 6190 C CA . GLY B 1 159 ? -3.041 15.852 23.078 1 96.81 159 GLY B CA 1
ATOM 6191 C C . GLY B 1 159 ? -2.359 16.5 21.891 1 96.81 159 GLY B C 1
ATOM 6192 O O . GLY B 1 159 ? -1.183 16.859 21.969 1 96.81 159 GLY B O 1
ATOM 6193 N N . ILE B 1 160 ? -3.066 16.656 20.797 1 97.69 160 ILE B N 1
ATOM 6194 C CA . ILE B 1 160 ? -2.529 17.281 19.594 1 97.69 160 ILE B CA 1
ATOM 6195 C C . ILE B 1 160 ? -2.17 18.734 19.875 1 97.69 160 ILE B C 1
ATOM 6197 O O . ILE B 1 160 ? -1.11 19.219 19.469 1 97.69 160 ILE B O 1
ATOM 6201 N N . GLN B 1 161 ? -3.062 19.406 20.578 1 96.44 161 GLN B N 1
ATOM 6202 C CA . GLN B 1 161 ? -2.816 20.797 20.938 1 96.44 161 GLN B CA 1
ATOM 6203 C C . GLN B 1 161 ? -1.532 20.938 21.75 1 96.44 161 GLN B C 1
ATOM 6205 O O . GLN B 1 161 ? -0.76 21.875 21.547 1 96.44 161 GLN B O 1
ATOM 6210 N N . GLU B 1 162 ? -1.309 20.031 22.688 1 95.31 162 GLU B N 1
ATOM 6211 C CA . GLU B 1 162 ? -0.092 20.047 23.484 1 95.31 162 GLU B CA 1
ATOM 6212 C C . GLU B 1 162 ? 1.151 19.906 22.609 1 95.31 162 GLU B C 1
ATOM 6214 O O . GLU B 1 162 ? 2.131 20.641 22.797 1 95.31 162 GLU B O 1
ATOM 6219 N N . LEU B 1 163 ? 1.098 19.047 21.719 1 95.5 163 LEU B N 1
ATOM 6220 C CA . LEU B 1 163 ? 2.232 18.844 20.812 1 95.5 163 LEU B CA 1
ATOM 6221 C C . LEU B 1 163 ? 2.443 20.062 19.922 1 95.5 163 LEU B C 1
ATOM 6223 O O . LEU B 1 163 ? 3.576 20.516 19.734 1 95.5 163 LEU B O 1
ATOM 6227 N N . HIS B 1 164 ? 1.341 20.562 19.375 1 94.5 164 HIS B N 1
ATOM 6228 C CA . HIS B 1 164 ? 1.419 21.75 18.531 1 94.5 164 HIS B CA 1
ATOM 6229 C C . HIS B 1 164 ? 2.045 22.906 19.297 1 94.5 164 HIS B C 1
ATOM 6231 O O . HIS B 1 164 ? 2.814 23.688 18.719 1 94.5 164 HIS B O 1
ATOM 6237 N N . SER B 1 165 ? 1.691 23.031 20.547 1 92.88 165 SER B N 1
ATOM 6238 C CA . SER B 1 165 ? 2.221 24.125 21.359 1 92.88 165 SER B CA 1
ATOM 6239 C C . SER B 1 165 ? 3.734 24.016 21.5 1 92.88 165 SER B C 1
ATOM 6241 O O . SER B 1 165 ? 4.406 25 21.812 1 92.88 165 SER B O 1
ATOM 6243 N N . LYS B 1 166 ? 4.23 22.812 21.281 1 91.69 166 LYS B N 1
ATOM 6244 C CA . LYS B 1 166 ? 5.672 22.594 21.344 1 91.69 166 LYS B CA 1
ATOM 6245 C C . LYS B 1 166 ? 6.289 22.547 19.953 1 91.69 166 LYS B C 1
ATOM 6247 O O . LYS B 1 166 ? 7.453 22.188 19.781 1 91.69 166 LYS B O 1
ATOM 6252 N N . GLY B 1 167 ? 5.469 22.859 18.953 1 90.81 167 GLY B N 1
ATOM 6253 C CA . GLY B 1 167 ? 5.953 22.922 17.594 1 90.81 167 GLY B CA 1
ATOM 6254 C C . GLY B 1 167 ? 6.059 21.547 16.938 1 90.81 167 GLY B C 1
ATOM 6255 O O . GLY B 1 167 ? 6.773 21.375 15.953 1 90.81 167 GLY B O 1
ATOM 6256 N N . ILE B 1 168 ? 5.402 20.547 17.453 1 93.62 168 ILE B N 1
ATOM 6257 C CA . ILE B 1 168 ? 5.516 19.188 16.953 1 93.62 168 ILE B CA 1
ATOM 6258 C C . ILE B 1 168 ? 4.273 18.828 16.141 1 93.62 168 ILE B C 1
ATOM 6260 O O . ILE B 1 168 ? 3.148 18.938 16.641 1 93.62 168 ILE B O 1
ATOM 6264 N N . LEU B 1 169 ? 4.484 18.453 14.875 1 95.06 169 LEU B N 1
ATOM 6265 C CA . LEU B 1 169 ? 3.434 17.875 14.039 1 95.06 169 LEU B CA 1
ATOM 6266 C C . LEU B 1 169 ? 3.311 16.375 14.273 1 95.06 169 LEU B C 1
ATOM 6268 O O . LEU B 1 169 ? 4.32 15.664 14.312 1 95.06 169 LEU B O 1
ATOM 6272 N N . VAL B 1 170 ? 2.131 15.844 14.359 1 96.19 170 VAL B N 1
ATOM 6273 C CA . VAL B 1 170 ? 1.919 14.422 14.633 1 96.19 170 VAL B CA 1
ATOM 6274 C C . VAL B 1 170 ? 1.96 13.625 13.336 1 96.19 170 VAL B C 1
ATOM 6276 O O . VAL B 1 170 ? 2.709 12.656 13.219 1 96.19 170 VAL B O 1
ATOM 6279 N N . LEU B 1 171 ? 1.121 13.93 12.227 1 96 171 LEU B N 1
ATOM 6280 C CA . LEU B 1 171 ? 1.087 13.484 10.836 1 96 171 LEU B CA 1
ATOM 6281 C C . LEU B 1 171 ? 0.533 12.07 10.734 1 96 171 LEU B C 1
ATOM 6283 O O . LEU B 1 171 ? 0.032 11.672 9.68 1 96 171 LEU B O 1
ATOM 6287 N N . ASN B 1 172 ? 0.717 11.141 11.57 1 96.38 172 ASN B N 1
ATOM 6288 C CA . ASN B 1 172 ? 0.253 9.766 11.477 1 96.38 172 ASN B CA 1
ATOM 6289 C C . ASN B 1 172 ? -0.888 9.492 12.445 1 96.38 172 ASN B C 1
ATOM 6291 O O . ASN B 1 172 ? -0.831 8.531 13.227 1 96.38 172 ASN B O 1
ATOM 6295 N N . LEU B 1 173 ? -1.903 10.273 12.258 1 97.62 173 LEU B N 1
ATOM 6296 C CA . LEU B 1 173 ? -3.088 10.133 13.094 1 97.62 173 LEU B CA 1
ATOM 6297 C C . LEU B 1 173 ? -4.027 9.07 12.531 1 97.62 173 LEU B C 1
ATOM 6299 O O . LEU B 1 173 ? -4.457 9.172 11.375 1 97.62 173 LEU B O 1
ATOM 6303 N N . LYS B 1 174 ? -4.316 8.062 13.328 1 96.75 174 LYS B N 1
ATOM 6304 C CA . LYS B 1 174 ? -5.258 6.988 13.008 1 96.75 174 LYS B CA 1
ATOM 6305 C C . LYS B 1 174 ? -5.672 6.23 14.266 1 96.75 174 LYS B C 1
ATOM 6307 O O . LYS B 1 174 ? -4.93 6.191 15.25 1 96.75 174 LYS B O 1
ATOM 6312 N N . PRO B 1 175 ? -6.844 5.625 14.258 1 97 175 PRO B N 1
ATOM 6313 C CA . PRO B 1 175 ? -7.371 4.992 15.469 1 97 175 PRO B CA 1
ATOM 6314 C C . PRO B 1 175 ? -6.414 3.963 16.062 1 97 175 PRO B C 1
ATOM 6316 O O . PRO B 1 175 ? -6.324 3.834 17.281 1 97 175 PRO B O 1
ATOM 6319 N N . TYR B 1 176 ? -5.566 3.322 15.234 1 93.5 176 TYR B N 1
ATOM 6320 C CA . TYR B 1 176 ? -4.656 2.299 15.734 1 93.5 176 TYR B CA 1
ATOM 6321 C C . TYR B 1 176 ? -3.445 2.93 16.422 1 93.5 176 TYR B C 1
ATOM 6323 O O . TYR B 1 176 ? -2.678 2.244 17.094 1 93.5 176 TYR B O 1
ATOM 6331 N N . ASN B 1 177 ? -3.279 4.211 16.266 1 95.88 177 ASN B N 1
ATOM 6332 C CA . ASN B 1 177 ? -2.221 4.941 16.953 1 95.88 177 ASN B CA 1
ATOM 6333 C C . ASN B 1 177 ? -2.76 5.699 18.156 1 95.88 177 ASN B C 1
ATOM 6335 O O . ASN B 1 177 ? -2.039 6.488 18.766 1 95.88 177 ASN B O 1
ATOM 6339 N N . PHE B 1 178 ? -4.02 5.523 18.438 1 97.94 178 PHE B N 1
ATOM 6340 C CA . PHE B 1 178 ? -4.629 6.09 19.625 1 97.94 178 PHE B CA 1
ATOM 6341 C C . PHE B 1 178 ? -4.734 5.047 20.734 1 97.94 178 PHE B C 1
ATOM 6343 O O . PHE B 1 178 ? -5.676 4.25 20.75 1 97.94 178 PHE B O 1
ATOM 6350 N N . LEU B 1 179 ? -3.828 5.098 21.656 1 96.94 179 LEU B N 1
ATOM 6351 C CA . LEU B 1 179 ? -3.742 4.102 22.719 1 96.94 179 LEU B CA 1
ATOM 6352 C C . LEU B 1 179 ? -4.766 4.387 23.812 1 96.94 179 LEU B C 1
ATOM 6354 O O . LEU B 1 179 ? -5.277 5.504 23.906 1 96.94 179 LEU B O 1
ATOM 6358 N N . LEU B 1 180 ? -5.082 3.357 24.531 1 96.31 180 LEU B N 1
ATOM 6359 C CA . LEU B 1 180 ? -6.039 3.48 25.625 1 96.31 180 LEU B CA 1
ATOM 6360 C C . LEU B 1 180 ? -5.371 3.188 26.969 1 96.31 180 LEU B C 1
ATOM 6362 O O . LEU B 1 180 ? -4.684 2.174 27.125 1 96.31 180 LEU B O 1
ATOM 6366 N N . SER B 1 181 ? -5.586 4.105 27.891 1 94.69 181 SER B N 1
ATOM 6367 C CA . SER B 1 181 ? -5.105 3.875 29.25 1 94.69 181 SER B CA 1
ATOM 6368 C C . SER B 1 181 ? -6.004 2.895 29.984 1 94.69 181 SER B C 1
ATOM 6370 O O . SER B 1 181 ? -7.035 2.469 29.469 1 94.69 181 SER B O 1
ATOM 6372 N N . GLU B 1 182 ? -5.598 2.543 31.219 1 91.81 182 GLU B N 1
ATOM 6373 C CA . GLU B 1 182 ? -6.371 1.643 32.062 1 91.81 182 GLU B CA 1
ATOM 6374 C C . GLU B 1 182 ? -7.727 2.248 32.438 1 91.81 182 GLU B C 1
ATOM 6376 O O . GLU B 1 182 ? -8.68 1.521 32.688 1 91.81 182 GLU B O 1
ATOM 6381 N N . HIS B 1 183 ? -7.84 3.506 32.375 1 93.44 183 HIS B N 1
ATOM 6382 C CA . HIS B 1 183 ? -9.078 4.195 32.719 1 93.44 183 HIS B CA 1
ATOM 6383 C C . HIS B 1 183 ? -9.844 4.605 31.453 1 93.44 183 HIS B C 1
ATOM 6385 O O . HIS B 1 183 ? -10.641 5.547 31.484 1 93.44 183 HIS B O 1
ATOM 6391 N N . ASP B 1 184 ? -9.492 4.102 30.297 1 95.19 184 ASP B N 1
ATOM 6392 C CA . ASP B 1 184 ? -10.18 4.281 29.031 1 95.19 184 ASP B CA 1
ATOM 6393 C C . ASP B 1 184 ? -9.984 5.695 28.484 1 95.19 184 ASP B C 1
ATOM 6395 O O . ASP B 1 184 ? -10.875 6.25 27.844 1 95.19 184 ASP B O 1
ATOM 6399 N N . GLN B 1 185 ? -8.883 6.258 28.891 1 96.5 185 GLN B N 1
ATOM 6400 C CA . GLN B 1 185 ? -8.5 7.543 28.312 1 96.5 185 GLN B CA 1
ATOM 6401 C C . GLN B 1 185 ? -7.684 7.359 27.047 1 96.5 185 GLN B C 1
ATOM 6403 O O . GLN B 1 185 ? -6.797 6.504 26.984 1 96.5 185 GLN B O 1
ATOM 6408 N N . ALA B 1 186 ? -8.008 8.18 26 1 97.94 186 ALA B N 1
ATOM 6409 C CA . ALA B 1 186 ? -7.285 8.102 24.734 1 97.94 186 ALA B CA 1
ATOM 6410 C C . ALA B 1 186 ? -5.988 8.898 24.797 1 97.94 186 ALA B C 1
ATOM 6412 O O . ALA B 1 186 ? -5.961 10.016 25.312 1 97.94 186 ALA B O 1
ATOM 6413 N N . LEU B 1 187 ? -4.918 8.312 24.328 1 97.44 187 LEU B N 1
ATOM 6414 C CA . LEU B 1 187 ? -3.604 8.93 24.25 1 97.44 187 LEU B CA 1
ATOM 6415 C C . LEU B 1 187 ? -3.023 8.789 22.844 1 97.44 187 LEU B C 1
ATOM 6417 O O . LEU B 1 187 ? -3.277 7.797 22.156 1 97.44 187 LEU B O 1
ATOM 6421 N N . LEU B 1 188 ? -2.23 9.805 22.453 1 97.5 188 LEU B N 1
ATOM 6422 C CA . LEU B 1 188 ? -1.518 9.688 21.188 1 97.5 188 LEU B CA 1
ATOM 6423 C C . LEU B 1 188 ? -0.363 8.703 21.297 1 97.5 188 LEU B C 1
ATOM 6425 O O . LEU B 1 188 ? 0.533 8.875 22.141 1 97.5 188 LEU B O 1
ATOM 6429 N N . GLY B 1 189 ? -0.383 7.664 20.469 1 95.25 189 GLY B N 1
ATOM 6430 C CA . GLY B 1 189 ? 0.655 6.645 20.5 1 95.25 189 GLY B CA 1
ATOM 6431 C C . GLY B 1 189 ? 1.828 6.961 19.594 1 95.25 189 GLY B C 1
ATOM 6432 O O . GLY B 1 189 ? 2.938 6.465 19.797 1 95.25 189 GLY B O 1
ATOM 6433 N N . ASP B 1 190 ? 1.638 7.691 18.578 1 90.88 190 ASP B N 1
ATOM 6434 C CA . ASP B 1 190 ? 2.67 8.195 17.688 1 90.88 190 ASP B CA 1
ATOM 6435 C C . ASP B 1 190 ? 2.809 9.711 17.797 1 90.88 190 ASP B C 1
ATOM 6437 O O . ASP B 1 190 ? 1.841 10.445 17.578 1 90.88 190 ASP B O 1
ATOM 6441 N N . CYS B 1 191 ? 4.012 10.188 18.125 1 89.06 191 CYS B N 1
ATOM 6442 C CA . CYS B 1 191 ? 4.172 11.609 18.406 1 89.06 191 CYS B CA 1
ATOM 6443 C C . CYS B 1 191 ? 5.047 12.273 17.344 1 89.06 191 CYS B C 1
ATOM 6445 O O . CYS B 1 191 ? 5.898 13.102 17.672 1 89.06 191 CYS B O 1
ATOM 6447 N N . GLY B 1 192 ? 4.863 11.883 16.109 1 90.12 192 GLY B N 1
ATOM 6448 C CA . GLY B 1 192 ? 5.543 12.641 15.07 1 90.12 192 GLY B CA 1
ATOM 6449 C C . GLY B 1 192 ? 6.699 11.883 14.445 1 90.12 192 GLY B C 1
ATOM 6450 O O . GLY B 1 192 ? 7.699 12.484 14.047 1 90.12 192 GLY B O 1
ATOM 6451 N N . ILE B 1 193 ? 6.629 10.617 14.336 1 88.56 193 ILE B N 1
ATOM 6452 C CA . ILE B 1 193 ? 7.699 9.797 13.781 1 88.56 193 ILE B CA 1
ATOM 6453 C C . ILE B 1 193 ? 7.93 10.164 12.32 1 88.56 193 ILE B C 1
ATOM 6455 O O . ILE B 1 193 ? 9.07 10.297 11.875 1 88.56 193 ILE B O 1
ATOM 6459 N N . PRO B 1 194 ? 6.863 10.367 11.57 1 90.44 194 PRO B N 1
ATOM 6460 C CA . PRO B 1 194 ? 7.098 10.773 10.18 1 90.44 194 PRO B CA 1
ATOM 6461 C C . PRO B 1 194 ? 7.891 12.07 10.07 1 90.44 194 PRO B C 1
ATOM 6463 O O . PRO B 1 194 ? 8.711 12.227 9.156 1 90.44 194 PRO B O 1
ATOM 6466 N N . LEU B 1 195 ? 7.617 13.008 10.984 1 89.62 195 LEU B N 1
ATOM 6467 C CA . LEU B 1 195 ? 8.328 14.281 10.984 1 89.62 195 LEU B CA 1
ATOM 6468 C C . LEU B 1 195 ? 9.812 14.07 11.242 1 89.62 195 LEU B C 1
ATOM 6470 O O . LEU B 1 195 ? 10.656 14.75 10.641 1 89.62 195 LEU B O 1
ATOM 6474 N N . LEU B 1 196 ? 10.164 13.117 12.094 1 88.44 196 LEU B N 1
ATOM 6475 C CA . LEU B 1 196 ? 11.555 12.812 12.43 1 88.44 196 LEU B CA 1
ATOM 6476 C C . LEU B 1 196 ? 12.305 12.281 11.211 1 88.44 196 LEU B C 1
ATOM 6478 O O . LEU B 1 196 ? 13.516 12.461 11.094 1 88.44 196 LEU B O 1
ATOM 6482 N N . GLN B 1 197 ? 11.578 11.742 10.352 1 86.5 197 GLN B N 1
ATOM 6483 C CA . GLN B 1 197 ? 12.195 11.109 9.195 1 86.5 197 GLN B CA 1
ATOM 6484 C C . GLN B 1 197 ? 12.406 12.109 8.062 1 86.5 197 GLN B C 1
ATOM 6486 O O . GLN B 1 197 ? 13.164 11.844 7.125 1 86.5 197 GLN B O 1
ATOM 6491 N N . LEU B 1 198 ? 11.766 13.234 8.188 1 86.19 198 LEU B N 1
ATOM 6492 C CA . LEU B 1 198 ? 11.938 14.258 7.164 1 86.19 198 LEU B CA 1
ATOM 6493 C C . LEU B 1 198 ? 13.398 14.703 7.074 1 86.19 198 LEU B C 1
ATOM 6495 O O . LEU B 1 198 ? 14.047 14.922 8.102 1 86.19 198 LEU B O 1
ATOM 6499 N N . GLY B 1 199 ? 13.891 14.836 5.91 1 81.31 199 GLY B N 1
ATOM 6500 C CA . GLY B 1 199 ? 15.258 15.289 5.699 1 81.31 199 GLY B CA 1
ATOM 6501 C C . GLY B 1 199 ? 16.281 14.164 5.773 1 81.31 199 GLY B C 1
ATOM 6502 O O . GLY B 1 199 ? 17.453 14.367 5.48 1 81.31 199 GLY B O 1
ATOM 6503 N N . ILE B 1 200 ? 15.875 13.039 6.273 1 85.56 200 ILE B N 1
ATOM 6504 C CA . ILE B 1 200 ? 16.766 11.875 6.285 1 85.56 200 ILE B CA 1
ATOM 6505 C C . ILE B 1 200 ? 16.641 11.125 4.961 1 85.56 200 ILE B C 1
ATOM 6507 O O . ILE B 1 200 ? 15.555 10.68 4.586 1 85.56 200 ILE B O 1
ATOM 6511 N N . PRO B 1 201 ? 17.734 11.047 4.309 1 81.81 201 PRO B N 1
ATOM 6512 C CA . PRO B 1 201 ? 17.672 10.359 3.018 1 81.81 201 PRO B CA 1
ATOM 6513 C C . PRO B 1 201 ? 17.266 8.891 3.146 1 81.81 201 PRO B C 1
ATOM 6515 O O . PRO B 1 201 ? 17.656 8.227 4.105 1 81.81 201 PRO B O 1
ATOM 6518 N N . LEU B 1 202 ? 16.516 8.516 2.232 1 79.88 202 LEU B N 1
ATOM 6519 C CA . LEU B 1 202 ? 16.156 7.102 2.164 1 79.88 202 LEU B CA 1
ATOM 6520 C C . LEU B 1 202 ? 17.344 6.258 1.715 1 79.88 202 LEU B C 1
ATOM 6522 O O . LEU B 1 202 ? 18.234 6.754 1.023 1 79.88 202 LEU B O 1
ATOM 6526 N N . PRO B 1 203 ? 17.406 4.996 2.184 1 74.75 203 PRO B N 1
ATOM 6527 C CA . PRO B 1 203 ? 18.531 4.141 1.801 1 74.75 203 PRO B CA 1
ATOM 6528 C C . PRO B 1 203 ? 18.672 4.004 0.288 1 74.75 203 PRO B C 1
ATOM 6530 O O . PRO B 1 203 ? 19.797 3.844 -0.214 1 74.75 203 PRO B O 1
ATOM 6533 N N . ARG B 1 204 ? 17.469 4.09 -0.481 1 77.75 204 ARG B N 1
ATOM 6534 C CA . ARG B 1 204 ? 17.5 4.012 -1.938 1 77.75 204 ARG B CA 1
ATOM 6535 C C . ARG B 1 204 ? 16.609 5.086 -2.557 1 77.75 204 ARG B C 1
ATOM 6537 O O . ARG B 1 204 ? 15.617 5.5 -1.956 1 77.75 204 ARG B O 1
ATOM 6544 N N . SER B 1 205 ? 16.953 5.414 -3.84 1 71.75 205 SER B N 1
ATOM 6545 C CA . SER B 1 205 ? 16.266 6.508 -4.516 1 71.75 205 SER B CA 1
ATOM 6546 C C . SER B 1 205 ? 14.867 6.09 -4.961 1 71.75 205 SER B C 1
ATOM 6548 O O . SER B 1 205 ? 14.008 6.938 -5.188 1 71.75 205 SER B O 1
ATOM 6550 N N . ASP B 1 206 ? 14.641 4.844 -5.09 1 72.31 206 ASP B N 1
ATOM 6551 C CA . ASP B 1 206 ? 13.352 4.383 -5.605 1 72.31 206 ASP B CA 1
ATOM 6552 C C . ASP B 1 206 ? 12.367 4.133 -4.469 1 72.31 206 ASP B C 1
ATOM 6554 O O . ASP B 1 206 ? 11.219 3.752 -4.707 1 72.31 206 ASP B O 1
ATOM 6558 N N . MET B 1 207 ? 12.859 4.438 -3.275 1 78.19 207 MET B N 1
ATOM 6559 C CA . MET B 1 207 ? 11.977 4.293 -2.121 1 78.19 207 MET B CA 1
ATOM 6560 C C . MET B 1 207 ? 11.086 5.52 -1.964 1 78.19 207 MET B C 1
ATOM 6562 O O . MET B 1 207 ? 11.445 6.613 -2.395 1 78.19 207 MET B O 1
ATOM 6566 N N . VAL B 1 208 ? 9.953 5.277 -1.397 1 76 208 VAL B N 1
ATOM 6567 C CA . VAL B 1 208 ? 8.992 6.363 -1.233 1 76 208 VAL B CA 1
ATOM 6568 C C . VAL B 1 208 ? 8.992 6.844 0.216 1 76 208 VAL B C 1
ATOM 6570 O O . VAL B 1 208 ? 9.016 6.031 1.145 1 76 208 VAL B O 1
ATOM 6573 N N . LEU B 1 209 ? 9.086 8.164 0.293 1 78.12 209 LEU B N 1
ATOM 6574 C CA . LEU B 1 209 ? 8.93 8.773 1.606 1 78.12 209 LEU B CA 1
ATOM 6575 C C . LEU B 1 209 ? 7.469 8.773 2.037 1 78.12 209 LEU B C 1
ATOM 6577 O O . LEU B 1 209 ? 6.594 9.203 1.284 1 78.12 209 LEU B O 1
ATOM 6581 N N . ARG B 1 210 ? 7.219 8.227 3.166 1 82.81 210 ARG B N 1
ATOM 6582 C CA . ARG B 1 210 ? 5.867 8.18 3.715 1 82.81 210 ARG B CA 1
ATOM 6583 C C . ARG B 1 210 ? 5.723 9.141 4.895 1 82.81 210 ARG B C 1
ATOM 6585 O O . ARG B 1 210 ? 6.562 9.148 5.797 1 82.81 210 ARG B O 1
ATOM 6592 N N . LEU B 1 211 ? 4.707 10 4.797 1 92 211 LEU B N 1
ATOM 6593 C CA . LEU B 1 211 ? 4.5 10.961 5.875 1 92 211 LEU B CA 1
ATOM 6594 C C . LEU B 1 211 ? 3.229 10.641 6.652 1 92 211 LEU B C 1
ATOM 6596 O O . LEU B 1 211 ? 2.619 11.531 7.246 1 92 211 LEU B O 1
ATOM 6600 N N . GLY B 1 212 ? 2.779 9.484 6.602 1 94.38 212 GLY B N 1
ATOM 6601 C CA . GLY B 1 212 ? 1.602 8.984 7.293 1 94.38 212 GLY B CA 1
ATOM 6602 C C . GLY B 1 212 ? 0.979 7.773 6.621 1 94.38 212 GLY B C 1
ATOM 6603 O O . GLY B 1 212 ? 1.598 7.152 5.754 1 94.38 212 GLY B O 1
ATOM 6604 N N . THR B 1 213 ? -0.14 7.383 7.113 1 94.31 213 THR B N 1
ATOM 6605 C CA . THR B 1 213 ? -0.926 6.328 6.48 1 94.31 213 THR B CA 1
ATOM 6606 C C . THR B 1 213 ? -1.849 6.91 5.414 1 94.31 213 THR B C 1
ATOM 6608 O O . THR B 1 213 ? -2.633 7.82 5.691 1 94.31 213 THR B O 1
ATOM 6611 N N . PRO B 1 214 ? -1.861 6.426 4.25 1 93.69 214 PRO B N 1
ATOM 6612 C CA . PRO B 1 214 ? -2.506 7.055 3.094 1 93.69 214 PRO B CA 1
ATOM 6613 C C . PRO B 1 214 ? -3.971 7.398 3.35 1 93.69 214 PRO B C 1
ATOM 6615 O O . PRO B 1 214 ? -4.418 8.5 3.008 1 93.69 214 PRO B O 1
ATOM 6618 N N . ASN B 1 215 ? -4.715 6.582 4.008 1 96.19 215 ASN B N 1
ATOM 6619 C CA . ASN B 1 215 ? -6.141 6.793 4.23 1 96.19 215 ASN B CA 1
ATOM 6620 C C . ASN B 1 215 ? -6.398 8.039 5.066 1 96.19 215 ASN B C 1
ATOM 6622 O O . ASN B 1 215 ? -7.516 8.57 5.074 1 96.19 215 ASN B O 1
ATOM 6626 N N . TYR B 1 216 ? -5.352 8.523 5.715 1 97.69 216 TYR B N 1
ATOM 6627 C CA . TYR B 1 216 ? -5.547 9.602 6.676 1 97.69 216 TYR B CA 1
ATOM 6628 C C . TYR B 1 216 ? -4.699 10.812 6.316 1 97.69 216 TYR B C 1
ATOM 6630 O O . TYR B 1 216 ? -4.715 11.82 7.023 1 97.69 216 TYR B O 1
ATOM 6638 N N . MET B 1 217 ? -3.973 10.719 5.242 1 97 217 MET B N 1
ATOM 6639 C CA . MET B 1 217 ? -3.035 11.781 4.883 1 97 217 MET B CA 1
ATOM 6640 C C . MET B 1 217 ? -3.762 12.945 4.219 1 97 217 MET B C 1
ATOM 6642 O O . MET B 1 217 ? -4.609 12.742 3.35 1 97 217 MET B O 1
ATOM 6646 N N . ALA B 1 218 ? -3.396 14.102 4.66 1 97.56 218 ALA B N 1
ATOM 6647 C CA . ALA B 1 218 ? -3.881 15.32 4.023 1 97.56 218 ALA B CA 1
ATOM 6648 C C . ALA B 1 218 ? -3.262 15.5 2.639 1 97.56 218 ALA B C 1
ATOM 6650 O O . ALA B 1 218 ? -2.195 14.953 2.352 1 97.56 218 ALA B O 1
ATOM 6651 N N . PRO B 1 219 ? -3.936 16.328 1.771 1 96.5 219 PRO B N 1
ATOM 6652 C CA . PRO B 1 219 ? -3.426 16.516 0.411 1 96.5 219 PRO B CA 1
ATOM 6653 C C . PRO B 1 219 ? -1.972 16.984 0.385 1 96.5 219 PRO B C 1
ATOM 6655 O O . PRO B 1 219 ? -1.177 16.484 -0.42 1 96.5 219 PRO B O 1
ATOM 6658 N N . GLU B 1 220 ? -1.57 17.844 1.258 1 96.56 220 GLU B N 1
ATOM 6659 C CA . GLU B 1 220 ? -0.23 18.422 1.22 1 96.56 220 GLU B CA 1
ATOM 6660 C C . GLU B 1 220 ? 0.812 17.422 1.737 1 96.56 220 GLU B C 1
ATOM 6662 O O . GLU B 1 220 ? 2.014 17.641 1.563 1 96.56 220 GLU B O 1
ATOM 6667 N N . GLN B 1 221 ? 0.408 16.312 2.344 1 95.88 221 GLN B N 1
ATOM 6668 C CA . GLN B 1 221 ? 1.343 15.305 2.838 1 95.88 221 GLN B CA 1
ATOM 6669 C C . GLN B 1 221 ? 1.876 14.445 1.696 1 95.88 221 GLN B C 1
ATOM 6671 O O . GLN B 1 221 ? 2.896 13.766 1.846 1 95.88 221 GLN B O 1
ATOM 6676 N N . TRP B 1 222 ? 1.269 14.211 0.567 1 92.81 222 TRP B N 1
ATOM 6677 C CA . TRP B 1 222 ? 1.64 13.32 -0.525 1 92.81 222 TRP B CA 1
ATOM 6678 C C . TRP B 1 222 ? 2.861 13.852 -1.27 1 92.81 222 TRP B C 1
ATOM 6680 O O . TRP B 1 222 ? 3.752 13.078 -1.638 1 92.81 222 TRP B O 1
ATOM 6690 N N . GLN B 1 223 ? 3.148 15.031 -1.487 1 89.06 223 GLN B N 1
ATOM 6691 C CA . GLN B 1 223 ? 4.262 15.75 -2.107 1 89.06 223 GLN B CA 1
ATOM 6692 C C . GLN B 1 223 ? 4.441 17.125 -1.483 1 89.06 223 GLN B C 1
ATOM 6694 O O . GLN B 1 223 ? 4.266 18.141 -2.156 1 89.06 223 GLN B O 1
ATOM 6699 N N . PRO B 1 224 ? 4.922 16.984 -0.311 1 92.75 224 PRO B N 1
ATOM 6700 C CA . PRO B 1 224 ? 4.914 18.25 0.434 1 92.75 224 PRO B CA 1
ATOM 6701 C C . PRO B 1 224 ? 5.828 19.297 -0.182 1 92.75 224 PRO B C 1
ATOM 6703 O O . PRO B 1 224 ? 5.594 20.5 -0.015 1 92.75 224 PRO B O 1
ATOM 6706 N N . GLU B 1 225 ? 6.852 18.938 -0.936 1 91.44 225 GLU B N 1
ATOM 6707 C CA . GLU B 1 225 ? 7.758 19.906 -1.543 1 91.44 225 GLU B CA 1
ATOM 6708 C C . GLU B 1 225 ? 7.094 20.625 -2.721 1 91.44 225 GLU B C 1
ATOM 6710 O O . GLU B 1 225 ? 7.531 21.703 -3.125 1 91.44 225 GLU B O 1
ATOM 6715 N N . VAL B 1 226 ? 6.102 20 -3.217 1 92.19 226 VAL B N 1
ATOM 6716 C CA . VAL B 1 226 ? 5.43 20.547 -4.391 1 92.19 226 VAL B CA 1
ATOM 6717 C C . VAL B 1 226 ? 4.078 21.125 -3.988 1 92.19 226 VAL B C 1
ATOM 6719 O O . VAL B 1 226 ? 3.719 22.234 -4.414 1 92.19 226 VAL B O 1
ATOM 6722 N N . ARG B 1 227 ? 3.402 20.375 -3.121 1 90 227 ARG B N 1
ATOM 6723 C CA . ARG B 1 227 ? 2.02 20.75 -2.836 1 90 227 ARG B CA 1
ATOM 6724 C C . ARG B 1 227 ? 1.863 21.219 -1.393 1 90 227 ARG B C 1
ATOM 6726 O O . ARG B 1 227 ? 0.757 21.531 -0.955 1 90 227 ARG B O 1
ATOM 6733 N N . GLY B 1 228 ? 2.91 21.234 -0.791 1 90.5 228 GLY B N 1
ATOM 6734 C CA . GLY B 1 228 ? 2.863 21.625 0.61 1 90.5 228 GLY B CA 1
ATOM 6735 C C . GLY B 1 228 ? 2.824 23.125 0.813 1 90.5 228 GLY B C 1
ATOM 6736 O O . GLY B 1 228 ? 2.271 23.844 -0.014 1 90.5 228 GLY B O 1
ATOM 6737 N N . PRO B 1 229 ? 3.354 23.422 2 1 95.19 229 PRO B N 1
ATOM 6738 C CA . PRO B 1 229 ? 4.055 22.641 3.012 1 95.19 229 PRO B CA 1
ATOM 6739 C C . PRO B 1 229 ? 3.102 21.922 3.965 1 95.19 229 PRO B C 1
ATOM 6741 O O . PRO B 1 229 ? 1.916 22.25 4.023 1 95.19 229 PRO B O 1
ATOM 6744 N N . ILE B 1 230 ? 3.654 20.938 4.699 1 96.12 230 ILE B N 1
ATOM 6745 C CA . ILE B 1 230 ? 2.883 20.375 5.805 1 96.12 230 ILE B CA 1
ATOM 6746 C C . ILE B 1 230 ? 2.818 21.391 6.949 1 96.12 230 ILE B C 1
ATOM 6748 O O . ILE B 1 230 ? 3.766 22.141 7.168 1 96.12 230 ILE B O 1
ATOM 6752 N N . SER B 1 231 ? 1.697 21.453 7.602 1 94.31 231 SER B N 1
ATOM 6753 C CA . SER B 1 231 ? 1.436 22.391 8.68 1 94.31 231 SER B CA 1
ATOM 6754 C C . SER B 1 231 ? 0.549 21.781 9.758 1 94.31 231 SER B C 1
ATOM 6756 O O . SER B 1 231 ? 0.133 20.625 9.641 1 94.31 231 SER B O 1
ATOM 6758 N N . PHE B 1 232 ? 0.325 22.516 10.812 1 95.06 232 PHE B N 1
ATOM 6759 C CA . PHE B 1 232 ? -0.483 22.031 11.922 1 95.06 232 PHE B CA 1
ATOM 6760 C C . PHE B 1 232 ? -1.859 21.594 11.438 1 95.06 232 PHE B C 1
ATOM 6762 O O . PHE B 1 232 ? -2.436 20.641 11.969 1 95.06 232 PHE B O 1
ATOM 6769 N N . GLU B 1 233 ? -2.295 22.234 10.414 1 95.31 233 GLU B N 1
ATOM 6770 C CA . GLU B 1 233 ? -3.619 21.938 9.883 1 95.31 233 GLU B CA 1
ATOM 6771 C C . GLU B 1 233 ? -3.641 20.578 9.188 1 95.31 233 GLU B C 1
ATOM 6773 O O . GLU B 1 233 ? -4.711 20.031 8.93 1 95.31 233 GLU B O 1
ATOM 6778 N N . SER B 1 234 ? -2.439 20.062 8.82 1 96.88 234 SER B N 1
ATOM 6779 C CA . SER B 1 234 ? -2.375 18.703 8.297 1 96.88 234 SER B CA 1
ATOM 6780 C C . SER B 1 234 ? -2.908 17.688 9.312 1 96.88 234 SER B C 1
ATOM 6782 O O . SER B 1 234 ? -3.559 16.719 8.938 1 96.88 234 SER B O 1
ATOM 6784 N N . ASP B 1 235 ? -2.641 17.969 10.578 1 97.81 235 ASP B N 1
ATOM 6785 C CA . ASP B 1 235 ? -3.127 17.094 11.648 1 97.81 235 ASP B CA 1
ATOM 6786 C C . ASP B 1 235 ? -4.645 17.203 11.789 1 97.81 235 ASP B C 1
ATOM 6788 O O . ASP B 1 235 ? -5.297 16.234 12.195 1 97.81 235 ASP B O 1
ATOM 6792 N N . SER B 1 236 ? -5.211 18.375 11.43 1 97.69 236 SER B N 1
ATOM 6793 C CA . SER B 1 236 ? -6.66 18.531 11.484 1 97.69 236 SER B CA 1
ATOM 6794 C C . SER B 1 236 ? -7.348 17.562 10.516 1 97.69 236 SER B C 1
ATOM 6796 O O . SER B 1 236 ? -8.391 17 10.836 1 97.69 236 SER B O 1
ATOM 6798 N N . TRP B 1 237 ? -6.746 17.438 9.391 1 97.81 237 TRP B N 1
ATOM 6799 C CA . TRP B 1 237 ? -7.273 16.5 8.414 1 97.81 237 TRP B CA 1
ATOM 6800 C C . TRP B 1 237 ? -7.219 15.078 8.945 1 97.81 237 TRP B C 1
ATOM 6802 O O . TRP B 1 237 ? -8.219 14.352 8.914 1 97.81 237 TRP B O 1
ATOM 6812 N N . GLY B 1 238 ? -6.047 14.633 9.414 1 98 238 GLY B N 1
ATOM 6813 C CA . GLY B 1 238 ? -5.898 13.305 9.977 1 98 238 GLY B CA 1
ATOM 6814 C C . GLY B 1 238 ? -6.848 13.031 11.133 1 98 238 GLY B C 1
ATOM 6815 O O . GLY B 1 238 ? -7.402 11.938 11.242 1 98 238 GLY B O 1
ATOM 6816 N N . PHE B 1 239 ? -7.023 14.047 11.992 1 98.44 239 PHE B N 1
ATOM 6817 C CA . PHE B 1 239 ? -7.98 13.961 13.094 1 98.44 239 PHE B CA 1
ATOM 6818 C C . PHE B 1 239 ? -9.391 13.719 12.562 1 98.44 239 PHE B C 1
ATOM 6820 O O . PHE B 1 239 ? -10.086 12.82 13.023 1 98.44 239 PHE B O 1
ATOM 6827 N N . GLY B 1 240 ? -9.742 14.531 11.602 1 98.5 240 GLY B N 1
ATOM 6828 C CA . GLY B 1 240 ? -11.055 14.375 11 1 98.5 240 GLY B CA 1
ATOM 6829 C C . GLY B 1 240 ? -11.289 12.992 10.414 1 98.5 240 GLY B C 1
ATOM 6830 O O . GLY B 1 240 ? -12.336 12.391 10.633 1 98.5 240 GLY B O 1
ATOM 6831 N N . CYS B 1 241 ? -10.312 12.5 9.664 1 98.5 241 CYS B N 1
ATOM 6832 C CA . CYS B 1 241 ? -10.406 11.164 9.078 1 98.5 241 CYS B CA 1
ATOM 6833 C C . CYS B 1 241 ? -10.586 10.102 10.156 1 98.5 241 CYS B C 1
ATOM 6835 O O . CYS B 1 241 ? -11.336 9.148 9.969 1 98.5 241 CYS B O 1
ATOM 6837 N N . SER B 1 242 ? -9.891 10.242 11.227 1 98.44 242 SER B N 1
ATOM 6838 C CA . SER B 1 242 ? -9.984 9.297 12.336 1 98.44 242 SER B CA 1
ATOM 6839 C C . SER B 1 242 ? -11.383 9.297 12.945 1 98.44 242 SER B C 1
ATOM 6841 O O . SER B 1 242 ? -11.93 8.234 13.258 1 98.44 242 SER B O 1
ATOM 6843 N N . ILE B 1 243 ? -11.938 10.484 13.102 1 98.38 243 ILE B N 1
ATOM 6844 C CA . ILE B 1 243 ? -13.273 10.609 13.664 1 98.38 243 ILE B CA 1
ATOM 6845 C C . ILE B 1 243 ? -14.289 9.953 12.734 1 98.38 243 ILE B C 1
ATOM 6847 O O . ILE B 1 243 ? -15.18 9.227 13.18 1 98.38 243 ILE B O 1
ATOM 6851 N N . VAL B 1 244 ? -14.141 10.195 11.469 1 97.81 244 VAL B N 1
ATOM 6852 C CA . VAL B 1 244 ? -15.023 9.586 10.477 1 97.81 244 VAL B CA 1
ATOM 6853 C C . VAL B 1 244 ? -15 8.062 10.633 1 97.81 244 VAL B C 1
ATOM 6855 O O . VAL B 1 244 ? -16.047 7.414 10.633 1 97.81 244 VAL B O 1
ATOM 6858 N N . GLU B 1 245 ? -13.828 7.504 10.727 1 97.38 245 GLU B N 1
ATOM 6859 C CA . GLU B 1 245 ? -13.703 6.059 10.875 1 97.38 245 GLU B CA 1
ATOM 6860 C C . GLU B 1 245 ? -14.32 5.582 12.188 1 97.38 245 GLU B C 1
ATOM 6862 O O . GLU B 1 245 ? -15 4.555 12.227 1 97.38 245 GLU B O 1
ATOM 6867 N N . MET B 1 246 ? -14.109 6.312 13.273 1 97.69 246 MET B N 1
ATOM 6868 C CA . MET B 1 246 ? -14.609 5.914 14.594 1 97.69 246 MET B CA 1
ATOM 6869 C C . MET B 1 246 ? -16.125 5.891 14.609 1 97.69 246 MET B C 1
ATOM 6871 O O . MET B 1 246 ? -16.734 5.035 15.266 1 97.69 246 MET B O 1
ATOM 6875 N N . VAL B 1 247 ? -16.766 6.801 13.914 1 96.56 247 VAL B N 1
ATOM 6876 C CA . VAL B 1 247 ? -18.219 6.914 13.922 1 96.56 247 VAL B CA 1
ATOM 6877 C C . VAL B 1 247 ? -18.828 5.934 12.922 1 96.56 247 VAL B C 1
ATOM 6879 O O . VAL B 1 247 ? -19.859 5.312 13.188 1 96.56 247 VAL B O 1
ATOM 6882 N N . SER B 1 248 ? -18.219 5.754 11.781 1 94.62 248 SER B N 1
ATOM 6883 C CA . SER B 1 248 ? -18.797 4.953 10.711 1 94.62 248 SER B CA 1
ATOM 6884 C C . SER B 1 248 ? -18.344 3.5 10.797 1 94.62 248 SER B C 1
ATOM 6886 O O . SER B 1 248 ? -18.984 2.607 10.242 1 94.62 248 SER B O 1
ATOM 6888 N N . GLY B 1 249 ? -17.109 3.346 11.383 1 92.38 249 GLY B N 1
ATOM 6889 C CA . GLY B 1 249 ? -16.516 2.021 11.414 1 92.38 249 GLY B CA 1
ATOM 6890 C C . GLY B 1 249 ? -15.719 1.696 10.164 1 92.38 249 GLY B C 1
ATOM 6891 O O . GLY B 1 249 ? -15.117 0.623 10.07 1 92.38 249 GLY B O 1
ATOM 6892 N N . VAL B 1 250 ? -15.719 2.639 9.258 1 90 250 VAL B N 1
ATOM 6893 C CA . VAL B 1 250 ? -15.078 2.389 7.973 1 90 250 VAL B CA 1
ATOM 6894 C C . VAL B 1 250 ? -14.031 3.469 7.703 1 90 250 VAL B C 1
ATOM 6896 O O . VAL B 1 250 ? -14.305 4.66 7.852 1 90 250 VAL B O 1
ATOM 6899 N N . GLN B 1 251 ? -12.82 3.023 7.332 1 92.56 251 GLN B N 1
ATOM 6900 C CA . GLN B 1 251 ? -11.766 3.969 6.977 1 92.56 251 GLN B CA 1
ATOM 6901 C C . GLN B 1 251 ? -12.156 4.793 5.754 1 92.56 251 GLN B C 1
ATOM 6903 O O . GLN B 1 251 ? -12.812 4.289 4.84 1 92.56 251 GLN B O 1
ATOM 6908 N N . PRO B 1 252 ? -11.672 6.07 5.715 1 95.44 252 PRO B N 1
ATOM 6909 C CA . PRO B 1 252 ? -11.82 6.805 4.457 1 95.44 252 PRO B CA 1
ATOM 6910 C C . PRO B 1 252 ? -11.125 6.117 3.287 1 95.44 252 PRO B C 1
ATOM 6912 O O . PRO B 1 252 ? -10.031 5.57 3.453 1 95.44 252 PRO B O 1
ATOM 6915 N N . TRP B 1 253 ? -11.82 6.055 2.113 1 94.31 253 TRP B N 1
ATOM 6916 C CA . TRP B 1 253 ? -11.312 5.457 0.885 1 94.31 253 TRP B CA 1
ATOM 6917 C C . TRP B 1 253 ? -10.898 4.008 1.117 1 94.31 253 TRP B C 1
ATOM 6919 O O . TRP B 1 253 ? -9.875 3.555 0.59 1 94.31 253 TRP B O 1
ATOM 6929 N N . TYR B 1 254 ? -11.633 3.34 1.963 1 89.12 254 TYR B N 1
ATOM 6930 C CA . TYR B 1 254 ? -11.375 1.942 2.291 1 89.12 254 TYR B CA 1
ATOM 6931 C C . TYR B 1 254 ? -11.297 1.092 1.028 1 89.12 254 TYR B C 1
ATOM 6933 O O . TYR B 1 254 ? -12.156 1.195 0.149 1 89.12 254 TYR B O 1
ATOM 6941 N N . GLY B 1 255 ? -10.25 0.299 0.981 1 84.5 255 GLY B N 1
ATOM 6942 C CA . GLY B 1 255 ? -10.133 -0.67 -0.097 1 84.5 255 GLY B CA 1
ATOM 6943 C C . GLY B 1 255 ? -9.484 -0.101 -1.345 1 84.5 255 GLY B C 1
ATOM 6944 O O . GLY B 1 255 ? -9.133 -0.845 -2.264 1 84.5 255 GLY B O 1
ATOM 6945 N N . LYS B 1 256 ? -9.328 1.229 -1.479 1 88.81 256 LYS B N 1
ATOM 6946 C CA . LYS B 1 256 ? -8.672 1.843 -2.633 1 88.81 256 LYS B CA 1
ATOM 6947 C C . LYS B 1 256 ? -7.164 1.625 -2.592 1 88.81 256 LYS B C 1
ATOM 6949 O O . LYS B 1 256 ? -6.586 1.452 -1.518 1 88.81 256 LYS B O 1
ATOM 6954 N N . SER B 1 257 ? -6.605 1.569 -3.787 1 86.06 257 SER B N 1
ATOM 6955 C CA . SER B 1 257 ? -5.145 1.549 -3.861 1 86.06 257 SER B CA 1
ATOM 6956 C C . SER B 1 257 ? -4.551 2.883 -3.42 1 86.06 257 SER B C 1
ATOM 6958 O O . SER B 1 257 ? -5.258 3.893 -3.363 1 86.06 257 SER B O 1
ATOM 6960 N N . VAL B 1 258 ? -3.297 2.883 -3.047 1 89 258 VAL B N 1
ATOM 6961 C CA . VAL B 1 258 ? -2.619 4.113 -2.652 1 89 258 VAL B CA 1
ATOM 6962 C C . VAL B 1 258 ? -2.713 5.141 -3.779 1 89 258 VAL B C 1
ATOM 6964 O O . VAL B 1 258 ? -2.99 6.316 -3.533 1 89 258 VAL B O 1
ATOM 6967 N N . GLU B 1 259 ? -2.51 4.738 -5.008 1 87.62 259 GLU B N 1
ATOM 6968 C CA . GLU B 1 259 ? -2.645 5.629 -6.156 1 87.62 259 GLU B CA 1
ATOM 6969 C C . GLU B 1 259 ? -4.078 6.133 -6.301 1 87.62 259 GLU B C 1
ATOM 6971 O O . GLU B 1 259 ? -4.301 7.281 -6.691 1 87.62 259 GLU B O 1
ATOM 6976 N N . GLY B 1 260 ? -4.945 5.215 -6.062 1 90.25 260 GLY B N 1
ATOM 6977 C CA . GLY B 1 260 ? -6.344 5.613 -6.105 1 90.25 260 GLY B CA 1
ATOM 6978 C C . GLY B 1 260 ? -6.691 6.691 -5.09 1 90.25 260 GLY B C 1
ATOM 6979 O O . GLY B 1 260 ? -7.434 7.621 -5.398 1 90.25 260 GLY B O 1
ATOM 6980 N N . ILE B 1 261 ? -6.164 6.523 -3.893 1 95 261 ILE B N 1
ATOM 6981 C CA . ILE B 1 261 ? -6.398 7.523 -2.855 1 95 261 ILE B CA 1
ATOM 6982 C C . ILE B 1 261 ? -5.754 8.852 -3.262 1 95 261 ILE B C 1
ATOM 6984 O O . ILE B 1 261 ? -6.363 9.914 -3.121 1 95 261 ILE B O 1
ATOM 6988 N N . PHE B 1 262 ? -4.543 8.805 -3.768 1 94 262 PHE B N 1
ATOM 6989 C CA . PHE B 1 262 ? -3.865 9.992 -4.27 1 94 262 PHE B CA 1
ATOM 6990 C C . PHE B 1 262 ? -4.727 10.711 -5.297 1 94 262 PHE B C 1
ATOM 6992 O O . PHE B 1 262 ? -4.91 11.93 -5.223 1 94 262 PHE B O 1
ATOM 6999 N N . HIS B 1 263 ? -5.242 9.977 -6.242 1 92.81 263 HIS B N 1
ATOM 7000 C CA . HIS B 1 263 ? -6.078 10.555 -7.285 1 92.81 263 HIS B CA 1
ATOM 7001 C C . HIS B 1 263 ? -7.332 11.195 -6.695 1 92.81 263 HIS B C 1
ATOM 7003 O O . HIS B 1 263 ? -7.711 12.305 -7.082 1 92.81 263 HIS B O 1
ATOM 7009 N N . SER B 1 264 ? -7.906 10.547 -5.727 1 95.25 264 SER B N 1
ATOM 7010 C CA . SER B 1 264 ? -9.141 11.047 -5.125 1 95.25 264 SER B CA 1
ATOM 7011 C C . SER B 1 264 ? -8.883 12.281 -4.277 1 95.25 264 SER B C 1
ATOM 7013 O O . SER B 1 264 ? -9.57 13.297 -4.426 1 95.25 264 SER B O 1
ATOM 7015 N N . VAL B 1 265 ? -7.879 12.219 -3.451 1 96.56 265 VAL B N 1
ATOM 7016 C CA . VAL B 1 265 ? -7.652 13.242 -2.441 1 96.56 265 VAL B CA 1
ATOM 7017 C C . VAL B 1 265 ? -6.914 14.43 -3.062 1 96.56 265 VAL B C 1
ATOM 7019 O O . VAL B 1 265 ? -7.254 15.586 -2.805 1 96.56 265 VAL B O 1
ATOM 7022 N N . VAL B 1 266 ? -5.957 14.211 -3.91 1 94.5 266 VAL B N 1
ATOM 7023 C CA . VAL B 1 266 ? -5.051 15.258 -4.371 1 94.5 266 VAL B CA 1
ATOM 7024 C C . VAL B 1 266 ? -5.527 15.789 -5.723 1 94.5 266 VAL B C 1
ATOM 7026 O O . VAL B 1 266 ? -5.648 17 -5.906 1 94.5 266 VAL B O 1
ATOM 7029 N N . ILE B 1 267 ? -5.789 14.867 -6.586 1 91.56 267 ILE B N 1
ATOM 7030 C CA . ILE B 1 267 ? -6.094 15.297 -7.945 1 91.56 267 ILE B CA 1
ATOM 7031 C C . ILE B 1 267 ? -7.555 15.734 -8.031 1 91.56 267 ILE B C 1
ATOM 7033 O O . ILE B 1 267 ? -7.852 16.859 -8.422 1 91.56 267 ILE B O 1
ATOM 7037 N N . LYS B 1 268 ? -8.461 14.922 -7.559 1 93.75 268 LYS B N 1
ATOM 7038 C CA . LYS B 1 268 ? -9.891 15.234 -7.645 1 93.75 268 LYS B CA 1
ATOM 7039 C C . LYS B 1 268 ? -10.336 16.094 -6.461 1 93.75 268 LYS B C 1
ATOM 7041 O O . LYS B 1 268 ? -11.438 16.641 -6.469 1 93.75 268 LYS B O 1
ATOM 7046 N N . GLN B 1 269 ? -9.516 16.188 -5.457 1 95.56 269 GLN B N 1
ATOM 7047 C CA . GLN B 1 269 ? -9.781 16.984 -4.254 1 95.56 269 GLN B CA 1
ATOM 7048 C C . GLN B 1 269 ? -11.078 16.531 -3.586 1 95.56 269 GLN B C 1
ATOM 7050 O O . GLN B 1 269 ? -11.898 17.359 -3.195 1 95.56 269 GLN B O 1
ATOM 7055 N N . GLU B 1 270 ? -11.195 15.219 -3.564 1 96.12 270 GLU B N 1
ATOM 7056 C CA . GLU B 1 270 ? -12.352 14.609 -2.922 1 96.12 270 GLU B CA 1
ATOM 7057 C C . GLU B 1 270 ? -12.242 14.68 -1.402 1 96.12 270 GLU B C 1
ATOM 7059 O O . GLU B 1 270 ? -11.164 14.469 -0.845 1 96.12 270 GLU B O 1
ATOM 7064 N N . LYS B 1 271 ? -13.375 14.992 -0.738 1 96.31 271 LYS B N 1
ATOM 7065 C CA . LYS B 1 271 ? -13.453 15.008 0.72 1 96.31 271 LYS B CA 1
ATOM 7066 C C . LYS B 1 271 ? -14.078 13.719 1.25 1 96.31 271 LYS B C 1
ATOM 7068 O O . LYS B 1 271 ? -14.875 13.078 0.563 1 96.31 271 LYS B O 1
ATOM 7073 N N . PRO B 1 272 ? -13.68 13.289 2.443 1 95.62 272 PRO B N 1
ATOM 7074 C CA . PRO B 1 272 ? -14.344 12.125 3.039 1 95.62 272 PRO B CA 1
ATOM 7075 C C . PRO B 1 272 ? -15.836 12.367 3.279 1 95.62 272 PRO B C 1
ATOM 7077 O O . PRO B 1 272 ? -16.25 13.492 3.576 1 95.62 272 PRO B O 1
ATOM 7080 N N . HIS B 1 273 ? -16.578 11.305 3.186 1 92.5 273 HIS B N 1
ATOM 7081 C CA . HIS B 1 273 ? -18 11.383 3.492 1 92.5 273 HIS B CA 1
ATOM 7082 C C . HIS B 1 273 ? -18.234 11.438 4.996 1 92.5 273 HIS B C 1
ATOM 7084 O O . HIS B 1 273 ? -17.703 10.617 5.746 1 92.5 273 HIS B O 1
ATOM 7090 N N . LEU B 1 274 ? -18.984 12.375 5.414 1 94.88 274 LEU B N 1
ATOM 7091 C CA . LEU B 1 274 ? -19.312 12.477 6.836 1 94.88 274 LEU B CA 1
ATOM 7092 C C . LEU B 1 274 ? -20.469 11.562 7.203 1 94.88 274 LEU B C 1
ATOM 7094 O O . LEU B 1 274 ? -21.484 11.516 6.496 1 94.88 274 LEU B O 1
ATOM 7098 N N . PRO B 1 275 ? -20.266 10.805 8.242 1 93.06 275 PRO B N 1
ATOM 7099 C CA . PRO B 1 275 ? -21.375 9.945 8.688 1 93.06 275 PRO B CA 1
ATOM 7100 C C . PRO B 1 275 ? -22.547 10.734 9.266 1 93.06 275 PRO B C 1
ATOM 7102 O O . PRO B 1 275 ? -22.375 11.883 9.68 1 93.06 275 PRO B O 1
ATOM 7105 N N . ASP B 1 276 ? -23.656 10.062 9.344 1 87.25 276 ASP B N 1
ATOM 7106 C CA . ASP B 1 276 ? -24.844 10.68 9.914 1 87.25 276 ASP B CA 1
ATOM 7107 C C . ASP B 1 276 ? -24.812 10.625 11.445 1 87.25 276 ASP B C 1
ATOM 7109 O O . ASP B 1 276 ? -24.062 9.852 12.031 1 87.25 276 ASP B O 1
ATOM 7113 N N . GLY B 1 277 ? -25.547 11.508 12.086 1 84.44 277 GLY B N 1
ATOM 7114 C CA . GLY B 1 277 ? -25.75 11.414 13.516 1 84.44 277 GLY B CA 1
ATOM 7115 C C . GLY B 1 277 ? -24.766 12.242 14.32 1 84.44 277 GLY B C 1
ATOM 7116 O O . GLY B 1 277 ? -24.766 12.188 15.555 1 84.44 277 GLY B O 1
ATOM 7117 N N . LEU B 1 278 ? -24 13.016 13.672 1 92.31 278 LEU B N 1
ATOM 7118 C CA . LEU B 1 278 ? -23.062 13.875 14.383 1 92.31 278 LEU B CA 1
ATOM 7119 C C . LEU B 1 278 ? -23.734 15.172 14.82 1 92.31 278 LEU B C 1
ATOM 7121 O O . LEU B 1 278 ? -24.562 15.727 14.086 1 92.31 278 LEU B O 1
ATOM 7125 N N . PRO B 1 279 ? -23.391 15.609 16.031 1 92.75 279 PRO B N 1
ATOM 7126 C CA . PRO B 1 279 ? -23.875 16.938 16.406 1 92.75 279 PRO B CA 1
ATOM 7127 C C . PRO B 1 279 ? -23.438 18.031 15.414 1 92.75 279 PRO B C 1
ATOM 7129 O O . PRO B 1 279 ? -22.312 17.984 14.898 1 92.75 279 PRO B O 1
ATOM 7132 N N . PRO B 1 280 ? -24.219 18.969 15.172 1 91.06 280 PRO B N 1
ATOM 7133 C CA . PRO B 1 280 ? -23.969 19.984 14.133 1 91.06 280 PRO B CA 1
ATOM 7134 C C . PRO B 1 280 ? -22.609 20.688 14.305 1 91.06 280 PRO B C 1
ATOM 7136 O O . PRO B 1 280 ? -21.891 20.875 13.328 1 91.06 280 PRO B O 1
ATOM 7139 N N . PRO B 1 281 ? -22.25 21.141 15.57 1 92.62 281 PRO B N 1
ATOM 7140 C CA . PRO B 1 281 ? -20.938 21.781 15.695 1 92.62 281 PRO B CA 1
ATOM 7141 C C . PRO B 1 281 ? -19.797 20.859 15.25 1 92.62 281 PRO B C 1
ATOM 7143 O O . PRO B 1 281 ? -18.828 21.328 14.648 1 92.62 281 PRO B O 1
ATOM 7146 N N . VAL B 1 282 ? -19.953 19.562 15.547 1 95.5 282 VAL B N 1
ATOM 7147 C CA . VAL B 1 282 ? -18.922 18.594 15.188 1 95.5 282 VAL B CA 1
ATOM 7148 C C . VAL B 1 282 ? -18.922 18.375 13.672 1 95.5 282 VAL B C 1
ATOM 7150 O O . VAL B 1 282 ? -17.859 18.312 13.047 1 95.5 282 VAL B O 1
ATOM 7153 N N . GLU B 1 283 ? -20.047 18.25 13.141 1 95 283 GLU B N 1
ATOM 7154 C CA . GLU B 1 283 ? -20.156 18.094 11.688 1 95 283 GLU B CA 1
ATOM 7155 C C . GLU B 1 283 ? -19.516 19.281 10.961 1 95 283 GLU B C 1
ATOM 7157 O O . GLU B 1 283 ? -18.797 19.094 9.977 1 95 283 GLU B O 1
ATOM 7162 N N . ASN B 1 284 ? -19.797 20.453 11.461 1 92.38 284 ASN B N 1
ATOM 7163 C CA . ASN B 1 284 ? -19.281 21.656 10.836 1 92.38 284 ASN B CA 1
ATOM 7164 C C . ASN B 1 284 ? -17.75 21.719 10.883 1 92.38 284 ASN B C 1
ATOM 7166 O O . ASN B 1 284 ? -17.109 22.047 9.891 1 92.38 284 ASN B O 1
ATOM 7170 N N . VAL B 1 285 ? -17.25 21.453 12.016 1 95.19 285 VAL B N 1
ATOM 7171 C CA . VAL B 1 285 ? -15.805 21.547 12.148 1 95.19 285 VAL B CA 1
ATOM 7172 C C . VAL B 1 285 ? -15.148 20.453 11.305 1 95.19 285 VAL B C 1
ATOM 7174 O O . VAL B 1 285 ? -14.078 20.672 10.727 1 95.19 285 VAL B O 1
ATOM 7177 N N . LEU B 1 286 ? -15.75 19.25 11.211 1 96.88 286 LEU B N 1
ATOM 7178 C CA . LEU B 1 286 ? -15.203 18.172 10.391 1 96.88 286 LEU B CA 1
ATOM 7179 C C . LEU B 1 286 ? -15.219 18.562 8.914 1 96.88 286 LEU B C 1
ATOM 7181 O O . LEU B 1 286 ? -14.266 18.266 8.188 1 96.88 286 LEU B O 1
ATOM 7185 N N . ARG B 1 287 ? -16.219 19.172 8.516 1 95.25 287 ARG B N 1
ATOM 7186 C CA . ARG B 1 287 ? -16.25 19.672 7.145 1 95.25 287 ARG B CA 1
ATOM 7187 C C . ARG B 1 287 ? -15.094 20.625 6.887 1 95.25 287 ARG B C 1
ATOM 7189 O O . ARG B 1 287 ? -14.469 20.578 5.82 1 95.25 287 ARG B O 1
ATOM 7196 N N . GLY B 1 288 ? -14.852 21.484 7.855 1 95.38 288 GLY B N 1
ATOM 7197 C CA . GLY B 1 288 ? -13.727 22.406 7.762 1 95.38 288 GLY B CA 1
ATOM 7198 C C . GLY B 1 288 ? -12.383 21.688 7.695 1 95.38 288 GLY B C 1
ATOM 7199 O O . GLY B 1 288 ? -11.492 22.109 6.953 1 95.38 288 GLY B O 1
ATOM 7200 N N . CYS B 1 289 ? -12.258 20.594 8.43 1 97.38 289 CYS B N 1
ATOM 7201 C CA . CYS B 1 289 ? -11.016 19.844 8.477 1 97.38 289 CYS B CA 1
ATOM 7202 C C . CYS B 1 289 ? -10.648 19.297 7.094 1 97.38 289 CYS B C 1
ATOM 7204 O O . CYS B 1 289 ? -9.477 19.047 6.812 1 97.38 289 CYS B O 1
ATOM 7206 N N . PHE B 1 290 ? -11.641 19.172 6.234 1 97.44 290 PHE B N 1
ATOM 7207 C CA . PHE B 1 290 ? -11.414 18.469 4.984 1 97.44 290 PHE B CA 1
ATOM 7208 C C . PHE B 1 290 ? -11.281 19.438 3.82 1 97.44 290 PHE B C 1
ATOM 7210 O O . PHE B 1 290 ? -11.344 19.047 2.656 1 97.44 290 PHE B O 1
ATOM 7217 N N . GLU B 1 291 ? -11.109 20.703 4.156 1 95.25 291 GLU B N 1
ATOM 7218 C CA . GLU B 1 291 ? -10.805 21.656 3.094 1 95.25 291 GLU B CA 1
ATOM 7219 C C . GLU B 1 291 ? -9.469 21.344 2.434 1 95.25 291 GLU B C 1
ATOM 7221 O O . GLU B 1 291 ? -8.5 21 3.113 1 95.25 291 GLU B O 1
ATOM 7226 N N . TYR B 1 292 ? -9.438 21.406 1.109 1 95 292 TYR B N 1
ATOM 7227 C CA . TYR B 1 292 ? -8.211 21.094 0.389 1 95 292 TYR B CA 1
ATOM 7228 C C . TYR B 1 292 ? -7.105 22.094 0.753 1 95 292 TYR B C 1
ATOM 7230 O O . TYR B 1 292 ? -5.969 21.688 1.011 1 95 292 TYR B O 1
ATOM 7238 N N . ASP B 1 293 ? -7.426 23.375 0.667 1 93.12 293 ASP B N 1
ATOM 7239 C CA . ASP B 1 293 ? -6.496 24.406 1.124 1 93.12 293 ASP B CA 1
ATOM 7240 C C . ASP B 1 293 ? -6.441 24.453 2.648 1 93.12 293 ASP B C 1
ATOM 7242 O O . ASP B 1 293 ? -7.379 24.922 3.295 1 93.12 293 ASP B O 1
ATOM 7246 N N . PHE B 1 294 ? -5.324 24.078 3.229 1 94.44 294 PHE B N 1
ATOM 7247 C CA . PHE B 1 294 ? -5.273 23.891 4.676 1 94.44 294 PHE B CA 1
ATOM 7248 C C . PHE B 1 294 ? -5.363 25.234 5.395 1 94.44 294 PHE B C 1
ATOM 7250 O O . PHE B 1 294 ? -5.617 25.281 6.598 1 94.44 294 PHE B O 1
ATOM 7257 N N . ARG B 1 295 ? -5.176 26.328 4.727 1 89.69 295 ARG B N 1
ATOM 7258 C CA . ARG B 1 295 ? -5.375 27.641 5.328 1 89.69 295 ARG B CA 1
ATOM 7259 C C . ARG B 1 295 ? -6.824 27.828 5.766 1 89.69 295 ARG B C 1
ATOM 7261 O O . ARG B 1 295 ? -7.102 28.578 6.699 1 89.69 295 ARG B O 1
ATOM 7268 N N . ASN B 1 296 ? -7.645 27.109 5.094 1 92.44 296 ASN B N 1
ATOM 7269 C CA . ASN B 1 296 ? -9.07 27.219 5.375 1 92.44 296 ASN B CA 1
ATOM 7270 C C . ASN B 1 296 ? -9.539 26.156 6.359 1 92.44 296 ASN B C 1
ATOM 7272 O O . ASN B 1 296 ? -10.742 25.969 6.559 1 92.44 296 ASN B O 1
ATOM 7276 N N . ARG B 1 297 ? -8.68 25.484 6.984 1 95.31 297 ARG B N 1
ATOM 7277 C CA . ARG B 1 297 ? -9.047 24.469 7.957 1 95.31 297 ARG B CA 1
ATOM 7278 C C . ARG B 1 297 ? -9.039 25.031 9.375 1 95.31 297 ARG B C 1
ATOM 7280 O O . ARG B 1 297 ? -8.312 26 9.664 1 95.31 297 ARG B O 1
ATOM 7287 N N . PRO B 1 298 ? -9.805 24.469 10.242 1 93.38 298 PRO B N 1
ATOM 7288 C CA . PRO B 1 298 ? -9.781 24.891 11.641 1 93.38 298 PRO B CA 1
ATOM 7289 C C . PRO B 1 298 ? -8.492 24.5 12.359 1 93.38 298 PRO B C 1
ATOM 7291 O O . PRO B 1 298 ? -7.84 23.516 11.977 1 93.38 298 PRO B O 1
ATOM 7294 N N . LEU B 1 299 ? -8.164 25.281 13.312 1 89.31 299 LEU B N 1
ATOM 7295 C CA . LEU B 1 299 ? -7.113 24.875 14.242 1 89.31 299 LEU B CA 1
ATOM 7296 C C . LEU B 1 299 ? -7.648 23.875 15.266 1 89.31 299 LEU B C 1
ATOM 7298 O O . LEU B 1 299 ? -8.859 23.703 15.398 1 89.31 299 LEU B O 1
ATOM 7302 N N . VAL B 1 300 ? -6.754 23.281 15.945 1 94.25 300 VAL B N 1
ATOM 7303 C CA . VAL B 1 300 ? -7.148 22.234 16.891 1 94.25 300 VAL B CA 1
ATOM 7304 C C . VAL B 1 300 ? -7.988 22.859 18.016 1 94.25 300 VAL B C 1
ATOM 7306 O O . VAL B 1 300 ? -8.898 22.219 18.547 1 94.25 300 VAL B O 1
ATOM 7309 N N . ALA B 1 301 ? -7.734 24.125 18.344 1 90 301 ALA B N 1
ATOM 7310 C CA . ALA B 1 301 ? -8.531 24.828 19.359 1 90 301 ALA B CA 1
ATOM 7311 C C . ALA B 1 301 ? -10 24.906 18.938 1 90 301 ALA B C 1
ATOM 7313 O O . ALA B 1 301 ? -10.898 24.766 19.781 1 90 301 ALA B O 1
ATOM 7314 N N . ASP B 1 302 ? -10.219 25.156 17.688 1 90.94 302 ASP B N 1
ATOM 7315 C CA . ASP B 1 302 ? -11.578 25.188 17.141 1 90.94 302 ASP B CA 1
ATOM 7316 C C . ASP B 1 302 ? -12.242 23.812 17.25 1 90.94 302 ASP B C 1
ATOM 7318 O O . ASP B 1 302 ? -13.43 23.719 17.562 1 90.94 302 ASP B O 1
ATOM 7322 N N . ILE B 1 303 ? -11.484 22.844 17 1 96 303 ILE B N 1
ATOM 7323 C CA . ILE B 1 303 ? -11.977 21.469 17.078 1 96 303 ILE B CA 1
ATOM 7324 C C . ILE B 1 303 ? -12.367 21.141 18.516 1 96 303 ILE B C 1
ATOM 7326 O O . ILE B 1 303 ? -13.461 20.625 18.766 1 96 303 ILE B O 1
ATOM 7330 N N . LEU B 1 304 ? -11.484 21.438 19.422 1 95.12 304 LEU B N 1
ATOM 7331 C CA . LEU B 1 304 ? -11.727 21.188 20.844 1 95.12 304 LEU B CA 1
ATOM 7332 C C . LEU B 1 304 ? -13.008 21.875 21.297 1 95.12 304 LEU B C 1
ATOM 7334 O O . LEU B 1 304 ? -13.812 21.281 22.016 1 95.12 304 LEU B O 1
ATOM 7338 N N . ASN B 1 305 ? -13.227 23.109 20.891 1 92.25 305 ASN B N 1
ATOM 7339 C CA . ASN B 1 305 ? -14.414 23.859 21.266 1 92.25 305 ASN B CA 1
ATOM 7340 C C . ASN B 1 305 ? -15.688 23.203 20.734 1 92.25 305 ASN B C 1
ATOM 7342 O O . ASN B 1 305 ? -16.688 23.109 21.438 1 92.25 305 ASN B O 1
ATOM 7346 N N . ALA B 1 306 ? -15.633 22.812 19.484 1 93.75 306 ALA B N 1
ATOM 7347 C CA . ALA B 1 306 ? -16.797 22.172 18.875 1 93.75 306 ALA B CA 1
ATOM 7348 C C . ALA B 1 306 ? -17.125 20.859 19.578 1 93.75 306 ALA B C 1
ATOM 7350 O O . ALA B 1 306 ? -18.297 20.578 19.859 1 93.75 306 ALA B O 1
ATOM 7351 N N . PHE B 1 307 ? -16.141 20.094 19.938 1 96.69 307 PHE B N 1
ATOM 7352 C CA . PHE B 1 307 ? -16.359 18.812 20.594 1 96.69 307 PHE B CA 1
ATOM 7353 C C . PHE B 1 307 ? -16.844 19 22.016 1 96.69 307 PHE B C 1
ATOM 7355 O O . PHE B 1 307 ? -17.75 18.297 22.469 1 96.69 307 PHE B O 1
ATOM 7362 N N . ARG B 1 308 ? -16.312 19.922 22.75 1 94.31 308 ARG B N 1
ATOM 7363 C CA . ARG B 1 308 ? -16.719 20.188 24.125 1 94.31 308 ARG B CA 1
ATOM 7364 C C . ARG B 1 308 ? -18.156 20.688 24.203 1 94.31 308 ARG B C 1
ATOM 7366 O O . ARG B 1 308 ? -18.922 20.25 25.062 1 94.31 308 ARG B O 1
ATOM 7373 N N . SER B 1 309 ? -18.484 21.562 23.281 1 91.56 309 SER B N 1
ATOM 7374 C CA . SER B 1 309 ? -19.844 22.109 23.266 1 91.56 309 SER B CA 1
ATOM 7375 C C . SER B 1 309 ? -20.875 21.016 22.953 1 91.56 309 SER B C 1
ATOM 7377 O O . SER B 1 309 ? -21.984 21.047 23.484 1 91.56 309 SER B O 1
ATOM 7379 N N . SER B 1 310 ? -20.469 20.078 22.188 1 91.94 310 SER B N 1
ATOM 7380 C CA . SER B 1 310 ? -21.375 19 21.781 1 91.94 310 SER B CA 1
ATOM 7381 C C . SER B 1 310 ? -21.5 17.938 22.875 1 91.94 310 SER B C 1
ATOM 7383 O O . SER B 1 310 ? -22.531 17.297 23 1 91.94 310 SER B O 1
ATOM 7385 N N . GLN B 1 311 ? -20.422 17.672 23.562 1 88.94 311 GLN B N 1
ATOM 7386 C CA . GLN B 1 311 ? -20.469 16.703 24.656 1 88.94 311 GLN B CA 1
ATOM 7387 C C . GLN B 1 311 ? -21.469 17.141 25.719 1 88.94 311 GLN B C 1
ATOM 7389 O O . GLN B 1 311 ? -22.203 16.297 26.25 1 88.94 311 GLN B O 1
ATOM 7394 N N . SER B 1 312 ? -21.578 18.359 26.047 1 77.25 312 SER B N 1
ATOM 7395 C CA . SER B 1 312 ? -22.516 18.906 27.016 1 77.25 312 SER B CA 1
ATOM 7396 C C . SER B 1 312 ? -23.953 18.781 26.562 1 77.25 312 SER B C 1
ATOM 7398 O O . SER B 1 312 ? -24.859 18.531 27.359 1 77.25 312 SER B O 1
ATOM 7400 N N . ALA B 1 313 ? -24.141 18.875 25.281 1 69.88 313 ALA B N 1
ATOM 7401 C CA . ALA B 1 313 ? -25.484 18.781 24.703 1 69.88 313 ALA B CA 1
ATOM 7402 C C . ALA B 1 313 ? -26.016 17.359 24.75 1 69.88 313 ALA B C 1
ATOM 7404 O O . ALA B 1 313 ? -27.203 17.125 24.969 1 69.88 313 ALA B O 1
ATOM 7405 N N . VAL B 1 314 ? -25.172 16.422 24.469 1 68.06 314 VAL B N 1
ATOM 7406 C CA . VAL B 1 314 ? -25.562 15.016 24.422 1 68.06 314 VAL B CA 1
ATOM 7407 C C . VAL B 1 314 ? -25.828 14.492 25.828 1 68.06 314 VAL B C 1
ATOM 7409 O O . VAL B 1 314 ? -26.766 13.727 26.047 1 68.06 314 VAL B O 1
ATOM 7412 N N . TYR B 1 315 ? -24.984 14.742 26.812 1 57.66 315 TYR B N 1
ATOM 7413 C CA . TYR B 1 315 ? -25.188 14.281 28.188 1 57.66 315 TYR B CA 1
ATOM 7414 C C . TYR B 1 315 ? -26.266 15.094 28.891 1 57.66 315 TYR B C 1
ATOM 7416 O O . TYR B 1 315 ? -26.828 14.648 29.875 1 57.66 315 TYR B O 1
ATOM 7424 N N . GLY B 1 316 ? -26.391 16.391 28.594 1 50.34 316 GLY B N 1
ATOM 7425 C CA . GLY B 1 316 ? -27.469 17.141 29.234 1 50.34 316 GLY B CA 1
ATOM 7426 C C . GLY B 1 316 ? -28.844 16.578 28.922 1 50.34 316 GLY B C 1
ATOM 7427 O O . GLY B 1 316 ? -29 15.789 27.984 1 50.34 316 GLY B O 1
ATOM 7428 N N . ASP B 1 317 ? -29.828 16.594 29.859 1 43.47 317 ASP B N 1
ATOM 7429 C CA . ASP B 1 317 ? -31.172 16.047 30.016 1 43.47 317 ASP B CA 1
ATOM 7430 C C . ASP B 1 317 ? -31.922 16.047 28.672 1 43.47 317 ASP B C 1
ATOM 7432 O O . ASP B 1 317 ? -33.031 15.523 28.578 1 43.47 317 ASP B O 1
ATOM 7436 N N . GLY B 1 318 ? -32.156 17.156 27.875 1 37.59 318 GLY B N 1
ATOM 7437 C CA . GLY B 1 318 ? -33.062 17.094 26.734 1 37.59 318 GLY B CA 1
ATOM 7438 C C . GLY B 1 318 ? -32.5 16.297 25.578 1 37.59 318 GLY B C 1
ATOM 7439 O O . GLY B 1 318 ? -31.422 16.641 25.047 1 37.59 318 GLY B O 1
ATOM 7440 N N . GLY B 1 319 ? -32.469 14.977 25.547 1 38.34 319 GLY B N 1
ATOM 7441 C CA . GLY B 1 319 ? -32.156 13.945 24.578 1 38.34 319 GLY B CA 1
ATOM 7442 C C . GLY B 1 319 ? -31.844 14.5 23.203 1 38.34 319 GLY B C 1
ATOM 7443 O O . GLY B 1 319 ? -32.625 15.289 22.656 1 38.34 319 GLY B O 1
ATOM 7444 N N . TRP B 1 320 ? -30.703 14.852 22.828 1 39.78 320 TRP B N 1
ATOM 7445 C CA . TRP B 1 320 ? -30.531 15.031 21.391 1 39.78 320 TRP B CA 1
ATOM 7446 C C . TRP B 1 320 ? -31.328 14 20.609 1 39.78 320 TRP B C 1
ATOM 7448 O O . TRP B 1 320 ? -31.078 12.797 20.719 1 39.78 320 TRP B O 1
ATOM 7458 N N . ILE B 1 321 ? -32.688 14 20.672 1 35.25 321 ILE B N 1
ATOM 7459 C CA . ILE B 1 321 ? -33.531 13.195 19.781 1 35.25 321 ILE B CA 1
ATOM 7460 C C . ILE B 1 321 ? -33 13.297 18.359 1 35.25 321 ILE B C 1
ATOM 7462 O O . ILE B 1 321 ? -32.594 14.375 17.922 1 35.25 321 ILE B O 1
ATOM 7466 N N . GLY B 1 322 ? -32.906 12.266 17.594 1 35.38 322 GLY B N 1
ATOM 7467 C CA . GLY B 1 322 ? -32.531 12.047 16.203 1 35.38 322 GLY B CA 1
ATOM 7468 C C . GLY B 1 322 ? -32.844 13.234 15.305 1 35.38 322 GLY B C 1
ATOM 7469 O O . GLY B 1 322 ? -33.094 14.344 15.789 1 35.38 322 GLY B O 1
ATOM 7470 N N . LEU B 1 323 ? -33.531 12.883 14.062 1 35.72 323 LEU B N 1
ATOM 7471 C CA . LEU B 1 323 ? -33.875 13.594 12.828 1 35.72 323 LEU B CA 1
ATOM 7472 C C . LEU B 1 323 ? -34.781 14.781 13.117 1 35.72 323 LEU B C 1
ATOM 7474 O O . LEU B 1 323 ? -34.906 15.695 12.305 1 35.72 323 LEU B O 1
ATOM 7478 N N . ASP B 1 324 ? -35.781 14.695 14.078 1 32.12 324 ASP B N 1
ATOM 7479 C CA . ASP B 1 324 ? -36.969 15.539 13.984 1 32.12 324 ASP B CA 1
ATOM 7480 C C . ASP B 1 324 ? -36.625 16.984 14.383 1 32.12 324 ASP B C 1
ATOM 7482 O O . ASP B 1 324 ? -37.469 17.875 14.219 1 32.12 324 ASP B O 1
ATOM 7486 N N . ASP B 1 325 ? -35.938 17.266 15.32 1 30.16 325 ASP B N 1
ATOM 7487 C CA . ASP B 1 325 ? -35.844 18.672 15.695 1 30.16 325 ASP B CA 1
ATOM 7488 C C . ASP B 1 325 ? -34.906 19.422 14.742 1 30.16 325 ASP B C 1
ATOM 7490 O O . ASP B 1 325 ? -33.844 19.922 15.164 1 30.16 325 ASP B O 1
ATOM 7494 N N . ARG B 1 326 ? -34.75 19.016 13.539 1 34.53 326 ARG B N 1
ATOM 7495 C CA . ARG B 1 326 ? -34.125 19.781 12.461 1 34.53 326 ARG B CA 1
ATOM 7496 C C . ARG B 1 326 ? -34.75 21.156 12.305 1 34.53 326 ARG B C 1
ATOM 7498 O O . ARG B 1 326 ? -34.344 21.953 11.469 1 34.53 326 ARG B O 1
ATOM 7505 N N . ARG B 1 327 ? -36.031 21.312 12.789 1 31.23 327 ARG B N 1
ATOM 7506 C CA . ARG B 1 327 ? -36.75 22.516 12.367 1 31.23 327 ARG B CA 1
ATOM 7507 C C . ARG B 1 327 ? -36.156 23.766 13.023 1 31.23 327 ARG B C 1
ATOM 7509 O O . ARG B 1 327 ? -36.25 24.859 12.484 1 31.23 327 ARG B O 1
ATOM 7516 N N . LEU B 1 328 ? -36.156 23.75 14.391 1 29.95 328 LEU B N 1
ATOM 7517 C CA . LEU B 1 328 ? -35.906 25.062 14.977 1 29.95 328 LEU B CA 1
ATOM 7518 C C . LEU B 1 328 ? -34.438 25.484 14.781 1 29.95 328 LEU B C 1
ATOM 7520 O O . LEU B 1 328 ? -34.062 26.578 15.195 1 29.95 328 LEU B O 1
ATOM 7524 N N . THR B 1 329 ? -33.625 24.5 14.656 1 30.98 329 THR B N 1
ATOM 7525 C CA . THR B 1 329 ? -32.344 25.188 14.523 1 30.98 329 THR B CA 1
ATOM 7526 C C . THR B 1 329 ? -32.344 26.109 13.312 1 30.98 329 THR B C 1
ATOM 7528 O O . THR B 1 329 ? -32.594 25.672 12.188 1 30.98 329 THR B O 1
ATOM 7531 N N . GLU B 1 330 ? -32.969 27.312 13.5 1 28.98 330 GLU B N 1
ATOM 7532 C CA . GLU B 1 330 ? -32.781 28.422 12.57 1 28.98 330 GLU B CA 1
ATOM 7533 C C . GLU B 1 330 ? -31.547 28.219 11.695 1 28.98 330 GLU B C 1
ATOM 7535 O O . GLU B 1 330 ? -30.531 27.688 12.164 1 28.98 330 GLU B O 1
ATOM 7540 N N . LYS B 1 331 ? -31.828 28.125 10.461 1 32.44 331 LYS B N 1
ATOM 7541 C CA . LYS B 1 331 ? -30.766 28.359 9.477 1 32.44 331 LYS B CA 1
ATOM 7542 C C . LYS B 1 331 ? -29.75 29.359 9.992 1 32.44 331 LYS B C 1
ATOM 7544 O O . LYS B 1 331 ? -29.938 30.578 9.875 1 32.44 331 LYS B O 1
ATOM 7549 N N . THR B 1 332 ? -29.594 29.406 11.359 1 29.39 332 THR B N 1
ATOM 7550 C CA . THR B 1 332 ? -28.422 30.266 11.461 1 29.39 332 THR B CA 1
ATOM 7551 C C . THR B 1 332 ? -27.609 30.234 10.164 1 29.39 332 THR B C 1
ATOM 7553 O O . THR B 1 332 ? -27.25 29.156 9.688 1 29.39 332 THR B O 1
ATOM 7556 N N . ASN B 1 333 ? -27.969 31 9.312 1 29.41 333 ASN B N 1
ATOM 7557 C CA . ASN B 1 333 ? -27.062 31.297 8.227 1 29.41 333 ASN B CA 1
ATOM 7558 C C . ASN B 1 333 ? -25.609 30.953 8.594 1 29.41 333 ASN B C 1
ATOM 7560 O O . ASN B 1 333 ? -24.938 31.75 9.242 1 29.41 333 ASN B O 1
ATOM 7564 N N . ALA B 1 334 ? -25.5 29.906 9.203 1 32.94 334 ALA B N 1
ATOM 7565 C CA . ALA B 1 334 ? -24.141 29.359 9.266 1 32.94 334 ALA B CA 1
ATOM 7566 C C . ALA B 1 334 ? -23.312 29.828 8.094 1 32.94 334 ALA B C 1
ATOM 7568 O O . ALA B 1 334 ? -23.531 29.422 6.949 1 32.94 334 ALA B O 1
ATOM 7569 N N . SER B 1 335 ? -23.25 31.016 7.965 1 32.97 335 SER B N 1
ATOM 7570 C CA . SER B 1 335 ? -22.203 31.562 7.098 1 32.97 335 SER B CA 1
ATOM 7571 C C . SER B 1 335 ? -21.172 30.5 6.738 1 32.97 335 SER B C 1
ATOM 7573 O O . SER B 1 335 ? -20.828 29.656 7.566 1 32.97 335 SER B O 1
ATOM 7575 N N . SER B 1 336 ? -21.188 29.922 5.66 1 36.12 336 SER B N 1
ATOM 7576 C CA . SER B 1 336 ? -20.219 29.047 5.016 1 36.12 336 SER B CA 1
ATOM 7577 C C . SER B 1 336 ? -18.891 29.047 5.766 1 36.12 336 SER B C 1
ATOM 7579 O O . SER B 1 336 ? -18.266 30.094 5.93 1 36.12 336 SER B O 1
ATOM 7581 N N . TRP B 1 337 ? -18.625 28.406 6.93 1 39.56 337 TRP B N 1
ATOM 7582 C CA . TRP B 1 337 ? -17.609 27.844 7.824 1 39.56 337 TRP B CA 1
ATOM 7583 C C . TRP B 1 337 ? -16.25 27.812 7.148 1 39.56 337 TRP B C 1
ATOM 7585 O O . TRP B 1 337 ? -15.25 27.438 7.77 1 39.56 337 TRP B O 1
ATOM 7595 N N . THR B 1 338 ? -16.281 27.75 5.91 1 51.78 338 THR B N 1
ATOM 7596 C CA . THR B 1 338 ? -15.023 27.672 5.18 1 51.78 338 THR B CA 1
ATOM 7597 C C . THR B 1 338 ? -14.141 28.875 5.504 1 51.78 338 THR B C 1
ATOM 7599 O O . THR B 1 338 ? -13.016 28.984 5.016 1 51.78 338 THR B O 1
ATOM 7602 N N . ASP B 1 339 ? -14.641 29.672 6.562 1 70.19 339 ASP B N 1
ATOM 7603 C CA . ASP B 1 339 ? -13.828 30.891 6.68 1 70.19 339 ASP B CA 1
ATOM 7604 C C . ASP B 1 339 ? -12.898 30.812 7.883 1 70.19 339 ASP B C 1
ATOM 7606 O O . ASP B 1 339 ? -12.695 31.797 8.586 1 70.19 339 ASP B O 1
ATOM 7610 N N . TRP B 1 340 ? -12.469 29.641 8.203 1 82.69 340 TRP B N 1
ATOM 7611 C CA . TRP B 1 340 ? -11.578 29.469 9.336 1 82.69 340 TRP B CA 1
ATOM 7612 C C . TRP B 1 340 ? -10.344 30.344 9.211 1 82.69 340 TRP B C 1
ATOM 7614 O O . TRP B 1 340 ? -9.758 30.75 10.219 1 82.69 340 TRP B O 1
ATOM 7624 N N . LEU B 1 341 ? -10.047 30.609 8.023 1 82.5 341 LEU B N 1
ATOM 7625 C CA . LEU B 1 341 ? -8.867 31.422 7.742 1 82.5 341 LEU B CA 1
ATOM 7626 C C . LEU B 1 341 ? -8.992 32.812 8.391 1 82.5 341 LEU B C 1
ATOM 7628 O O . LEU B 1 341 ? -8 33.344 8.883 1 82.5 341 LEU B O 1
ATOM 7632 N N . LEU B 1 342 ? -10.18 33.281 8.492 1 76.75 342 LEU B N 1
ATOM 7633 C CA . LEU B 1 342 ? -10.438 34.656 8.898 1 76.75 342 LEU B CA 1
ATOM 7634 C C . LEU B 1 342 ? -10.242 34.812 10.406 1 76.75 342 LEU B C 1
ATOM 7636 O O . LEU B 1 342 ? -10.094 35.938 10.898 1 76.75 342 LEU B O 1
ATOM 7640 N N . TYR B 1 343 ? -10.125 33.719 11.07 1 77.5 343 TYR B N 1
ATOM 7641 C CA . TYR B 1 343 ? -10.102 33.812 12.523 1 77.5 343 TYR B CA 1
ATOM 7642 C C . TYR B 1 343 ? -8.797 33.281 13.094 1 77.5 343 TYR B C 1
ATOM 7644 O O . TYR B 1 343 ? -8.625 33.188 14.312 1 77.5 343 TYR B O 1
ATOM 7652 N N . LYS B 1 344 ? -7.957 32.938 12.297 1 84.25 344 LYS B N 1
ATOM 7653 C CA . LYS B 1 344 ? -6.707 32.344 12.758 1 84.25 344 LYS B CA 1
ATOM 7654 C C . LYS B 1 344 ? -5.809 33.375 13.422 1 84.25 344 LYS B C 1
ATOM 7656 O O . LYS B 1 344 ? -5.094 33.062 14.375 1 84.25 344 LYS B O 1
ATOM 7661 N N . ASP B 1 345 ? -5.895 34.625 12.867 1 84.62 345 ASP B N 1
ATOM 7662 C CA . ASP B 1 345 ? -5.098 35.688 13.453 1 84.62 345 ASP B CA 1
ATOM 7663 C C . ASP B 1 345 ? -5.887 36.438 14.531 1 84.62 345 ASP B C 1
ATOM 7665 O O . ASP B 1 345 ? -6.852 37.125 14.219 1 84.62 345 ASP B O 1
ATOM 7669 N N . GLN B 1 346 ? -5.465 36.344 15.719 1 84.12 346 GLN B N 1
ATOM 7670 C CA . GLN B 1 346 ? -6.152 37.031 16.812 1 84.12 346 GLN B CA 1
ATOM 7671 C C . GLN B 1 346 ? -5.777 38.5 16.875 1 84.12 346 GLN B C 1
ATOM 7673 O O . GLN B 1 346 ? -4.648 38.844 17.234 1 84.12 346 GLN B O 1
ATOM 7678 N N . LEU B 1 347 ? -6.754 39.312 16.641 1 90.12 347 LEU B N 1
ATOM 7679 C CA . LEU B 1 347 ? -6.535 40.781 16.672 1 90.12 347 LEU B CA 1
ATOM 7680 C C . LEU B 1 347 ? -6.477 41.281 18.094 1 90.12 347 LEU B C 1
ATOM 7682 O O . LEU B 1 347 ? -7.145 40.75 18.984 1 90.12 347 LEU B O 1
ATOM 7686 N N . GLN B 1 348 ? -5.684 42.281 18.312 1 91.31 348 GLN B N 1
ATOM 7687 C CA . GLN B 1 348 ? -5.52 42.938 19.609 1 91.31 348 GLN B CA 1
ATOM 7688 C C . GLN B 1 348 ? -5.598 44.469 19.5 1 91.31 348 GLN B C 1
ATOM 7690 O O . GLN B 1 348 ? -5.465 45 18.406 1 91.31 348 GLN B O 1
ATOM 7695 N N . MET B 1 349 ? -5.82 45 20.641 1 92.06 349 MET B N 1
ATOM 7696 C CA . MET B 1 349 ? -5.77 46.469 20.703 1 92.06 349 MET B CA 1
ATOM 7697 C C . MET B 1 349 ? -4.406 46.969 20.266 1 92.06 349 MET B C 1
ATOM 7699 O O . MET B 1 349 ? -3.373 46.438 20.672 1 92.06 349 MET B O 1
ATOM 7703 N N . GLY B 1 350 ? -4.504 47.969 19.422 1 93.19 350 GLY B N 1
ATOM 7704 C CA . GLY B 1 350 ? -3.254 48.562 18.984 1 93.19 350 GLY B CA 1
ATOM 7705 C C . GLY B 1 350 ? -2.746 48 17.672 1 93.19 350 GLY B C 1
ATOM 7706 O O . GLY B 1 350 ? -1.83 48.562 17.062 1 93.19 350 GLY B O 1
ATOM 7707 N N . ASP B 1 351 ? -3.338 46.906 17.203 1 95 351 ASP B N 1
ATOM 7708 C CA . ASP B 1 351 ? -2.932 46.312 15.938 1 95 351 ASP B CA 1
ATOM 7709 C C . ASP B 1 351 ? -3.25 47.25 14.773 1 95 351 ASP B C 1
ATOM 7711 O O . ASP B 1 351 ? -4.277 47.906 14.773 1 95 351 ASP B O 1
ATOM 7715 N N . MET B 1 352 ? -2.334 47.281 13.812 1 95.38 352 MET B N 1
ATOM 7716 C CA . MET B 1 352 ? -2.645 47.906 12.531 1 95.38 352 MET B CA 1
ATOM 7717 C C . MET B 1 352 ? -3.402 46.938 11.617 1 95.38 352 MET B C 1
ATOM 7719 O O . MET B 1 352 ? -3.057 45.75 11.539 1 95.38 352 MET B O 1
ATOM 7723 N N . VAL B 1 353 ? -4.461 47.469 11.008 1 94.38 353 VAL B N 1
ATOM 7724 C CA . VAL B 1 353 ? -5.273 46.594 10.164 1 94.38 353 VAL B CA 1
ATOM 7725 C C . VAL B 1 353 ? -5.57 47.281 8.836 1 94.38 353 VAL B C 1
ATOM 7727 O O . VAL B 1 353 ? -5.426 48.5 8.727 1 94.38 353 VAL B O 1
ATOM 7730 N N . ARG B 1 354 ? -5.848 46.531 7.852 1 92.38 354 ARG B N 1
ATOM 7731 C CA . ARG B 1 354 ? -6.363 46.969 6.562 1 92.38 354 ARG B CA 1
ATOM 7732 C C . ARG B 1 354 ? -7.488 46.062 6.074 1 92.38 354 ARG B C 1
ATOM 7734 O O . ARG B 1 354 ? -7.656 44.938 6.574 1 92.38 354 ARG B O 1
ATOM 7741 N N . SER B 1 355 ? -8.258 46.594 5.203 1 88.56 355 SER B N 1
ATOM 7742 C CA . SER B 1 355 ? -9.344 45.781 4.648 1 88.56 355 SER B CA 1
ATOM 7743 C C . SER B 1 355 ? -8.812 44.594 3.846 1 88.56 355 SER B C 1
ATOM 7745 O O . SER B 1 355 ? -7.816 44.719 3.129 1 88.56 355 SER B O 1
ATOM 7747 N N . ARG B 1 356 ? -9.414 43.406 4.004 1 84.94 356 ARG B N 1
ATOM 7748 C CA . ARG B 1 356 ? -9.023 42.219 3.244 1 84.94 356 ARG B CA 1
ATOM 7749 C C . ARG B 1 356 ? -9.367 42.406 1.766 1 84.94 356 ARG B C 1
ATOM 7751 O O . ARG B 1 356 ? -10.422 42.938 1.423 1 84.94 356 ARG B O 1
ATOM 7758 N N . LYS B 1 357 ? -8.391 42.031 0.927 1 64.81 357 LYS B N 1
ATOM 7759 C CA . LYS B 1 357 ? -8.633 42.094 -0.512 1 64.81 357 LYS B CA 1
ATOM 7760 C C . LYS B 1 357 ? -9.578 41 -0.966 1 64.81 357 LYS B C 1
ATOM 7762 O O . LYS B 1 357 ? -9.336 39.812 -0.693 1 64.81 357 LYS B O 1
ATOM 7767 N N . THR B 1 358 ? -10.875 41.094 -0.793 1 52.5 358 THR B N 1
ATOM 7768 C CA . THR B 1 358 ? -11.789 40.031 -1.229 1 52.5 358 THR B CA 1
ATOM 7769 C C . THR B 1 358 ? -11.617 39.75 -2.717 1 52.5 358 THR B C 1
ATOM 7771 O O . THR B 1 358 ? -11.289 40.656 -3.492 1 52.5 358 THR B O 1
ATOM 7774 N N . GLN B 1 359 ? -11.367 38.531 -3.125 1 47.22 359 GLN B N 1
ATOM 7775 C CA . GLN B 1 359 ? -11.344 38.125 -4.531 1 47.22 359 GLN B CA 1
ATOM 7776 C C . GLN B 1 359 ? -12.414 38.875 -5.328 1 47.22 359 GLN B C 1
ATOM 7778 O O . GLN B 1 359 ? -12.172 39.281 -6.469 1 47.22 359 GLN B O 1
ATOM 7783 N N . ASN B 1 360 ? -13.734 38.594 -5 1 38.69 360 ASN B N 1
ATOM 7784 C CA . ASN B 1 360 ? -14.875 39.156 -5.707 1 38.69 360 ASN B CA 1
ATOM 7785 C C . ASN B 1 360 ? -15.203 40.562 -5.207 1 38.69 360 ASN B C 1
ATOM 7787 O O . ASN B 1 360 ? -16.375 40.938 -5.051 1 38.69 360 ASN B O 1
ATOM 7791 N N . SER B 1 361 ? -14.461 41.188 -4.586 1 37.88 361 SER B N 1
ATOM 7792 C CA . SER B 1 361 ? -14.797 42.406 -3.879 1 37.88 361 SER B CA 1
ATOM 7793 C C . SER B 1 361 ? -15.133 43.531 -4.852 1 37.88 361 SER B C 1
ATOM 7795 O O . SER B 1 361 ? -15.164 44.688 -4.469 1 37.88 361 SER B O 1
ATOM 7797 N N . TRP B 1 362 ? -15.336 43.312 -5.973 1 35.56 362 TRP B N 1
ATOM 7798 C CA . TRP B 1 362 ? -15.82 44.531 -6.641 1 35.56 362 TRP B CA 1
ATOM 7799 C C . TRP B 1 362 ? -16.984 45.156 -5.883 1 35.56 362 TRP B C 1
ATOM 7801 O O . TRP B 1 362 ? -17.375 46.281 -6.133 1 35.56 362 TRP B O 1
ATOM 7811 N N . LYS B 1 363 ? -17.938 44.312 -5.375 1 35.69 363 LYS B N 1
ATOM 7812 C CA . LYS B 1 363 ? -19.219 44.906 -4.988 1 35.69 363 LYS B CA 1
ATOM 7813 C C . LYS B 1 363 ? -19.203 45.312 -3.52 1 35.69 363 LYS B C 1
ATOM 7815 O O . LYS B 1 363 ? -20.25 45.656 -2.959 1 35.69 363 LYS B O 1
ATOM 7820 N N . SER B 1 364 ? -18.234 44.938 -2.734 1 39.44 364 SER B N 1
ATOM 7821 C CA . SER B 1 364 ? -18.625 45.219 -1.354 1 39.44 364 SER B CA 1
ATOM 7822 C C . SER B 1 364 ? -18.672 46.719 -1.07 1 39.44 364 SER B C 1
ATOM 7824 O O . SER B 1 364 ? -17.766 47.438 -1.471 1 39.44 364 SER B O 1
ATOM 7826 N N . GLU B 1 365 ? -19.703 47.156 -0.746 1 41.62 365 GLU B N 1
ATOM 7827 C CA . GLU B 1 365 ? -20.172 48.406 -0.197 1 41.62 365 GLU B CA 1
ATOM 7828 C C . GLU B 1 365 ? -19.328 48.844 1.009 1 41.62 365 GLU B C 1
ATOM 7830 O O . GLU B 1 365 ? -19.547 49.906 1.585 1 41.62 365 GLU B O 1
ATOM 7835 N N . ASN B 1 366 ? -18.594 47.938 1.597 1 49.88 366 ASN B N 1
ATOM 7836 C CA . ASN B 1 366 ? -17.953 48.375 2.834 1 49.88 366 ASN B CA 1
ATOM 7837 C C . ASN B 1 366 ? -16.734 49.25 2.557 1 49.88 366 ASN B C 1
ATOM 7839 O O . ASN B 1 366 ? -16.109 49.125 1.508 1 49.88 366 ASN B O 1
ATOM 7843 N N . MET B 1 367 ? -16.656 50.312 3.312 1 52.75 367 MET B N 1
ATOM 7844 C CA . MET B 1 367 ? -15.578 51.312 3.223 1 52.75 367 MET B CA 1
ATOM 7845 C C . MET B 1 367 ? -14.219 50.594 3.266 1 52.75 367 MET B C 1
ATOM 7847 O O . MET B 1 367 ? -13.961 49.812 4.156 1 52.75 367 MET B O 1
ATOM 7851 N N . ASP B 1 368 ? -13.43 50.656 2.248 1 70.31 368 ASP B N 1
ATOM 7852 C CA . ASP B 1 368 ? -12.07 50.125 2.121 1 70.31 368 ASP B CA 1
ATOM 7853 C C . ASP B 1 368 ? -11.125 50.812 3.115 1 70.31 368 ASP B C 1
ATOM 7855 O O . ASP B 1 368 ? -10.961 52.031 3.094 1 70.31 368 ASP B O 1
ATOM 7859 N N . ILE B 1 369 ? -10.805 50.188 4.223 1 83.12 369 ILE B N 1
ATOM 7860 C CA . ILE B 1 369 ? -9.797 50.688 5.168 1 83.12 369 ILE B CA 1
ATOM 7861 C C . ILE B 1 369 ? -8.398 50.406 4.625 1 83.12 369 ILE B C 1
ATOM 7863 O O . ILE B 1 369 ? -7.922 49.25 4.688 1 83.12 369 ILE B O 1
ATOM 7867 N N . PRO B 1 370 ? -7.758 51.375 4.102 1 84.06 370 PRO B N 1
ATOM 7868 C CA . PRO B 1 370 ? -6.395 51.125 3.631 1 84.06 370 PRO B CA 1
ATOM 7869 C C . PRO B 1 370 ? -5.43 50.781 4.766 1 84.06 370 PRO B C 1
ATOM 7871 O O . PRO B 1 370 ? -4.617 49.875 4.641 1 84.06 370 PRO B O 1
ATOM 7874 N N . GLU B 1 371 ? -5.621 51.625 5.832 1 90.38 371 GLU B N 1
ATOM 7875 C CA . GLU B 1 371 ? -4.82 51.438 7.035 1 90.38 371 GLU B CA 1
ATOM 7876 C C . GLU B 1 371 ? -5.516 52 8.266 1 90.38 371 GLU B C 1
ATOM 7878 O O . GLU B 1 371 ? -6.094 53.094 8.195 1 90.38 371 GLU B O 1
ATOM 7883 N N . GLY B 1 372 ? -5.543 51.25 9.336 1 93.62 372 GLY B N 1
ATOM 7884 C CA . GLY B 1 372 ? -6.145 51.719 10.578 1 93.62 372 GLY B CA 1
ATOM 7885 C C . GLY B 1 372 ? -5.613 50.969 11.797 1 93.62 372 GLY B C 1
ATOM 7886 O O . GLY B 1 372 ? -4.922 49.969 11.68 1 93.62 372 GLY B O 1
ATOM 7887 N N . THR B 1 373 ? -5.879 51.594 12.914 1 95.06 373 THR B N 1
ATOM 7888 C CA . THR B 1 373 ? -5.453 51 14.188 1 95.06 373 THR B CA 1
ATOM 7889 C C . THR B 1 373 ? -6.66 50.625 15.031 1 95.06 373 THR B C 1
ATOM 7891 O O . THR B 1 373 ? -7.613 51.375 15.156 1 95.06 373 THR B O 1
ATOM 7894 N N . ILE B 1 374 ? -6.562 49.5 15.578 1 93.94 374 ILE B N 1
ATOM 7895 C CA . ILE B 1 374 ? -7.652 49.062 16.438 1 93.94 374 ILE B CA 1
A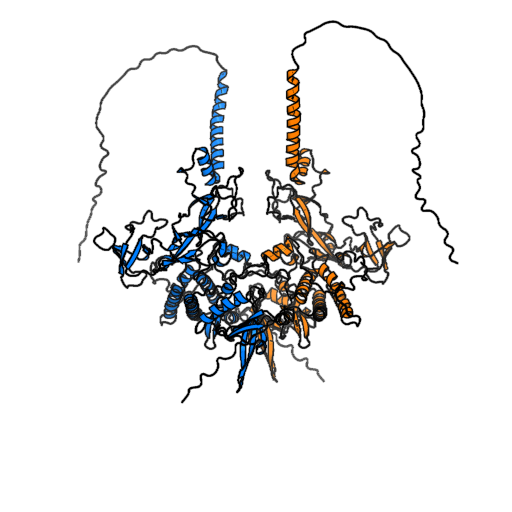TOM 7896 C C . ILE B 1 374 ? -7.617 49.812 17.766 1 93.94 374 ILE B C 1
ATOM 7898 O O . ILE B 1 374 ? -6.629 49.75 18.5 1 93.94 374 ILE B O 1
ATOM 7902 N N . VAL B 1 375 ? -8.766 50.438 18.156 1 94.12 375 VAL B N 1
ATOM 7903 C CA . VAL B 1 375 ? -8.797 51.25 19.359 1 94.12 375 VAL B CA 1
ATOM 7904 C C . VAL B 1 375 ? -9.883 50.75 20.297 1 94.12 375 VAL B C 1
ATOM 7906 O O . VAL B 1 375 ? -9.992 51.219 21.438 1 94.12 375 VAL B O 1
ATOM 7909 N N . GLY B 1 376 ? -10.656 49.844 19.875 1 91.31 376 GLY B N 1
ATOM 7910 C CA . GLY B 1 376 ? -11.688 49.25 20.719 1 91.31 376 GLY B CA 1
ATOM 7911 C C . GLY B 1 376 ? -12.102 47.875 20.266 1 91.31 376 GLY B C 1
ATOM 7912 O O . GLY B 1 376 ? -12.055 47.562 19.062 1 91.31 376 GLY B O 1
ATOM 7913 N N . MET B 1 377 ? -12.352 47.062 21.188 1 87.62 377 MET B N 1
ATOM 7914 C CA . MET B 1 377 ? -12.805 45.688 20.859 1 87.62 377 MET B CA 1
ATOM 7915 C C . MET B 1 377 ? -13.969 45.281 21.75 1 87.62 377 MET B C 1
ATOM 7917 O O . MET B 1 377 ? -13.953 45.531 22.969 1 87.62 377 MET B O 1
ATOM 7921 N N . ASP B 1 378 ? -15.109 45 21.125 1 76.31 378 ASP B N 1
ATOM 7922 C CA . ASP B 1 378 ? -16.25 44.469 21.875 1 76.31 378 ASP B CA 1
ATOM 7923 C C . ASP B 1 378 ? -16.031 43.031 22.297 1 76.31 378 ASP B C 1
ATOM 7925 O O . ASP B 1 378 ? -15.594 42.188 21.5 1 76.31 378 ASP B O 1
ATOM 7929 N N . ARG B 1 379 ? -15.859 42.812 23.516 1 61.19 379 ARG B N 1
ATOM 7930 C CA . ARG B 1 379 ? -15.539 41.531 24.203 1 61.19 379 ARG B CA 1
ATOM 7931 C C . ARG B 1 379 ? -16.562 40.469 23.859 1 61.19 379 ARG B C 1
ATOM 7933 O O . ARG B 1 379 ? -16.516 39.375 24.438 1 61.19 379 ARG B O 1
ATOM 7940 N N . GLY B 1 380 ? -17.531 40.719 22.984 1 53.38 380 GLY B N 1
ATOM 7941 C CA . GLY B 1 380 ? -18.391 39.562 22.797 1 53.38 380 GLY B CA 1
ATOM 7942 C C . GLY B 1 380 ? -17.703 38.406 22.141 1 53.38 380 GLY B C 1
ATOM 7943 O O . GLY B 1 380 ? -16.469 38.312 22.125 1 53.38 380 GLY B O 1
ATOM 7944 N N . THR B 1 381 ? -18.562 37.438 21.75 1 53.38 381 THR B N 1
ATOM 7945 C CA . THR B 1 381 ? -17.984 36.25 21.172 1 53.38 381 THR B CA 1
ATOM 7946 C C . THR B 1 381 ? -17.203 36.562 19.906 1 53.38 381 THR B C 1
ATOM 7948 O O . THR B 1 381 ? -17.594 37.469 19.156 1 53.38 381 THR B O 1
ATOM 7951 N N . GLU B 1 382 ? -15.977 36.312 19.906 1 53.91 382 GLU B N 1
ATOM 7952 C CA . GLU B 1 382 ? -14.953 36.594 18.891 1 53.91 382 GLU B CA 1
ATOM 7953 C C . GLU B 1 382 ? -15.562 36.625 17.484 1 53.91 382 GLU B C 1
ATOM 7955 O O . GLU B 1 382 ? -15.148 37.438 16.656 1 53.91 382 GLU B O 1
ATOM 7960 N N . ARG B 1 383 ? -16.641 35.844 17.25 1 59.16 383 ARG B N 1
ATOM 7961 C CA . ARG B 1 383 ? -17.125 35.75 15.883 1 59.16 383 ARG B CA 1
ATOM 7962 C C . ARG B 1 383 ? -18.203 36.781 15.602 1 59.16 383 ARG B C 1
ATOM 7964 O O . ARG B 1 383 ? -18.344 37.25 14.469 1 59.16 383 ARG B O 1
ATOM 7971 N N . ASP B 1 384 ? -18.906 37.156 16.609 1 61.81 384 ASP B N 1
ATOM 7972 C CA . ASP B 1 384 ? -20.016 38.094 16.375 1 61.81 384 ASP B CA 1
ATOM 7973 C C . ASP B 1 384 ? -19.672 39.5 16.906 1 61.81 384 ASP B C 1
ATOM 7975 O O . ASP B 1 384 ? -20.516 40.375 16.875 1 61.81 384 ASP B O 1
ATOM 7979 N N . GLY B 1 385 ? -18.5 39.656 17.219 1 75.69 385 GLY B N 1
ATOM 7980 C CA . GLY B 1 385 ? -18.141 40.938 17.781 1 75.69 385 GLY B CA 1
ATOM 7981 C C . GLY B 1 385 ? -17.656 41.938 16.734 1 75.69 385 GLY B C 1
ATOM 7982 O O . GLY B 1 385 ? -17.688 41.656 15.539 1 75.69 385 GLY B O 1
ATOM 7983 N N . PHE B 1 386 ? -17.594 43.156 17.203 1 85.94 386 PHE B N 1
ATOM 7984 C CA . PHE B 1 386 ? -17.062 44.219 16.344 1 85.94 386 PHE B CA 1
ATOM 7985 C C . PHE B 1 386 ? -15.805 44.812 16.938 1 85.94 386 PHE B C 1
ATOM 7987 O O . PHE B 1 386 ? -15.539 44.656 18.141 1 85.94 386 PHE B O 1
ATOM 7994 N N . ILE B 1 387 ? -15.062 45.406 16.062 1 89.19 387 ILE B N 1
ATOM 7995 C CA . ILE B 1 387 ? -13.883 46.156 16.484 1 89.19 387 ILE B CA 1
ATOM 7996 C C . ILE B 1 387 ? -13.984 47.594 16.016 1 89.19 387 ILE B C 1
ATOM 7998 O O . ILE B 1 387 ? -14.688 47.906 15.039 1 89.19 387 ILE B O 1
ATOM 8002 N N . LEU B 1 388 ? -13.383 48.438 16.75 1 92.06 388 LEU B N 1
ATOM 8003 C CA . LEU B 1 388 ? -13.297 49.844 16.375 1 92.06 388 LEU B CA 1
ATOM 8004 C C . LEU B 1 388 ? -11.93 50.188 15.789 1 92.06 388 LEU B C 1
ATOM 8006 O O . LEU B 1 388 ? -10.898 49.906 16.422 1 92.06 388 LEU B O 1
ATOM 8010 N N . VAL B 1 389 ? -11.977 50.688 14.602 1 93.56 389 VAL B N 1
ATOM 8011 C CA . VAL B 1 389 ? -10.734 50.969 13.891 1 93.56 389 VAL B CA 1
ATOM 8012 C C . VAL B 1 389 ? -10.617 52.469 13.641 1 93.56 389 VAL B C 1
ATOM 8014 O O . VAL B 1 389 ? -11.508 53.094 13.047 1 93.56 389 VAL B O 1
ATOM 8017 N N . ARG B 1 390 ? -9.531 53.031 14.117 1 94.88 390 ARG B N 1
ATOM 8018 C CA . ARG B 1 390 ? -9.234 54.438 13.828 1 94.88 390 ARG B CA 1
ATOM 8019 C C . ARG B 1 390 ? -8.492 54.562 12.508 1 94.88 390 ARG B C 1
ATOM 8021 O O . ARG B 1 390 ? -7.449 53.938 12.297 1 94.88 390 ARG B O 1
ATOM 8028 N N . VAL B 1 391 ? -9.133 55.281 11.672 1 92 391 VAL B N 1
ATOM 8029 C CA . VAL B 1 391 ? -8.547 55.531 10.359 1 92 391 VAL B CA 1
ATOM 8030 C C . VAL B 1 391 ? -8.133 56.969 10.234 1 92 391 VAL B C 1
ATOM 8032 O O . VAL B 1 391 ? -8.859 57.875 10.68 1 92 391 VAL B O 1
ATOM 8035 N N . HIS B 1 392 ? -7.004 57.219 9.711 1 87.31 392 HIS B N 1
ATOM 8036 C CA . HIS B 1 392 ? -6.551 58.594 9.523 1 87.31 392 HIS B CA 1
ATOM 8037 C C . HIS B 1 392 ? -7.52 59.375 8.648 1 87.31 392 HIS B C 1
ATOM 8039 O O . HIS B 1 392 ? -7.902 58.906 7.57 1 87.31 392 HIS B O 1
ATOM 8045 N N . GLY B 1 393 ? -7.883 60.5 9.016 1 82 393 GLY B N 1
ATOM 8046 C CA . GLY B 1 393 ? -8.758 61.375 8.25 1 82 393 GLY B CA 1
ATOM 8047 C C . GLY B 1 393 ? -10.219 61.219 8.609 1 82 393 GLY B C 1
ATOM 8048 O O . GLY B 1 393 ? -11.062 62 8.148 1 82 393 GLY B O 1
ATOM 8049 N N . ILE B 1 394 ? -10.453 60.219 9.367 1 83.44 394 ILE B N 1
ATOM 8050 C CA . ILE B 1 394 ? -11.82 60 9.82 1 83.44 394 ILE B CA 1
ATOM 8051 C C . ILE B 1 394 ? -11.914 60.312 11.312 1 83.44 394 ILE B C 1
ATOM 8053 O O . ILE B 1 394 ? -11.164 59.75 12.117 1 83.44 394 ILE B O 1
ATOM 8057 N N . HIS B 1 395 ? -12.742 61.156 11.664 1 85.5 395 HIS B N 1
ATOM 8058 C CA . HIS B 1 395 ? -12.82 61.656 13.031 1 85.5 395 HIS B CA 1
ATOM 8059 C C . HIS B 1 395 ? -13.234 60.562 14 1 85.5 395 HIS B C 1
ATOM 8061 O O . HIS B 1 395 ? -12.57 60.344 15.016 1 85.5 395 HIS B O 1
ATOM 8067 N N . ASP B 1 396 ? -14.367 59.875 13.688 1 89.88 396 ASP B N 1
ATOM 8068 C CA . ASP B 1 396 ? -14.836 58.812 14.578 1 89.88 396 ASP B CA 1
ATOM 8069 C C . ASP B 1 396 ? -14.336 57.469 14.133 1 89.88 396 ASP B C 1
ATOM 8071 O O . ASP B 1 396 ? -14.227 57.188 12.938 1 89.88 396 ASP B O 1
ATOM 8075 N N . PRO B 1 397 ? -13.969 56.688 15.109 1 91.44 397 PRO B N 1
ATOM 8076 C CA . PRO B 1 397 ? -13.555 55.344 14.742 1 91.44 397 PRO B CA 1
ATOM 8077 C C . PRO B 1 397 ? -14.648 54.562 14.016 1 91.44 397 PRO B C 1
ATOM 8079 O O . PRO B 1 397 ? -15.836 54.75 14.297 1 91.44 397 PRO B O 1
ATOM 8082 N N . LEU B 1 398 ? -14.18 53.719 13.148 1 90.81 398 LEU B N 1
ATOM 8083 C CA . LEU B 1 398 ? -15.094 52.906 12.352 1 90.81 398 LEU B CA 1
ATOM 8084 C C . LEU B 1 398 ? -15.375 51.594 13.039 1 90.81 398 LEU B C 1
ATOM 8086 O O . LEU B 1 398 ? -14.461 50.938 13.547 1 90.81 398 LEU B O 1
ATOM 8090 N N . ARG B 1 399 ? -16.594 51.219 13.094 1 89.19 399 ARG B N 1
ATOM 8091 C CA . ARG B 1 399 ? -17 49.906 13.586 1 89.19 399 ARG B CA 1
ATOM 8092 C C . ARG B 1 399 ? -17 48.875 12.461 1 89.19 399 ARG B C 1
ATOM 8094 O O . ARG B 1 399 ? -17.734 49 11.484 1 89.19 399 ARG B O 1
ATOM 8101 N N . VAL B 1 400 ? -16.125 47.938 12.633 1 87.25 400 VAL B N 1
ATOM 8102 C CA . VAL B 1 400 ? -16 46.938 11.562 1 87.25 400 VAL B CA 1
ATOM 8103 C C . VAL B 1 400 ? -15.984 45.531 12.164 1 87.25 400 VAL B C 1
ATOM 8105 O O . VAL B 1 400 ? -15.664 45.344 13.336 1 87.25 400 VAL B O 1
ATOM 8108 N N . LYS B 1 401 ? -16.391 44.562 11.336 1 83.5 401 LYS B N 1
ATOM 8109 C CA . LYS B 1 401 ? -16.25 43.156 11.727 1 83.5 401 LYS B CA 1
ATOM 8110 C C . LYS B 1 401 ? -14.812 42.688 11.586 1 83.5 401 LYS B C 1
ATOM 8112 O O . LYS B 1 401 ? -14.141 43.031 10.609 1 83.5 401 LYS B O 1
ATOM 8117 N N . PRO B 1 402 ? -14.383 41.938 12.523 1 84.75 402 PRO B N 1
ATOM 8118 C CA . PRO B 1 402 ? -13 41.438 12.461 1 84.75 402 PRO B CA 1
ATOM 8119 C C . PRO B 1 402 ? -12.711 40.656 11.195 1 84.75 402 PRO B C 1
ATOM 8121 O O . PRO B 1 402 ? -11.578 40.656 10.703 1 84.75 402 PRO B O 1
ATOM 8124 N N . SER B 1 403 ? -13.672 39.938 10.602 1 82.38 403 SER B N 1
ATOM 8125 C CA . SER B 1 403 ? -13.484 39.094 9.43 1 82.38 403 SER B CA 1
ATOM 8126 C C . SER B 1 403 ? -13.195 39.906 8.188 1 82.38 403 SER B C 1
ATOM 8128 O O . SER B 1 403 ? -12.711 39.406 7.184 1 82.38 403 SER B O 1
ATOM 8130 N N . THR B 1 404 ? -13.383 41.156 8.219 1 83.88 404 THR B N 1
ATOM 8131 C CA . THR B 1 404 ? -13.258 42 7.031 1 83.88 404 THR B CA 1
ATOM 8132 C C . THR B 1 404 ? -11.883 42.656 6.965 1 83.88 404 THR B C 1
ATOM 8134 O O . THR B 1 404 ? -11.531 43.25 5.957 1 83.88 404 THR B O 1
ATOM 8137 N N . VAL B 1 405 ? -11.18 42.531 8.047 1 88.38 405 VAL B N 1
ATOM 8138 C CA . VAL B 1 405 ? -9.867 43.188 8.07 1 88.38 405 VAL B CA 1
ATOM 8139 C C . VAL B 1 405 ? -8.781 42.125 8.32 1 88.38 405 VAL B C 1
ATOM 8141 O O . VAL B 1 405 ? -9.078 41 8.734 1 88.38 405 VAL B O 1
ATOM 8144 N N . GLU B 1 406 ? -7.59 42.5 7.965 1 91.75 406 GLU B N 1
ATOM 8145 C CA . GLU B 1 406 ? -6.414 41.688 8.25 1 91.75 406 GLU B CA 1
ATOM 8146 C C . GLU B 1 406 ? -5.328 42.531 8.938 1 91.75 406 GLU B C 1
ATOM 8148 O O . GLU B 1 406 ? -5.203 43.719 8.703 1 91.75 406 GLU B O 1
ATOM 8153 N N . ARG B 1 407 ? -4.598 41.906 9.758 1 94.25 407 ARG B N 1
ATOM 8154 C CA . ARG B 1 407 ? -3.549 42.594 10.516 1 94.25 407 ARG B CA 1
ATOM 8155 C C . ARG B 1 407 ? -2.314 42.844 9.656 1 94.25 407 ARG B C 1
ATOM 8157 O O . ARG B 1 407 ? -1.902 41.938 8.898 1 94.25 407 ARG B O 1
ATOM 8164 N N . VAL B 1 408 ? -1.771 43.969 9.781 1 94.19 408 VAL B N 1
ATOM 8165 C CA . VAL B 1 408 ? -0.555 44.344 9.055 1 94.19 408 VAL B CA 1
ATOM 8166 C C . VAL B 1 408 ? 0.591 44.531 10.047 1 94.19 408 VAL B C 1
ATOM 8168 O O . VAL B 1 408 ? 0.462 45.312 11.008 1 94.19 408 VAL B O 1
ATOM 8171 N N . THR B 1 409 ? 1.609 43.875 9.852 1 94.75 409 THR B N 1
ATOM 8172 C CA . THR B 1 409 ? 2.83 44 10.641 1 94.75 409 THR B CA 1
ATOM 8173 C C . THR B 1 409 ? 4.047 44.156 9.734 1 94.75 409 THR B C 1
ATOM 8175 O O . THR B 1 409 ? 4.312 43.281 8.898 1 94.75 409 THR B O 1
ATOM 8178 N N . CYS B 1 410 ? 4.812 45.219 9.875 1 94.31 410 CYS B N 1
ATOM 8179 C CA . CYS B 1 410 ? 5.984 45.5 9.055 1 94.31 410 CYS B CA 1
ATOM 8180 C C . CYS B 1 410 ? 5.617 45.531 7.574 1 94.31 410 CYS B C 1
ATOM 8182 O O . CYS B 1 410 ? 6.352 45 6.734 1 94.31 410 CYS B O 1
ATOM 8184 N N . GLY B 1 411 ? 4.387 45.969 7.375 1 91.69 411 GLY B N 1
ATOM 8185 C CA . GLY B 1 411 ? 3.938 46.156 6.004 1 91.69 411 GLY B CA 1
ATOM 8186 C C . GLY B 1 411 ? 3.449 44.875 5.363 1 91.69 411 GLY B C 1
ATOM 8187 O O . GLY B 1 411 ? 3.109 44.844 4.18 1 91.69 411 GLY B O 1
ATOM 8188 N N . LEU B 1 412 ? 3.453 43.812 6.129 1 94.38 412 LEU B N 1
ATOM 8189 C CA . LEU B 1 412 ? 3.066 42.5 5.594 1 94.38 412 LEU B CA 1
ATOM 8190 C C . LEU B 1 412 ? 1.844 41.969 6.324 1 94.38 412 LEU B C 1
ATOM 8192 O O . LEU B 1 412 ? 1.579 42.344 7.469 1 94.38 412 LEU B O 1
ATOM 8196 N N . ALA B 1 413 ? 1.074 41.156 5.645 1 92.62 413 ALA B N 1
ATOM 8197 C CA . ALA B 1 413 ? -0.07 40.438 6.203 1 92.62 413 ALA B CA 1
ATOM 8198 C C . ALA B 1 413 ? -0.114 39 5.703 1 92.62 413 ALA B C 1
ATOM 8200 O O . ALA B 1 413 ? 0.428 38.688 4.637 1 92.62 413 ALA B O 1
ATOM 8201 N N . ALA B 1 414 ? -0.694 38.156 6.484 1 92.69 414 ALA B N 1
ATOM 8202 C CA . ALA B 1 414 ? -0.864 36.75 6.055 1 92.69 414 ALA B CA 1
ATOM 8203 C C . ALA B 1 414 ? -1.531 36.688 4.684 1 92.69 414 ALA B C 1
ATOM 8205 O O . ALA B 1 414 ? -2.514 37.406 4.426 1 92.69 414 ALA B O 1
ATOM 8206 N N . GLY B 1 415 ? -0.967 35.844 3.797 1 91.69 415 GLY B N 1
ATOM 8207 C CA . GLY B 1 415 ? -1.503 35.719 2.451 1 91.69 415 GLY B CA 1
ATOM 8208 C C . GLY B 1 415 ? -0.709 36.5 1.41 1 91.69 415 GLY B C 1
ATOM 8209 O O . GLY B 1 415 ? -0.854 36.25 0.21 1 91.69 415 GLY B O 1
ATOM 8210 N N . ASP B 1 416 ? 0.102 37.406 1.87 1 93.5 416 ASP B N 1
ATOM 8211 C CA . ASP B 1 416 ? 0.904 38.188 0.946 1 93.5 416 ASP B CA 1
ATOM 8212 C C . ASP B 1 416 ? 1.904 37.312 0.192 1 93.5 416 ASP B C 1
ATOM 8214 O O . ASP B 1 416 ? 2.432 36.344 0.746 1 93.5 416 ASP B O 1
ATOM 8218 N N . TRP B 1 417 ? 2.117 37.656 -1.074 1 96.44 417 TRP B N 1
ATOM 8219 C CA . TRP B 1 417 ? 3.219 37.094 -1.836 1 96.44 417 TRP B CA 1
ATOM 8220 C C . TRP B 1 417 ? 4.543 37.75 -1.457 1 96.44 417 TRP B C 1
ATOM 8222 O O . TRP B 1 417 ? 4.652 38.969 -1.433 1 96.44 417 TRP B O 1
ATOM 8232 N N . VAL B 1 418 ? 5.496 36.938 -1.151 1 97.38 418 VAL B N 1
ATOM 8233 C CA . VAL B 1 418 ? 6.766 37.5 -0.683 1 97.38 418 VAL B CA 1
ATOM 8234 C C . VAL B 1 418 ? 7.922 36.781 -1.4 1 97.38 418 VAL B C 1
ATOM 8236 O O . VAL B 1 418 ? 7.746 35.719 -1.974 1 97.38 418 VAL B O 1
ATOM 8239 N N . ARG B 1 419 ? 9.047 37.406 -1.461 1 97.31 419 ARG B N 1
ATOM 8240 C CA . ARG B 1 419 ? 10.289 36.906 -2.035 1 97.31 419 ARG B CA 1
ATOM 8241 C C . ARG B 1 419 ? 11.445 37 -1.04 1 97.31 419 ARG B C 1
ATOM 8243 O O . ARG B 1 419 ? 11.562 38 -0.33 1 97.31 419 ARG B O 1
ATOM 8250 N N . LEU B 1 420 ? 12.227 36.031 -1.021 1 96.5 420 LEU B N 1
ATOM 8251 C CA . LEU B 1 420 ? 13.414 36.062 -0.18 1 96.5 420 LEU B CA 1
ATOM 8252 C C . LEU B 1 420 ? 14.445 37.031 -0.747 1 96.5 420 LEU B C 1
ATOM 8254 O O . LEU B 1 420 ? 14.719 37.031 -1.949 1 96.5 420 LEU B O 1
ATOM 8258 N N . LYS B 1 421 ? 15.023 37.812 0.146 1 94.88 421 LYS B N 1
ATOM 8259 C CA . LYS B 1 421 ? 16.062 38.75 -0.289 1 94.88 421 LYS B CA 1
ATOM 8260 C C . LYS B 1 421 ? 17.344 38 -0.677 1 94.88 421 LYS B C 1
ATOM 8262 O O . LYS B 1 421 ? 17.984 38.375 -1.665 1 94.88 421 LYS B O 1
ATOM 8267 N N . VAL B 1 422 ? 17.641 37.062 0.141 1 91.75 422 VAL B N 1
ATOM 8268 C CA . VAL B 1 422 ? 18.781 36.219 -0.16 1 91.75 422 VAL B CA 1
ATOM 8269 C C . VAL B 1 422 ? 18.281 34.844 -0.664 1 91.75 422 VAL B C 1
ATOM 8271 O O . VAL B 1 422 ? 17.703 34.062 0.098 1 91.75 422 VAL B O 1
ATOM 8274 N N . GLU B 1 423 ? 18.594 34.656 -1.929 1 86.19 423 GLU B N 1
ATOM 8275 C CA . GLU B 1 423 ? 18.016 33.469 -2.561 1 86.19 423 GLU B CA 1
ATOM 8276 C C . GLU B 1 423 ? 18.953 32.281 -2.424 1 86.19 423 GLU B C 1
ATOM 8278 O O . GLU B 1 423 ? 20.172 32.438 -2.412 1 86.19 423 GLU B O 1
ATOM 8283 N N . ASP B 1 424 ? 18.25 31.141 -2.127 1 80.56 424 ASP B N 1
ATOM 8284 C CA . ASP B 1 424 ? 18.953 29.859 -2.176 1 80.56 424 ASP B CA 1
ATOM 8285 C C . ASP B 1 424 ? 18.375 28.953 -3.266 1 80.56 424 ASP B C 1
ATOM 8287 O O . ASP B 1 424 ? 17.219 29.109 -3.652 1 80.56 424 ASP B O 1
ATOM 8291 N N . LYS B 1 425 ? 19.172 28.203 -4.004 1 79.81 425 LYS B N 1
ATOM 8292 C CA . LYS B 1 425 ? 18.781 27.422 -5.172 1 79.81 425 LYS B CA 1
ATOM 8293 C C . LYS B 1 425 ? 18.016 26.156 -4.762 1 79.81 425 LYS B C 1
ATOM 8295 O O . LYS B 1 425 ? 17.516 25.422 -5.613 1 79.81 425 LYS B O 1
ATOM 8300 N N . LYS B 1 426 ? 17.703 26.016 -3.594 1 85.31 426 LYS B N 1
ATOM 8301 C CA . LYS B 1 426 ? 17.109 24.766 -3.143 1 85.31 426 LYS B CA 1
ATOM 8302 C C . LYS B 1 426 ? 15.586 24.828 -3.248 1 85.31 426 LYS B C 1
ATOM 8304 O O . LYS B 1 426 ? 14.938 23.797 -3.43 1 85.31 426 LYS B O 1
ATOM 8309 N N . HIS B 1 427 ? 15.07 26 -3.088 1 92.25 427 HIS B N 1
ATOM 8310 C CA . HIS B 1 427 ? 13.633 26.172 -3.176 1 92.25 427 HIS B CA 1
ATOM 8311 C C . HIS B 1 427 ? 13.281 27.453 -3.932 1 92.25 427 HIS B C 1
ATOM 8313 O O . HIS B 1 427 ? 14.156 28.281 -4.211 1 92.25 427 HIS B O 1
ATOM 8319 N N . SER B 1 428 ? 12.055 27.594 -4.355 1 95.62 428 SER B N 1
ATOM 8320 C CA . SER B 1 428 ? 11.594 28.812 -5.02 1 95.62 428 SER B CA 1
ATOM 8321 C C . SER B 1 428 ? 11.773 30.031 -4.121 1 95.62 428 SER B C 1
ATOM 8323 O O . SER B 1 428 ? 11.539 29.969 -2.912 1 95.62 428 SER B O 1
ATOM 8325 N N . PRO B 1 429 ? 12.234 31.078 -4.605 1 96.25 429 PRO B N 1
ATOM 8326 C CA . PRO B 1 429 ? 12.406 32.281 -3.797 1 96.25 429 PRO B CA 1
ATOM 8327 C C . PRO B 1 429 ? 11.094 33 -3.518 1 96.25 429 PRO B C 1
ATOM 8329 O O . PRO B 1 429 ? 11.031 33.906 -2.658 1 96.25 429 PRO B O 1
ATOM 8332 N N . VAL B 1 430 ? 10.125 32.719 -4.281 1 97.06 430 VAL B N 1
ATOM 8333 C CA . VAL B 1 430 ? 8.828 33.375 -4.129 1 97.06 430 VAL B CA 1
ATOM 8334 C C . VAL B 1 430 ? 7.836 32.406 -3.465 1 97.06 430 VAL B C 1
ATOM 8336 O O . VAL B 1 430 ? 7.797 31.219 -3.791 1 97.06 430 VAL B O 1
ATOM 8339 N N . GLY B 1 431 ? 7.109 32.906 -2.471 1 97.06 431 GLY B N 1
ATOM 8340 C CA . GLY B 1 431 ? 6.129 32.094 -1.762 1 97.06 431 GLY B CA 1
ATOM 8341 C C . GLY B 1 431 ? 5.016 32.938 -1.139 1 97.06 431 GLY B C 1
ATOM 8342 O O . GLY B 1 431 ? 4.789 34.062 -1.53 1 97.06 431 GLY B O 1
ATOM 8343 N N . ILE B 1 432 ? 4.277 32.281 -0.281 1 96.75 432 ILE B N 1
ATOM 8344 C CA . ILE B 1 432 ? 3.131 32.906 0.354 1 96.75 432 ILE B CA 1
ATOM 8345 C C . ILE B 1 432 ? 3.359 33 1.861 1 96.75 432 ILE B C 1
ATOM 8347 O O . ILE B 1 432 ? 3.754 32.031 2.496 1 96.75 432 ILE B O 1
ATOM 8351 N N . LEU B 1 433 ? 3.088 34.156 2.434 1 96.5 433 LEU B N 1
ATOM 8352 C CA . LEU B 1 433 ? 3.211 34.375 3.869 1 96.5 433 LEU B CA 1
ATOM 8353 C C . LEU B 1 433 ? 2.039 33.781 4.621 1 96.5 433 LEU B C 1
ATOM 8355 O O . LEU B 1 433 ? 0.882 34.125 4.367 1 96.5 433 LEU B O 1
ATOM 8359 N N . HIS B 1 434 ? 2.383 32.875 5.551 1 95.12 434 HIS B N 1
ATOM 8360 C CA . HIS B 1 434 ? 1.323 32.188 6.285 1 95.12 434 HIS B CA 1
ATOM 8361 C C . HIS B 1 434 ? 1.042 32.906 7.617 1 95.12 434 HIS B C 1
ATOM 8363 O O . HIS B 1 434 ? -0.094 32.906 8.094 1 95.12 434 HIS B O 1
ATOM 8369 N N . SER B 1 435 ? 2.102 33.438 8.188 1 94.19 435 SER B N 1
ATOM 8370 C CA . SER B 1 435 ? 1.906 34.125 9.453 1 94.19 435 SER B CA 1
ATOM 8371 C C . SER B 1 435 ? 3.037 35.125 9.719 1 94.19 435 SER B C 1
ATOM 8373 O O . SER B 1 435 ? 4.152 34.938 9.227 1 94.19 435 SER B O 1
ATOM 8375 N N . ILE B 1 436 ? 2.678 36.156 10.461 1 95.06 436 ILE B N 1
ATOM 8376 C CA . ILE B 1 436 ? 3.639 37.125 10.922 1 95.06 436 ILE B CA 1
ATOM 8377 C C . ILE B 1 436 ? 3.32 37.531 12.367 1 95.06 436 ILE B C 1
ATOM 8379 O O . ILE B 1 436 ? 2.203 37.969 12.664 1 95.06 436 ILE B O 1
ATOM 8383 N N . GLN B 1 437 ? 4.273 37.344 13.164 1 95.06 437 GLN B N 1
ATOM 8384 C CA . GLN B 1 437 ? 4.105 37.719 14.57 1 95.06 437 GLN B CA 1
ATOM 8385 C C . GLN B 1 437 ? 4.41 39.188 14.789 1 95.06 437 GLN B C 1
ATOM 8387 O O . GLN B 1 437 ? 5.012 39.844 13.938 1 95.06 437 GLN B O 1
ATOM 8392 N N . ARG B 1 438 ? 3.975 39.688 15.93 1 94.88 438 ARG B N 1
ATOM 8393 C CA . ARG B 1 438 ? 4.125 41.094 16.25 1 94.88 438 ARG B CA 1
ATOM 8394 C C . ARG B 1 438 ? 5.594 41.469 16.391 1 94.88 438 ARG B C 1
ATOM 8396 O O . ARG B 1 438 ? 5.961 42.625 16.219 1 94.88 438 ARG B O 1
ATOM 8403 N N . ASN B 1 439 ? 6.438 40.5 16.656 1 94.69 439 ASN B N 1
ATOM 8404 C CA . ASN B 1 439 ? 7.867 40.75 16.766 1 94.69 439 ASN B CA 1
ATOM 8405 C C . ASN B 1 439 ? 8.555 40.656 15.406 1 94.69 439 ASN B C 1
ATOM 8407 O O . ASN B 1 439 ? 9.781 40.75 15.32 1 94.69 439 ASN B O 1
ATOM 8411 N N . GLY B 1 440 ? 7.785 40.344 14.43 1 95.06 440 GLY B N 1
ATOM 8412 C CA . GLY B 1 440 ? 8.344 40.312 13.086 1 95.06 440 GLY B CA 1
ATOM 8413 C C . GLY B 1 440 ? 8.695 38.938 12.609 1 95.06 440 GLY B C 1
ATOM 8414 O O . GLY B 1 440 ? 9.078 38.75 11.453 1 95.06 440 GLY B O 1
ATOM 8415 N N . SER B 1 441 ? 8.586 37.938 13.438 1 96.88 441 SER B N 1
ATOM 8416 C CA . SER B 1 441 ? 8.82 36.562 13.016 1 96.88 441 SER B CA 1
ATOM 8417 C C . SER B 1 441 ? 7.773 36.125 12 1 96.88 441 SER B C 1
ATOM 8419 O O . SER B 1 441 ? 6.59 36.406 12.141 1 96.88 441 SER B O 1
ATOM 8421 N N . VAL B 1 442 ? 8.297 35.406 10.977 1 97.19 442 VAL B N 1
ATOM 8422 C CA . VAL B 1 442 ? 7.391 35.062 9.891 1 97.19 442 VAL B CA 1
ATOM 8423 C C . VAL B 1 442 ? 7.48 33.562 9.602 1 97.19 442 VAL B C 1
ATOM 8425 O O . VAL B 1 442 ? 8.469 32.938 9.953 1 97.19 442 VAL B O 1
ATOM 8428 N N . ALA B 1 443 ? 6.449 33.031 9.062 1 96.31 443 ALA B N 1
ATOM 8429 C CA . ALA B 1 443 ? 6.395 31.703 8.453 1 96.31 443 ALA B CA 1
ATOM 8430 C C . ALA B 1 443 ? 5.902 31.766 7.012 1 96.31 443 ALA B C 1
ATOM 8432 O O . ALA B 1 443 ? 4.871 32.375 6.73 1 96.31 443 ALA B O 1
ATOM 8433 N N . VAL B 1 444 ? 6.688 31.219 6.086 1 97.25 444 VAL B N 1
ATOM 8434 C CA . VAL B 1 444 ? 6.387 31.344 4.664 1 97.25 444 VAL B CA 1
ATOM 8435 C C . VAL B 1 444 ? 6.391 29.969 4.004 1 97.25 444 VAL B C 1
ATOM 8437 O O . VAL B 1 444 ? 7.207 29.109 4.348 1 97.25 444 VAL B O 1
ATOM 8440 N N . GLY B 1 445 ? 5.402 29.734 3.123 1 97.12 445 GLY B N 1
ATOM 8441 C CA . GLY B 1 445 ? 5.418 28.547 2.289 1 97.12 445 GLY B CA 1
ATOM 8442 C C . GLY B 1 445 ? 6.156 28.75 0.978 1 97.12 445 GLY B C 1
ATOM 8443 O O . GLY B 1 445 ? 5.836 29.656 0.214 1 97.12 445 GLY B O 1
ATOM 8444 N N . PHE B 1 446 ? 7.195 27.938 0.707 1 97.12 446 PHE B N 1
ATOM 8445 C CA . PHE B 1 446 ? 7.957 27.969 -0.536 1 97.12 446 PHE B CA 1
ATOM 8446 C C . PHE B 1 446 ? 7.91 26.625 -1.237 1 97.12 446 PHE B C 1
ATOM 8448 O O . PHE B 1 446 ? 7.945 25.578 -0.585 1 97.12 446 PHE B O 1
ATOM 8455 N N . ILE B 1 447 ? 7.828 26.703 -2.588 1 96.81 447 ILE B N 1
ATOM 8456 C CA . ILE B 1 447 ? 8 25.469 -3.344 1 96.81 447 ILE B CA 1
ATOM 8457 C C . ILE B 1 447 ? 9.383 24.875 -3.066 1 96.81 447 ILE B C 1
ATOM 8459 O O . ILE B 1 447 ? 10.383 25.594 -3.076 1 96.81 447 ILE B O 1
ATOM 8463 N N . GLY B 1 448 ? 9.414 23.594 -2.818 1 94.25 448 GLY B N 1
ATOM 8464 C CA . GLY B 1 448 ? 10.688 22.938 -2.562 1 94.25 448 GLY B CA 1
ATOM 8465 C C . GLY B 1 448 ? 10.922 22.641 -1.092 1 94.25 448 GLY B C 1
ATOM 8466 O O . GLY B 1 448 ? 11.859 21.938 -0.738 1 94.25 448 GLY B O 1
ATOM 8467 N N . MET B 1 449 ? 10.102 23.188 -0.263 1 94 449 MET B N 1
ATOM 8468 C CA . MET B 1 449 ? 10.211 22.953 1.173 1 94 449 MET B CA 1
ATOM 8469 C C . MET B 1 449 ? 9.039 22.125 1.676 1 94 449 MET B C 1
ATOM 8471 O O . MET B 1 449 ? 7.887 22.391 1.32 1 94 449 MET B O 1
ATOM 8475 N N . GLU B 1 450 ? 9.352 21.203 2.561 1 93.62 450 GLU B N 1
ATOM 8476 C CA . GLU B 1 450 ? 8.305 20.312 3.059 1 93.62 450 GLU B CA 1
ATOM 8477 C C . GLU B 1 450 ? 7.539 20.953 4.215 1 93.62 450 GLU B C 1
ATOM 8479 O O . GLU B 1 450 ? 6.395 20.578 4.484 1 93.62 450 GLU B O 1
ATOM 8484 N N . THR B 1 451 ? 8.227 21.844 4.918 1 94.25 451 THR B N 1
ATOM 8485 C CA . THR B 1 451 ? 7.617 22.562 6.027 1 94.25 451 THR B CA 1
ATOM 8486 C C . THR B 1 451 ? 7.703 24.078 5.793 1 94.25 451 THR B C 1
ATOM 8488 O O . THR B 1 451 ? 8.344 24.531 4.84 1 94.25 451 THR B O 1
ATOM 8491 N N . LEU B 1 452 ? 7.039 24.859 6.633 1 95.62 452 LEU B N 1
ATOM 8492 C CA . LEU B 1 452 ? 7.07 26.312 6.52 1 95.62 452 LEU B CA 1
ATOM 8493 C C . LEU B 1 452 ? 8.461 26.844 6.82 1 95.62 452 LEU B C 1
ATOM 8495 O O . LEU B 1 452 ? 9.125 26.375 7.75 1 95.62 452 LEU B O 1
ATOM 8499 N N . TRP B 1 453 ? 8.914 27.75 5.984 1 95.56 453 TRP B N 1
ATOM 8500 C CA . TRP B 1 453 ? 10.148 28.469 6.238 1 95.56 453 TRP B CA 1
ATOM 8501 C C . TRP B 1 453 ? 9.961 29.5 7.355 1 95.56 453 TRP B C 1
ATOM 8503 O O . TRP B 1 453 ? 9 30.266 7.348 1 95.56 453 TRP B O 1
ATOM 8513 N N . ARG B 1 454 ? 10.82 29.5 8.297 1 95.38 454 ARG B N 1
ATOM 8514 C CA . ARG B 1 454 ? 10.734 30.453 9.414 1 95.38 454 ARG B CA 1
ATOM 8515 C C . ARG B 1 454 ? 11.891 31.438 9.375 1 95.38 454 ARG B C 1
ATOM 8517 O O . ARG B 1 454 ? 13.039 31.062 9.172 1 95.38 454 ARG B O 1
ATOM 8524 N N . GLY B 1 455 ? 11.531 32.688 9.461 1 96.38 455 GLY B N 1
ATOM 8525 C CA . GLY B 1 455 ? 12.508 33.75 9.445 1 96.38 455 GLY B CA 1
ATOM 8526 C C . GLY B 1 455 ? 11.953 35.062 9.992 1 96.38 455 GLY B C 1
ATOM 8527 O O . GLY B 1 455 ? 11.148 35.062 10.922 1 96.38 455 GLY B O 1
ATOM 8528 N N . HIS B 1 456 ? 12.531 36.125 9.523 1 97.56 456 HIS B N 1
ATOM 8529 C CA . HIS B 1 456 ? 12.109 37.469 9.945 1 97.56 456 HIS B CA 1
ATOM 8530 C C . HIS B 1 456 ? 11.617 38.281 8.758 1 97.56 456 HIS B C 1
ATOM 8532 O O . HIS B 1 456 ? 12.055 38.094 7.625 1 97.56 456 HIS B O 1
ATOM 8538 N N . SER B 1 457 ? 10.758 39.188 9.094 1 97 457 SER B N 1
ATOM 8539 C CA . SER B 1 457 ? 10.188 40.031 8.047 1 97 457 SER B CA 1
ATOM 8540 C C . SER B 1 457 ? 11.273 40.75 7.27 1 97 457 SER B C 1
ATOM 8542 O O . SER B 1 457 ? 11.102 41.062 6.082 1 97 457 SER B O 1
ATOM 8544 N N . SER B 1 458 ? 12.406 41 7.891 1 96.12 458 SER B N 1
ATOM 8545 C CA . SER B 1 458 ? 13.5 41.719 7.242 1 96.12 458 SER B CA 1
ATOM 8546 C C . SER B 1 458 ? 14.156 40.844 6.164 1 96.12 458 SER B C 1
ATOM 8548 O O . SER B 1 458 ? 14.883 41.375 5.312 1 96.12 458 SER B O 1
ATOM 8550 N N . ASP B 1 459 ? 13.898 39.562 6.164 1 96.88 459 ASP B N 1
ATOM 8551 C CA . ASP B 1 459 ? 14.477 38.656 5.188 1 96.88 459 ASP B CA 1
ATOM 8552 C C . ASP B 1 459 ? 13.648 38.625 3.9 1 96.88 459 ASP B C 1
ATOM 8554 O O . ASP B 1 459 ? 14.055 38 2.91 1 96.88 459 ASP B O 1
ATOM 8558 N N . LEU B 1 460 ? 12.539 39.344 3.953 1 97.06 460 LEU B N 1
ATOM 8559 C CA . LEU B 1 460 ? 11.562 39.188 2.877 1 97.06 460 LEU B CA 1
ATOM 8560 C C . LEU B 1 460 ? 11.297 40.531 2.186 1 97.06 460 LEU B C 1
ATOM 8562 O O . LEU B 1 460 ? 11.539 41.594 2.764 1 97.06 460 LEU B O 1
ATOM 8566 N N . GLN B 1 461 ? 10.93 40.531 0.998 1 95.62 461 GLN B N 1
ATOM 8567 C CA . GLN B 1 461 ? 10.359 41.625 0.245 1 95.62 461 GLN B CA 1
ATOM 8568 C C . GLN B 1 461 ? 9.062 41.219 -0.446 1 95.62 461 GLN B C 1
ATOM 8570 O O . GLN B 1 461 ? 8.828 40.031 -0.682 1 95.62 461 GLN B O 1
ATOM 8575 N N . MET B 1 462 ? 8.156 42.188 -0.647 1 94.19 462 MET B N 1
ATOM 8576 C CA . MET B 1 462 ? 6.891 41.906 -1.32 1 94.19 462 MET B CA 1
ATOM 8577 C C . MET B 1 462 ? 7.125 41.438 -2.756 1 94.19 462 MET B C 1
ATOM 8579 O O . MET B 1 462 ? 7.984 42 -3.451 1 94.19 462 MET B O 1
ATOM 8583 N N . ALA B 1 463 ? 6.402 40.469 -3.186 1 94.69 463 ALA B N 1
ATOM 8584 C CA . ALA B 1 463 ? 6.48 39.969 -4.551 1 94.69 463 ALA B CA 1
ATOM 8585 C C . ALA B 1 463 ? 5.191 40.219 -5.316 1 94.69 463 ALA B C 1
ATOM 8587 O O . ALA B 1 463 ? 4.172 40.594 -4.723 1 94.69 463 ALA B O 1
ATOM 8588 N N . GLU B 1 464 ? 5.332 40.094 -6.605 1 90.94 464 GLU B N 1
ATOM 8589 C CA . GLU B 1 464 ? 4.133 40.188 -7.434 1 90.94 464 GLU B CA 1
ATOM 8590 C C . GLU B 1 464 ? 3.135 39.094 -7.105 1 90.94 464 GLU B C 1
ATOM 8592 O O . GLU B 1 464 ? 3.523 37.938 -6.898 1 90.94 464 GLU B O 1
ATOM 8597 N N . SER B 1 465 ? 1.876 39.562 -7.062 1 91.25 465 SER B N 1
ATOM 8598 C CA . SER B 1 465 ? 0.839 38.594 -6.699 1 91.25 465 SER B CA 1
ATOM 8599 C C . SER B 1 465 ? 0.201 37.969 -7.938 1 91.25 465 SER B C 1
ATOM 8601 O O . SER B 1 465 ? 0.198 38.562 -9.008 1 91.25 465 SER B O 1
ATOM 8603 N N . TYR B 1 466 ? -0.197 36.781 -7.828 1 92.19 466 TYR B N 1
ATOM 8604 C CA . TYR B 1 466 ? -0.956 36.094 -8.859 1 92.19 466 TYR B CA 1
ATOM 8605 C C . TYR B 1 466 ? -2.398 35.875 -8.422 1 92.19 466 TYR B C 1
ATOM 8607 O O . TYR B 1 466 ? -2.684 35.781 -7.227 1 92.19 466 TYR B O 1
ATOM 8615 N N . CYS B 1 467 ? -3.281 35.812 -9.398 1 88 467 CYS B N 1
ATOM 8616 C CA . CYS B 1 467 ? -4.688 35.531 -9.133 1 88 467 CYS B CA 1
ATOM 8617 C C . CYS B 1 467 ? -5.203 34.438 -10.047 1 88 467 CYS B C 1
ATOM 8619 O O . CYS B 1 467 ? -4.73 34.281 -11.18 1 88 467 CYS B O 1
ATOM 8621 N N . VAL B 1 468 ? -6.113 33.781 -9.461 1 89.81 468 VAL B N 1
ATOM 8622 C CA . VAL B 1 468 ? -6.746 32.719 -10.25 1 89.81 468 VAL B CA 1
ATOM 8623 C C . VAL B 1 468 ? -7.406 33.312 -11.484 1 89.81 468 VAL B C 1
ATOM 8625 O O . VAL B 1 468 ? -8.039 34.375 -11.414 1 89.81 468 VAL B O 1
ATOM 8628 N N . GLY B 1 469 ? -7.23 32.656 -12.625 1 87 469 GLY B N 1
ATOM 8629 C CA . GLY B 1 469 ? -7.828 33.094 -13.867 1 87 469 GLY B CA 1
ATOM 8630 C C . GLY B 1 469 ? -6.844 33.812 -14.781 1 87 469 GLY B C 1
ATOM 8631 O O . GLY B 1 469 ? -7.086 33.938 -15.984 1 87 469 GLY B O 1
ATOM 8632 N N . GLN B 1 470 ? -5.773 34.25 -14.211 1 87.88 470 GLN B N 1
ATOM 8633 C CA . GLN B 1 470 ? -4.75 34.938 -14.984 1 87.88 470 GLN B CA 1
ATOM 8634 C C . GLN B 1 470 ? -4.055 34 -15.953 1 87.88 470 GLN B C 1
ATOM 8636 O O . GLN B 1 470 ? -3.934 32.781 -15.672 1 87.88 470 GLN B O 1
ATOM 8641 N N . PHE B 1 471 ? -3.623 34.531 -17.078 1 89.56 471 PHE B N 1
ATOM 8642 C CA . PHE B 1 471 ? -2.859 33.75 -18.062 1 89.56 471 PHE B CA 1
ATOM 8643 C C . PHE B 1 471 ? -1.363 33.969 -17.859 1 89.56 471 PHE B C 1
ATOM 8645 O O . PHE B 1 471 ? -0.917 35.062 -17.562 1 89.56 471 PHE B O 1
ATOM 8652 N N . LEU B 1 472 ? -0.68 32.844 -17.969 1 91.88 472 LEU B N 1
ATOM 8653 C CA . LEU B 1 472 ? 0.748 32.875 -17.672 1 91.88 472 LEU B CA 1
ATOM 8654 C C . LEU B 1 472 ? 1.551 32.219 -18.797 1 91.88 472 LEU B C 1
ATOM 8656 O O . LEU B 1 472 ? 1.033 31.391 -19.531 1 91.88 472 LEU B O 1
ATOM 8660 N N . ARG B 1 473 ? 2.752 32.656 -18.922 1 89.75 473 ARG B N 1
ATOM 8661 C CA . ARG B 1 473 ? 3.768 32 -19.734 1 89.75 473 ARG B CA 1
ATOM 8662 C C . ARG B 1 473 ? 5.102 31.922 -19 1 89.75 473 ARG B C 1
ATOM 8664 O O . ARG B 1 473 ? 5.316 32.656 -18.031 1 89.75 473 ARG B O 1
ATOM 8671 N N . ILE B 1 474 ? 5.895 31.062 -19.422 1 93.81 474 ILE B N 1
ATOM 8672 C CA . ILE B 1 474 ? 7.23 30.953 -18.844 1 93.81 474 ILE B CA 1
ATOM 8673 C C . ILE B 1 474 ? 8.047 32.188 -19.219 1 93.81 474 ILE B C 1
ATOM 8675 O O . ILE B 1 474 ? 7.996 32.656 -20.359 1 93.81 474 ILE B O 1
ATOM 8679 N N . LYS B 1 475 ? 8.734 32.688 -18.25 1 91.12 475 LYS B N 1
ATOM 8680 C CA . LYS B 1 475 ? 9.609 33.812 -18.516 1 91.12 475 LYS B CA 1
ATOM 8681 C C . LYS B 1 475 ? 10.648 33.469 -19.594 1 91.12 475 LYS B C 1
ATOM 8683 O O . LYS B 1 475 ? 11.086 32.344 -19.688 1 91.12 475 LYS B O 1
ATOM 8688 N N . GLU B 1 476 ? 11.148 34.438 -20.281 1 85.19 476 GLU B N 1
ATOM 8689 C CA . GLU B 1 476 ? 12.078 34.25 -21.391 1 85.19 476 GLU B CA 1
ATOM 8690 C C . GLU B 1 476 ? 13.445 33.781 -20.891 1 85.19 476 GLU B C 1
ATOM 8692 O O . GLU B 1 476 ? 14.156 33.062 -21.594 1 85.19 476 GLU B O 1
ATOM 8697 N N . ASN B 1 477 ? 13.727 34.188 -19.766 1 88.56 477 ASN B N 1
ATOM 8698 C CA . ASN B 1 477 ? 15.055 33.875 -19.25 1 88.56 477 ASN B CA 1
ATOM 8699 C C . ASN B 1 477 ? 15.102 32.5 -18.594 1 88.56 477 ASN B C 1
ATOM 8701 O O . ASN B 1 477 ? 16.156 32.062 -18.125 1 88.56 477 ASN B O 1
ATOM 8705 N N . VAL B 1 478 ? 13.969 31.844 -18.625 1 90.56 478 VAL B N 1
ATOM 8706 C CA . VAL B 1 478 ? 13.914 30.516 -18.031 1 90.56 478 VAL B CA 1
ATOM 8707 C C . VAL B 1 478 ? 14.055 29.453 -19.125 1 90.56 478 VAL B C 1
ATOM 8709 O O . VAL B 1 478 ? 13.164 29.312 -19.969 1 90.56 478 VAL B O 1
ATOM 8712 N N . PHE B 1 479 ? 15.156 28.656 -19.047 1 86.25 479 PHE B N 1
ATOM 8713 C CA . PHE B 1 479 ? 15.406 27.656 -20.078 1 86.25 479 PHE B CA 1
ATOM 8714 C C . PHE B 1 479 ? 14.969 26.266 -19.609 1 86.25 479 PHE B C 1
ATOM 8716 O O . PHE B 1 479 ? 14.539 25.453 -20.422 1 86.25 479 PHE B O 1
ATOM 8723 N N . SER B 1 480 ? 15.117 26.047 -18.328 1 89.56 480 SER B N 1
ATOM 8724 C CA . SER B 1 480 ? 14.711 24.781 -17.75 1 89.56 480 SER B CA 1
ATOM 8725 C C . SER B 1 480 ? 13.781 24.984 -16.562 1 89.56 480 SER B C 1
ATOM 8727 O O . SER B 1 480 ? 14.227 25 -15.406 1 89.56 480 SER B O 1
ATOM 8729 N N . PRO B 1 481 ? 12.57 25 -16.938 1 91.25 481 PRO B N 1
ATOM 8730 C CA . PRO B 1 481 ? 11.617 25.234 -15.852 1 91.25 481 PRO B CA 1
ATOM 8731 C C . PRO B 1 481 ? 11.578 24.078 -14.844 1 91.25 481 PRO B C 1
ATOM 8733 O O . PRO B 1 481 ? 11.883 22.938 -15.195 1 91.25 481 PRO B O 1
ATOM 8736 N N . ARG B 1 482 ? 11.188 24.422 -13.586 1 92.75 482 ARG B N 1
ATOM 8737 C CA . ARG B 1 482 ? 11.086 23.453 -12.5 1 92.75 482 ARG B CA 1
ATOM 8738 C C . ARG B 1 482 ? 10.078 22.359 -12.836 1 92.75 482 ARG B C 1
ATOM 8740 O O . ARG B 1 482 ? 10.289 21.188 -12.5 1 92.75 482 ARG B O 1
ATOM 8747 N N . PHE B 1 483 ? 9.008 22.812 -13.438 1 93.88 483 PHE B N 1
ATOM 8748 C CA . PHE B 1 483 ? 7.953 21.875 -13.805 1 93.88 483 PHE B CA 1
ATOM 8749 C C . PHE B 1 483 ? 7.824 21.766 -15.32 1 93.88 483 PHE B C 1
ATOM 8751 O O . PHE B 1 483 ? 8.164 22.703 -16.047 1 93.88 483 PHE B O 1
ATOM 8758 N N . GLU B 1 484 ? 7.273 20.594 -15.75 1 89.19 484 GLU B N 1
ATOM 8759 C CA . GLU B 1 484 ? 7.031 20.391 -17.172 1 89.19 484 GLU B CA 1
ATOM 8760 C C . GLU B 1 484 ? 6.012 21.391 -17.703 1 89.19 484 GLU B C 1
ATOM 8762 O O . GLU B 1 484 ? 5.023 21.703 -17.031 1 89.19 484 GLU B O 1
ATOM 8767 N N . TRP B 1 485 ? 6.34 21.875 -18.906 1 89.38 485 TRP B N 1
ATOM 8768 C CA . TRP B 1 485 ? 5.48 22.859 -19.547 1 89.38 485 TRP B CA 1
ATOM 8769 C C . TRP B 1 485 ? 5.316 22.562 -21.031 1 89.38 485 TRP B C 1
ATOM 8771 O O . TRP B 1 485 ? 6.301 22.297 -21.734 1 89.38 485 TRP B O 1
ATOM 8781 N N . PRO B 1 486 ? 4.152 22.516 -21.469 1 85.25 486 PRO B N 1
ATOM 8782 C CA . PRO B 1 486 ? 3.945 22.188 -22.875 1 85.25 486 PRO B CA 1
ATOM 8783 C C . PRO B 1 486 ? 4.484 23.266 -23.812 1 85.25 486 PRO B C 1
ATOM 8785 O O . PRO B 1 486 ? 4.492 24.453 -23.469 1 85.25 486 PRO B O 1
ATOM 8788 N N . LYS B 1 487 ? 4.953 22.719 -24.969 1 80.69 487 LYS B N 1
ATOM 8789 C CA . LYS B 1 487 ? 5.449 23.609 -26.016 1 80.69 487 LYS B CA 1
ATOM 8790 C C . LYS B 1 487 ? 4.52 23.609 -27.219 1 80.69 487 LYS B C 1
ATOM 8792 O O . LYS B 1 487 ? 3.883 22.594 -27.516 1 80.69 487 LYS B O 1
ATOM 8797 N N . LYS B 1 488 ? 4.473 24.766 -27.844 1 68.19 488 LYS B N 1
ATOM 8798 C CA . LYS B 1 488 ? 3.721 24.875 -29.094 1 68.19 488 LYS B CA 1
ATOM 8799 C C . LYS B 1 488 ? 4.516 24.312 -30.266 1 68.19 488 LYS B C 1
ATOM 8801 O O . LYS B 1 488 ? 5.703 24.016 -30.125 1 68.19 488 LYS B O 1
ATOM 8806 N N . THR B 1 489 ? 3.857 23.984 -31.375 1 58.47 489 THR B N 1
ATOM 8807 C CA . THR B 1 489 ? 4.461 23.422 -32.594 1 58.47 489 THR B CA 1
ATOM 8808 C C . THR B 1 489 ? 5.66 24.266 -33.031 1 58.47 489 THR B C 1
ATOM 8810 O O . THR B 1 489 ? 6.613 23.734 -33.594 1 58.47 489 THR B O 1
ATOM 8813 N N . GLY B 1 490 ? 5.809 25.484 -32.75 1 58.12 490 GLY B N 1
ATOM 8814 C CA . GLY B 1 490 ? 6.91 26.359 -33.125 1 58.12 490 GLY B CA 1
ATOM 8815 C C . GLY B 1 490 ? 8 26.422 -32.062 1 58.12 490 GLY B C 1
ATOM 8816 O O . GLY B 1 490 ? 8.969 27.172 -32.219 1 58.12 490 GLY B O 1
ATOM 8817 N N . GLY B 1 491 ? 7.934 25.562 -31.078 1 65.12 491 GLY B N 1
ATOM 8818 C CA . GLY B 1 491 ? 8.961 25.5 -30.047 1 65.12 491 GLY B CA 1
ATOM 8819 C C . GLY B 1 491 ? 8.719 26.469 -28.906 1 65.12 491 GLY B C 1
ATOM 8820 O O . GLY B 1 491 ? 9.461 26.484 -27.922 1 65.12 491 GLY B O 1
ATOM 8821 N N . GLU B 1 492 ? 7.812 27.359 -29.141 1 74.12 492 GLU B N 1
ATOM 8822 C CA . GLU B 1 492 ? 7.527 28.328 -28.094 1 74.12 492 GLU B CA 1
ATOM 8823 C C . GLU B 1 492 ? 6.688 27.719 -26.984 1 74.12 492 GLU B C 1
ATOM 8825 O O . GLU B 1 492 ? 5.926 26.781 -27.219 1 74.12 492 GLU B O 1
ATOM 8830 N N . TRP B 1 493 ? 6.887 28.328 -25.797 1 81.5 493 TRP B N 1
ATOM 8831 C CA . TRP B 1 493 ? 6.125 27.844 -24.656 1 81.5 493 TRP B CA 1
ATOM 8832 C C . TRP B 1 493 ? 4.641 28.156 -24.812 1 81.5 493 TRP B C 1
ATOM 8834 O O . TRP B 1 493 ? 4.281 29.25 -25.266 1 81.5 493 TRP B O 1
ATOM 8844 N N . ALA B 1 494 ? 3.766 27.297 -24.375 1 84.06 494 ALA B N 1
ATOM 8845 C CA . ALA B 1 494 ? 2.32 27.516 -24.406 1 84.06 494 ALA B CA 1
ATOM 8846 C C . ALA B 1 494 ? 1.887 28.453 -23.281 1 84.06 494 ALA B C 1
ATOM 8848 O O . ALA B 1 494 ? 2.605 28.641 -22.297 1 84.06 494 ALA B O 1
ATOM 8849 N N . THR B 1 495 ? 0.781 29.125 -23.516 1 85.88 495 THR B N 1
ATOM 8850 C CA . THR B 1 495 ? 0.192 29.969 -22.484 1 85.88 495 THR B CA 1
ATOM 8851 C C . THR B 1 495 ? -0.88 29.219 -21.719 1 85.88 495 THR B C 1
ATOM 8853 O O . THR B 1 495 ? -1.759 28.594 -22.312 1 85.88 495 THR B O 1
ATOM 8856 N N . GLY B 1 496 ? -0.71 29.312 -20.406 1 88.88 496 GLY B N 1
ATOM 8857 C CA . GLY B 1 496 ? -1.657 28.609 -19.547 1 88.88 496 GLY B CA 1
ATOM 8858 C C . GLY B 1 496 ? -2.469 29.547 -18.672 1 88.88 496 GLY B C 1
ATOM 8859 O O . GLY B 1 496 ? -2.205 30.75 -18.625 1 88.88 496 GLY B O 1
ATOM 8860 N N . ARG B 1 497 ? -3.508 29.016 -18.047 1 90.12 497 ARG B N 1
ATOM 8861 C CA . ARG B 1 497 ? -4.375 29.766 -17.141 1 90.12 497 ARG B CA 1
ATOM 8862 C C . ARG B 1 497 ? -4.32 29.188 -15.727 1 90.12 497 ARG B C 1
ATOM 8864 O O . ARG B 1 497 ? -4.434 27.984 -15.531 1 90.12 497 ARG B O 1
ATOM 8871 N N . ILE B 1 498 ? -4.199 30.125 -14.781 1 92.25 498 ILE B N 1
ATOM 8872 C CA . ILE B 1 498 ? -4.113 29.688 -13.391 1 92.25 498 ILE B CA 1
ATOM 8873 C C . ILE B 1 498 ? -5.469 29.156 -12.93 1 92.25 498 ILE B C 1
ATOM 8875 O O . ILE B 1 498 ? -6.469 29.891 -12.969 1 92.25 498 ILE B O 1
ATOM 8879 N N . GLY B 1 499 ? -5.484 27.969 -12.492 1 90.94 499 GLY B N 1
ATOM 8880 C CA . GLY B 1 499 ? -6.699 27.375 -11.953 1 90.94 499 GLY B CA 1
ATOM 8881 C C . GLY B 1 499 ? -6.754 27.391 -10.438 1 90.94 499 GLY B C 1
ATOM 8882 O O . GLY B 1 499 ? -7.836 27.438 -9.852 1 90.94 499 GLY B O 1
ATOM 8883 N N . GLN B 1 500 ? -5.641 27.312 -9.805 1 93.69 500 GLN B N 1
ATOM 8884 C CA . GLN B 1 500 ? -5.551 27.25 -8.352 1 93.69 500 GLN B CA 1
ATOM 8885 C C . GLN B 1 500 ? -4.172 27.688 -7.863 1 93.69 500 GLN B C 1
ATOM 8887 O O . GLN B 1 500 ? -3.18 27.531 -8.586 1 93.69 500 GLN B O 1
ATOM 8892 N N . ILE B 1 501 ? -4.156 28.25 -6.734 1 94 501 ILE B N 1
ATOM 8893 C CA . ILE B 1 501 ? -2.902 28.625 -6.09 1 94 501 ILE B CA 1
ATOM 8894 C C . ILE B 1 501 ? -2.732 27.844 -4.797 1 94 501 ILE B C 1
ATOM 8896 O O . ILE B 1 501 ? -3.547 27.953 -3.877 1 94 501 ILE B O 1
ATOM 8900 N N . LEU B 1 502 ? -1.715 27.125 -4.746 1 95.19 502 LEU B N 1
ATOM 8901 C CA . LEU B 1 502 ? -1.462 26.297 -3.576 1 95.19 502 LEU B CA 1
ATOM 8902 C C . LEU B 1 502 ? -0.833 27.109 -2.451 1 95.19 502 LEU B C 1
ATOM 8904 O O . LEU B 1 502 ? -0.364 28.219 -2.676 1 95.19 502 LEU B O 1
ATOM 8908 N N . PRO B 1 503 ? -0.772 26.562 -1.243 1 95.38 503 PRO B N 1
ATOM 8909 C CA . PRO B 1 503 ? -0.351 27.328 -0.068 1 95.38 503 PRO B CA 1
ATOM 8910 C C . PRO B 1 503 ? 1.115 27.75 -0.132 1 95.38 503 PRO B C 1
ATOM 8912 O O . PRO B 1 503 ? 1.536 28.641 0.602 1 95.38 503 PRO B O 1
ATOM 8915 N N . ASN B 1 504 ? 1.884 27.109 -0.927 1 96.62 504 ASN B N 1
ATOM 8916 C CA . ASN B 1 504 ? 3.285 27.5 -1.045 1 96.62 504 ASN B CA 1
ATOM 8917 C C . ASN B 1 504 ? 3.512 28.422 -2.246 1 96.62 504 ASN B C 1
ATOM 8919 O O . ASN B 1 504 ? 4.652 28.734 -2.582 1 96.62 504 ASN B O 1
ATOM 8923 N N . GLY B 1 505 ? 2.447 28.75 -2.957 1 95.88 505 GLY B N 1
ATOM 8924 C CA . GLY B 1 505 ? 2.543 29.625 -4.113 1 95.88 505 GLY B CA 1
ATOM 8925 C C . GLY B 1 505 ? 2.578 28.875 -5.43 1 95.88 505 GLY B C 1
ATOM 8926 O O . GLY B 1 505 ? 2.551 29.484 -6.5 1 95.88 505 GLY B O 1
ATOM 8927 N N . CYS B 1 506 ? 2.664 27.625 -5.355 1 96.5 506 CYS B N 1
ATOM 8928 C CA . CYS B 1 506 ? 2.643 26.828 -6.586 1 96.5 506 CYS B CA 1
ATOM 8929 C C . CYS B 1 506 ? 1.35 27.062 -7.359 1 96.5 506 CYS B C 1
ATOM 8931 O O . CYS B 1 506 ? 0.266 27.094 -6.77 1 96.5 506 CYS B O 1
ATOM 8933 N N . LEU B 1 507 ? 1.471 27.234 -8.648 1 95.38 507 LEU B N 1
ATOM 8934 C CA . LEU B 1 507 ? 0.318 27.531 -9.492 1 95.38 507 LEU B CA 1
ATOM 8935 C C . LEU B 1 507 ? -0.138 26.281 -10.25 1 95.38 507 LEU B C 1
ATOM 8937 O O . LEU B 1 507 ? 0.668 25.625 -10.906 1 95.38 507 LEU B O 1
ATOM 8941 N N . VAL B 1 508 ? -1.355 25.969 -10.078 1 94.12 508 VAL B N 1
ATOM 8942 C CA . VAL B 1 508 ? -1.956 24.922 -10.883 1 94.12 508 VAL B CA 1
ATOM 8943 C C . VAL B 1 508 ? -2.523 25.5 -12.172 1 94.12 508 VAL B C 1
ATOM 8945 O O . VAL B 1 508 ? -3.41 26.359 -12.133 1 94.12 508 VAL B O 1
ATOM 8948 N N . VAL B 1 509 ? -2.037 24.984 -13.32 1 92.81 509 VAL B N 1
ATOM 8949 C CA . VAL B 1 509 ? -2.289 25.656 -14.594 1 92.81 509 VAL B CA 1
ATOM 8950 C C . VAL B 1 509 ? -2.939 24.672 -15.57 1 92.81 509 VAL B C 1
ATOM 8952 O O . VAL B 1 509 ? -2.557 23.5 -15.633 1 92.81 509 VAL B O 1
ATOM 8955 N N . SER B 1 510 ? -3.887 25.172 -16.234 1 89.25 510 SER B N 1
ATOM 8956 C CA . SER B 1 510 ? -4.516 24.422 -17.328 1 89.25 510 SER B CA 1
ATOM 8957 C C . SER B 1 510 ? -4.258 25.078 -18.672 1 89.25 510 SER B C 1
ATOM 8959 O O . SER B 1 510 ? -3.902 26.266 -18.734 1 89.25 510 SER B O 1
ATOM 8961 N N . PHE B 1 511 ? -4.324 24.281 -19.719 1 85.88 511 PHE B N 1
ATOM 8962 C CA . PHE B 1 511 ? -4.109 24.781 -21.078 1 85.88 511 PHE B CA 1
ATOM 8963 C C . PHE B 1 511 ? -5.363 24.594 -21.922 1 85.88 511 PHE B C 1
ATOM 8965 O O . PHE B 1 511 ? -5.465 23.641 -22.688 1 85.88 511 PHE B O 1
ATOM 8972 N N . PRO B 1 512 ? -6.234 25.406 -21.812 1 67.75 512 PRO B N 1
ATOM 8973 C CA . PRO B 1 512 ? -7.535 25.266 -22.469 1 67.75 512 PRO B CA 1
ATOM 8974 C C . PRO B 1 512 ? -7.414 25.156 -24 1 67.75 512 PRO B C 1
ATOM 8976 O O . PRO B 1 512 ? -8.305 24.609 -24.656 1 67.75 512 PRO B O 1
ATOM 8979 N N . GLY B 1 513 ? -6.492 25.766 -24.656 1 60.53 513 GLY B N 1
ATOM 8980 C CA . GLY B 1 513 ? -6.336 25.703 -26.094 1 60.53 513 GLY B CA 1
ATOM 8981 C C . GLY B 1 513 ? -5.883 24.344 -26.594 1 60.53 513 GLY B C 1
ATOM 8982 O O . GLY B 1 513 ? -5.961 24.062 -27.797 1 60.53 513 GLY B O 1
ATOM 8983 N N . ARG B 1 514 ? -5.289 23.672 -25.922 1 57.62 514 ARG B N 1
ATOM 8984 C CA . ARG B 1 514 ? -4.805 22.359 -26.344 1 57.62 514 ARG B CA 1
ATOM 8985 C C . ARG B 1 514 ? -5.898 21.297 -26.219 1 57.62 514 ARG B C 1
ATOM 8987 O O . ARG B 1 514 ? -6.613 21.266 -25.219 1 57.62 514 ARG B O 1
ATOM 8994 N N . LEU B 1 515 ? -6.543 21 -27.391 1 44.41 515 LEU B N 1
ATOM 8995 C CA . LEU B 1 515 ? -7.539 19.922 -27.391 1 44.41 515 LEU B CA 1
ATOM 8996 C C . LEU B 1 515 ? -7.129 18.797 -26.453 1 44.41 515 LEU B C 1
ATOM 8998 O O . LEU B 1 515 ? -6.062 18.203 -26.609 1 44.41 515 LEU B O 1
ATOM 9002 N N . ALA B 1 516 ? -7.406 19.062 -25.344 1 44.47 516 ALA B N 1
ATOM 9003 C CA . ALA B 1 516 ? -7.168 18.047 -24.328 1 44.47 516 ALA B CA 1
ATOM 9004 C C . ALA B 1 516 ? -7.73 16.688 -24.766 1 44.47 516 ALA B C 1
ATOM 9006 O O . ALA B 1 516 ? -8.938 16.547 -24.953 1 44.47 516 ALA B O 1
ATOM 9007 N N . PHE B 1 517 ? -7.23 16.078 -25.672 1 34.5 517 PHE B N 1
ATOM 9008 C CA . PHE B 1 517 ? -7.734 14.711 -25.766 1 34.5 517 PHE B CA 1
ATOM 9009 C C . PHE B 1 517 ? -8.078 14.172 -24.391 1 34.5 517 PHE B C 1
ATOM 9011 O O . PHE B 1 517 ? -7.57 14.664 -23.375 1 34.5 517 PHE B O 1
ATOM 9018 N N . ARG B 1 518 ? -8.914 13.094 -24.406 1 38.91 518 ARG B N 1
ATOM 9019 C CA . ARG B 1 518 ? -9.688 12.523 -23.297 1 38.91 518 ARG B CA 1
ATOM 9020 C C . ARG B 1 518 ? -8.93 12.633 -21.984 1 38.91 518 ARG B C 1
ATOM 9022 O O . ARG B 1 518 ? -9.477 13.109 -20.984 1 38.91 518 ARG B O 1
ATOM 9029 N N . ASP B 1 519 ? -8.109 11.656 -21.719 1 39.72 519 ASP B N 1
ATOM 9030 C CA . ASP B 1 519 ? -7.738 11.219 -20.375 1 39.72 519 ASP B CA 1
ATOM 9031 C C . ASP B 1 519 ? -6.688 12.148 -19.766 1 39.72 519 ASP B C 1
ATOM 9033 O O . ASP B 1 519 ? -6.215 11.914 -18.656 1 39.72 519 ASP B O 1
ATOM 9037 N N . ALA B 1 520 ? -5.977 13.039 -20.656 1 41.91 520 ALA B N 1
ATOM 9038 C CA . ALA B 1 520 ? -4.852 13.711 -20.016 1 41.91 520 ALA B CA 1
ATOM 9039 C C . ALA B 1 520 ? -5.297 15.008 -19.344 1 41.91 520 ALA B C 1
ATOM 9041 O O . ALA B 1 520 ? -5.133 16.094 -19.922 1 41.91 520 ALA B O 1
ATOM 9042 N N . CYS B 1 521 ? -6.375 15.211 -18.953 1 47.38 521 CYS B N 1
ATOM 9043 C CA . CYS B 1 521 ? -6.746 16.375 -18.156 1 47.38 521 CYS B CA 1
ATOM 9044 C C . CYS B 1 521 ? -5.641 16.734 -17.172 1 47.38 521 CYS B C 1
ATOM 9046 O O . CYS B 1 521 ? -5.801 16.562 -15.961 1 47.38 521 CYS B O 1
ATOM 9048 N N . GLY B 1 522 ? -4.422 16.531 -17.516 1 59.5 522 GLY B N 1
ATOM 9049 C CA . GLY B 1 522 ? -3.381 16.641 -16.516 1 59.5 522 GLY B CA 1
ATOM 9050 C C . GLY B 1 522 ? -3.062 18.094 -16.156 1 59.5 522 GLY B C 1
ATOM 9051 O O . GLY B 1 522 ? -2.918 18.938 -17.047 1 59.5 522 GLY B O 1
ATOM 9052 N N . SER B 1 523 ? -3.627 18.734 -15.078 1 79.12 523 SER B N 1
ATOM 9053 C CA . SER B 1 523 ? -3.139 20 -14.531 1 79.12 523 SER B CA 1
ATOM 9054 C C . SER B 1 523 ? -1.62 20 -14.398 1 79.12 523 SER B C 1
ATOM 9056 O O . SER B 1 523 ? -1.015 18.938 -14.18 1 79.12 523 SER B O 1
ATOM 9058 N N . PHE B 1 524 ? -1.118 21.172 -14.93 1 89.38 524 PHE B N 1
ATOM 9059 C CA . PHE B 1 524 ? 0.317 21.391 -14.812 1 89.38 524 PHE B CA 1
ATOM 9060 C C . PHE B 1 524 ? 0.624 22.312 -13.625 1 89.38 524 PHE B C 1
ATOM 9062 O O . PHE B 1 524 ? -0.275 22.953 -13.086 1 89.38 524 PHE B O 1
ATOM 9069 N N . LEU B 1 525 ? 1.823 22.297 -13.25 1 94.56 525 LEU B N 1
ATOM 9070 C CA . LEU B 1 525 ? 2.273 23.141 -12.148 1 94.56 525 LEU B CA 1
ATOM 9071 C C . LEU B 1 525 ? 3.26 24.203 -12.633 1 94.56 525 LEU B C 1
ATOM 9073 O O . LEU B 1 525 ? 3.906 24.016 -13.664 1 94.56 525 LEU B O 1
ATOM 9077 N N . ALA B 1 526 ? 3.297 25.266 -11.938 1 95.31 526 ALA B N 1
ATOM 9078 C CA . ALA B 1 526 ? 4.234 26.328 -12.289 1 95.31 526 ALA B CA 1
ATOM 9079 C C . ALA B 1 526 ? 4.832 26.969 -11.031 1 95.31 526 ALA B C 1
ATOM 9081 O O . ALA B 1 526 ? 4.137 27.156 -10.039 1 95.31 526 ALA B O 1
ATOM 9082 N N . ASP B 1 527 ? 6.059 27.25 -11.117 1 96.25 527 ASP B N 1
ATOM 9083 C CA . ASP B 1 527 ? 6.746 28.047 -10.117 1 96.25 527 ASP B CA 1
ATOM 9084 C C . ASP B 1 527 ? 6.488 29.547 -10.344 1 96.25 527 ASP B C 1
ATOM 9086 O O . ASP B 1 527 ? 6.805 30.078 -11.406 1 96.25 527 ASP B O 1
ATOM 9090 N N . PRO B 1 528 ? 6.004 30.203 -9.383 1 96.25 528 PRO B N 1
ATOM 9091 C CA . PRO B 1 528 ? 5.688 31.609 -9.562 1 96.25 528 PRO B CA 1
ATOM 9092 C C . PRO B 1 528 ? 6.926 32.469 -9.859 1 96.25 528 PRO B C 1
ATOM 9094 O O . PRO B 1 528 ? 6.812 33.562 -10.43 1 96.25 528 PRO B O 1
ATOM 9097 N N . ALA B 1 529 ? 8.055 32 -9.484 1 95.44 529 ALA B N 1
ATOM 9098 C CA . ALA B 1 529 ? 9.289 32.75 -9.758 1 95.44 529 ALA B CA 1
ATOM 9099 C C . ALA B 1 529 ? 9.695 32.594 -11.219 1 95.44 529 ALA B C 1
ATOM 9101 O O . ALA B 1 529 ? 10.516 33.375 -11.711 1 95.44 529 ALA B O 1
ATOM 9102 N N . GLU B 1 530 ? 9.07 31.688 -11.93 1 95.5 530 GLU B N 1
ATOM 9103 C CA . GLU B 1 530 ? 9.539 31.375 -13.273 1 95.5 530 GLU B CA 1
ATOM 9104 C C . GLU B 1 530 ? 8.516 31.766 -14.328 1 95.5 530 GLU B C 1
ATOM 9106 O O . GLU B 1 530 ? 8.742 31.562 -15.523 1 95.5 530 GLU B O 1
ATOM 9111 N N . VAL B 1 531 ? 7.477 32.312 -13.953 1 95.12 531 VAL B N 1
ATOM 9112 C CA . VAL B 1 531 ? 6.418 32.625 -14.906 1 95.12 531 VAL B CA 1
ATOM 9113 C C . VAL B 1 531 ? 6.07 34.094 -14.82 1 95.12 531 VAL B C 1
ATOM 9115 O O . VAL B 1 531 ? 6.484 34.781 -13.883 1 95.12 531 VAL B O 1
ATOM 9118 N N . GLU B 1 532 ? 5.387 34.594 -15.836 1 92.5 532 GLU B N 1
ATOM 9119 C CA . GLU B 1 532 ? 4.906 35.969 -15.883 1 92.5 532 GLU B CA 1
ATOM 9120 C C . GLU B 1 532 ? 3.498 36.031 -16.469 1 92.5 532 GLU B C 1
ATOM 9122 O O . GLU B 1 532 ? 3.1 35.188 -17.25 1 92.5 532 GLU B O 1
ATOM 9127 N N . VAL B 1 533 ? 2.777 37.031 -16.016 1 90.25 533 VAL B N 1
ATOM 9128 C CA . VAL B 1 533 ? 1.399 37.219 -16.453 1 90.25 533 VAL B CA 1
ATOM 9129 C C . VAL B 1 533 ? 1.383 37.781 -17.875 1 90.25 533 VAL B C 1
ATOM 9131 O O . VAL B 1 533 ? 2.188 38.656 -18.203 1 90.25 533 VAL B O 1
ATOM 9134 N N . VAL B 1 534 ? 0.526 37.156 -18.688 1 84.88 534 VAL B N 1
ATOM 9135 C CA . VAL B 1 534 ? 0.361 37.656 -20.062 1 84.88 534 VAL B CA 1
ATOM 9136 C C . VAL B 1 534 ? -0.896 38.5 -20.156 1 84.88 534 VAL B C 1
ATOM 9138 O O . VAL B 1 534 ? -1.98 38.094 -19.75 1 84.88 534 VAL B O 1
ATOM 9141 N N . SER B 1 535 ? -0.761 39.781 -20.234 1 69.19 535 SER B N 1
ATOM 9142 C CA . SER B 1 535 ? -1.911 40.656 -20.438 1 69.19 535 SER B CA 1
ATOM 9143 C C . SER B 1 535 ? -2.18 40.906 -21.906 1 69.19 535 SER B C 1
ATOM 9145 O O . SER B 1 535 ? -1.254 40.906 -22.719 1 69.19 535 SER B O 1
ATOM 9147 N N . PHE B 1 536 ? -3.441 40.719 -22.406 1 56.06 536 PHE B N 1
ATOM 9148 C CA . PHE B 1 536 ? -3.842 41.031 -23.781 1 56.06 536 PHE B CA 1
ATOM 9149 C C . PHE B 1 536 ? -3.332 42.406 -24.188 1 56.06 536 PHE B C 1
ATOM 9151 O O . PHE B 1 536 ? -3.016 42.625 -25.359 1 56.06 536 PHE B O 1
ATOM 9158 N N . ASN B 1 537 ? -3.375 43.25 -23.297 1 48.78 537 ASN B N 1
ATOM 9159 C CA . ASN B 1 537 ? -3.027 44.625 -23.656 1 48.78 537 ASN B CA 1
ATOM 9160 C C . ASN B 1 537 ? -1.543 44.75 -24 1 48.78 537 ASN B C 1
ATOM 9162 O O . ASN B 1 537 ? -1.136 45.688 -24.672 1 48.78 537 ASN B O 1
ATOM 9166 N N . THR B 1 538 ? -0.818 43.812 -23.531 1 47.16 538 THR B N 1
ATOM 9167 C CA . THR B 1 538 ? 0.611 44 -23.75 1 47.16 538 THR B CA 1
ATOM 9168 C C . THR B 1 538 ? 1.062 43.25 -25 1 47.16 538 THR B C 1
ATOM 9170 O O . THR B 1 538 ? 2.254 43.219 -25.312 1 47.16 538 THR B O 1
ATOM 9173 N N . CYS B 1 539 ? 0.284 42.375 -25.516 1 46.72 539 CYS B N 1
ATOM 9174 C CA . CYS B 1 539 ? 0.703 41.688 -26.734 1 46.72 539 CYS B CA 1
ATOM 9175 C C . CYS B 1 539 ? 0.806 42.656 -27.906 1 46.72 539 CYS B C 1
ATOM 9177 O O . CYS B 1 539 ? -0.17 43.312 -28.266 1 46.72 539 CYS B O 1
ATOM 9179 N N . PRO B 1 540 ? 1.963 42.844 -28.297 1 44.91 540 PRO B N 1
ATOM 9180 C CA . PRO B 1 540 ? 2.096 43.656 -29.5 1 44.91 540 PRO B CA 1
ATOM 9181 C C . PRO B 1 540 ? 1.64 42.906 -30.766 1 44.91 540 PRO B C 1
ATOM 9183 O O . PRO B 1 540 ? 2.006 41.75 -30.969 1 44.91 540 PRO B O 1
ATOM 9186 N N . GLY B 1 541 ? 0.684 43.406 -31.594 1 50.38 541 GLY B N 1
ATOM 9187 C CA . GLY B 1 541 ? 0.286 43.062 -32.969 1 50.38 541 GLY B CA 1
ATOM 9188 C C . GLY B 1 541 ? -0.905 42.125 -33 1 50.38 541 GLY B C 1
ATOM 9189 O O . GLY B 1 541 ? -1.208 41.438 -32.031 1 50.38 541 GLY B O 1
ATOM 9190 N N . VAL B 1 542 ? -1.795 42.156 -34 1 48.34 542 VAL B N 1
ATOM 9191 C CA . VAL B 1 542 ? -3.068 41.5 -34.25 1 48.34 542 VAL B CA 1
ATOM 9192 C C . VAL B 1 542 ? -2.861 39.969 -34.25 1 48.34 542 VAL B C 1
ATOM 9194 O O . VAL B 1 542 ? -3.701 39.219 -33.781 1 48.34 542 VAL B O 1
ATOM 9197 N N . VAL B 1 543 ? -1.832 39.594 -34.656 1 44.41 543 VAL B N 1
ATOM 9198 C CA . VAL B 1 543 ? -1.579 38.188 -34.844 1 44.41 543 VAL B CA 1
ATOM 9199 C C . VAL B 1 543 ? -1.311 37.531 -33.5 1 44.41 543 VAL B C 1
ATOM 9201 O O . VAL B 1 543 ? -1.827 36.438 -33.219 1 44.41 543 VAL B O 1
ATOM 9204 N N . LYS B 1 544 ? -0.652 38.188 -32.781 1 50.62 544 LYS B N 1
ATOM 9205 C CA . LYS B 1 544 ? -0.315 37.625 -31.484 1 50.62 544 LYS B CA 1
ATOM 9206 C C . LYS B 1 544 ? -1.523 37.656 -30.547 1 50.62 544 LYS B C 1
ATOM 9208 O O . LYS B 1 544 ? -1.699 36.719 -29.734 1 50.62 544 LYS B O 1
ATOM 9213 N N . LYS B 1 545 ? -2.32 38.562 -30.828 1 49.47 545 LYS B N 1
ATOM 9214 C CA . LYS B 1 545 ? -3.58 38.625 -30.094 1 49.47 545 LYS B CA 1
ATOM 9215 C C . LYS B 1 545 ? -4.477 37.438 -30.453 1 49.47 545 LYS B C 1
ATOM 9217 O O . LYS B 1 545 ? -5.137 36.844 -29.594 1 49.47 545 LYS B O 1
ATOM 9222 N N . TYR B 1 546 ? -4.465 37.188 -31.734 1 46.88 546 TYR B N 1
ATOM 9223 C CA . TYR B 1 546 ? -5.223 36.031 -32.188 1 46.88 546 TYR B CA 1
ATOM 9224 C C . TYR B 1 546 ? -4.656 34.75 -31.625 1 46.88 546 TYR B C 1
ATOM 9226 O O . TYR B 1 546 ? -5.41 33.844 -31.188 1 46.88 546 TYR B O 1
ATOM 9234 N N . GLN B 1 547 ? -3.449 34.656 -31.625 1 49.62 547 GLN B N 1
ATOM 9235 C CA . GLN B 1 547 ? -2.822 33.469 -31.078 1 49.62 547 GLN B CA 1
ATOM 9236 C C . GLN B 1 547 ? -3.127 33.344 -29.578 1 49.62 547 GLN B C 1
ATOM 9238 O O . GLN B 1 547 ? -3.334 32.219 -29.078 1 49.62 547 GLN B O 1
ATOM 9243 N N . HIS B 1 548 ? -3.188 34.406 -29.078 1 53.19 548 HIS B N 1
ATOM 9244 C CA . HIS B 1 548 ? -3.572 34.469 -27.672 1 53.19 548 HIS B CA 1
ATOM 9245 C C . HIS B 1 548 ? -5.016 34.031 -27.484 1 53.19 548 HIS B C 1
ATOM 9247 O O . HIS B 1 548 ? -5.336 33.312 -26.516 1 53.19 548 HIS B O 1
ATOM 9253 N N . LEU B 1 549 ? -5.82 34.438 -28.375 1 52.59 549 LEU B N 1
ATOM 9254 C CA . LEU B 1 549 ? -7.219 34.031 -28.328 1 52.59 549 LEU B CA 1
ATOM 9255 C C . LEU B 1 549 ? -7.352 32.531 -28.5 1 52.59 549 LEU B C 1
ATOM 9257 O O . LEU B 1 549 ? -8.203 31.891 -27.875 1 52.59 549 LEU B O 1
ATOM 9261 N N . GLU B 1 550 ? -6.504 32.094 -29.25 1 51.44 550 GLU B N 1
ATOM 9262 C CA . GLU B 1 550 ? -6.508 30.641 -29.469 1 51.44 550 GLU B CA 1
ATOM 9263 C C . GLU B 1 550 ? -6.082 29.891 -28.203 1 51.44 550 GLU B C 1
ATOM 9265 O O . GLU B 1 550 ? -6.555 28.781 -27.953 1 51.44 550 GLU B O 1
ATOM 9270 N N . ASP B 1 551 ? -5.23 30.516 -27.531 1 52.97 551 ASP B N 1
ATOM 9271 C CA . ASP B 1 551 ? -4.742 29.891 -26.297 1 52.97 551 ASP B CA 1
ATOM 9272 C C . ASP B 1 551 ? -5.824 29.891 -25.219 1 52.97 551 ASP B C 1
ATOM 9274 O O . ASP B 1 551 ? -5.762 29.109 -24.281 1 52.97 551 ASP B O 1
ATOM 9278 N N . PHE B 1 552 ? -6.812 30.719 -25.422 1 49.28 552 PHE B N 1
ATOM 9279 C CA . PHE B 1 552 ? -7.859 30.891 -24.422 1 49.28 552 PHE B CA 1
ATOM 9280 C C . PHE B 1 552 ? -8.914 29.797 -24.562 1 49.28 552 PHE B C 1
ATOM 9282 O O . PHE B 1 552 ? -9.57 29.438 -23.578 1 49.28 552 PHE B O 1
ATOM 9289 N N . HIS B 1 553 ? -9.273 29.547 -25.781 1 49.25 553 HIS B N 1
ATOM 9290 C CA . HIS B 1 553 ? -10.273 28.516 -26.016 1 49.25 553 HIS B CA 1
ATOM 9291 C C . HIS B 1 553 ? -9.961 27.719 -27.281 1 49.25 553 HIS B C 1
ATOM 9293 O O . HIS B 1 553 ? -9.68 28.281 -28.328 1 49.25 553 HIS B O 1
ATOM 9299 N N . TRP B 1 554 ? -9.977 26.516 -27.109 1 53.53 554 TRP B N 1
ATOM 9300 C CA . TRP B 1 554 ? -9.664 25.609 -28.219 1 53.53 554 TRP B CA 1
ATOM 9301 C C . TRP B 1 554 ? -10.562 25.875 -29.422 1 53.53 554 TRP B C 1
ATOM 9303 O O . TRP B 1 554 ? -10.188 25.594 -30.547 1 53.53 554 TRP B O 1
ATOM 9313 N N . ALA B 1 555 ? -11.688 26.516 -29.141 1 45.94 555 ALA B N 1
ATOM 9314 C CA . ALA B 1 555 ? -12.68 26.703 -30.188 1 45.94 555 ALA B CA 1
ATOM 9315 C C . ALA B 1 555 ? -12.297 27.859 -31.109 1 45.94 555 ALA B C 1
ATOM 9317 O O . ALA B 1 555 ? -12.883 28.031 -32.188 1 45.94 555 ALA B O 1
ATOM 9318 N N . VAL B 1 556 ? -11.398 28.547 -30.672 1 51.34 556 VAL B N 1
ATOM 9319 C CA . VAL B 1 556 ? -11.117 29.75 -31.438 1 51.34 556 VAL B CA 1
ATOM 9320 C C . VAL B 1 556 ? -10.641 29.375 -32.844 1 51.34 556 VAL B C 1
ATOM 9322 O O . VAL B 1 556 ? -11.109 29.938 -33.844 1 51.34 556 VAL B O 1
ATOM 9325 N N . ARG B 1 557 ? -9.883 28.406 -32.875 1 50.81 557 ARG B N 1
ATOM 9326 C CA . ARG B 1 557 ? -9.352 28.047 -34.188 1 50.81 557 ARG B CA 1
ATOM 9327 C C . ARG B 1 557 ? -10.438 27.438 -35.062 1 50.81 557 ARG B C 1
ATOM 9329 O O . ARG B 1 557 ? -10.625 27.875 -36.219 1 50.81 557 ARG B O 1
ATOM 9336 N N . PRO B 1 558 ? -11.102 26.531 -34.531 1 50.03 558 PRO B N 1
ATOM 9337 C CA . PRO B 1 558 ? -12.188 26.047 -35.375 1 50.03 558 PRO B CA 1
ATOM 9338 C C . PRO B 1 558 ? -13.18 27.156 -35.75 1 50.03 558 PRO B C 1
ATOM 9340 O O . PRO B 1 558 ? -13.664 27.188 -36.906 1 50.03 558 PRO B O 1
ATOM 9343 N N . LEU B 1 559 ? -13.328 28 -34.844 1 51.84 559 LEU B N 1
ATOM 9344 C CA . LEU B 1 559 ? -14.289 29.078 -35.125 1 51.84 559 LEU B CA 1
ATOM 9345 C C . LEU B 1 559 ? -13.727 30.047 -36.156 1 51.84 559 LEU B C 1
ATOM 9347 O O . LEU B 1 559 ? -14.445 30.484 -37.062 1 51.84 559 LEU B O 1
ATOM 9351 N N . VAL B 1 560 ? -12.547 30.266 -36.031 1 53.97 560 VAL B N 1
ATOM 9352 C CA . VAL B 1 560 ? -11.938 31.188 -37 1 53.97 560 VAL B CA 1
ATOM 9353 C C . VAL B 1 560 ? -11.828 30.516 -38.344 1 53.97 560 VAL B C 1
ATOM 9355 O O . VAL B 1 560 ? -12.086 31.141 -39.375 1 53.97 560 VAL B O 1
ATOM 9358 N N . ILE B 1 561 ? -11.562 29.312 -38.281 1 52.34 561 ILE B N 1
ATOM 9359 C CA . ILE B 1 561 ? -11.547 28.562 -39.531 1 52.34 561 ILE B CA 1
ATOM 9360 C C . ILE B 1 561 ? -12.953 28.484 -40.094 1 52.34 561 ILE B C 1
ATOM 9362 O O . ILE B 1 561 ? -13.156 28.703 -41.281 1 52.34 561 ILE B O 1
ATOM 9366 N N . ALA B 1 562 ? -13.844 28.219 -39.219 1 53.25 562 ALA B N 1
ATOM 9367 C CA . ALA B 1 562 ? -15.234 28.172 -39.688 1 53.25 562 ALA B CA 1
ATOM 9368 C C . ALA B 1 562 ? -15.688 29.547 -40.188 1 53.25 562 ALA B C 1
ATOM 9370 O O . ALA B 1 562 ? -16.359 29.625 -41.219 1 53.25 562 ALA B O 1
ATOM 9371 N N . LEU B 1 563 ? -15.266 30.453 -39.5 1 55.66 563 LEU B N 1
ATOM 9372 C CA . LEU B 1 563 ? -15.625 31.812 -39.938 1 55.66 563 LEU B CA 1
ATOM 9373 C C . LEU B 1 563 ? -14.891 32.188 -41.219 1 55.66 563 LEU B C 1
ATOM 9375 O O . LEU B 1 563 ? -15.461 32.812 -42.094 1 55.66 563 LEU B O 1
ATOM 9379 N N . GLY B 1 564 ? -13.742 31.703 -41.219 1 52.28 564 GLY B N 1
ATOM 9380 C CA . GLY B 1 564 ? -13 31.891 -42.469 1 52.28 564 GLY B CA 1
ATOM 9381 C C . GLY B 1 564 ? -13.594 31.125 -43.625 1 52.28 564 GLY B C 1
ATOM 9382 O O . GLY B 1 564 ? -13.727 31.672 -44.75 1 52.28 564 GLY B O 1
ATOM 9383 N N . LEU B 1 565 ? -13.922 29.969 -43.344 1 52.66 565 LEU B N 1
ATOM 9384 C CA . LEU B 1 565 ? -14.578 29.188 -44.375 1 52.66 565 LEU B CA 1
ATOM 9385 C C . LEU B 1 565 ? -15.938 29.781 -44.75 1 52.66 565 LEU B C 1
ATOM 9387 O O . LEU B 1 565 ? -16.312 29.828 -45.906 1 52.66 565 LEU B O 1
ATOM 9391 N N . PHE B 1 566 ? -16.594 30.203 -43.781 1 53.75 566 PHE B N 1
ATOM 9392 C CA . PHE B 1 566 ? -17.875 30.844 -44 1 53.75 566 PHE B CA 1
ATOM 9393 C C . PHE B 1 566 ? -17.703 32.125 -44.812 1 53.75 566 PHE B C 1
ATOM 9395 O O . PHE B 1 566 ? -18.469 32.406 -45.75 1 53.75 566 PHE B O 1
ATOM 9402 N N . THR B 1 567 ? -16.734 32.781 -44.5 1 54.97 567 THR B N 1
ATOM 9403 C CA . THR B 1 567 ? -16.438 34 -45.25 1 54.97 567 THR B CA 1
ATOM 9404 C C . THR B 1 567 ? -15.969 33.688 -46.656 1 54.97 567 THR B C 1
ATOM 9406 O O . THR B 1 567 ? -16.344 34.344 -47.625 1 54.97 567 THR B O 1
ATOM 9409 N N . ALA B 1 568 ? -15.219 32.656 -46.719 1 53.97 568 ALA B N 1
ATOM 9410 C CA . ALA B 1 568 ? -14.766 32.188 -48.031 1 53.97 568 ALA B CA 1
ATOM 9411 C C . ALA B 1 568 ? -15.938 31.672 -48.844 1 53.97 568 ALA B C 1
ATOM 9413 O O . ALA B 1 568 ? -16.016 31.938 -50.062 1 53.97 568 ALA B O 1
ATOM 9414 N N . MET B 1 569 ? -16.766 31 -48.219 1 50.38 569 MET B N 1
ATOM 9415 C CA . MET B 1 569 ? -17.953 30.531 -48.906 1 50.38 569 MET B CA 1
ATOM 9416 C C . MET B 1 569 ? -18.859 31.703 -49.312 1 50.38 569 MET B C 1
ATOM 9418 O O . MET B 1 569 ? -19.406 31.734 -50.406 1 50.38 569 MET B O 1
ATOM 9422 N N . LYS B 1 570 ? -18.969 32.625 -48.469 1 45.16 570 LYS B N 1
ATOM 9423 C CA . LYS B 1 570 ? -19.781 33.781 -48.75 1 45.16 570 LYS B CA 1
ATOM 9424 C C . LYS B 1 570 ? -19.125 34.656 -49.844 1 45.16 570 LYS B C 1
ATOM 9426 O O . LYS B 1 570 ? -19.812 35.156 -50.75 1 45.16 570 LYS B O 1
ATOM 9431 N N . PHE B 1 571 ? -17.891 34.719 -49.75 1 48.5 571 PHE B N 1
ATOM 9432 C CA . PHE B 1 571 ? -17.234 35.5 -50.781 1 48.5 571 PHE B CA 1
ATOM 9433 C C . PHE B 1 571 ? -17.078 34.688 -52.062 1 48.5 571 PHE B C 1
ATOM 9435 O O . PHE B 1 571 ? -17.109 35.219 -53.188 1 48.5 571 PHE B O 1
ATOM 9442 N N . GLY B 1 572 ? -17.031 33.406 -51.969 1 43.94 572 GLY B N 1
ATOM 9443 C CA . GLY B 1 572 ? -17.078 32.594 -53.188 1 43.94 572 GLY B CA 1
ATOM 9444 C C . GLY B 1 572 ? -18.422 32.625 -53.875 1 43.94 572 GLY B C 1
ATOM 9445 O O . GLY B 1 572 ? -18.484 32.594 -55.094 1 43.94 572 GLY B O 1
ATOM 9446 N N . PHE B 1 573 ? -19.422 32.719 -53.156 1 42.44 573 PHE B N 1
ATOM 9447 C CA . PHE B 1 573 ? -20.734 32.875 -53.781 1 42.44 573 PHE B CA 1
ATOM 9448 C C . PHE B 1 573 ? -20.844 34.25 -54.469 1 42.44 573 PHE B C 1
ATOM 9450 O O . PHE B 1 573 ? -21.516 34.375 -55.469 1 42.44 573 PHE B O 1
ATOM 9457 N N . PHE B 1 574 ? -20.203 35.25 -53.969 1 38.81 574 PHE B N 1
ATOM 9458 C CA . PHE B 1 574 ? -20.328 36.562 -54.594 1 38.81 574 PHE B CA 1
ATOM 9459 C C . PHE B 1 574 ? -19.547 36.594 -55.906 1 38.81 574 PHE B C 1
ATOM 9461 O O . PHE B 1 574 ? -19.906 37.344 -56.812 1 38.81 574 PHE B O 1
ATOM 9468 N N . VAL B 1 575 ? -18.5 35.906 -56.031 1 39.88 575 VAL B N 1
ATOM 9469 C CA . VAL B 1 575 ? -17.766 36.031 -57.281 1 39.88 575 VAL B CA 1
ATOM 9470 C C . VAL B 1 575 ? -18.5 35.281 -58.406 1 39.88 575 VAL B C 1
ATOM 9472 O O . VAL B 1 575 ? -18.344 35.594 -59.594 1 39.88 575 VAL B O 1
ATOM 9475 N N . GLY B 1 576 ? -19.312 34.312 -58.094 1 33.47 576 GLY B N 1
ATOM 9476 C CA . GLY B 1 576 ? -19.984 33.594 -59.188 1 33.47 576 GLY B CA 1
ATOM 9477 C C . GLY B 1 576 ? -21.109 34.406 -59.812 1 33.47 576 GLY B C 1
ATOM 9478 O O . GLY B 1 576 ? -21.547 34.094 -60.938 1 33.47 576 GLY B O 1
ATOM 9479 N N . LYS B 1 577 ? -21.734 35.25 -59.031 1 34.03 577 LYS B N 1
ATOM 9480 C CA . LYS B 1 577 ? -22.891 35.906 -59.625 1 34.03 577 LYS B CA 1
ATOM 9481 C C . LYS B 1 577 ? -22.469 36.969 -60.625 1 34.03 577 LYS B C 1
ATOM 9483 O O . LYS B 1 577 ? -23.281 37.438 -61.438 1 34.03 577 LYS B O 1
ATOM 9488 N N . SER B 1 578 ? -21.359 37.594 -60.438 1 31.05 578 SER B N 1
ATOM 9489 C CA . SER B 1 578 ? -21.172 38.812 -61.219 1 31.05 578 SER B CA 1
ATOM 9490 C C . SER B 1 578 ? -20.906 38.469 -62.688 1 31.05 578 SER B C 1
ATOM 9492 O O . SER B 1 578 ? -20.938 39.344 -63.562 1 31.05 578 SER B O 1
ATOM 9494 N N . MET B 1 579 ? -20.375 37.312 -63 1 27.69 579 MET B N 1
ATOM 9495 C CA . MET B 1 579 ? -19.859 37.281 -64.375 1 27.69 579 MET B CA 1
ATOM 9496 C C . MET B 1 579 ? -20.984 37.125 -65.375 1 27.69 579 MET B C 1
ATOM 9498 O O . MET B 1 579 ? -20.75 37.094 -66.562 1 27.69 579 MET B O 1
ATOM 9502 N N . ARG B 1 580 ? -22.125 36.75 -64.938 1 24.33 580 ARG B N 1
ATOM 9503 C CA . ARG B 1 580 ? -23 36.406 -66.062 1 24.33 580 ARG B CA 1
ATOM 9504 C C . ARG B 1 580 ? -23.609 37.656 -66.688 1 24.33 580 ARG B C 1
ATOM 9506 O O . ARG B 1 580 ? -24.5 37.562 -67.5 1 24.33 580 ARG B O 1
ATOM 9513 N N . ARG B 1 581 ? -23.375 38.781 -66.125 1 25.19 581 ARG B N 1
ATOM 9514 C CA . ARG B 1 581 ? -24.375 39.781 -66.5 1 25.19 581 ARG B CA 1
ATOM 9515 C C . ARG B 1 581 ? -24.203 40.25 -67.938 1 25.19 581 ARG B C 1
ATOM 9517 O O . ARG B 1 581 ? -24.828 41.219 -68.375 1 25.19 581 ARG B O 1
ATOM 9524 N N . THR B 1 582 ? -23.172 39.719 -68.625 1 20.3 582 THR B N 1
ATOM 9525 C CA . THR B 1 582 ? -22.766 40.656 -69.688 1 20.3 582 THR B CA 1
ATOM 9526 C C . THR B 1 582 ? -23.922 40.938 -70.625 1 20.3 582 THR B C 1
ATOM 9528 O O . THR B 1 582 ? -24.156 42.094 -71 1 20.3 582 THR B O 1
ATOM 9531 N N . ARG B 1 583 ? -24.344 39.969 -71.5 1 21.03 583 ARG B N 1
ATOM 9532 C CA . ARG B 1 583 ? -24.297 40.438 -72.875 1 21.03 583 ARG B CA 1
ATOM 9533 C C . ARG B 1 583 ? -25.438 41.438 -73.188 1 21.03 583 ARG B C 1
ATOM 9535 O O . ARG B 1 583 ? -25.266 42.375 -73.938 1 21.03 583 ARG B O 1
ATOM 9542 N N . THR B 1 584 ? -26.734 41 -73.062 1 19.02 584 THR B N 1
ATOM 9543 C CA . THR B 1 584 ? -27.641 41.312 -74.125 1 19.02 584 THR B CA 1
ATOM 9544 C C . THR B 1 584 ? -28.188 42.719 -74 1 19.02 584 THR B C 1
ATOM 9546 O O . THR B 1 584 ? -28.938 43.031 -73.062 1 19.02 584 THR B O 1
ATOM 9549 N N . LYS B 1 585 ? -27.547 43.75 -74.5 1 21.36 585 LYS B N 1
ATOM 9550 C CA . LYS B 1 585 ? -27.969 45.125 -74.5 1 21.36 585 LYS B CA 1
ATOM 9551 C C . LYS B 1 585 ? -29.281 45.344 -75.25 1 21.36 585 LYS B C 1
ATOM 9553 O O . LYS B 1 585 ? -29.781 46.469 -75.312 1 21.36 585 LYS B O 1
ATOM 9558 N N . LYS B 1 586 ? -29.656 44.406 -76.125 1 19.28 586 LYS B N 1
ATOM 9559 C CA . LYS B 1 586 ? -30.109 45.156 -77.25 1 19.28 586 LYS B CA 1
ATOM 9560 C C . LYS B 1 586 ? -31.203 46.156 -76.875 1 19.28 586 LYS B C 1
ATOM 9562 O O . LYS B 1 586 ? -31.172 47.312 -77.312 1 19.28 586 LYS B O 1
ATOM 9567 N N . ASP B 1 587 ? -32.562 45.75 -76.812 1 17.77 587 ASP B N 1
ATOM 9568 C CA . ASP B 1 587 ? -33.625 46.281 -77.688 1 17.77 587 ASP B CA 1
ATOM 9569 C C . ASP B 1 587 ? -34.219 47.562 -77.062 1 17.77 587 ASP B C 1
ATOM 9571 O O . ASP B 1 587 ? -34.375 47.625 -75.812 1 17.77 587 ASP B O 1
ATOM 9575 N N . GLN B 1 588 ? -34.531 48.719 -77.812 1 17.27 588 GLN B N 1
ATOM 9576 C CA . GLN B 1 588 ? -34.625 50.188 -77.875 1 17.27 588 GLN B CA 1
ATOM 9577 C C . GLN B 1 588 ? -35.844 50.688 -77.062 1 17.27 588 GLN B C 1
ATOM 9579 O O . GLN B 1 588 ? -35.75 51.688 -76.375 1 17.27 588 GLN B O 1
ATOM 9584 N N . SER B 1 589 ? -37.125 50.375 -77.625 1 16.55 589 SER B N 1
ATOM 9585 C CA . SER B 1 589 ? -37.969 51.469 -78.062 1 16.55 589 SER B CA 1
ATOM 9586 C C . SER B 1 589 ? -38.625 52.219 -76.875 1 16.55 589 SER B C 1
ATOM 9588 O O . SER B 1 589 ? -38.5 53.438 -76.75 1 16.55 589 SER B O 1
ATOM 9590 N N . HIS B 1 590 ? -40.062 52.25 -76.812 1 15.95 590 HIS B N 1
ATOM 9591 C CA . HIS B 1 590 ? -40.906 53.406 -77 1 15.95 590 HIS B CA 1
ATOM 9592 C C . HIS B 1 590 ? -41.219 54.125 -75.688 1 15.95 590 HIS B C 1
ATOM 9594 O O . HIS B 1 590 ? -41.062 55.344 -75.562 1 15.95 590 HIS B O 1
ATOM 9600 N N . LEU B 1 591 ? -42.156 53.594 -74.75 1 15.97 591 LEU B N 1
ATOM 9601 C CA . LEU B 1 591 ? -43.406 54.312 -74.5 1 15.97 591 LEU B CA 1
ATOM 9602 C C . LEU B 1 591 ? -43.219 55.312 -73.375 1 15.97 591 LEU B C 1
ATOM 9604 O O . LEU B 1 591 ? -42.812 54.938 -72.25 1 15.97 591 LEU B O 1
ATOM 9608 N N . VAL B 1 592 ? -43.375 56.594 -73.562 1 16.06 592 VAL B N 1
ATOM 9609 C CA . VAL B 1 592 ? -43.094 57.875 -72.938 1 16.06 592 VAL B CA 1
ATOM 9610 C C . VAL B 1 592 ? -43.938 58.031 -71.688 1 16.06 592 VAL B C 1
ATOM 9612 O O . VAL B 1 592 ? -43.469 58.562 -70.688 1 16.06 592 VAL B O 1
ATOM 9615 N N . GLN B 1 593 ? -45.281 57.781 -71.625 1 15.2 593 GLN B N 1
ATOM 9616 C CA . GLN B 1 593 ? -46.156 58.938 -71.375 1 15.2 593 GLN B CA 1
ATOM 9617 C C . GLN B 1 593 ? -46.062 59.375 -69.875 1 15.2 593 GLN B C 1
ATOM 9619 O O . GLN B 1 593 ? -45.656 58.625 -69 1 15.2 593 GLN B O 1
ATOM 9624 N N . GLY B 1 594 ? -47.156 60.219 -69.312 1 14.82 594 GLY B N 1
ATOM 9625 C CA . GLY B 1 594 ? -47.469 61.562 -68.812 1 14.82 594 GLY B CA 1
ATOM 9626 C C . GLY B 1 594 ? -47.625 61.594 -67.312 1 14.82 594 GLY B C 1
ATOM 9627 O O . GLY B 1 594 ? -47.094 62.5 -66.688 1 14.82 594 GLY B O 1
ATOM 9628 N N . ASP B 1 595 ? -48.656 61 -66.625 1 14.99 595 ASP B N 1
ATOM 9629 C CA . ASP B 1 595 ? -49.594 61.906 -65.938 1 14.99 595 ASP B CA 1
ATOM 9630 C C . ASP B 1 595 ? -49.125 62.281 -64.562 1 14.99 595 ASP B C 1
ATOM 9632 O O . ASP B 1 595 ? -48.281 61.594 -63.969 1 14.99 595 ASP B O 1
ATOM 9636 N N . GLY B 1 596 ? -49.938 63.156 -63.75 1 14.98 596 GLY B N 1
ATOM 9637 C CA . GLY B 1 596 ? -50.031 64.438 -63.031 1 14.98 596 GLY B CA 1
ATOM 9638 C C . GLY B 1 596 ? -49.812 64.25 -61.531 1 14.98 596 GLY B C 1
ATOM 9639 O O . GLY B 1 596 ? -49.062 65.062 -60.938 1 14.98 596 GLY B O 1
ATOM 9640 N N . GLN B 1 597 ? -50.656 63.562 -60.688 1 15.05 597 GLN B N 1
ATOM 9641 C CA . GLN B 1 597 ? -51.406 64.375 -59.75 1 15.05 597 GLN B CA 1
ATOM 9642 C C . GLN B 1 597 ? -50.594 64.625 -58.469 1 15.05 597 GLN B C 1
ATOM 9644 O O . GLN B 1 597 ? -49.688 63.844 -58.156 1 15.05 597 GLN B O 1
ATOM 9649 N N . ARG B 1 598 ? -51.156 65.438 -57.562 1 15.27 598 ARG B N 1
ATOM 9650 C CA . ARG B 1 598 ? -50.969 66.625 -56.75 1 15.27 598 ARG B CA 1
ATOM 9651 C C . ARG B 1 598 ? -50.406 66.312 -55.375 1 15.27 598 ARG B C 1
ATOM 9653 O O . ARG B 1 598 ? -50.438 65.125 -54.969 1 15.27 598 ARG B O 1
ATOM 9660 N N . GLN B 1 599 ? -50.656 67.188 -54.25 1 14.68 599 GLN B N 1
ATOM 9661 C CA . GLN B 1 599 ? -49.938 68.125 -53.406 1 14.68 599 GLN B CA 1
ATOM 9662 C C . GLN B 1 599 ? -49.875 67.688 -51.969 1 14.68 599 GLN B C 1
ATOM 9664 O O . GLN B 1 599 ? -48.875 67.938 -51.281 1 14.68 599 GLN B O 1
ATOM 9669 N N . ASP B 1 600 ? -50.969 67.25 -51.219 1 14.51 600 ASP B N 1
ATOM 9670 C CA . ASP B 1 600 ? -51.406 68.125 -50.156 1 14.51 600 ASP B CA 1
ATOM 9671 C C . ASP B 1 600 ? -50.531 68 -48.938 1 14.51 600 ASP B C 1
ATOM 9673 O O . ASP B 1 600 ? -49.781 67 -48.812 1 14.51 600 ASP B O 1
ATOM 9677 N N . GLY B 1 601 ? -51.188 68.062 -47.625 1 14.68 601 GLY B N 1
ATOM 9678 C CA . GLY B 1 601 ? -51.219 69 -46.5 1 14.68 601 GLY B CA 1
ATOM 9679 C C . GLY B 1 601 ? -50.344 68.625 -45.344 1 14.68 601 GLY B C 1
ATOM 9680 O O . GLY B 1 601 ? -49.781 67.562 -45.344 1 14.68 601 GLY B O 1
ATOM 9681 N N . HIS B 1 602 ? -50.875 68.75 -44.094 1 15.51 602 HIS B N 1
ATOM 9682 C CA . HIS B 1 602 ? -50.656 69.625 -42.969 1 15.51 602 HIS B CA 1
ATOM 9683 C C . HIS B 1 602 ? -49.812 68.938 -41.875 1 15.51 602 HIS B C 1
ATOM 9685 O O . HIS B 1 602 ? -48.75 69.438 -41.531 1 15.51 602 HIS B O 1
ATOM 9691 N N . GLY B 1 603 ? -50.438 68.625 -40.656 1 16.11 603 GLY B N 1
ATOM 9692 C CA . GLY B 1 603 ? -50.406 69.25 -39.344 1 16.11 603 GLY B CA 1
ATOM 9693 C C . GLY B 1 603 ? -49.469 68.5 -38.375 1 16.11 603 GLY B C 1
ATOM 9694 O O . GLY B 1 603 ? -49.062 67.375 -38.594 1 16.11 603 GLY B O 1
ATOM 9695 N N . GLY B 1 604 ? -49 69.125 -37.312 1 16.48 604 GLY B N 1
ATOM 9696 C CA . GLY B 1 604 ? -47.906 69.375 -36.406 1 16.48 604 GLY B CA 1
ATOM 9697 C C . GLY B 1 604 ? -47.719 68.312 -35.344 1 16.48 604 GLY B C 1
ATOM 9698 O O . GLY B 1 604 ? -46.719 67.562 -35.375 1 16.48 604 GLY B O 1
ATOM 9699 N N . SER B 1 605 ? -48.469 68.375 -34.188 1 16 605 SER B N 1
ATOM 9700 C CA . SER B 1 605 ? -47.969 68.812 -32.875 1 16 605 SER B CA 1
ATOM 9701 C C . SER B 1 605 ? -47.594 67.625 -32.031 1 16 605 SER B C 1
ATOM 9703 O O . SER B 1 605 ? -46.531 67.625 -31.391 1 16 605 SER B O 1
ATOM 9705 N N . SER B 1 606 ? -48.562 66.625 -31.797 1 15.54 606 SER B N 1
ATOM 9706 C CA . SER B 1 606 ? -49.031 66.375 -30.438 1 15.54 606 SER B CA 1
ATOM 9707 C C . SER B 1 606 ? -48.062 65.5 -29.672 1 15.54 606 SER B C 1
ATOM 9709 O O . SER B 1 606 ? -47.375 64.688 -30.266 1 15.54 606 SER B O 1
ATOM 9711 N N . ALA B 1 607 ? -47.781 65.75 -28.359 1 18.75 607 ALA B N 1
ATOM 9712 C CA . ALA B 1 607 ? -47.062 65.75 -27.094 1 18.75 607 ALA B CA 1
ATOM 9713 C C . ALA B 1 607 ? -47.062 64.375 -26.438 1 18.75 607 ALA B C 1
ATOM 9715 O O . ALA B 1 607 ? -46.594 64.25 -25.328 1 18.75 607 ALA B O 1
ATOM 9716 N N . TRP B 1 608 ? -47.062 63.281 -27.172 1 16.22 608 TRP B N 1
ATOM 9717 C CA . TRP B 1 608 ? -47.688 62.094 -26.641 1 16.22 608 TRP B CA 1
ATOM 9718 C C . TRP B 1 608 ? -47 61.625 -25.344 1 16.22 608 TRP B C 1
ATOM 9720 O O . TRP B 1 608 ? -45.812 61.312 -25.359 1 16.22 608 TRP B O 1
ATOM 9730 N N . LEU B 1 609 ? -47.406 62.188 -24.266 1 18.28 609 LEU B N 1
ATOM 9731 C CA . LEU B 1 609 ? -47.125 62.125 -22.828 1 18.28 609 LEU B CA 1
ATOM 9732 C C . LEU B 1 609 ? -47.125 60.688 -22.328 1 18.28 609 LEU B C 1
ATOM 9734 O O . LEU B 1 609 ? -48.062 59.938 -22.625 1 18.28 609 LEU B O 1
ATOM 9738 N N . PRO B 1 610 ? -46.062 60.156 -22.188 1 19.05 610 PRO B N 1
ATOM 9739 C CA . PRO B 1 610 ? -46.125 58.719 -21.922 1 19.05 610 PRO B CA 1
ATOM 9740 C C . PRO B 1 610 ? -46.906 58.375 -20.656 1 19.05 610 PRO B C 1
ATOM 9742 O O . PRO B 1 610 ? -46.594 58.875 -19.578 1 19.05 610 PRO B O 1
ATOM 9745 N N . PRO B 1 611 ? -48.188 58.25 -20.734 1 17.14 611 PRO B N 1
ATOM 9746 C CA . PRO B 1 611 ? -49.062 58.281 -19.562 1 17.14 611 PRO B CA 1
ATOM 9747 C C . PRO B 1 611 ? -48.562 57.344 -18.438 1 17.14 611 PRO B C 1
ATOM 9749 O O . PRO B 1 611 ? -47.812 56.406 -18.703 1 17.14 611 PRO B O 1
ATOM 9752 N N . PRO B 1 612 ? -48.812 57.781 -17.062 1 19.81 612 PRO B N 1
ATOM 9753 C CA . PRO B 1 612 ? -48.625 57.375 -15.68 1 19.81 612 PRO B CA 1
ATOM 9754 C C . PRO B 1 612 ? -49.188 55.969 -15.406 1 19.81 612 PRO B C 1
ATOM 9756 O O . PRO B 1 612 ? -50.375 55.75 -15.609 1 19.81 612 PRO B O 1
ATOM 9759 N N . VAL B 1 613 ? -48.688 55.031 -15.859 1 18.03 613 VAL B N 1
ATOM 9760 C CA . VAL B 1 613 ? -49.469 53.781 -15.812 1 18.03 613 VAL B CA 1
ATOM 9761 C C . VAL B 1 613 ? -50 53.562 -14.398 1 18.03 613 VAL B C 1
ATOM 9763 O O . VAL B 1 613 ? -49.219 53.438 -13.445 1 18.03 613 VAL B O 1
ATOM 9766 N N . ALA B 1 614 ? -51.188 54.062 -13.992 1 16.7 614 ALA B N 1
ATOM 9767 C CA . ALA B 1 614 ? -52.125 54.156 -12.875 1 16.7 614 ALA B CA 1
ATOM 9768 C C . ALA B 1 614 ? -52.312 52.812 -12.195 1 16.7 614 ALA B C 1
ATOM 9770 O O . ALA B 1 614 ? -52.438 52.719 -10.969 1 16.7 614 ALA B O 1
ATOM 9771 N N . ASN B 1 615 ? -52.688 51.75 -12.875 1 16.77 615 ASN B N 1
ATOM 9772 C CA . ASN B 1 615 ? -53.969 51.25 -12.414 1 16.77 615 ASN B CA 1
ATOM 9773 C C . ASN B 1 615 ? -53.938 50.875 -10.938 1 16.77 615 ASN B C 1
ATOM 9775 O O . ASN B 1 615 ? -52.844 50.719 -10.359 1 16.77 615 ASN B O 1
ATOM 9779 N N . LEU B 1 616 ? -54.844 49.938 -10.539 1 16.31 616 LEU B N 1
ATOM 9780 C CA . LEU B 1 616 ? -56.125 49.656 -9.867 1 16.31 616 LEU B CA 1
ATOM 9781 C C . LEU B 1 616 ? -55.906 48.75 -8.656 1 16.31 616 LEU B C 1
ATOM 9783 O O . LEU B 1 616 ? -56.875 48.312 -8.039 1 16.31 616 LEU B O 1
ATOM 9787 N N . PHE B 1 617 ? -54.688 48.25 -8.289 1 17.08 617 PHE B N 1
ATOM 9788 C CA . PHE B 1 617 ? -55.062 47.219 -7.324 1 17.08 617 PHE B CA 1
ATOM 9789 C C . PHE B 1 617 ? -55.781 47.844 -6.129 1 17.08 617 PHE B C 1
ATOM 9791 O O . PHE B 1 617 ? -55.188 48.531 -5.309 1 17.08 617 PHE B O 1
ATOM 9798 N N . ARG B 1 618 ? -56.938 48.156 -6.211 1 16.62 618 ARG B N 1
ATOM 9799 C CA . ARG B 1 618 ? -57.969 48.594 -5.266 1 16.62 618 ARG B CA 1
ATOM 9800 C C . ARG B 1 618 ? -58.281 47.5 -4.25 1 16.62 618 ARG B C 1
ATOM 9802 O O . ARG B 1 618 ? -59.344 46.875 -4.293 1 16.62 618 ARG B O 1
ATOM 9809 N N . GLU B 1 619 ? -57.344 46.719 -3.881 1 17.75 619 GLU B N 1
ATOM 9810 C CA . GLU B 1 619 ? -58 45.844 -2.93 1 17.75 619 GLU B CA 1
ATOM 9811 C C . GLU B 1 619 ? -58.812 46.656 -1.914 1 17.75 619 GLU B C 1
ATOM 9813 O O . GLU B 1 619 ? -58.25 47.562 -1.253 1 17.75 619 GLU B O 1
ATOM 9818 N N . GLY B 1 620 ? -60.031 46.75 -1.952 1 17.45 620 GLY B N 1
ATOM 9819 C CA . GLY B 1 620 ? -61.344 47.125 -1.509 1 17.45 620 GLY B CA 1
ATOM 9820 C C . GLY B 1 620 ? -61.562 46.969 -0.015 1 17.45 620 GLY B C 1
ATOM 9821 O O . GLY B 1 620 ? -60.656 46.469 0.685 1 17.45 620 GLY B O 1
ATOM 9822 N N . GLY B 1 621 ? -62.719 46.562 0.411 1 18 621 GLY B N 1
ATOM 9823 C CA . GLY B 1 621 ? -63.906 47.062 1.081 1 18 621 GLY B CA 1
ATOM 9824 C C . GLY B 1 621 ? -63.938 46.75 2.566 1 18 621 GLY B C 1
ATOM 9825 O O . GLY B 1 621 ? -64.125 47.656 3.389 1 18 621 GLY B O 1
ATOM 9826 N N . SER B 1 622 ? -64.562 45.625 2.998 1 18.75 622 SER B N 1
ATOM 9827 C CA . SER B 1 622 ? -65.812 45.625 3.814 1 18.75 622 SER B CA 1
ATOM 9828 C C . SER B 1 622 ? -65.438 45.688 5.301 1 18.75 622 SER B C 1
ATOM 9830 O O . SER B 1 622 ? -64.312 45.406 5.703 1 18.75 622 SER B O 1
ATOM 9832 N N . THR B 1 623 ? -66.625 45.875 6.234 1 18.81 623 THR B N 1
ATOM 9833 C CA . THR B 1 623 ? -67.312 46.406 7.406 1 18.81 623 THR B CA 1
ATOM 9834 C C . THR B 1 623 ? -67.125 45.5 8.617 1 18.81 623 THR B C 1
ATOM 9836 O O . THR B 1 623 ? -67.438 45.875 9.742 1 18.81 623 THR B O 1
ATOM 9839 N N . SER B 1 624 ? -66.562 44.281 8.672 1 20.89 624 SER B N 1
ATOM 9840 C CA . SER B 1 624 ? -67.375 43.781 9.766 1 20.89 624 SER B CA 1
ATOM 9841 C C . SER B 1 624 ? -67 44.438 11.086 1 20.89 624 SER B C 1
ATOM 9843 O O . SER B 1 624 ? -65.875 44.875 11.273 1 20.89 624 SER B O 1
ATOM 9845 N N . SER B 1 625 ? -68 44.75 11.984 1 17.45 625 SER B N 1
ATOM 9846 C CA . SER B 1 625 ? -68.5 45.156 13.281 1 17.45 625 SER B CA 1
ATOM 9847 C C . SER B 1 625 ? -67.812 44.406 14.422 1 17.45 625 SER B C 1
ATOM 9849 O O . SER B 1 625 ? -68.125 44.625 15.594 1 17.45 625 SER B O 1
ATOM 9851 N N . ALA B 1 626 ? -67.062 43.531 14.531 1 17.84 626 ALA B N 1
ATOM 9852 C CA . ALA B 1 626 ? -67.188 43.281 15.961 1 17.84 626 ALA B CA 1
ATOM 9853 C C . ALA B 1 626 ? -66.625 44.438 16.781 1 17.84 626 ALA B C 1
ATOM 9855 O O . ALA B 1 626 ? -65.562 44.938 16.531 1 17.84 626 ALA B O 1
ATOM 9856 N N . ARG B 1 627 ? -67.688 44.938 17.375 1 17.72 627 ARG B N 1
ATOM 9857 C CA . ARG B 1 627 ? -68.062 44.969 18.781 1 17.72 627 ARG B CA 1
ATOM 9858 C C . ARG B 1 627 ? -67.375 43.812 19.547 1 17.72 627 ARG B C 1
ATOM 9860 O O . ARG B 1 627 ? -67.375 42.656 19.125 1 17.72 627 ARG B O 1
#

Foldseek 3Di:
DPPPPPDDPDQPFDQDDDPPNPCRPRPRPDDPQPFDEAEVVQKAFDDFDDDDQQFTKTWIWGWDDDPVDTDIDIKIKGWGPAAPPVCPVVLVVLVSLLLVLCPPQDQAFAWDGWYADPRTIITITHDFDFWQQRVLVPDVLSADDLLLLLQQLLSNLSQLVSLVVSVWAQQAAARRQFGQHPVRHTHGNTGHSLVSCPPRDDPDPPDDRARYDLLQFAQCRRPVLAFHADDSLRVLSSSLQRSQCRHRVAGHVPPDDSVRSNCQCHVVVHFGDHDFDDDPLQVLLSVLSSHNASLQHAHSVSNSVSSVVVSCVCPPDPHPPGPDVVPPPPVVCPDDSRRNNLQPDDDDAFFKKWFDPDPPPPPDPDDGQHIWGWHAWDPPDLQPTWTWTDGPPDDGTDTDGSSGMFTDEPNDTFQFWKAFPDDDPQWFRIWGWHDADNVFWTWTAINRDRHTDIDGNVRIDGDDDDDFFFKKWFDPVDDDFPWDFDADPVRGTAIWGFHDAHRGRKTFTAFQLPPPPDDPSPTTIHRPNGMDTDDLVPDPDPVVNLVVVSRVHNCSVVVVVVVVVVVVVVVVVVVVVPPPPPDDDDDDDDDDDDDDDDDYDDDDDDDPDPDPPDDDDDDDDDDDDDD/DPPPPPDDPDQPFDFDPDPPNPCRPRPRPDPPQPFDEAEVVQKAFDDFPDDDQQFTKTWIWGWDDDVVDTDIDIKIKGWGPAAPPVCPVVLVVLVSLLLVLCPPQDQAFAWDGWYADPRTIITITHDFDFWQQRVLVPDVLSADDLLLLLQQLLSNLSQLVSLVVSVWAQQAAARRQFGAHPVRHTHGNTGHSLVSCPPGDDPDPPDDRARYDLLQFAQCRRPVLAFHADDSLRVLSSSLQRSQCRHRVAGHVPPDDSVRSNCQCHVVVHFGDHDPDDDPLQVLLSVLSSHNASLQHAHSVSNSVSSVVVSCVCPPDPHPDGDPVPPPPPCPVPPNSSLNNLVPDDDDAFFKKWFDPDPPPPDDPDDGQHIWGWHAWDPPDLQPTWTWTDGPPDDGTDTDRSSGMFTAEPNDTFQFWKAFPDDDPQWFRIWGWHDADNVFWTWTAINRDRHTDIDGNVRIGGDDDDDFFFKKWFDPVDDDFPWDFDADPVRHTAIWGFHDAHRGRKTFTAFQLPPPPDDPSPTTIHRPNGMDTDDLVPDPDPVVNLVVVSRVHNCSVVVVVVVVVVVVVVVVVVVVPPPPPDDDPDDDDDDDDDDDDDDDYDDDDDDPDVDDPDDDPPPDDDDDDDD

Organism: Aquilegia coerulea (NCBI:txid218851)

Secondary structure (DSSP, 8-state):
------------EEEE--SSTT--EEEE--TT----B--GGGEEEEEEEE--TT-EEEEEEEEEE-SS-EEEEEEEEEEPPP--HHHHHHHHHHHHHHHHHHTT-SSBPPEEEEEEETTEEEEEEE--S-BHHHHHHHSGGGPPPHHHHHHHHHHHHHHHHHHHHTT-------GGGEEE-TTS-EEES-SSHHHHHTTPPPSSTTSPP--S-GGG--HHHHSHHHH--B-HHHHHHHHHHHHHHHHHSS-TTTT--HHHHHIIIIIS-PPPPPPSS--HHHHHHHHHHT-SSGGGSPPHHHHHHHHHHHHHHHHSSS---SGGGGSSS-------TT-GGGGSS---TT-EEEE---TTGGG--S---SSEEEEEE--S-TTT--EEEEETT-SSPEEE-GGGEEEEBTTB-TT-EEEESS--TTS-SEEEEEEE-TTSEEEEEETT-SB-EEEEGGGEEE-----TT-EEEE-TT-SS-SS---B-TTSPBPPEEEEEE-TTSPEEEE-TTS---TT----EEE-TTTEEE--GGG--SHHHHHHHHHHH-TTHHHHHHHHHHHHHHHHHHHHHHHGGGGS--------------------------------------------/------------EEEE--SSTT--EEEE--TT--S-B--GGGEEEEEEEE--TT-EEEEEEEEEE-SS-EEEEEEEEEEPPP--HHHHHHHHHHHHHHHHHHTT-SSBPPEEEEEEETTEEEEEEEPPS-BHHHHHHHSGGGPPPHHHHHHHHHHHHHHHHHHHHTT-------GGGEEE-TTS-EEES-SSHHHHHTTPPPSSTTSPP--S-GGG--HHHHSHHHH--B-HHHHHHHHHHHHHHHHHSS-TTTT--HHHHHIIIIIS-PPPPPPSS--HHHHHHHHHHT-SSGGGSPPHHHHHHHHHHHHHHHHSSS---STTTTSSS-------GGGGGGGSS---TT-EEEE---TTGGG--S---SSEEEEEE--S-TTT--EEEEETT-SSPEEE-GGGEEEEBTTB-TT-EEEESS--TTS-SEEEEEEE-TTSEEEEEETT-SB-EEEEGGGEEE-----TT-EEEE-TT-SS-SS---B-TTSPBPPEEEEEE-TTSPEEEE-TTS---TT----EEE-TTTEEE--GGG--SHHHHHHHHHHH-TTHHHHHHHHHHHHHHHHHHHHHHGGGG-S--------------------------------------------

pLDDT: mean 74.78, std 26.59, range [14.29, 98.5]

Sequence (1254 aa):
MTGRVSPSPSAFEFELFEGDPDHLRTVVATSNKTIPWIDPASLKLKHRIGRGPFGDVWLATHHRSTDDYDQYHEVAIKMLPPIKEDHTQVFLDKFDKLFSKCLGLNGVCWHHGISIINGKICIVMKFYEGSIGDRMARLQGGKLPVADVLRYGIELAHGIQELHSKGILVLNLKPYNFLLSEHDQALLGDCGIPLLQLGIPLPRSDMVLRLGTPNYMAPEQWQPEVRGPISFESDSWGFGCSIVEMVSGVQPWYGKSVEGIFHSVVIKQEKPHLPDGLPPPVENVLRGCFEYDFRNRPLVADILNAFRSSQSAVYGDGGWIGLDDRRLTEKTNASSWTDWLLYKDQLQMGDMVRSRKTQNSWKSENMDIPEGTIVGMDRGTERDGFILVRVHGIHDPLRVKPSTVERVTCGLAAGDWVRLKVEDKKHSPVGILHSIQRNGSVAVGFIGMETLWRGHSSDLQMAESYCVGQFLRIKENVFSPRFEWPKKTGGEWATGRIGQILPNGCLVVSFPGRLAFRDACGSFLADPAEVEVVSFNTCPGVVKKYQHLEDFHWAVRPLVIALGLFTAMKFGFFVGKSMRRTRTKKDQSHLVQGDGQRQDGHGGSSAWLPPPVANLFREGGSTSSARMTGRVSPSPSAFEFELFEGDPDHLRTVVATSNKTIPWIDPASLKLKHRIGRGPFGDVWLATHHRSTDDYDQYHEVAIKMLPPIKEDHTQVFLDKFDKLFSKCLGLNGVCWHHGISIINGKICIVMKFYEGSIGDRMARLQGGKLPVADVLRYGIELAHGIQELHSKGILVLNLKPYNFLLSEHDQALLGDCGIPLLQLGIPLPRSDMVLRLGTPNYMAPEQWQPEVRGPISFESDSWGFGCSIVEMVSGVQPWYGKSVEGIFHSVVIKQEKPHLPDGLPPPVENVLRGCFEYDFRNRPLVADILNAFRSSQSAVYGDGGWIGLDDRRLTEKTNASSWTDWLLYKDQLQMGDMVRSRKTQNSWKSENMDIPEGTIVGMDRGTERDGFILVRVHGIHDPLRVKPSTVERVTCGLAAGDWVRLKVEDKKHSPVGILHSIQRNGSVAVGFIGMETLWRGHSSDLQMAESYCVGQFLRIKENVFSPRFEWPKKTGGEWATGRIGQILPNGCLVVSFPGRLAFRDACGSFLADPAEVEVVSFNTCPGVVKKYQHLEDFHWAVRPLVIALGLFTAMKFGFFVGKSMRRTRTKKDQSHLVQGDGQRQDGHGGSSAWLPPPVANLFREGGSTSSAR